Protein 7PD7 (pdb70)

B-factor: mean 41.97, std 14.14, range [19.59, 147.69]

Radius of gyration: 35.04 Å; Cα contacts (8 Å, |Δi|>4): 2362; chains: 4; bounding box: 64×79×103 Å

Nearest PDB structures (foldseek):
  7pd7-assembly1_A  TM=9.887E-01  e=5.228E-56  Chondromyces crocatus
  5bsz-assembly1_A  TM=7.835E-01  e=2.837E-17  Streptoalloteichus sp. ATCC 53650
  4oqe-assembly1_A  TM=7.910E-01  e=6.176E-17  Streptomyces fradiae
  3px2-assembly1_D  TM=7.885E-01  e=2.116E-16  Streptomyces fradiae
  6uk5-assembly1_B  TM=7.509E-01  e=1.141E-15  Micromonospora echinospora

Sequence (994 aa):
GGGYHLFNELAHSYDLHTPPENFQHDHAFVLEEARSLGTPCRLLDVGCGTGALLEKARNAGILATGIDASPKMVELAQARVGQEAVTLRRMEEIDEEGAYDLVVSLCWTIHYSAGRAGLLDVLKRIHRALRPGGRGIIQIAHAAHAPKRTLESRIPGPNGEPDDVVMLFRFRPAPTEEPSMHAEYVYACKSLNELLYENHLLSMTDAHAFAACAREAGFAQVTVYDSSKRAPFSAAPNPLVCVEKAHGGGGYHLFNELAHSYDLHTPPENFQHDHAFVLEEARSLGTPCRLLDVGCGTGALLEKARNAGILATGIDASPKMVELAQARVGQEAVTLRRMEEIDEEGAYDLVVSLCWTIHYSAGRAGLLDVLKRIHRALRPGGRGIIQIAHAAHAPKRTLESRIPGPNGEPDDVVMLFRFRPAPTEEPSMHAEYVYACKSLNELLYENHLLSMTDAHAFAACAREAGFAQVTVYDSSKRAPFSAAPNPLVCVEKAHDVGGGGYHLFNELAHSYDLHTPPENFQHDHAFVLEEARSLGTPCRLLDVGCGTGALLEKARNAGILATGIDASPKMVELAQARVGQEAVTLRRMEEIDEEGAYDLVVSLCWTIHYSAGRAGLLDVLKRIHRALRPGGRGIIQIAHAAHAPKRTLESRIPGPNGEPDDVVMLFRFRPAPTEEPSMHAEYVYACKSLNELLYENHLLSMTDAHAFAACAREAGFAQVTVYDSSKRAPFSAAPNPLVCVEKAHGGGGYHLFNELAHSYDLHTPPENFQHDHAFVLEEARSLGTPCRLLDVGCGTGALLEKARNAGILATGIDASPKMVELAQARVGQEAVTLRRMEEIDEEGAYDLVVSLCWTIHYSAGRAGLLDVLKRIHRALRPGGRGIIQIAHAAHAPKRTLESRIPGPNGEPDDVVMLFRFRPAPTEEPSMHAEYVYACKSLNELLYENHLLSMTDAHAFAACAREAGFAQVTVYDSSKRAPFSAAPNPLVCVEKAHD

Solvent-accessible surface area: 43779 Å² total; per-residue (Å²): 64,9,63,60,83,3,27,26,125,17,0,109,18,51,33,101,23,23,72,110,110,67,44,101,75,21,11,45,3,0,47,71,28,3,173,32,10,4,96,57,6,83,0,3,6,1,21,11,13,10,0,22,7,0,61,77,0,92,121,62,56,15,88,0,48,2,8,16,36,0,75,94,9,12,104,55,0,46,92,93,23,34,142,163,1,4,67,95,56,117,14,35,63,0,44,41,114,14,27,26,5,0,0,0,0,16,53,43,28,1,0,39,3,83,21,72,59,14,1,14,45,0,3,46,11,2,37,57,0,0,6,34,4,0,35,1,2,2,10,0,1,14,5,66,57,6,53,163,183,75,69,92,40,114,38,88,11,84,134,50,60,118,68,7,8,16,3,65,34,79,24,129,79,12,138,74,185,69,46,9,1,66,0,28,20,36,14,14,1,130,61,102,142,78,143,42,127,17,62,0,94,0,9,2,3,39,1,129,26,0,19,57,0,0,141,96,8,41,2,41,117,37,56,31,49,27,42,20,172,89,46,111,43,79,71,12,51,52,0,1,0,22,7,32,33,56,59,62,18,7,56,58,76,18,30,30,125,19,1,137,21,48,39,92,20,28,56,30,107,110,56,99,129,17,11,45,5,0,42,97,29,1,200,27,6,5,86,53,3,58,0,4,6,0,20,12,14,11,1,13,8,0,58,61,0,90,125,60,50,16,79,0,49,2,12,14,30,0,69,93,6,10,94,56,0,39,96,77,28,29,135,170,4,4,74,95,62,89,15,37,65,0,60,49,134,6,26,28,4,0,0,0,0,20,54,38,27,0,1,47,3,85,20,72,69,14,2,34,34,0,0,82,23,0,36,68,0,0,8,28,8,0,36,0,2,0,5,0,0,11,7,66,60,5,45,156,191,75,72,101,22,139,19,72,13,82,129,50,64,107,60,11,7,32,0,71,31,103,36,122,68,12,130,72,186,77,48,10,1,57,12,28,7,43,18,19,2,137,63,92,148,77,141,52,124,17,57,3,93,3,8,3,1,31,2,126,26,0,6,47,0,0,139,101,5,40,7,64,95,30,56,28,50,31,42,15,160,93,48,109,46,72,72,12,46,54,0,1,0,17,2,29,28,18,11,111,164,75,40,6,54,59,83,3,28,33,129,21,0,105,19,50,32,100,22,22,75,110,119,56,48,115,71,19,8,42,4,0,30,74,31,1,172,34,5,6,87,64,4,60,0,5,5,1,18,12,15,8,0,26,6,0,65,79,0,112,121,65,48,16,90,2,53,2,12,16,26,0,80,81,7,11,95,51,0,52,90,96,16,33,122,160,9,0,73,100,62,69,14,46,48,1,70,54,128,8,14,25,5,0,1,0,0,15,52,44,28,1,0,39,4,83,15,92,23,11,1,12,10,0,0,37,25,1,38,82,0,0,7,29,7,0,36,0,2,1,14,0,1,8,9,78,56,18,52,209,178,78,65,98,25,109,42,87,11,85,128,51,60,113,58,6,10,17,3,63,31,87,26,127,83,12,135,66,175,52,51,9,2,60,0,28,21,36,16,11,0,120,62,100,146,73,145,49,126,20,58,0,84,0,10,3,2,32,0,126,29,0,5,49,0,0,133,88,7,41,7,63,109,14,51,29,50,32,42,21,168,88,48,109,43,84,68,12,53,56,0,2,0,22,3,46,33,61,40,64,18,6,54,58,77,20,31,31,108,14,1,124,8,45,37,103,22,31,60,26,99,106,52,92,101,18,10,50,3,0,45,90,29,0,132,43,9,3,67,53,2,78,0,3,4,1,19,11,14,13,0,15,8,0,56,54,0,85,120,41,50,8,97,0,51,1,10,16,32,0,67,93,6,9,87,53,0,42,93,86,20,27,138,128,2,4,72,100,61,80,15,38,75,1,52,44,137,12,31,26,4,0,0,0,0,20,58,40,27,0,0,44,3,83,20,73,57,13,1,28,32,0,0,72,24,1,38,64,0,0,8,30,8,0,33,0,1,0,5,0,0,23,9,65,50,2,42,141,195,78,75,97,27,140,17,81,14,78,135,45,64,115,56,8,7,31,1,66,29,107,31,76,68,14,133,69,182,75,49,11,1,54,11,29,7,42,14,18,2,127,68,92,147,78,139,52,122,17,59,4,91,2,7,3,2,36,6,141,22,0,6,40,0,0,129,98,7,39,6,67,113,25,50,32,50,29,39,15,147,88,49,109,61,78,68,12,48,54,0,1,0,21,2,45,33,46,23,141

Organism: Chondromyces crocatus (NCBI:txid52)

Secondary structure (DSSP, 8-state):
-TTSGGGTTTHHHHHHTS-HHHHHHHHHHHHHHHHTT-SS-EEEEET-TT-HHHHHHHHTT-EEEEEES-HHHHHHHHHHH-GGGEEE--GGG---SS-EEEEEE-TTGGGGSSHHHHHHHHHHHHHHHEEEEEEEEEE---GGGS-SS-EEEEE--TT--TT-EEEEEEEEE-SSSS-EEEEEEEEEETTTTEEEEEEEEEE---HHHHHHHHHHTT-SEEEEESSTT-PBSSS-SS-EEEEE---/-GGGSGGGTTTGGGHHHHS-GGGGHHHHHHHHHHHHTT-SSPEEEEET-TT-HHHHHHHHTT-EEEEEES-HHHHHHHHHHH-STTEEE--GGG---SS-EEEEEE-TTGGGGSSHHHHHHHHHHHHHHHEEEEEEEEEE---GGG--SS-EEEEE--TT--TT-EEEEEEEEE-SSSS-EEEEEEEEEETTTTEEEEEEEEEE---HHHHHHHHHHTT-SEEEEESSTT-PBP-S-SS-EEEEE--S--/--TTSGGGTTTHHHHHHTS-HHHHHHHHHHHHHHHHTT-SS-EEEEET-TT-HHHHHHHHTT-EEEEEES-HHHHHHHHHHH-STTEEE--GGG---SS-EEEEEE-TTGGGGSSHHHHHHHHHHHHHHHEEEEEEEEEE---GGGS-SS-EEEEE--TT--TT-EEEEEEEEE-SSSS-EEEEEEEEEEGGGTEEEEEEEEEE---HHHHHHHHHHTT-SEEEEESSTT-PBSSS-SS-EEEEE---/-GGGSGGGTTTGGGHHHHS-GGGGHHHHHHHHHHHHTT-SSPEEEEET-TT-HHHHHHHHTT-EEEEEES-HHHHHHHHHHH-STTEEE--GGG---SS-EEEEEE-TTGGGGSSHHHHHHHHHHHHHHHEEEEEEEEEE---GGGS-SS-EEEEE--TT--TT-EEEEEEEEE-SSSS-EEEEEEEEEETTTTEEEEEEEEEE---HHHHHHHHHHTT-SEEEEESSTT-PBPSS-SS-EEEEE----

Foldseek 3Di:
DQPDCCLEVVLVVVVVQDDPVQVVLVLVLQLVVQVVLPPAFEEEEEQCFLPPSVLVCVVVVYNYAYEHCHPRRLVNNCVRVNNPRYYNDHLLPQAAAQQGQEYEYPDQSLQLQDALVRSLSSLLSVLRNHHAFGKYKYWAFAQVLFDPDWDKDFDAAPVRNGSQKMKTWDWHFDPDPFTKIWIWIWIGRNVVGDIDIDTRITYRRRPVSSQVSSVVSQFPDKAKALGSVRHHNDRHRTIMIMTTHHD/DLCPDCCNEVVLVCCCVQVPVVVQVLVLVLVLVVQVVLDPQFEEEEEQCFLQPSVVVNVVVRHNYAYEHQHPRSQVNNCVRVHNVRYYNDHLLPQAAAQQGQEYEYADQSLQLQDALVRSLSSLLSVLRNHHAFGKYKYWAFAQVLFDPDWDKGAQAAPVRNGRQKIKIWDKHFDPDPFTKIWIWMWIGGNVVRDIDIDIRITGNRRLVSSQVSSVVSQFPDKAWALGSVRHHNDSRRTIMIMTTHHNPD/DLCPDCCQAVVLVVVVVQDDPVACVLVLVLQLVVQVVLDPQFEEEEEQCFLPPSVLVQVVVRHNYAYEHQHPRRQVNNCVRVHNPRYDRDHLLPQAAAQQGQEYEYPDQSLQSQDALVRSLSSLLSVLRNHHAFGKYKYKAFAQVLDDPDWDKDAQAAPVRNGSQKMKTWDWHFDPDPFTKIWIWMWIGRNVVGDIDIDTDITYNRRLVSSQVSNVVSQFPDKAWALGSVRHHNDRRRIIMIMTTRND/DLQPDCCNEVVLVCCCVQVPPVVCVLVLVLVLVVCVVQPPQFEEEEEQCFLQPSVLVCVVVNHNYAYEHQHVVSLVNNCVRVNNVRYYNDHLLPQAAAQQGQEYEYADQSLQLQDALVRSLSSLLSVLRNHHAFGKYKYWAFAQVLFDPDKDKDFAAAPVRNGSQKIKIWDWHFDPDPFTKIWIWMWIGRNVVGDIDIDTRIGYNRRPVRSQVSSVVSQFPDKAKALGSVRHGNDRRRTIMIMTTHHND

Structure (mmCIF, N/CA/C/O backbone):
data_7PD7
#
_entry.id   7PD7
#
_cell.length_a   40.947
_cell.length_b   128.117
_cell.length_c   94.295
_cell.angle_alpha   90.000
_cell.angle_beta   90.393
_cell.angle_gamma   90.000
#
_symmetry.space_group_name_H-M   'P 1 21 1'
#
loop_
_entity.id
_entity.type
_entity.pdbx_description
1 polymer Methyltransferase
2 non-polymer GLYCEROL
3 non-polymer S-ADENOSYL-L-HOMOCYSTEINE
4 water water
#
loop_
_atom_site.group_PDB
_atom_site.id
_atom_site.type_symbol
_atom_site.label_atom_id
_atom_site.label_alt_id
_atom_site.label_comp_id
_atom_site.label_asym_id
_atom_site.label_entity_id
_atom_site.label_seq_id
_atom_site.pdbx_PDB_ins_code
_atom_site.Cartn_x
_atom_site.Cartn_y
_atom_site.Cartn_z
_atom_site.occupancy
_atom_site.B_iso_or_equiv
_atom_site.auth_seq_id
_atom_site.auth_comp_id
_atom_site.auth_asym_id
_atom_site.auth_atom_id
_atom_site.pdbx_PDB_model_num
ATOM 1 N N . GLY A 1 5 ? 10.14584 47.33417 56.63075 1.000 47.85606 -1 GLY A N 1
ATOM 2 C CA . GLY A 1 5 ? 11.14745 46.36951 57.18235 1.000 44.05946 -1 GLY A CA 1
ATOM 3 C C . GLY A 1 5 ? 10.77629 44.92645 56.89137 1.000 46.72131 -1 GLY A C 1
ATOM 4 O O . GLY A 1 5 ? 11.49773 44.21053 56.18270 1.000 38.10516 -1 GLY A O 1
ATOM 8 N N . GLY A 1 6 ? 9.63712 44.49991 57.43954 1.000 44.80371 0 GLY A N 1
ATOM 9 C CA . GLY A 1 6 ? 9.11050 43.17871 57.17847 1.000 43.82650 0 GLY A CA 1
ATOM 10 C C . GLY A 1 6 ? 8.43579 43.00151 55.83799 1.000 49.37140 0 GLY A C 1
ATOM 11 O O . GLY A 1 6 ? 7.87546 41.93201 55.57618 1.000 48.76377 0 GLY A O 1
ATOM 15 N N . GLY A 1 7 ? 8.47533 44.01934 54.97585 1.000 49.93150 1 GLY A N 1
ATOM 16 C CA . GLY A 1 7 ? 7.87407 43.93170 53.66237 1.000 46.98647 1 GLY A CA 1
ATOM 17 C C . GLY A 1 7 ? 8.77382 43.40520 52.57508 1.000 42.43430 1 GLY A C 1
ATOM 18 O O . GLY A 1 7 ? 8.29511 43.12361 51.47182 1.000 46.23889 1 GLY A O 1
ATOM 22 N N . TYR A 1 8 ? 10.06958 43.28055 52.84740 1.000 40.45068 2 TYR A N 1
ATOM 23 C CA . TYR A 1 8 ? 10.99271 42.73585 51.86074 1.000 38.10536 2 TYR A CA 1
ATOM 24 C C . TYR A 1 8 ? 10.60396 41.30583 51.50856 1.000 37.85058 2 TYR A C 1
ATOM 25 O O . TYR A 1 8 ? 10.13766 40.54667 52.36032 1.000 33.11202 2 TYR A O 1
ATOM 43 N N . HIS A 1 9 ? 10.80438 40.93423 50.23965 1.000 38.43985 3 HIS A N 1
ATOM 44 C CA . HIS A 1 9 ? 10.41326 39.59669 49.80059 1.000 41.09449 3 HIS A CA 1
ATOM 45 C C . HIS A 1 9 ? 11.24840 38.51573 50.47585 1.000 36.84794 3 HIS A C 1
ATOM 46 O O . HIS A 1 9 ? 10.76749 37.39164 50.66419 1.000 35.22272 3 HIS A O 1
ATOM 60 N N . LEU A 1 10 ? 12.49626 38.82926 50.83488 1.000 34.05888 4 LEU A N 1
ATOM 61 C CA . LEU A 1 10 ? 13.33622 37.85939 51.52990 1.000 35.61250 4 LEU A CA 1
ATOM 62 C C . LEU A 1 10 ? 12.65170 37.30369 52.76937 1.000 34.16887 4 LEU A C 1
ATOM 63 O O . LEU A 1 10 ? 12.86256 36.14016 53.13026 1.000 32.95332 4 LEU A O 1
ATOM 79 N N . PHE A 1 11 ? 11.84843 38.12215 53.44511 1.000 34.00736 5 PHE A N 1
ATOM 80 C CA . PHE A 1 11 ? 11.20324 37.73006 54.69173 1.000 32.38803 5 PHE A CA 1
ATOM 81 C C . PHE A 1 11 ? 9.75354 37.30216 54.50446 1.000 34.68567 5 PHE A C 1
ATOM 82 O O . PHE A 1 11 ? 9.04278 37.08560 55.49767 1.000 34.02733 5 PHE A O 1
ATOM 99 N N . ASN A 1 12 ? 9.29292 37.18795 53.26268 1.000 33.48240 6 ASN A N 1
ATOM 100 C CA . ASN A 1 12 ? 7.90423 36.82308 53.01395 1.000 34.94408 6 ASN A CA 1
ATOM 101 C C . ASN A 1 12 ? 7.84226 35.58239 52.13776 1.000 37.94662 6 ASN A C 1
ATOM 102 O O . ASN A 1 12 ? 7.77732 34.46060 52.65334 1.000 36.72186 6 ASN A O 1
ATOM 113 N N . GLU A 1 13 ? 7.88332 35.77374 50.81469 1.000 35.17638 7 GLU A N 1
ATOM 114 C CA . GLU A 1 13 ? 7.89450 34.63199 49.90489 1.000 39.18445 7 GLU A CA 1
ATOM 115 C C . GLU A 1 13 ? 9.06608 33.70161 50.20532 1.000 38.06310 7 GLU A C 1
ATOM 116 O O . GLU A 1 13 ? 8.93448 32.47448 50.11288 1.000 38.61497 7 GLU A O 1
ATOM 128 N N . LEU A 1 14 ? 10.21896 34.26330 50.57829 1.000 37.26097 8 LEU A N 1
ATOM 129 C CA . LEU A 1 14 ? 11.43579 33.48364 50.77904 1.000 33.95086 8 LEU A CA 1
ATOM 130 C C . LEU A 1 14 ? 11.78602 33.28981 52.25170 1.000 37.82254 8 LEU A C 1
ATOM 131 O O . LEU A 1 14 ? 12.92877 32.93940 52.56712 1.000 38.81943 8 LEU A O 1
ATOM 147 N N . ALA A 1 15 ? 10.82602 33.49970 53.15655 1.000 35.27495 9 ALA A N 1
ATOM 148 C CA . ALA A 1 15 ? 11.12385 33.45498 54.58677 1.000 38.00648 9 ALA A CA 1
ATOM 149 C C . ALA A 1 15 ? 11.71526 32.11046 54.98408 1.000 40.60433 9 ALA A C 1
ATOM 150 O O . ALA A 1 15 ? 12.74844 32.04935 55.66044 1.000 43.80566 9 ALA A O 1
ATOM 157 N N . HIS A 1 16 ? 11.07460 31.01551 54.56910 1.000 39.40493 10 HIS A N 1
ATOM 158 C CA . HIS A 1 16 ? 11.61709 29.69629 54.87647 1.000 44.36562 10 HIS A CA 1
ATOM 159 C C . HIS A 1 16 ? 12.98081 29.48373 54.22539 1.000 46.27529 10 HIS A C 1
ATOM 160 O O . HIS A 1 16 ? 13.84264 28.81003 54.79984 1.000 46.88700 10 HIS A O 1
ATOM 174 N N . SER A 1 17 ? 13.19768 30.04387 53.03164 1.000 45.82041 11 SER A N 1
ATOM 175 C CA . SER A 1 17 ? 14.49862 29.90647 52.38085 1.000 44.88198 11 SER A CA 1
ATOM 176 C C . SER A 1 17 ? 15.57713 30.67993 53.12912 1.000 46.22237 11 SER A C 1
ATOM 177 O O . SER A 1 17 ? 16.73266 30.24546 53.18867 1.000 50.82007 11 SER A O 1
ATOM 185 N N . TYR A 1 18 ? 15.22668 31.83527 53.69402 1.000 47.58830 12 TYR A N 1
ATOM 186 C CA . TYR A 1 18 ? 16.18152 32.56202 54.52216 1.000 50.93801 12 TYR A CA 1
ATOM 187 C C . TYR A 1 18 ? 16.78158 31.64595 55.58040 1.000 55.84198 12 TYR A C 1
ATOM 188 O O . TYR A 1 18 ? 17.99557 31.66520 55.81921 1.000 56.77894 12 TYR A O 1
ATOM 206 N N . ASP A 1 19 ? 15.93888 30.83944 56.23032 1.000 51.49538 13 ASP A N 1
ATOM 207 C CA . ASP A 1 19 ? 16.42896 29.92641 57.25480 1.000 55.08043 13 ASP A CA 1
ATOM 208 C C . ASP A 1 19 ? 17.42168 28.93302 56.67297 1.000 57.60244 13 ASP A C 1
ATOM 209 O O . ASP A 1 19 ? 18.48026 28.68677 57.26125 1.000 62.21405 13 ASP A O 1
ATOM 218 N N . LEU A 1 20 ? 17.10314 28.36293 55.50770 1.000 54.89250 14 LEU A N 1
ATOM 219 C CA . LEU A 1 20 ? 17.92436 27.28840 54.95949 1.000 60.17696 14 LEU A CA 1
ATOM 220 C C . LEU A 1 20 ? 19.31582 27.77457 54.58404 1.000 57.79258 14 LEU A C 1
ATOM 221 O O . LEU A 1 20 ? 20.27423 26.99663 54.62803 1.000 56.48974 14 LEU A O 1
ATOM 237 N N . HIS A 1 21 ? 19.45329 29.04654 54.22077 1.000 58.09159 15 HIS A N 1
ATOM 238 C CA . HIS A 1 21 ? 20.73543 29.57871 53.78013 1.000 60.05326 15 HIS A CA 1
ATOM 239 C C . HIS A 1 21 ? 21.55851 30.17987 54.91441 1.000 64.43269 15 HIS A C 1
ATOM 240 O O . HIS A 1 21 ? 22.62752 30.74189 54.65288 1.000 65.91970 15 HIS A O 1
ATOM 254 N N . THR A 1 22 ? 21.09760 30.06822 56.15987 1.000 64.19774 16 THR A N 1
ATOM 255 C CA . THR A 1 22 ? 21.83573 30.57285 57.30693 1.000 66.14508 16 THR A CA 1
ATOM 256 C C . THR A 1 22 ? 22.64171 29.43608 57.91682 1.000 65.41338 16 THR A C 1
ATOM 257 O O . THR A 1 22 ? 22.04341 28.43294 58.34732 1.000 64.70755 16 THR A O 1
ATOM 268 N N . PRO A 1 23 ? 23.97240 29.53469 57.97215 1.000 67.65342 17 PRO A N 1
ATOM 269 C CA . PRO A 1 23 ? 24.79455 28.40989 58.46803 1.000 68.50658 17 PRO A CA 1
ATOM 270 C C . PRO A 1 23 ? 24.28858 27.89795 59.80357 1.000 63.83295 17 PRO A C 1
ATOM 271 O O . PRO A 1 23 ? 24.03195 28.68800 60.72383 1.000 58.26243 17 PRO A O 1
ATOM 282 N N . PRO A 1 24 ? 24.11861 26.58217 59.94743 1.000 63.22960 18 PRO A N 1
ATOM 283 C CA . PRO A 1 24 ? 23.71297 26.05489 61.25953 1.000 62.22952 18 PRO A CA 1
ATOM 284 C C . PRO A 1 24 ? 24.56571 26.54456 62.42847 1.000 59.56152 18 PRO A C 1
ATOM 285 O O . PRO A 1 24 ? 23.98189 26.87593 63.46587 1.000 58.00678 18 PRO A O 1
ATOM 296 N N . GLU A 1 25 ? 25.90801 26.48302 62.35729 1.000 60.33811 19 GLU A N 1
ATOM 297 C CA . GLU A 1 25 ? 26.71220 26.91811 63.50074 1.000 60.54775 19 GLU A CA 1
ATOM 298 C C . GLU A 1 25 ? 26.35819 28.32330 63.95423 1.000 54.12834 19 GLU A C 1
ATOM 299 O O . GLU A 1 25 ? 26.30665 28.58722 65.16126 1.000 53.18108 19 GLU A O 1
ATOM 311 N N . ASN A 1 26 ? 26.08924 29.22756 63.01193 1.000 57.20579 20 ASN A N 1
ATOM 312 C CA . ASN A 1 26 ? 25.71348 30.58933 63.37824 1.000 56.89262 20 ASN A CA 1
ATOM 313 C C . ASN A 1 26 ? 24.54761 30.58571 64.36375 1.000 52.96719 20 ASN A C 1
ATOM 314 O O . ASN A 1 26 ? 24.56052 31.30041 65.37331 1.000 48.55679 20 ASN A O 1
ATOM 325 N N . PHE A 1 27 ? 23.51914 29.78889 64.07195 1.000 51.57983 21 PHE A N 1
ATOM 326 C CA . PHE A 1 27 ? 22.36075 29.70939 64.95287 1.000 51.15825 21 PHE A CA 1
ATOM 327 C C . PHE A 1 27 ? 22.74153 29.13199 66.30948 1.000 44.52191 21 PHE A C 1
ATOM 328 O O . PHE A 1 27 ? 22.40607 29.70069 67.35292 1.000 43.64601 21 PHE A O 1
ATOM 345 N N . GLN A 1 28 ? 23.46416 28.00923 66.31579 1.000 45.98817 22 GLN A N 1
ATOM 346 C CA . GLN A 1 28 ? 23.70676 27.30037 67.57079 1.000 45.10261 22 GLN A CA 1
ATOM 347 C C . GLN A 1 28 ? 24.51392 28.14949 68.54918 1.000 42.03765 22 GLN A C 1
ATOM 348 O O . GLN A 1 28 ? 24.24283 28.14255 69.75429 1.000 38.92220 22 GLN A O 1
ATOM 362 N N . HIS A 1 29 ? 25.48982 28.90951 68.05422 1.000 40.26116 23 HIS A N 1
ATOM 363 C CA . HIS A 1 29 ? 26.36457 29.64254 68.96274 1.000 36.16303 23 HIS A CA 1
ATOM 364 C C . HIS A 1 29 ? 25.70632 30.91488 69.48024 1.000 34.30349 23 HIS A C 1
ATOM 365 O O . HIS A 1 29 ? 25.79011 31.22166 70.67466 1.000 34.25009 23 HIS A O 1
ATOM 379 N N . ASP A 1 30 ? 25.04931 31.66989 68.60450 1.000 35.29973 24 ASP A N 1
ATOM 380 C CA . ASP A 1 30 ? 24.41490 32.90025 69.05639 1.000 35.22247 24 ASP A CA 1
ATOM 381 C C . ASP A 1 30 ? 23.24106 32.60100 69.97242 1.000 32.41599 24 ASP A C 1
ATOM 382 O O . ASP A 1 30 ? 23.02782 33.30915 70.95845 1.000 31.55325 24 ASP A O 1
ATOM 391 N N . HIS A 1 31 ? 22.47451 31.55056 69.66875 1.000 34.33559 25 HIS A N 1
ATOM 392 C CA . HIS A 1 31 ? 21.36459 31.17747 70.53775 1.000 34.42707 25 HIS A CA 1
ATOM 393 C C . HIS A 1 31 ? 21.87197 30.72709 71.89928 1.000 34.79216 25 HIS A C 1
ATOM 394 O O . HIS A 1 31 ? 21.28070 31.06206 72.93290 1.000 32.22548 25 HIS A O 1
ATOM 408 N N . ALA A 1 32 ? 22.98192 29.98754 71.92252 1.000 31.20283 26 ALA A N 1
ATOM 409 C CA . ALA A 1 32 ? 23.57425 29.58970 73.19375 1.000 31.13676 26 ALA A CA 1
ATOM 410 C C . ALA A 1 32 ? 24.00564 30.80727 74.00223 1.000 35.00749 26 ALA A C 1
ATOM 411 O O . ALA A 1 32 ? 23.79617 30.85729 75.22124 1.000 33.82777 26 ALA A O 1
ATOM 418 N N . PHE A 1 33 ? 24.60876 31.79905 73.33710 1.000 33.78915 27 PHE A N 1
ATOM 419 C CA . PHE A 1 33 ? 24.97007 33.04971 74.00148 1.000 31.18199 27 PHE A CA 1
ATOM 420 C C . PHE A 1 33 ? 23.75569 33.67785 74.67431 1.000 34.21331 27 PHE A C 1
ATOM 421 O O . PHE A 1 33 ? 23.81461 34.08471 75.84060 1.000 33.40042 27 PHE A O 1
ATOM 438 N N . VAL A 1 34 ? 22.63108 33.74201 73.96063 1.000 33.75090 28 VAL A N 1
ATOM 439 C CA . VAL A 1 34 ? 21.42892 34.34114 74.53530 1.000 29.61485 28 VAL A CA 1
ATOM 440 C C . VAL A 1 34 ? 21.00873 33.59232 75.79315 1.000 30.77768 28 VAL A C 1
ATOM 441 O O . VAL A 1 34 ? 20.72737 34.19828 76.83322 1.000 30.43052 28 VAL A O 1
ATOM 454 N N . LEU A 1 35 ? 20.93489 32.26275 75.70989 1.000 32.12956 29 LEU A N 1
ATOM 455 C CA . LEU A 1 35 ? 20.51326 31.47332 76.86246 1.000 30.59469 29 LEU A CA 1
ATOM 456 C C . LEU A 1 35 ? 21.47212 31.64637 78.03384 1.000 33.29790 29 LEU A C 1
ATOM 457 O O . LEU A 1 35 ? 21.04352 31.71078 79.19082 1.000 34.00359 29 LEU A O 1
ATOM 473 N N . GLU A 1 36 ? 22.77423 31.73577 77.75667 1.000 33.07654 30 GLU A N 1
ATOM 474 C CA . GLU A 1 36 ? 23.73166 32.02521 78.82140 1.000 35.91344 30 GLU A CA 1
ATOM 475 C C . GLU A 1 36 ? 23.41939 33.35915 79.49580 1.000 34.37364 30 GLU A C 1
ATOM 476 O O . GLU A 1 36 ? 23.47182 33.47016 80.72505 1.000 37.03829 30 GLU A O 1
ATOM 488 N N . GLU A 1 37 ? 23.09207 34.38550 78.70460 1.000 34.02692 31 GLU A N 1
ATOM 489 C CA . GLU A 1 37 ? 22.79937 35.69782 79.27427 1.000 32.52829 31 GLU A CA 1
ATOM 490 C C . GLU A 1 37 ? 21.50745 35.67126 80.07635 1.000 32.43312 31 GLU A C 1
ATOM 491 O O . GLU A 1 37 ? 21.39473 36.34522 81.10725 1.000 32.35432 31 GLU A O 1
ATOM 503 N N . ALA A 1 38 ? 20.52374 34.89358 79.62333 1.000 29.97566 32 ALA A N 1
ATOM 504 C CA . ALA A 1 38 ? 19.29864 34.73743 80.39735 1.000 33.67400 32 ALA A CA 1
ATOM 505 C C . ALA A 1 38 ? 19.59722 34.16567 81.77771 1.000 34.79820 32 ALA A C 1
ATOM 506 O O . ALA A 1 38 ? 19.05080 34.63025 82.78468 1.000 34.89672 32 ALA A O 1
ATOM 513 N N . ARG A 1 39 ? 20.47289 33.16286 81.84546 1.000 35.38245 33 ARG A N 1
ATOM 514 C CA . ARG A 1 39 ? 20.84259 32.58950 83.13594 1.000 37.85094 33 ARG A CA 1
ATOM 515 C C . ARG A 1 39 ? 21.46148 33.64271 84.04832 1.000 37.00003 33 ARG A C 1
ATOM 516 O O . ARG A 1 39 ? 21.16608 33.68857 85.24626 1.000 36.37848 33 ARG A O 1
ATOM 537 N N . SER A 1 40 ? 22.32311 34.49948 83.50179 1.000 34.68119 34 SER A N 1
ATOM 538 C CA . SER A 1 40 ? 22.97763 35.52899 84.30359 1.000 34.07149 34 SER A CA 1
ATOM 539 C C . SER A 1 40 ? 22.03546 36.65433 84.71336 1.000 34.25359 34 SER A C 1
ATOM 540 O O . SER A 1 40 ? 22.48094 37.60992 85.35815 1.000 34.39640 34 SER A O 1
ATOM 548 N N . LEU A 1 41 ? 20.76162 36.57878 84.33966 1.000 31.96937 35 LEU A N 1
ATOM 549 C CA . LEU A 1 41 ? 19.75836 37.54615 84.76394 1.000 34.54555 35 LEU A CA 1
ATOM 550 C C . LEU A 1 41 ? 18.83453 36.99999 85.84522 1.000 32.88066 35 LEU A C 1
ATOM 551 O O . LEU A 1 41 ? 18.00976 37.75338 86.37409 1.000 32.14604 35 LEU A O 1
ATOM 567 N N . GLY A 1 42 ? 18.94416 35.72074 86.17943 1.000 34.03274 36 GLY A N 1
ATOM 568 C CA . GLY A 1 42 ? 18.11735 35.12342 87.21144 1.000 35.44641 36 GLY A CA 1
ATOM 569 C C . GLY A 1 42 ? 16.95491 34.33925 86.63563 1.000 35.49167 36 GLY A C 1
ATOM 570 O O . GLY A 1 42 ? 16.81429 34.15670 85.42471 1.000 37.56310 36 GLY A O 1
ATOM 574 N N . THR A 1 43 ? 16.09369 33.87993 87.53964 1.000 37.25113 37 THR A N 1
ATOM 575 C CA . THR A 1 43 ? 14.89378 33.13424 87.19642 1.000 38.23566 37 THR A CA 1
ATOM 576 C C . THR A 1 43 ? 13.71946 33.70670 87.97727 1.000 41.51675 37 THR A C 1
ATOM 577 O O . THR A 1 43 ? 13.85777 34.00182 89.16888 1.000 43.34275 37 THR A O 1
ATOM 588 N N . PRO A 1 44 ? 12.55472 33.89384 87.33935 1.000 40.21660 38 PRO A N 1
ATOM 589 C CA . PRO A 1 44 ? 12.28785 33.71215 85.89980 1.000 39.30369 38 PRO A CA 1
ATOM 590 C C . PRO A 1 44 ? 12.89613 34.81340 85.03039 1.000 36.57935 38 PRO A C 1
ATOM 591 O O . PRO A 1 44 ? 13.17774 35.90960 85.51156 1.000 36.55107 38 PRO A O 1
ATOM 602 N N . CYS A 1 45 ? 13.10091 34.51666 83.75127 1.000 37.96398 39 CYS A N 1
ATOM 603 C CA . CYS A 1 45 ? 13.62236 35.47959 82.79037 1.000 35.37136 39 CYS A CA 1
ATOM 604 C C . CYS A 1 45 ? 12.56084 35.76393 81.74065 1.000 34.79097 39 CYS A C 1
ATOM 605 O O . CYS A 1 45 ? 12.08334 34.84047 81.07197 1.000 36.16507 39 CYS A O 1
ATOM 613 N N . ARG A 1 46 ? 12.20506 37.03706 81.59316 1.000 32.25338 40 ARG A N 1
ATOM 614 C CA . ARG A 1 46 ? 11.25864 37.48989 80.58048 1.000 32.64010 40 ARG A CA 1
ATOM 615 C C . ARG A 1 46 ? 12.05253 38.04130 79.40261 1.000 33.04616 40 ARG A C 1
ATOM 616 O O . ARG A 1 46 ? 12.79342 39.01844 79.55301 1.000 31.64913 40 ARG A O 1
ATOM 637 N N . LEU A 1 47 ? 11.89417 37.42122 78.23506 1.000 30.52240 41 LEU A N 1
ATOM 638 C CA . LEU A 1 47 ? 12.70339 37.73589 77.06839 1.000 27.46796 41 LEU A CA 1
ATOM 639 C C . LEU A 1 47 ? 11.82428 38.10090 75.88147 1.000 29.33568 41 LEU A C 1
ATOM 640 O O . LEU A 1 47 ? 10.82614 37.42629 75.60429 1.000 32.60515 41 LEU A O 1
ATOM 656 N N . LEU A 1 48 ? 12.19236 39.18141 75.19981 1.000 26.58312 42 LEU A N 1
ATOM 657 C CA . LEU A 1 48 ? 11.54905 39.61245 73.96566 1.000 26.08526 42 LEU A CA 1
ATOM 658 C C . LEU A 1 48 ? 12.54264 39.45678 72.82289 1.000 26.60848 42 LEU A C 1
ATOM 659 O O . LEU A 1 48 ? 13.62645 40.04498 72.86051 1.000 24.37187 42 LEU A O 1
ATOM 675 N N . ASP A 1 49 ? 12.16885 38.67747 71.80771 1.000 26.59728 43 ASP A N 1
ATOM 676 C CA . ASP A 1 49 ? 12.95806 38.53385 70.58651 1.000 27.86162 43 ASP A CA 1
ATOM 677 C C . ASP A 1 49 ? 12.42046 39.52166 69.55718 1.000 28.23184 43 ASP A C 1
ATOM 678 O O . ASP A 1 49 ? 11.29782 39.36598 69.06995 1.000 24.67796 43 ASP A O 1
ATOM 687 N N . VAL A 1 50 ? 13.21976 40.53387 69.22872 1.000 29.70880 44 VAL A N 1
ATOM 688 C CA . VAL A 1 50 ? 12.80732 41.58628 68.30719 1.000 26.09922 44 VAL A CA 1
ATOM 689 C C . VAL A 1 50 ? 13.25244 41.18807 66.90567 1.000 27.74036 44 VAL A C 1
ATOM 690 O O . VAL A 1 50 ? 14.44571 41.19448 66.59298 1.000 26.27839 44 VAL A O 1
ATOM 703 N N . GLY A 1 51 ? 12.28942 40.85634 66.05664 1.000 26.85311 45 GLY A N 1
ATOM 704 C CA . GLY A 1 51 ? 12.60074 40.32204 64.74789 1.000 29.47079 45 GLY A CA 1
ATOM 705 C C . GLY A 1 51 ? 12.87921 38.83927 64.83705 1.000 28.90387 45 GLY A C 1
ATOM 706 O O . GLY A 1 51 ? 13.93868 38.37380 64.41533 1.000 32.91873 45 GLY A O 1
ATOM 710 N N . CYS A 1 52 ? 11.92297 38.08518 65.38057 1.000 29.83726 46 CYS A N 1
ATOM 711 C CA . CYS A 1 52 ? 12.15973 36.69695 65.75086 1.000 26.08480 46 CYS A CA 1
ATOM 712 C C . CYS A 1 52 ? 12.16301 35.75183 64.55964 1.000 30.75496 46 CYS A C 1
ATOM 713 O O . CYS A 1 52 ? 12.47196 34.56853 64.73703 1.000 30.89440 46 CYS A O 1
ATOM 721 N N . GLY A 1 53 ? 11.83136 36.23444 63.36571 1.000 28.09924 47 GLY A N 1
ATOM 722 C CA . GLY A 1 53 ? 11.77859 35.34920 62.21701 1.000 32.61473 47 GLY A CA 1
ATOM 723 C C . GLY A 1 53 ? 10.90164 34.14312 62.47811 1.000 32.80911 47 GLY A C 1
ATOM 724 O O . GLY A 1 53 ? 9.80445 34.24850 63.04082 1.000 31.85717 47 GLY A O 1
ATOM 728 N N . THR A 1 54 ? 11.40343 32.97405 62.08412 1.000 30.55801 48 THR A N 1
ATOM 729 C CA . THR A 1 54 ? 10.67939 31.71897 62.22398 1.000 32.27059 48 THR A CA 1
ATOM 730 C C . THR A 1 54 ? 10.70444 31.17543 63.64365 1.000 34.00949 48 THR A C 1
ATOM 731 O O . THR A 1 54 ? 10.16908 30.08683 63.88067 1.000 32.70787 48 THR A O 1
ATOM 742 N N . GLY A 1 55 ? 11.32738 31.88866 64.57662 1.000 31.00174 49 GLY A N 1
ATOM 743 C CA . GLY A 1 55 ? 11.18874 31.56832 65.97998 1.000 33.86161 49 GLY A CA 1
ATOM 744 C C . GLY A 1 55 ? 12.06653 30.45992 66.50298 1.000 33.25209 49 GLY A C 1
ATOM 745 O O . GLY A 1 55 ? 11.73837 29.87799 67.53986 1.000 33.53652 49 GLY A O 1
ATOM 749 N N . ALA A 1 56 ? 13.18920 30.16548 65.84371 1.000 33.58720 50 ALA A N 1
ATOM 750 C CA . ALA A 1 56 ? 14.07949 29.12731 66.35126 1.000 35.30987 50 ALA A CA 1
ATOM 751 C C . ALA A 1 56 ? 14.57642 29.45058 67.75870 1.000 34.44114 50 ALA A C 1
ATOM 752 O O . ALA A 1 56 ? 14.58063 28.57886 68.63509 1.000 32.57897 50 ALA A O 1
ATOM 759 N N . LEU A 1 57 ? 15.00142 30.69594 67.99600 1.000 31.68155 51 LEU A N 1
ATOM 760 C CA . LEU A 1 57 ? 15.50332 31.06206 69.31819 1.000 32.55142 51 LEU A CA 1
ATOM 761 C C . LEU A 1 57 ? 14.39607 31.00433 70.36492 1.000 32.20727 51 LEU A C 1
ATOM 762 O O . LEU A 1 57 ? 14.62846 30.56201 71.49581 1.000 32.56399 51 LEU A O 1
ATOM 778 N N . LEU A 1 58 ? 13.18795 31.45930 70.01614 1.000 29.93841 52 LEU A N 1
ATOM 779 C CA . LEU A 1 58 ? 12.08157 31.37071 70.96203 1.000 32.75394 52 LEU A CA 1
ATOM 780 C C . LEU A 1 58 ? 11.85715 29.93329 71.40413 1.000 33.93881 52 LEU A C 1
ATOM 781 O O . LEU A 1 58 ? 11.59440 29.67236 72.58596 1.000 34.61053 52 LEU A O 1
ATOM 797 N N . GLU A 1 59 ? 11.95762 28.98537 70.46825 1.000 32.84201 53 GLU A N 1
ATOM 798 C CA . GLU A 1 59 ? 11.79030 27.57973 70.82081 1.000 36.34566 53 GLU A CA 1
ATOM 799 C C . GLU A 1 59 ? 12.86143 27.13999 71.80898 1.000 36.02478 53 GLU A C 1
ATOM 800 O O . GLU A 1 59 ? 12.56290 26.50465 72.82849 1.000 35.46546 53 GLU A O 1
ATOM 812 N N . LYS A 1 60 ? 14.12456 27.46380 71.51646 1.000 34.43546 54 LYS A N 1
ATOM 813 C CA . LYS A 1 60 ? 15.20468 27.08360 72.41975 1.000 34.86614 54 LYS A CA 1
ATOM 814 C C . LYS A 1 60 ? 15.04232 27.75917 73.77182 1.000 33.95280 54 LYS A C 1
ATOM 815 O O . LYS A 1 60 ? 15.26973 27.14018 74.81761 1.000 36.14450 54 LYS A O 1
ATOM 834 N N . ALA A 1 61 ? 14.63023 29.02351 73.76945 1.000 31.42845 55 ALA A N 1
ATOM 835 C CA . ALA A 1 61 ? 14.47391 29.75453 75.01834 1.000 34.66808 55 ALA A CA 1
ATOM 836 C C . ALA A 1 61 ? 13.34875 29.16314 75.85513 1.000 35.53277 55 ALA A C 1
ATOM 837 O O . ALA A 1 61 ? 13.51225 28.93676 77.05993 1.000 34.46033 55 ALA A O 1
ATOM 844 N N . ARG A 1 62 ? 12.20348 28.88511 75.22481 1.000 35.28319 56 ARG A N 1
ATOM 845 C CA . ARG A 1 62 ? 11.06205 28.35742 75.96331 1.000 38.57112 56 ARG A CA 1
ATOM 846 C C . ARG A 1 62 ? 11.32295 26.93759 76.43438 1.000 38.58113 56 ARG A C 1
ATOM 847 O O . ARG A 1 62 ? 10.89125 26.56196 77.52805 1.000 38.00546 56 ARG A O 1
ATOM 868 N N . ASN A 1 63 ? 12.06047 26.15069 75.65341 1.000 37.46239 57 ASN A N 1
ATOM 869 C CA . ASN A 1 63 ? 12.43548 24.81922 76.11132 1.000 43.79189 57 ASN A CA 1
ATOM 870 C C . ASN A 1 63 ? 13.40919 24.87269 77.27968 1.000 42.50588 57 ASN A C 1
ATOM 871 O O . ASN A 1 63 ? 13.52567 23.88729 78.01424 1.000 44.23255 57 ASN A O 1
ATOM 882 N N . ALA A 1 64 ? 14.09403 25.99961 77.47766 1.000 37.65822 58 ALA A N 1
ATOM 883 C CA . ALA A 1 64 ? 15.01164 26.17005 78.59746 1.000 36.90861 58 ALA A CA 1
ATOM 884 C C . ALA A 1 64 ? 14.34558 26.80080 79.81255 1.000 38.99262 58 ALA A C 1
ATOM 885 O O . ALA A 1 64 ? 15.02515 27.07501 80.80865 1.000 42.66587 58 ALA A O 1
ATOM 892 N N . GLY A 1 65 ? 13.03957 27.03184 79.76021 1.000 38.39728 59 GLY A N 1
ATOM 893 C CA . GLY A 1 65 ? 12.32962 27.61394 80.87438 1.000 35.61785 59 GLY A CA 1
ATOM 894 C C . GLY A 1 65 ? 12.22118 29.12043 80.85362 1.000 36.20527 59 GLY A C 1
ATOM 895 O O . GLY A 1 65 ? 11.77897 29.70779 81.84945 1.000 38.55972 59 GLY A O 1
ATOM 899 N N . ILE A 1 66 ? 12.59200 29.75577 79.77018 1.000 32.78919 60 ILE A N 1
ATOM 900 C CA . ILE A 1 66 ? 12.52109 31.20536 79.64550 1.000 32.25113 60 ILE A CA 1
ATOM 901 C C . ILE A 1 66 ? 11.13066 31.59723 79.16471 1.000 34.91853 60 ILE A C 1
ATOM 902 O O . ILE A 1 66 ? 10.54585 30.94615 78.28647 1.000 29.64096 60 ILE A O 1
ATOM 918 N N . LEU A 1 67 ? 10.59518 32.67116 79.74596 1.000 34.70042 61 LEU A N 1
ATOM 919 C CA . LEU A 1 67 ? 9.31544 33.23486 79.31676 1.000 35.23039 61 LEU A CA 1
ATOM 920 C C . LEU A 1 67 ? 9.58625 34.11931 78.10533 1.000 33.65982 61 LEU A C 1
ATOM 921 O O . LEU A 1 67 ? 9.71661 35.34187 78.19724 1.000 32.25339 61 LEU A O 1
ATOM 937 N N . ALA A 1 68 ? 9.68467 33.47631 76.94589 1.000 34.11633 62 ALA A N 1
ATOM 938 C CA . ALA A 1 68 ? 10.13721 34.12820 75.72441 1.000 34.60013 62 ALA A CA 1
ATOM 939 C C . ALA A 1 68 ? 8.94389 34.43026 74.82822 1.000 33.69757 62 ALA A C 1
ATOM 940 O O . ALA A 1 68 ? 8.06765 33.58146 74.63740 1.000 35.41679 62 ALA A O 1
ATOM 947 N N . THR A 1 69 ? 8.89291 35.65664 74.32605 1.000 32.32535 63 THR A N 1
ATOM 948 C CA . THR A 1 69 ? 7.91549 36.07953 73.33750 1.000 30.53609 63 THR A CA 1
ATOM 949 C C . THR A 1 69 ? 8.65675 36.83635 72.24551 1.000 29.06930 63 THR A C 1
ATOM 950 O O . THR A 1 69 ? 9.77861 37.31169 72.44709 1.000 27.14058 63 THR A O 1
ATOM 961 N N . GLY A 1 70 ? 8.02023 36.93825 71.07923 1.000 27.83791 64 GLY A N 1
ATOM 962 C CA . GLY A 1 70 ? 8.66785 37.51718 69.92097 1.000 29.03618 64 GLY A CA 1
ATOM 963 C C . GLY A 1 70 ? 7.72638 38.38830 69.11249 1.000 28.68447 64 GLY A C 1
ATOM 964 O O . GLY A 1 70 ? 6.50059 38.25863 69.17507 1.000 25.86382 64 GLY A O 1
ATOM 968 N N . ILE A 1 71 ? 8.33168 39.29966 68.35466 1.000 26.48762 65 ILE A N 1
ATOM 969 C CA . ILE A 1 71 ? 7.60838 40.11574 67.39110 1.000 24.75266 65 ILE A CA 1
ATOM 970 C C . ILE A 1 71 ? 8.37143 40.08677 66.07505 1.000 26.32380 65 ILE A C 1
ATOM 971 O O . ILE A 1 71 ? 9.60308 39.98983 66.04876 1.000 26.96476 65 ILE A O 1
ATOM 987 N N . ASP A 1 72 ? 7.62860 40.17203 64.97687 1.000 27.15826 66 ASP A N 1
ATOM 988 C CA . ASP A 1 72 ? 8.22508 40.30325 63.65832 1.000 29.81155 66 ASP A CA 1
ATOM 989 C C . ASP A 1 72 ? 7.26383 41.08853 62.78010 1.000 29.81194 66 ASP A C 1
ATOM 990 O O . ASP A 1 72 ? 6.04443 40.96284 62.92376 1.000 28.76985 66 ASP A O 1
ATOM 999 N N . ALA A 1 73 ? 7.81849 41.91745 61.89466 1.000 26.21940 67 ALA A N 1
ATOM 1000 C CA . ALA A 1 73 ? 6.99109 42.73301 61.01410 1.000 29.33400 67 ALA A CA 1
ATOM 1001 C C . ALA A 1 73 ? 6.51810 41.96888 59.78747 1.000 32.06806 67 ALA A C 1
ATOM 1002 O O . ALA A 1 73 ? 5.69490 42.49521 59.03053 1.000 31.08624 67 ALA A O 1
ATOM 1009 N N . SER A 1 74 ? 7.02553 40.74343 59.56990 1.000 29.03990 68 SER A N 1
ATOM 1010 C CA . SER A 1 74 ? 6.62265 39.94720 58.41920 1.000 32.91565 68 SER A CA 1
ATOM 1011 C C . SER A 1 74 ? 5.44456 39.04929 58.77759 1.000 32.05745 68 SER A C 1
ATOM 1012 O O . SER A 1 74 ? 5.53653 38.26892 59.73511 1.000 29.35180 68 SER A O 1
ATOM 1020 N N . PRO A 1 75 ? 4.33339 39.10517 58.04114 1.000 32.32119 69 PRO A N 1
ATOM 1021 C CA . PRO A 1 75 ? 3.26349 38.13464 58.31992 1.000 33.06426 69 PRO A CA 1
ATOM 1022 C C . PRO A 1 75 ? 3.70241 36.69553 58.08550 1.000 34.98772 69 PRO A C 1
ATOM 1023 O O . PRO A 1 75 ? 3.22566 35.78137 58.77422 1.000 32.28645 69 PRO A O 1
ATOM 1034 N N . LYS A 1 76 ? 4.61252 36.45182 57.14418 1.000 36.65280 70 LYS A N 1
ATOM 1035 C CA . LYS A 1 76 ? 4.89543 35.06190 56.81975 1.000 39.89670 70 LYS A CA 1
ATOM 1036 C C . LYS A 1 76 ? 5.82688 34.48775 57.89558 1.000 34.09074 70 LYS A C 1
ATOM 1037 O O . LYS A 1 76 ? 5.78080 33.28911 58.21540 1.000 33.37531 70 LYS A O 1
ATOM 1056 N N . MET A 1 77 ? 6.65512 35.35149 58.49216 1.000 28.22879 71 MET A N 1
ATOM 1057 C CA . MET A 1 77 ? 7.52639 34.91543 59.57668 1.000 31.22851 71 MET A CA 1
ATOM 1058 C C . MET A 1 77 ? 6.72271 34.58909 60.82038 1.000 31.00701 71 MET A C 1
ATOM 1059 O O . MET A 1 77 ? 6.96510 33.56861 61.47198 1.000 30.48879 71 MET A O 1
ATOM 1073 N N . VAL A 1 78 ? 5.78341 35.47020 61.18102 1.000 31.19440 72 VAL A N 1
ATOM 1074 C CA . VAL A 1 78 ? 4.93329 35.23741 62.34854 1.000 30.35602 72 VAL A CA 1
ATOM 1075 C C . VAL A 1 78 ? 4.21167 33.90255 62.21854 1.000 32.66072 72 VAL A C 1
ATOM 1076 O O . VAL A 1 78 ? 4.16736 33.10339 63.16045 1.000 31.74092 72 VAL A O 1
ATOM 1089 N N . GLU A 1 79 ? 3.62897 33.64525 61.04693 1.000 32.52956 73 GLU A N 1
ATOM 1090 C CA . GLU A 1 79 ? 2.95679 32.37022 60.82050 1.000 35.47738 73 GLU A CA 1
ATOM 1091 C C . GLU A 1 79 ? 3.91553 31.20135 61.02177 1.000 36.54490 73 GLU A C 1
ATOM 1092 O O . GLU A 1 79 ? 3.55365 30.19267 61.63726 1.000 35.48228 73 GLU A O 1
ATOM 1104 N N . LEU A 1 80 ? 5.14366 31.31183 60.50686 1.000 32.98386 74 LEU A N 1
ATOM 1105 C CA . LEU A 1 80 ? 6.10694 30.22700 60.68402 1.000 36.22243 74 LEU A CA 1
ATOM 1106 C C . LEU A 1 80 ? 6.50878 30.07689 62.14726 1.000 35.05499 74 LEU A C 1
ATOM 1107 O O . LEU A 1 80 ? 6.60889 28.95399 62.66224 1.000 35.16691 74 LEU A O 1
ATOM 1123 N N . ALA A 1 81 ? 6.74175 31.19572 62.83260 1.000 31.46054 75 ALA A N 1
ATOM 1124 C CA . ALA A 1 81 ? 7.10392 31.13220 64.24677 1.000 34.60330 75 ALA A CA 1
ATOM 1125 C C . ALA A 1 81 ? 5.96597 30.56948 65.09356 1.000 36.40268 75 ALA A C 1
ATOM 1126 O O . ALA A 1 81 ? 6.20053 29.75080 65.99275 1.000 35.41570 75 ALA A O 1
ATOM 1133 N N . GLN A 1 82 ? 4.72625 30.99222 64.82550 1.000 33.75663 76 GLN A N 1
ATOM 1134 C CA . GLN A 1 82 ? 3.59958 30.49320 65.60687 1.000 35.33071 76 GLN A CA 1
ATOM 1135 C C . GLN A 1 82 ? 3.39923 28.99952 65.40849 1.000 38.67291 76 GLN A C 1
ATOM 1136 O O . GLN A 1 82 ? 2.99353 28.29827 66.34421 1.000 34.50769 76 GLN A O 1
ATOM 1150 N N . ALA A 1 83 ? 3.65910 28.49507 64.19992 1.000 39.41817 77 ALA A N 1
ATOM 1151 C CA . ALA A 1 83 ? 3.59759 27.05609 63.97800 1.000 38.66226 77 ALA A CA 1
ATOM 1152 C C . ALA A 1 83 ? 4.61269 26.32159 64.83863 1.000 36.95934 77 ALA A C 1
ATOM 1153 O O . ALA A 1 83 ? 4.41947 25.14232 65.14658 1.000 43.27285 77 ALA A O 1
ATOM 1160 N N . ARG A 1 84 ? 5.67852 27.00062 65.25160 1.000 39.60875 78 ARG A N 1
ATOM 1161 C CA . ARG A 1 84 ? 6.74281 26.37946 66.02847 1.000 41.49655 78 ARG A CA 1
ATOM 1162 C C . ARG A 1 84 ? 6.51388 26.50143 67.53025 1.000 38.63192 78 ARG A C 1
ATOM 1163 O O . ARG A 1 84 ? 6.81001 25.56299 68.27826 1.000 43.07746 78 ARG A O 1
ATOM 1184 N N . VAL A 1 85 ? 5.96290 27.62165 67.99184 1.000 37.34804 79 VAL A N 1
ATOM 1185 C CA . VAL A 1 85 ? 5.85657 27.84504 69.42873 1.000 39.85429 79 VAL A CA 1
ATOM 1186 C C . VAL A 1 85 ? 4.46716 28.29880 69.85730 1.000 39.65509 79 VAL A C 1
ATOM 1187 O O . VAL A 1 85 ? 4.27978 28.75516 70.99188 1.000 39.89915 79 VAL A O 1
ATOM 1200 N N . GLY A 1 86 ? 3.49031 28.17588 68.96566 1.000 37.78811 80 GLY A N 1
ATOM 1201 C CA . GLY A 1 86 ? 2.12659 28.55117 69.26768 1.000 36.23206 80 GLY A CA 1
ATOM 1202 C C . GLY A 1 86 ? 1.83249 30.02183 69.02255 1.000 40.31959 80 GLY A C 1
ATOM 1203 O O . GLY A 1 86 ? 2.71815 30.86844 68.86966 1.000 39.22491 80 GLY A O 1
ATOM 1207 N N . GLN A 1 87 ? 0.54044 30.33037 69.01083 1.000 39.11523 81 GLN A N 1
ATOM 1208 C CA . GLN A 1 87 ? 0.11953 31.64921 68.55803 1.000 40.97153 81 GLN A CA 1
ATOM 1209 C C . GLN A 1 87 ? 0.36951 32.72767 69.60426 1.000 37.94129 81 GLN A C 1
ATOM 1210 O O . GLN A 1 87 ? 0.67191 33.87208 69.25469 1.000 39.06398 81 GLN A O 1
ATOM 1224 N N . GLU A 1 88 ? 0.23565 32.40113 70.88695 1.000 38.02375 82 GLU A N 1
ATOM 1225 C CA . GLU A 1 88 ? 0.25938 33.45489 71.89466 1.000 45.88948 82 GLU A CA 1
ATOM 1226 C C . GLU A 1 88 ? 1.64646 34.04971 72.10524 1.000 40.83463 82 GLU A C 1
ATOM 1227 O O . GLU A 1 88 ? 1.75317 35.13402 72.68839 1.000 35.19878 82 GLU A O 1
ATOM 1239 N N . ALA A 1 89 ? 2.70419 33.37001 71.66596 1.000 36.05147 83 ALA A N 1
ATOM 1240 C CA . ALA A 1 89 ? 4.06414 33.81592 71.94685 1.000 35.78183 83 ALA A CA 1
ATOM 1241 C C . ALA A 1 89 ? 4.66213 34.67527 70.83766 1.000 32.49387 83 ALA A C 1
ATOM 1242 O O . ALA A 1 89 ? 5.80423 35.12576 70.97719 1.000 32.07345 83 ALA A O 1
ATOM 1249 N N . VAL A 1 90 ? 3.92649 34.92556 69.75327 1.000 32.91427 84 VAL A N 1
ATOM 1250 C CA . VAL A 1 90 ? 4.44259 35.68642 68.61856 1.000 32.86345 84 VAL A CA 1
ATOM 1251 C C . VAL A 1 90 ? 3.37989 36.66315 68.13958 1.000 32.24121 84 VAL A C 1
ATOM 1252 O O . VAL A 1 90 ? 2.19428 36.32200 68.06332 1.000 30.97938 84 VAL A O 1
ATOM 1265 N N . THR A 1 91 ? 3.81458 37.87037 67.78318 1.000 28.91007 85 THR A N 1
ATOM 1266 C CA . THR A 1 91 ? 2.90647 38.93864 67.39060 1.000 30.33671 85 THR A CA 1
ATOM 1267 C C . THR A 1 91 ? 3.45863 39.64728 66.16411 1.000 31.14764 85 THR A C 1
ATOM 1268 O O . THR A 1 91 ? 4.65823 39.93655 66.09147 1.000 26.98688 85 THR A O 1
ATOM 1279 N N . LEU A 1 92 ? 2.58273 39.89835 65.19222 1.000 27.29488 86 LEU A N 1
ATOM 1280 C CA . LEU A 1 92 ? 2.91983 40.76057 64.06599 1.000 27.89903 86 LEU A CA 1
ATOM 1281 C C . LEU A 1 92 ? 2.99013 42.19137 64.58249 1.000 31.84633 86 LEU A C 1
ATOM 1282 O O . LEU A 1 92 ? 1.97042 42.75968 64.98820 1.000 28.16301 86 LEU A O 1
ATOM 1298 N N . ARG A 1 93 ? 4.18505 42.77392 64.58221 1.000 29.64752 87 ARG A N 1
ATOM 1299 C CA . ARG A 1 93 ? 4.40376 44.04181 65.26145 1.000 31.10516 87 ARG A CA 1
ATOM 1300 C C . ARG A 1 93 ? 5.77830 44.55710 64.88854 1.000 29.02694 87 ARG A C 1
ATOM 1301 O O . ARG A 1 93 ? 6.73423 43.78239 64.82217 1.000 28.97035 87 ARG A O 1
ATOM 1322 N N . ARG A 1 94 ? 5.85467 45.85138 64.60503 1.000 28.02104 88 ARG A N 1
ATOM 1323 C CA . ARG A 1 94 ? 7.10978 46.50102 64.26501 1.000 31.19983 88 ARG A CA 1
ATOM 1324 C C . ARG A 1 94 ? 7.85003 46.91670 65.53212 1.000 28.34550 88 ARG A C 1
ATOM 1325 O O . ARG A 1 94 ? 7.23542 47.28757 66.53864 1.000 26.01211 88 ARG A O 1
ATOM 1346 N N . MET A 1 95 ? 9.18619 46.85026 65.47306 1.000 25.20527 89 MET A N 1
ATOM 1347 C CA . MET A 1 95 ? 9.99168 47.28666 66.61151 1.000 24.77690 89 MET A CA 1
ATOM 1348 C C . MET A 1 95 ? 9.78309 48.76486 66.90462 1.000 28.03284 89 MET A C 1
ATOM 1349 O O . MET A 1 95 ? 9.97703 49.20761 68.04619 1.000 23.86780 89 MET A O 1
ATOM 1363 N N . GLU A 1 96 ? 9.38971 49.53722 65.88705 1.000 24.37073 90 GLU A N 1
ATOM 1364 C CA . GLU A 1 96 ? 9.03395 50.94016 66.06059 1.000 28.44872 90 GLU A CA 1
ATOM 1365 C C . GLU A 1 96 ? 7.75075 51.13196 66.86587 1.000 27.74633 90 GLU A C 1
ATOM 1366 O O . GLU A 1 96 ? 7.42130 52.26758 67.21728 1.000 28.11756 90 GLU A O 1
ATOM 1378 N N . GLU A 1 97 ? 7.02212 50.06362 67.16091 1.000 27.67570 91 GLU A N 1
ATOM 1379 C CA . GLU A 1 97 ? 5.79456 50.14801 67.93503 1.000 30.33343 91 GLU A CA 1
ATOM 1380 C C . GLU A 1 97 ? 5.98852 49.69514 69.37217 1.000 30.07903 91 GLU A C 1
ATOM 1381 O O . GLU A 1 97 ? 5.03764 49.74939 70.15659 1.000 30.63586 91 GLU A O 1
ATOM 1393 N N . ILE A 1 98 ? 7.19445 49.24519 69.73075 1.000 29.59873 92 ILE A N 1
ATOM 1394 C CA . ILE A 1 98 ? 7.43534 48.73383 71.07649 1.000 30.15259 92 ILE A CA 1
ATOM 1395 C C . ILE A 1 98 ? 7.08577 49.80233 72.09929 1.000 30.67957 92 ILE A C 1
ATOM 1396 O O . ILE A 1 98 ? 7.58257 50.93549 72.03916 1.000 29.07866 92 ILE A O 1
ATOM 1412 N N . ASP A 1 99 ? 6.20475 49.45109 73.03561 1.000 32.56180 93 ASP A N 1
ATOM 1413 C CA . ASP A 1 99 ? 5.76555 50.40676 74.04517 1.000 34.93215 93 ASP A CA 1
ATOM 1414 C C . ASP A 1 99 ? 5.65866 49.80026 75.43974 1.000 36.26001 93 ASP A C 1
ATOM 1415 O O . ASP A 1 99 ? 5.11392 50.45449 76.33993 1.000 34.10202 93 ASP A O 1
ATOM 1424 N N . GLU A 1 100 ? 6.14384 48.57938 75.64833 1.000 34.01910 94 GLU A N 1
ATOM 1425 C CA . GLU A 1 100 ? 6.14071 48.00128 76.98511 1.000 35.84542 94 GLU A CA 1
ATOM 1426 C C . GLU A 1 100 ? 7.00477 48.83570 77.92978 1.000 33.25383 94 GLU A C 1
ATOM 1427 O O . GLU A 1 100 ? 7.94594 49.51717 77.51655 1.000 29.22670 94 GLU A O 1
ATOM 1439 N N . GLU A 1 101 ? 6.68339 48.76650 79.21976 1.000 30.93739 95 GLU A N 1
ATOM 1440 C CA . GLU A 1 101 ? 7.38491 49.53641 80.24492 1.000 33.96832 95 GLU A CA 1
ATOM 1441 C C . GLU A 1 101 ? 7.86736 48.56173 81.31546 1.000 33.21012 95 GLU A C 1
ATOM 1442 O O . GLU A 1 101 ? 7.09382 48.14471 82.18376 1.000 31.92354 95 GLU A O 1
ATOM 1454 N N . GLY A 1 102 ? 9.14268 48.19086 81.23593 1.000 29.72405 96 GLY A N 1
ATOM 1455 C CA . GLY A 1 102 ? 9.73681 47.32022 82.22881 1.000 34.06627 96 GLY A CA 1
ATOM 1456 C C . GLY A 1 102 ? 9.29957 45.87995 82.15569 1.000 34.43070 96 GLY A C 1
ATOM 1457 O O . GLY A 1 102 ? 9.48236 45.13861 83.11656 1.000 34.96357 96 GLY A O 1
ATOM 1461 N N . ALA A 1 103 ? 8.74642 45.45064 81.02896 1.000 34.44069 97 ALA A N 1
ATOM 1462 C CA . ALA A 1 103 ? 8.15203 44.12617 80.95736 1.000 32.72906 97 ALA A CA 1
ATOM 1463 C C . ALA A 1 103 ? 9.18026 43.01305 80.83507 1.000 31.98371 97 ALA A C 1
ATOM 1464 O O . ALA A 1 103 ? 8.86602 41.86961 81.17472 1.000 31.28278 97 ALA A O 1
ATOM 1471 N N . TYR A 1 104 ? 10.39067 43.30502 80.36253 1.000 29.78334 98 TYR A N 1
ATOM 1472 C CA . TYR A 1 104 ? 11.35520 42.26360 80.04744 1.000 29.77386 98 TYR A CA 1
ATOM 1473 C C . TYR A 1 104 ? 12.64328 42.40993 80.84772 1.000 27.82582 98 TYR A C 1
ATOM 1474 O O . TYR A 1 104 ? 13.00820 43.50129 81.28630 1.000 28.23640 98 TYR A O 1
ATOM 1492 N N . ASP A 1 105 ? 13.32055 41.27756 81.03510 1.000 27.44145 99 ASP A N 1
ATOM 1493 C CA . ASP A 1 105 ? 14.65874 41.21990 81.60621 1.000 28.69149 99 ASP A CA 1
ATOM 1494 C C . ASP A 1 105 ? 15.74928 41.16515 80.53440 1.000 28.68167 99 ASP A C 1
ATOM 1495 O O . ASP A 1 105 ? 16.88786 41.57559 80.79017 1.000 26.15172 99 ASP A O 1
ATOM 1504 N N . LEU A 1 106 ? 15.41532 40.71073 79.33257 1.000 27.14366 100 LEU A N 1
ATOM 1505 C CA . LEU A 1 106 ? 16.38150 40.53630 78.25634 1.000 24.69536 100 LEU A CA 1
ATOM 1506 C C . LEU A 1 106 ? 15.64987 40.78859 76.95286 1.000 26.56171 100 LEU A C 1
ATOM 1507 O O . LEU A 1 106 ? 14.60142 40.18615 76.70977 1.000 27.10611 100 LEU A O 1
ATOM 1523 N N . VAL A 1 107 ? 16.16449 41.71327 76.15142 1.000 26.06852 101 VAL A N 1
ATOM 1524 C CA . VAL A 1 107 ? 15.65983 41.96645 74.80759 1.000 27.33827 101 VAL A CA 1
ATOM 1525 C C . VAL A 1 107 ? 16.76389 41.57766 73.83485 1.000 27.66872 101 VAL A C 1
ATOM 1526 O O . VAL A 1 107 ? 17.91892 41.97325 74.01864 1.000 24.60783 101 VAL A O 1
ATOM 1539 N N . VAL A 1 108 ? 16.41226 40.80601 72.80991 1.000 27.28801 102 VAL A N 1
ATOM 1540 C CA . VAL A 1 108 ? 17.37038 40.25588 71.85692 1.000 26.46349 102 VAL A CA 1
ATOM 1541 C C . VAL A 1 108 ? 16.93608 40.65153 70.45897 1.000 26.04583 102 VAL A C 1
ATOM 1542 O O . VAL A 1 108 ? 15.74293 40.62338 70.14124 1.000 25.06017 102 VAL A O 1
ATOM 1555 N N . SER A 1 109 ? 17.90623 41.03658 69.63295 1.000 25.05399 103 SER A N 1
ATOM 1556 C CA . SER A 1 109 ? 17.67742 41.33812 68.22277 1.000 26.99082 103 SER A CA 1
ATOM 1557 C C . SER A 1 109 ? 18.88526 40.80259 67.45542 1.000 28.89460 103 SER A C 1
ATOM 1558 O O . SER A 1 109 ? 19.90461 41.48814 67.32870 1.000 27.86606 103 SER A O 1
ATOM 1566 N N . LEU A 1 110 ? 18.75304 39.59370 66.92405 1.000 29.27486 104 LEU A N 1
ATOM 1567 C CA . LEU A 1 110 ? 19.82574 38.94114 66.19183 1.000 33.24546 104 LEU A CA 1
ATOM 1568 C C . LEU A 1 110 ? 19.66945 39.14248 64.69079 1.000 32.79410 104 LEU A C 1
ATOM 1569 O O . LEU A 1 110 ? 18.60363 39.48894 64.18876 1.000 31.12054 104 LEU A O 1
ATOM 1585 N N . CYS A 1 111 ? 20.76679 38.93198 63.97630 1.000 32.44835 105 CYS A N 1
ATOM 1586 C CA . CYS A 1 111 ? 20.74699 38.84585 62.52024 1.000 35.02235 105 CYS A CA 1
ATOM 1587 C C . CYS A 1 111 ? 20.35201 40.16862 61.86752 1.000 32.31056 105 CYS A C 1
ATOM 1588 O O . CYS A 1 111 ? 19.63358 40.18637 60.86855 1.000 37.57650 105 CYS A O 1
ATOM 1595 N N . TRP A 1 112 ? 20.79747 41.28699 62.43268 1.000 26.37592 106 TRP A N 1
ATOM 1596 C CA . TRP A 1 112 ? 20.75544 42.59136 61.77551 1.000 29.27693 106 TRP A CA 1
ATOM 1597 C C . TRP A 1 112 ? 19.36455 43.21111 61.68942 1.000 26.16599 106 TRP A C 1
ATOM 1598 O O . TRP A 1 112 ? 19.18739 44.23515 61.00174 1.000 22.65408 106 TRP A O 1
ATOM 1619 N N . THR A 1 113 ? 18.38387 42.66504 62.40339 1.000 26.39077 107 THR A N 1
ATOM 1620 C CA . THR A 1 113 ? 17.05323 43.25988 62.40719 1.000 23.64117 107 THR A CA 1
ATOM 1621 C C . THR A 1 113 ? 17.09465 44.75024 62.72082 1.000 21.93350 107 THR A C 1
ATOM 1622 O O . THR A 1 113 ? 16.34503 45.53317 62.13137 1.000 23.86665 107 THR A O 1
ATOM 1633 N N . ILE A 1 114 ? 17.96189 45.16077 63.65057 1.000 23.43901 108 ILE A N 1
ATOM 1634 C CA . ILE A 1 114 ? 17.95198 46.53644 64.14583 1.000 21.77799 108 ILE A CA 1
ATOM 1635 C C . ILE A 1 114 ? 18.30126 47.52923 63.04319 1.000 24.66237 108 ILE A C 1
ATOM 1636 O O . ILE A 1 114 ? 17.88680 48.69637 63.08395 1.000 22.82838 108 ILE A O 1
ATOM 1652 N N . HIS A 1 115 ? 19.06217 47.09926 62.04721 1.000 23.77655 109 HIS A N 1
ATOM 1653 C CA . HIS A 1 115 ? 19.45632 48.01309 60.98449 1.000 23.87849 109 HIS A CA 1
ATOM 1654 C C . HIS A 1 115 ? 18.32567 48.30273 60.01064 1.000 24.23213 109 HIS A C 1
ATOM 1655 O O . HIS A 1 115 ? 18.48146 49.15751 59.12610 1.000 23.49631 109 HIS A O 1
ATOM 1669 N N . TYR A 1 116 ? 17.18493 47.63762 60.15533 1.000 23.43942 110 TYR A N 1
ATOM 1670 C CA . TYR A 1 116 ? 16.03383 48.00732 59.34975 1.000 24.98617 110 TYR A CA 1
ATOM 1671 C C . TYR A 1 116 ? 15.32954 49.24061 59.88775 1.000 28.70242 110 TYR A C 1
ATOM 1672 O O . TYR A 1 116 ? 14.37459 49.71628 59.25540 1.000 26.48677 110 TYR A O 1
ATOM 1690 N N . SER A 1 117 ? 15.82933 49.79848 60.99163 1.000 25.43182 111 SER A N 1
ATOM 1691 C CA . SER A 1 117 ? 15.39753 51.11597 61.43905 1.000 29.49826 111 SER A CA 1
ATOM 1692 C C . SER A 1 117 ? 15.70450 52.15704 60.37102 1.000 27.99769 111 SER A C 1
ATOM 1693 O O . SER A 1 117 ? 16.66359 52.03102 59.60207 1.000 29.91936 111 SER A O 1
ATOM 1701 N N . ALA A 1 118 ? 14.90723 53.21946 60.35711 1.000 29.14971 112 ALA A N 1
ATOM 1702 C CA . ALA A 1 118 ? 15.03873 54.26631 59.34654 1.000 31.31562 112 ALA A CA 1
ATOM 1703 C C . ALA A 1 118 ? 16.09151 55.26111 59.80728 1.000 29.69787 112 ALA A C 1
ATOM 1704 O O . ALA A 1 118 ? 15.79197 56.24841 60.48293 1.000 26.59770 112 ALA A O 1
ATOM 1711 N N . GLY A 1 119 ? 17.33688 55.02255 59.39098 1.000 30.31413 113 GLY A N 1
ATOM 1712 C CA . GLY A 1 119 ? 18.41984 55.93065 59.69505 1.000 31.82192 113 GLY A CA 1
ATOM 1713 C C . GLY A 1 119 ? 18.73712 55.95862 61.18025 1.000 31.56732 113 GLY A C 1
ATOM 1714 O O . GLY A 1 119 ? 18.18631 55.21163 61.98606 1.000 28.59588 113 GLY A O 1
ATOM 1718 N N . ARG A 1 120 ? 19.65288 56.86055 61.53409 1.000 33.22772 114 ARG A N 1
ATOM 1719 C CA . ARG A 1 120 ? 20.05548 56.97717 62.93150 1.000 32.39762 114 ARG A CA 1
ATOM 1720 C C . ARG A 1 120 ? 18.88830 57.41941 63.80916 1.000 33.15342 114 ARG A C 1
ATOM 1721 O O . ARG A 1 120 ? 18.71492 56.91726 64.92473 1.000 32.90660 114 ARG A O 1
ATOM 1742 N N . ALA A 1 121 ? 18.09102 58.37717 63.33519 1.000 32.01435 115 ALA A N 1
ATOM 1743 C CA . ALA A 1 121 ? 16.92725 58.80881 64.10203 1.000 29.33547 115 ALA A CA 1
ATOM 1744 C C . ALA A 1 121 ? 16.01196 57.63024 64.39748 1.000 30.10446 115 ALA A C 1
ATOM 1745 O O . ALA A 1 121 ? 15.54131 57.46502 65.52928 1.000 28.95411 115 ALA A O 1
ATOM 1752 N N . GLY A 1 122 ? 15.77388 56.78165 63.39455 1.000 29.63477 116 GLY A N 1
ATOM 1753 C CA . GLY A 1 122 ? 14.95635 55.60378 63.61647 1.000 30.76410 116 GLY A CA 1
ATOM 1754 C C . GLY A 1 122 ? 15.58926 54.63811 64.59812 1.000 30.91783 116 GLY A C 1
ATOM 1755 O O . GLY A 1 122 ? 14.92097 54.12409 65.50163 1.000 26.80700 116 GLY A O 1
ATOM 1759 N N . LEU A 1 123 ? 16.88886 54.38186 64.43551 1.000 30.07568 117 LEU A N 1
ATOM 1760 C CA . LEU A 1 123 ? 17.58573 53.49380 65.35536 1.000 30.63639 117 LEU A CA 1
ATOM 1761 C C . LEU A 1 123 ? 17.47242 53.99740 66.78357 1.000 24.54777 117 LEU A C 1
ATOM 1762 O O . LEU A 1 123 ? 17.21154 53.21678 67.70192 1.000 23.89644 117 LEU A O 1
ATOM 1778 N N . LEU A 1 124 ? 17.68923 55.30380 66.98971 1.000 27.38468 118 LEU A N 1
ATOM 1779 C CA . LEU A 1 124 ? 17.65095 55.86441 68.33956 1.000 29.97020 118 LEU A CA 1
ATOM 1780 C C . LEU A 1 124 ? 16.26901 55.70475 68.96038 1.000 28.99933 118 LEU A C 1
ATOM 1781 O O . LEU A 1 124 ? 16.14594 55.39016 70.15079 1.000 27.79234 118 LEU A O 1
ATOM 1797 N N . ASP A 1 125 ? 15.21847 55.91628 68.16147 1.000 26.95049 119 ASP A N 1
ATOM 1798 C CA . ASP A 1 125 ? 13.84889 55.70366 68.62481 1.000 28.74874 119 ASP A CA 1
ATOM 1799 C C . ASP A 1 125 ? 13.64860 54.26782 69.09472 1.000 28.10234 119 ASP A C 1
ATOM 1800 O O . ASP A 1 125 ? 13.15145 54.02616 70.20184 1.000 28.12997 119 ASP A O 1
ATOM 1809 N N . VAL A 1 126 ? 14.07289 53.29815 68.27989 1.000 26.15469 120 VAL A N 1
ATOM 1810 C CA . VAL A 1 126 ? 13.88799 51.89148 68.63141 1.000 26.72583 120 VAL A CA 1
ATOM 1811 C C . VAL A 1 126 ? 14.69586 51.53319 69.87359 1.000 23.55318 120 VAL A C 1
ATOM 1812 O O . VAL A 1 126 ? 14.20998 50.82288 70.76046 1.000 24.71377 120 VAL A O 1
ATOM 1825 N N . LEU A 1 127 ? 15.94461 51.99819 69.95105 1.000 24.24579 121 LEU A N 1
ATOM 1826 C CA . LEU A 1 127 ? 16.76961 51.68904 71.11627 1.000 23.60556 121 LEU A CA 1
ATOM 1827 C C . LEU A 1 127 ? 16.17171 52.29083 72.38609 1.000 25.99058 121 LEU A C 1
ATOM 1828 O O . LEU A 1 127 ? 16.18061 51.65554 73.44532 1.000 24.92172 121 LEU A O 1
ATOM 1844 N N . LYS A 1 128 ? 15.60902 53.50010 72.29688 1.000 25.51054 122 LYS A N 1
ATOM 1845 C CA . LYS A 1 128 ? 14.96013 54.08306 73.47150 1.000 25.86335 122 LYS A CA 1
ATOM 1846 C C . LYS A 1 128 ? 13.71790 53.29005 73.86975 1.000 26.36452 122 LYS A C 1
ATOM 1847 O O . LYS A 1 128 ? 13.44616 53.10837 75.06412 1.000 26.05090 122 LYS A O 1
ATOM 1866 N N . ARG A 1 129 ? 12.94144 52.81624 72.88666 1.000 25.46283 123 ARG A N 1
ATOM 1867 C CA . ARG A 1 129 ? 11.79229 51.96965 73.19996 1.000 24.51230 123 ARG A CA 1
ATOM 1868 C C . ARG A 1 129 ? 12.24467 50.66541 73.85286 1.000 25.61599 123 ARG A C 1
ATOM 1869 O O . ARG A 1 129 ? 11.61832 50.17959 74.80680 1.000 24.31816 123 ARG A O 1
ATOM 1890 N N . ILE A 1 130 ? 13.33594 50.08490 73.35424 1.000 25.60007 124 ILE A N 1
ATOM 1891 C CA . ILE A 1 130 ? 13.88295 48.88194 73.97678 1.000 24.61699 124 ILE A CA 1
ATOM 1892 C C . ILE A 1 130 ? 14.35195 49.18484 75.39330 1.000 26.38741 124 ILE A C 1
ATOM 1893 O O . ILE A 1 130 ? 14.11433 48.40314 76.32573 1.000 26.13056 124 ILE A O 1
ATOM 1909 N N . HIS A 1 131 ? 15.02237 50.32355 75.57678 1.000 25.81452 125 HIS A N 1
ATOM 1910 C CA . HIS A 1 131 ? 15.45606 50.73551 76.91088 1.000 28.87521 125 HIS A CA 1
ATOM 1911 C C . HIS A 1 131 ? 14.26956 50.83638 77.86783 1.000 26.23415 125 HIS A C 1
ATOM 1912 O O . HIS A 1 131 ? 14.31519 50.32325 78.99212 1.000 25.75799 125 HIS A O 1
ATOM 1926 N N . ARG A 1 132 ? 13.18801 51.48627 77.43204 1.000 27.89334 126 ARG A N 1
ATOM 1927 C CA . ARG A 1 132 ? 12.00093 51.59783 78.27833 1.000 27.11854 126 ARG A CA 1
ATOM 1928 C C . ARG A 1 132 ? 11.35350 50.24023 78.51810 1.000 27.56655 126 ARG A C 1
ATOM 1929 O O . ARG A 1 132 ? 10.77970 50.00524 79.58914 1.000 29.47753 126 ARG A O 1
ATOM 1950 N N . ALA A 1 133 ? 11.43174 49.33385 77.54214 1.000 24.75168 127 ALA A N 1
ATOM 1951 C CA . ALA A 1 133 ? 10.79272 48.03283 77.69704 1.000 28.86906 127 ALA A CA 1
ATOM 1952 C C . ALA A 1 133 ? 11.49912 47.14997 78.71934 1.000 26.82631 127 ALA A C 1
ATOM 1953 O O . ALA A 1 133 ? 10.91420 46.15924 79.17140 1.000 26.46677 127 ALA A O 1
ATOM 1960 N N . LEU A 1 134 ? 12.73785 47.46910 79.07609 1.000 26.07440 128 LEU A N 1
ATOM 1961 C CA . LEU A 1 134 ? 13.50612 46.64975 79.99941 1.000 25.74803 128 LEU A CA 1
ATOM 1962 C C . LEU A 1 134 ? 13.31141 47.11985 81.43154 1.000 27.59964 128 LEU A C 1
ATOM 1963 O O . LEU A 1 134 ? 13.15034 48.31322 81.69916 1.000 27.43256 128 LEU A O 1
ATOM 1979 N N . ARG A 1 135 ? 13.32438 46.16237 82.35635 1.000 29.33941 129 ARG A N 1
ATOM 1980 C CA . ARG A 1 135 ? 13.39709 46.49534 83.76961 1.000 35.18359 129 ARG A CA 1
ATOM 1981 C C . ARG A 1 135 ? 14.73171 47.17332 84.08395 1.000 31.77092 129 ARG A C 1
ATOM 1982 O O . ARG A 1 135 ? 15.71374 47.00901 83.35218 1.000 27.37774 129 ARG A O 1
ATOM 2003 N N . PRO A 1 136 ? 14.79411 47.92403 85.18138 1.000 33.06204 130 PRO A N 1
ATOM 2004 C CA . PRO A 1 136 ? 16.09974 48.34848 85.70755 1.000 33.87967 130 PRO A CA 1
ATOM 2005 C C . PRO A 1 136 ? 17.02307 47.14783 85.88987 1.000 31.00188 130 PRO A C 1
ATOM 2006 O O . PRO A 1 136 ? 16.63498 46.11244 86.43563 1.000 33.33585 130 PRO A O 1
ATOM 2017 N N . GLY A 1 137 ? 18.25070 47.27599 85.40066 1.000 32.59185 131 GLY A N 1
ATOM 2018 C CA . GLY A 1 137 ? 19.17998 46.16749 85.39221 1.000 35.26419 131 GLY A CA 1
ATOM 2019 C C . GLY A 1 137 ? 19.01664 45.20003 84.24041 1.000 31.82119 131 GLY A C 1
ATOM 2020 O O . GLY A 1 137 ? 19.85091 44.30204 84.08593 1.000 26.76885 131 GLY A O 1
ATOM 2024 N N . GLY A 1 138 ? 17.97243 45.34398 83.42834 1.000 32.81304 132 GLY A N 1
ATOM 2025 C CA . GLY A 1 138 ? 17.80928 44.47964 82.27735 1.000 28.66448 132 GLY A CA 1
ATOM 2026 C C . GLY A 1 138 ? 18.87254 44.70248 81.22081 1.000 28.36362 132 GLY A C 1
ATOM 2027 O O . GLY A 1 138 ? 19.59952 45.70109 81.21759 1.000 26.89743 132 GLY A O 1
ATOM 2031 N N . ARG A 1 139 ? 18.96043 43.73882 80.29887 1.000 28.11512 133 ARG A N 1
ATOM 2032 C CA . ARG A 1 139 ? 20.02083 43.71921 79.30464 1.000 24.38034 133 ARG A CA 1
ATOM 2033 C C . ARG A 1 139 ? 19.45454 43.51474 77.90870 1.000 27.34752 133 ARG A C 1
ATOM 2034 O O . ARG A 1 139 ? 18.34660 43.00587 77.72238 1.000 26.21660 133 ARG A O 1
ATOM 2055 N N . GLY A 1 140 ? 20.24547 43.91907 76.92518 1.000 27.44810 134 GLY A N 1
ATOM 2056 C CA . GLY A 1 140 ? 19.91362 43.68186 75.53807 1.000 26.60293 134 GLY A CA 1
ATOM 2057 C C . GLY A 1 140 ? 21.10548 43.10674 74.80583 1.000 27.25330 134 GLY A C 1
ATOM 2058 O O . GLY A 1 140 ? 22.25939 43.37609 75.14095 1.000 24.86708 134 GLY A O 1
ATOM 2062 N N . ILE A 1 141 ? 20.80275 42.29367 73.79826 1.000 25.05462 135 ILE A N 1
ATOM 2063 C CA . ILE A 1 141 ? 21.79529 41.66037 72.93508 1.000 23.39785 135 ILE A CA 1
ATOM 2064 C C . ILE A 1 141 ? 21.40862 42.00616 71.51337 1.000 23.76654 135 ILE A C 1
ATOM 2065 O O . ILE A 1 141 ? 20.36040 41.55833 71.02801 1.000 27.18049 135 ILE A O 1
ATOM 2081 N N . ILE A 1 142 ? 22.23815 42.80434 70.84640 1.000 23.38266 136 ILE A N 1
ATOM 2082 C CA . ILE A 1 142 ? 21.96455 43.27387 69.49498 1.000 25.98017 136 ILE A CA 1
ATOM 2083 C C . ILE A 1 142 ? 23.11037 42.82975 68.59142 1.000 26.70495 136 ILE A C 1
ATOM 2084 O O . ILE A 1 142 ? 24.26148 43.24639 68.78392 1.000 25.46194 136 ILE A O 1
ATOM 2100 N N . GLN A 1 143 ? 22.79736 41.97186 67.62646 1.000 24.05160 137 GLN A N 1
ATOM 2101 C CA . GLN A 1 143 ? 23.74771 41.58632 66.58579 1.000 28.49100 137 GLN A CA 1
ATOM 2102 C C . GLN A 1 143 ? 23.71540 42.62152 65.47462 1.000 25.88822 137 GLN A C 1
ATOM 2103 O O . GLN A 1 143 ? 22.64864 42.89129 64.91327 1.000 25.74333 137 GLN A O 1
ATOM 2117 N N . ILE A 1 144 ? 24.87144 43.20517 65.15255 1.000 25.20528 138 ILE A N 1
ATOM 2118 C CA . ILE A 1 144 ? 24.92713 44.29871 64.19592 1.000 24.77579 138 ILE A CA 1
ATOM 2119 C C . ILE A 1 144 ? 25.82577 43.91395 63.02780 1.000 27.78691 138 ILE A C 1
ATOM 2120 O O . ILE A 1 144 ? 26.46102 42.86323 63.01258 1.000 25.79872 138 ILE A O 1
ATOM 2136 N N . ALA A 1 145 ? 25.83985 44.78327 62.02964 1.000 26.56459 139 ALA A N 1
ATOM 2137 C CA . ALA A 1 145 ? 26.69995 44.64698 60.86504 1.000 31.45805 139 ALA A CA 1
ATOM 2138 C C . ALA A 1 145 ? 27.74689 45.74813 60.92981 1.000 28.38824 139 ALA A C 1
ATOM 2139 O O . ALA A 1 145 ? 27.39992 46.93194 60.99743 1.000 26.28408 139 ALA A O 1
ATOM 2146 N N . HIS A 1 146 ? 29.01911 45.36578 60.94879 1.000 27.19258 140 HIS A N 1
ATOM 2147 C CA . HIS A 1 146 ? 30.10500 46.33515 60.82048 1.000 30.56313 140 HIS A CA 1
ATOM 2148 C C . HIS A 1 146 ? 30.51064 46.33002 59.35262 1.000 29.76645 140 HIS A C 1
ATOM 2149 O O . HIS A 1 146 ? 31.32420 45.51486 58.92770 1.000 27.56879 140 HIS A O 1
ATOM 2163 N N . ALA A 1 147 ? 29.92274 47.24409 58.57422 1.000 30.40861 141 ALA A N 1
ATOM 2164 C CA . ALA A 1 147 ? 30.05740 47.18790 57.11857 1.000 33.13548 141 ALA A CA 1
ATOM 2165 C C . ALA A 1 147 ? 31.51176 47.26067 56.67948 1.000 31.41405 141 ALA A C 1
ATOM 2166 O O . ALA A 1 147 ? 31.88827 46.65480 55.67057 1.000 32.75885 141 ALA A O 1
ATOM 2173 N N . ALA A 1 148 ? 32.34548 47.98784 57.42063 1.000 35.17399 142 ALA A N 1
ATOM 2174 C CA . ALA A 1 148 ? 33.75204 48.09724 57.04468 1.000 37.32602 142 ALA A CA 1
ATOM 2175 C C . ALA A 1 148 ? 34.45498 46.74421 57.05865 1.000 35.87331 142 ALA A C 1
ATOM 2176 O O . ALA A 1 148 ? 35.52858 46.60368 56.46267 1.000 35.55257 142 ALA A O 1
ATOM 2183 N N . HIS A 1 149 ? 33.88101 45.74481 57.72507 1.000 33.82220 143 HIS A N 1
ATOM 2184 C CA . HIS A 1 149 ? 34.45196 44.40660 57.74523 1.000 33.48207 143 HIS A CA 1
ATOM 2185 C C . HIS A 1 149 ? 33.69960 43.45707 56.83268 1.000 31.86218 143 HIS A C 1
ATOM 2186 O O . HIS A 1 149 ? 33.98057 42.25691 56.83762 1.000 31.96719 143 HIS A O 1
ATOM 2200 N N . ALA A 1 150 ? 32.73863 43.96368 56.06938 1.000 31.19159 144 ALA A N 1
ATOM 2201 C CA . ALA A 1 150 ? 31.99202 43.11886 55.15821 1.000 35.93853 144 ALA A CA 1
ATOM 2202 C C . ALA A 1 150 ? 32.95387 42.42784 54.19257 1.000 33.39740 144 ALA A C 1
ATOM 2203 O O . ALA A 1 150 ? 33.96902 43.00323 53.79429 1.000 30.11830 144 ALA A O 1
ATOM 2210 N N . PRO A 1 151 ? 32.66406 41.19192 53.80530 1.000 35.76936 145 PRO A N 1
ATOM 2211 C CA . PRO A 1 151 ? 33.50086 40.53444 52.79601 1.000 33.42396 145 PRO A CA 1
ATOM 2212 C C . PRO A 1 151 ? 33.55346 41.36504 51.51692 1.000 33.37272 145 PRO A C 1
ATOM 2213 O O . PRO A 1 151 ? 32.54407 41.90357 51.05852 1.000 33.63105 145 PRO A O 1
ATOM 2224 N N . LYS A 1 152 ? 34.74801 41.47474 50.94348 1.000 33.49458 146 LYS A N 1
ATOM 2225 C CA . LYS A 1 152 ? 34.95885 42.24204 49.71497 1.000 31.62307 146 LYS A CA 1
ATOM 2226 C C . LYS A 1 152 ? 34.74756 41.39008 48.47817 1.000 31.15130 146 LYS A C 1
ATOM 2227 O O . LYS A 1 152 ? 35.50149 41.47477 47.50702 1.000 32.81920 146 LYS A O 1
ATOM 2246 N N . ARG A 1 153 ? 33.72088 40.54648 48.51330 1.000 29.66627 147 ARG A N 1
ATOM 2247 C CA . ARG A 1 153 ? 33.38671 39.62637 47.44023 1.000 30.85284 147 ARG A CA 1
ATOM 2248 C C . ARG A 1 153 ? 31.87209 39.48709 47.39805 1.000 27.57225 147 ARG A C 1
ATOM 2249 O O . ARG A 1 153 ? 31.19138 39.68131 48.41154 1.000 29.25862 147 ARG A O 1
ATOM 2270 N N . THR A 1 154 ? 31.34882 39.14209 46.22397 1.000 25.15808 148 THR A N 1
ATOM 2271 C CA . THR A 1 154 ? 29.96821 38.68412 46.11551 1.000 24.60047 148 THR A CA 1
ATOM 2272 C C . THR A 1 154 ? 29.94906 37.22028 46.53708 1.000 26.87915 148 THR A C 1
ATOM 2273 O O . THR A 1 154 ? 30.69966 36.40753 45.98854 1.000 30.37163 148 THR A O 1
ATOM 2284 N N . LEU A 1 155 ? 29.14901 36.89157 47.54054 1.000 26.88747 149 LEU A N 1
ATOM 2285 C CA . LEU A 1 155 ? 29.10381 35.53750 48.07322 1.000 27.73261 149 LEU A CA 1
ATOM 2286 C C . LEU A 1 155 ? 28.00212 34.72456 47.40935 1.000 27.13003 149 LEU A C 1
ATOM 2287 O O . LEU A 1 155 ? 27.06175 35.26507 46.83593 1.000 29.68480 149 LEU A O 1
ATOM 2303 N N . GLU A 1 156 ? 28.13435 33.40467 47.50043 1.000 26.51297 150 GLU A N 1
ATOM 2304 C CA . GLU A 1 156 ? 27.26570 32.48061 46.78449 1.000 32.50545 150 GLU A CA 1
ATOM 2305 C C . GLU A 1 156 ? 26.96600 31.28199 47.66931 1.000 30.95986 150 GLU A C 1
ATOM 2306 O O . GLU A 1 156 ? 27.87531 30.75528 48.31101 1.000 33.25152 150 GLU A O 1
ATOM 2318 N N . SER A 1 157 ? 25.70374 30.85596 47.69727 1.000 31.81980 151 SER A N 1
ATOM 2319 C CA . SER A 1 157 ? 25.27334 29.66532 48.42268 1.000 35.90884 151 SER A CA 1
ATOM 2320 C C . SER A 1 157 ? 24.41003 28.82857 47.49412 1.000 38.13763 151 SER A C 1
ATOM 2321 O O . SER A 1 157 ? 23.47412 29.34928 46.87679 1.000 37.39754 151 SER A O 1
ATOM 2329 N N . ARG A 1 158 ? 24.74377 27.54721 47.37757 1.000 40.06159 152 ARG A N 1
ATOM 2330 C CA . ARG A 1 158 ? 24.03440 26.60653 46.52389 1.000 37.61359 152 ARG A CA 1
ATOM 2331 C C . ARG A 1 158 ? 23.48697 25.48585 47.39194 1.000 43.04800 152 ARG A C 1
ATOM 2332 O O . ARG A 1 158 ? 24.17006 24.99882 48.29871 1.000 46.74946 152 ARG A O 1
ATOM 2353 N N . ILE A 1 159 ? 22.23370 25.11067 47.13580 1.000 40.14871 153 ILE A N 1
ATOM 2354 C CA . ILE A 1 159 ? 21.56007 24.05451 47.88517 1.000 37.59134 153 ILE A CA 1
ATOM 2355 C C . ILE A 1 159 ? 20.67466 23.27421 46.95150 1.000 35.89347 153 ILE A C 1
ATOM 2356 O O . ILE A 1 159 ? 20.30927 23.74693 45.84939 1.000 32.29393 153 ILE A O 1
ATOM 2372 N N . PRO A 1 160 ? 20.34725 22.02885 47.29924 1.000 34.16305 154 PRO A N 1
ATOM 2373 C CA . PRO A 1 160 ? 19.51477 21.21914 46.41408 1.000 35.80188 154 PRO A CA 1
ATOM 2374 C C . PRO A 1 160 ? 18.11033 21.79013 46.28957 1.000 35.51910 154 PRO A C 1
ATOM 2375 O O . PRO A 1 160 ? 17.61279 22.51918 47.15087 1.000 36.34999 154 PRO A O 1
ATOM 2386 N N . GLY A 1 161 ? 17.47231 21.44945 45.17573 1.000 33.50542 155 GLY A N 1
ATOM 2387 C CA . GLY A 1 161 ? 16.14053 21.92283 44.88196 1.000 34.19330 155 GLY A CA 1
ATOM 2388 C C . GLY A 1 161 ? 15.06695 21.12863 45.59679 1.000 33.98001 155 GLY A C 1
ATOM 2389 O O . GLY A 1 161 ? 15.36256 20.22608 46.37913 1.000 31.47772 155 GLY A O 1
ATOM 2393 N N . PRO A 1 162 ? 13.79592 21.43083 45.31356 1.000 28.21090 156 PRO A N 1
ATOM 2394 C CA . PRO A 1 162 ? 12.69986 20.78104 46.05508 1.000 32.44754 156 PRO A CA 1
ATOM 2395 C C . PRO A 1 162 ? 12.66510 19.27544 45.88566 1.000 32.98618 156 PRO A C 1
ATOM 2396 O O . PRO A 1 162 ? 12.16849 18.57507 46.76978 1.000 33.17128 156 PRO A O 1
ATOM 2407 N N . ASN A 1 163 ? 13.17251 18.74908 44.77881 1.000 32.50722 157 ASN A N 1
ATOM 2408 C CA . ASN A 1 163 ? 13.22722 17.31000 44.56638 1.000 31.10220 157 ASN A CA 1
ATOM 2409 C C . ASN A 1 163 ? 14.66757 16.80286 44.46463 1.000 33.71197 157 ASN A C 1
ATOM 2410 O O . ASN A 1 163 ? 14.95881 15.84097 43.74691 1.000 32.40049 157 ASN A O 1
ATOM 2421 N N . GLY A 1 164 ? 15.57581 17.44424 45.18602 1.000 33.28694 158 GLY A N 1
ATOM 2422 C CA . GLY A 1 164 ? 16.93492 16.98076 45.27800 1.000 32.92782 158 GLY A CA 1
ATOM 2423 C C . GLY A 1 164 ? 17.83595 17.38700 44.13753 1.000 31.27006 158 GLY A C 1
ATOM 2424 O O . GLY A 1 164 ? 18.99700 16.97014 44.12047 1.000 33.61440 158 GLY A O 1
ATOM 2428 N N . GLU A 1 165 ? 17.35222 18.17071 43.19316 1.000 30.04348 159 GLU A N 1
ATOM 2429 C CA . GLU A 1 165 ? 18.17691 18.60228 42.07621 1.000 33.90842 159 GLU A CA 1
ATOM 2430 C C . GLU A 1 165 ? 19.41309 19.34560 42.58040 1.000 31.95698 159 GLU A C 1
ATOM 2431 O O . GLU A 1 165 ? 19.27689 20.36989 43.26640 1.000 30.07000 159 GLU A O 1
ATOM 2443 N N . PRO A 1 166 ? 20.62067 18.89676 42.25426 1.000 35.19044 160 PRO A N 1
ATOM 2444 C CA . PRO A 1 166 ? 21.81056 19.52329 42.84983 1.000 35.57861 160 PRO A CA 1
ATOM 2445 C C . PRO A 1 166 ? 22.00744 20.95310 42.36548 1.000 35.62712 160 PRO A C 1
ATOM 2446 O O . PRO A 1 166 ? 21.84560 21.26187 41.18377 1.000 35.13721 160 PRO A O 1
ATOM 2457 N N . ASP A 1 167 ? 22.36223 21.82982 43.29983 1.000 36.70205 161 ASP A N 1
ATOM 2458 C CA . ASP A 1 167 ? 22.61692 23.23978 43.01670 1.000 40.44805 161 ASP A CA 1
ATOM 2459 C C . ASP A 1 167 ? 21.44636 23.92045 42.31152 1.000 37.53424 161 ASP A C 1
ATOM 2460 O O . ASP A 1 167 ? 21.62785 24.94819 41.65175 1.000 39.22725 161 ASP A O 1
ATOM 2469 N N . ASP A 1 168 ? 20.24012 23.37288 42.45491 1.000 34.18835 162 ASP A N 1
ATOM 2470 C CA . ASP A 1 168 ? 19.06221 23.95842 41.82391 1.000 32.88143 162 ASP A CA 1
ATOM 2471 C C . ASP A 1 168 ? 18.73656 25.32806 42.40558 1.000 32.88250 162 ASP A C 1
ATOM 2472 O O . ASP A 1 168 ? 18.15917 26.17488 41.71547 1.000 33.66329 162 ASP A O 1
ATOM 2481 N N . VAL A 1 169 ? 19.09588 25.56768 43.66015 1.000 32.67613 163 VAL A N 1
ATOM 2482 C CA . VAL A 1 169 ? 18.80996 26.82279 44.34380 1.000 31.24699 163 VAL A CA 1
ATOM 2483 C C . VAL A 1 169 ? 20.12587 27.54947 44.58303 1.000 31.84281 163 VAL A C 1
ATOM 2484 O O . VAL A 1 169 ? 21.08983 26.95450 45.07954 1.000 31.13701 163 VAL A O 1
ATOM 2497 N N . VAL A 1 170 ? 20.16661 28.83203 44.23676 1.000 27.66049 164 VAL A N 1
ATOM 2498 C CA . VAL A 1 170 ? 21.37271 29.63994 44.37015 1.000 30.52604 164 VAL A CA 1
ATOM 2499 C C . VAL A 1 170 ? 21.00424 30.98852 44.96535 1.000 29.05321 164 VAL A C 1
ATOM 2500 O O . VAL A 1 170 ? 19.99289 31.58467 44.58536 1.000 31.93704 164 VAL A O 1
ATOM 2513 N N . MET A 1 171 ? 21.83503 31.47471 45.89052 1.000 30.17548 165 MET A N 1
ATOM 2514 C CA . MET A 1 171 ? 21.72592 32.81968 46.43706 1.000 32.48359 165 MET A CA 1
ATOM 2515 C C . MET A 1 171 ? 23.09954 33.46578 46.32297 1.000 28.32897 165 MET A C 1
ATOM 2516 O O . MET A 1 171 ? 24.11818 32.80298 46.53403 1.000 28.78106 165 MET A O 1
ATOM 2530 N N . LEU A 1 172 ? 23.12722 34.74465 45.96849 1.000 27.01613 166 LEU A N 1
ATOM 2531 C CA . LEU A 1 172 ? 24.36481 35.49188 45.75488 1.000 32.28408 166 LEU A CA 1
ATOM 2532 C C . LEU A 1 172 ? 24.32716 36.69146 46.63671 1.000 32.14875 166 LEU A C 1
ATOM 2533 O O . LEU A 1 172 ? 23.21985 37.25818 46.75857 1.000 31.68757 166 LEU A O 1
ATOM 2549 N N . PHE A 1 173 ? 25.39617 37.04007 47.39849 1.000 30.94601 167 PHE A N 1
ATOM 2550 C CA . PHE A 1 173 ? 24.71260 38.04831 48.14972 1.000 29.55136 167 PHE A CA 1
ATOM 2551 C C . PHE A 1 173 ? 25.86141 39.10805 48.14372 1.000 31.06981 167 PHE A C 1
ATOM 2552 O O . PHE A 1 173 ? 27.04812 38.74277 48.01647 1.000 26.67054 167 PHE A O 1
ATOM 2569 N N . ARG A 1 174 ? 25.57608 40.39819 48.32232 1.000 30.24932 168 ARG A N 1
ATOM 2570 C CA . ARG A 1 174 ? 26.64591 41.40946 48.33482 1.000 30.66325 168 ARG A CA 1
ATOM 2571 C C . ARG A 1 174 ? 26.37119 42.46272 49.39950 1.000 34.14379 168 ARG A C 1
ATOM 2572 O O . ARG A 1 174 ? 25.25404 42.98111 49.47216 1.000 33.20627 168 ARG A O 1
ATOM 2593 N N . PHE A 1 175 ? 27.39133 42.79838 50.20139 1.000 30.90740 169 PHE A N 1
ATOM 2594 C CA . PHE A 1 175 ? 27.26370 43.74014 51.31194 1.000 30.00979 169 PHE A CA 1
ATOM 2595 C C . PHE A 1 175 ? 28.32284 44.82064 51.15763 1.000 36.09075 169 PHE A C 1
ATOM 2596 O O . PHE A 1 175 ? 29.52327 44.52631 51.20167 1.000 34.88333 169 PHE A O 1
ATOM 2613 N N . ARG A 1 176 ? 27.88508 46.06599 50.98081 1.000 34.90602 170 ARG A N 1
ATOM 2614 C CA . ARG A 1 176 ? 28.80485 47.17310 50.80913 1.000 38.19600 170 ARG A CA 1
ATOM 2615 C C . ARG A 1 176 ? 28.33987 48.39565 51.58356 1.000 38.17777 170 ARG A C 1
ATOM 2616 O O . ARG A 1 176 ? 27.13317 48.68557 51.62191 1.000 34.62490 170 ARG A O 1
ATOM 2637 N N . PRO A 1 177 ? 29.26650 49.12810 52.20188 1.000 36.76562 171 PRO A N 1
ATOM 2638 C CA . PRO A 1 177 ? 28.88517 50.39441 52.84109 1.000 38.99618 171 PRO A CA 1
ATOM 2639 C C . PRO A 1 177 ? 28.40716 51.39355 51.79554 1.000 42.55708 171 PRO A C 1
ATOM 2640 O O . PRO A 1 177 ? 28.97007 51.49488 50.70260 1.000 39.03177 171 PRO A O 1
ATOM 2651 N N . ALA A 1 178 ? 27.36220 52.12115 52.13159 1.000 38.56047 172 ALA A N 1
ATOM 2652 C CA . ALA A 1 178 ? 26.85755 53.14081 51.22713 1.000 42.89600 172 ALA A CA 1
ATOM 2653 C C . ALA A 1 178 ? 27.56900 54.47144 51.45104 1.000 47.89602 172 ALA A C 1
ATOM 2654 O O . ALA A 1 178 ? 27.95005 54.80446 52.58135 1.000 48.82458 172 ALA A O 1
ATOM 2661 N N . PRO A 1 179 ? 27.76149 55.23492 50.38243 1.000 53.12257 173 PRO A N 1
ATOM 2662 C CA . PRO A 1 179 ? 28.35697 56.57151 50.53547 1.000 58.09414 173 PRO A CA 1
ATOM 2663 C C . PRO A 1 179 ? 27.37270 57.58904 51.05996 1.000 56.30936 173 PRO A C 1
ATOM 2664 O O . PRO A 1 179 ? 26.95220 58.48378 50.31902 1.000 55.59933 173 PRO A O 1
ATOM 2675 N N . THR A 1 180 ? 27.02184 57.45733 52.33623 1.000 50.51632 174 THR A N 1
ATOM 2676 C CA . THR A 1 180 ? 26.06179 58.31914 53.00246 1.000 52.06240 174 THR A CA 1
ATOM 2677 C C . THR A 1 180 ? 26.73134 59.03220 54.16923 1.000 52.34239 174 THR A C 1
ATOM 2678 O O . THR A 1 180 ? 27.82871 58.67227 54.60117 1.000 52.27032 174 THR A O 1
ATOM 2689 N N . GLU A 1 181 ? 26.05907 60.07629 54.65846 1.000 54.70676 175 GLU A N 1
ATOM 2690 C CA . GLU A 1 181 ? 26.51509 60.77344 55.85764 1.000 58.81997 175 GLU A CA 1
ATOM 2691 C C . GLU A 1 181 ? 26.61694 59.80926 57.03969 1.000 61.74978 175 GLU A C 1
ATOM 2692 O O . GLU A 1 181 ? 27.68347 59.64603 57.64542 1.000 61.50106 175 GLU A O 1
ATOM 2704 N N . GLU A 1 182 ? 25.48863 59.17430 57.39770 1.000 56.93987 176 GLU A N 1
ATOM 2705 C CA . GLU A 1 182 ? 25.42624 58.16199 58.43436 1.000 50.99577 176 GLU A CA 1
ATOM 2706 C C . GLU A 1 182 ? 26.00387 56.85446 57.89948 1.000 44.49301 176 GLU A C 1
ATOM 2707 O O . GLU A 1 182 ? 25.86102 56.55046 56.71167 1.000 44.93767 176 GLU A O 1
ATOM 2719 N N . PRO A 1 183 ? 26.66252 56.06325 58.74650 1.000 41.05374 177 PRO A N 1
ATOM 2720 C CA . PRO A 1 183 ? 27.12516 54.74040 58.29011 1.000 37.44113 177 PRO A CA 1
ATOM 2721 C C . PRO A 1 183 ? 25.93145 53.87314 57.91746 1.000 36.46479 177 PRO A C 1
ATOM 2722 O O . PRO A 1 183 ? 25.02151 53.65900 58.72218 1.000 32.31332 177 PRO A O 1
ATOM 2733 N N . SER A 1 184 ? 25.92557 53.38879 56.67944 1.000 30.33644 178 SER A N 1
ATOM 2734 C CA . SER A 1 184 ? 24.83203 52.55204 56.20175 1.000 30.71934 178 SER A CA 1
ATOM 2735 C C . SER A 1 184 ? 25.38634 51.57176 55.18145 1.000 29.79407 178 SER A C 1
ATOM 2736 O O . SER A 1 184 ? 26.50192 51.72755 54.67813 1.000 27.99698 178 SER A O 1
ATOM 2744 N N . MET A 1 185 ? 24.58477 50.55814 54.87170 1.000 27.60492 179 MET A N 1
ATOM 2745 C CA . MET A 1 185 ? 25.02637 49.45583 54.03556 1.000 29.64588 179 MET A CA 1
ATOM 2746 C C . MET A 1 185 ? 23.92032 49.03493 53.08093 1.000 33.13484 179 MET A C 1
ATOM 2747 O O . MET A 1 185 ? 22.74756 48.95135 53.46267 1.000 28.82507 179 MET A O 1
ATOM 2761 N N . HIS A 1 186 ? 24.30876 48.76124 51.83937 1.000 31.28366 180 HIS A N 1
ATOM 2762 C CA . HIS A 1 186 ? 23.43264 48.11780 50.86728 1.000 32.02127 180 HIS A CA 1
ATOM 2763 C C . HIS A 1 186 ? 23.67587 46.61467 50.94148 1.000 29.93344 180 HIS A C 1
ATOM 2764 O O . HIS A 1 186 ? 24.77888 46.14022 50.64486 1.000 29.26879 180 HIS A O 1
ATOM 2778 N N . ALA A 1 187 ? 22.66089 45.86955 51.37838 1.000 26.60183 181 ALA A N 1
ATOM 2779 C CA . ALA A 1 187 ? 22.72606 44.41188 51.45346 1.000 27.75886 181 ALA A CA 1
ATOM 2780 C C . ALA A 1 187 ? 21.90322 43.85410 50.29639 1.000 30.55914 181 ALA A C 1
ATOM 2781 O O . ALA A 1 187 ? 20.67239 43.84200 50.34426 1.000 28.33296 181 ALA A O 1
ATOM 2788 N N . GLU A 1 188 ? 22.57892 43.40584 49.24568 1.000 29.26285 182 GLU A N 1
ATOM 2789 C CA . GLU A 1 188 ? 21.90855 42.92810 48.04528 1.000 26.63680 182 GLU A CA 1
ATOM 2790 C C . GLU A 1 188 ? 21.79469 41.41184 48.08181 1.000 29.41778 182 GLU A C 1
ATOM 2791 O O . GLU A 1 188 ? 22.76498 40.71661 48.39918 1.000 31.87587 182 GLU A O 1
ATOM 2803 N N . TYR A 1 189 ? 20.60428 40.91106 47.77437 1.000 30.74351 183 TYR A N 1
ATOM 2804 C CA . TYR A 1 189 ? 20.31221 39.48543 47.72846 1.000 33.87690 183 TYR A CA 1
ATOM 2805 C C . TYR A 1 189 ? 19.79919 39.12206 46.33986 1.000 35.10120 183 TYR A C 1
ATOM 2806 O O . TYR A 1 189 ? 18.99938 39.85858 45.74513 1.000 29.69307 183 TYR A O 1
ATOM 2824 N N . VAL A 1 190 ? 20.24272 37.97662 45.83159 1.000 31.24532 184 VAL A N 1
ATOM 2825 C CA . VAL A 1 190 ? 19.66319 37.37642 44.63610 1.000 31.97420 184 VAL A CA 1
ATOM 2826 C C . VAL A 1 190 ? 19.29067 35.94487 44.98201 1.000 28.45256 184 VAL A C 1
ATOM 2827 O O . VAL A 1 190 ? 20.10629 35.20660 45.53799 1.000 30.26762 184 VAL A O 1
ATOM 2840 N N . TYR A 1 191 ? 18.05466 35.57022 44.70098 1.000 24.89874 185 TYR A N 1
ATOM 2841 C CA . TYR A 1 191 ? 17.57421 34.21642 44.92450 1.000 27.91455 185 TYR A CA 1
ATOM 2842 C C . TYR A 1 191 ? 17.12018 33.64434 43.59087 1.000 28.13544 185 TYR A C 1
ATOM 2843 O O . TYR A 1 191 ? 16.43740 34.32005 42.81703 1.000 27.88043 185 TYR A O 1
ATOM 2861 N N . ALA A 1 192 ? 17.50136 32.40143 43.32306 1.000 25.90052 186 ALA A N 1
ATOM 2862 C CA . ALA A 1 192 ? 17.03228 31.69981 42.14032 1.000 28.63254 186 ALA A CA 1
ATOM 2863 C C . ALA A 1 192 ? 16.74917 30.25317 42.50295 1.000 27.29588 186 ALA A C 1
ATOM 2864 O O . ALA A 1 192 ? 17.54715 29.61782 43.19593 1.000 26.94510 186 ALA A O 1
ATOM 2871 N N . CYS A 1 193 ? 15.61762 29.73546 42.02906 1.000 28.50604 187 CYS A N 1
ATOM 2872 C CA . CYS A 1 193 ? 15.34932 28.30014 42.03293 1.000 30.23427 187 CYS A CA 1
ATOM 2873 C C . CYS A 1 193 ? 15.11030 27.91262 40.57574 1.000 33.59926 187 CYS A C 1
ATOM 2874 O O . CYS A 1 193 ? 14.04642 28.19443 40.01884 1.000 30.28900 187 CYS A O 1
ATOM 2882 N N . LYS A 1 194 ? 16.10402 27.26808 39.96238 1.000 29.85897 188 LYS A N 1
ATOM 2883 C CA . LYS A 1 194 ? 16.08703 27.05957 38.51902 1.000 32.95550 188 LYS A CA 1
ATOM 2884 C C . LYS A 1 194 ? 14.93496 26.15867 38.09816 1.000 34.86779 188 LYS A C 1
ATOM 2885 O O . LYS A 1 194 ? 14.22658 26.46370 37.13093 1.000 32.62942 188 LYS A O 1
ATOM 2904 N N . SER A 1 195 ? 14.68990 25.08043 38.84452 1.000 34.61454 189 SER A N 1
ATOM 2905 C CA . SER A 1 195 ? 13.64321 24.14678 38.44782 1.000 37.12409 189 SER A CA 1
ATOM 2906 C C . SER A 1 195 ? 12.25876 24.76991 38.55616 1.000 33.14263 189 SER A C 1
ATOM 2907 O O . SER A 1 195 ? 11.35024 24.37325 37.82096 1.000 34.53388 189 SER A O 1
ATOM 2915 N N . LEU A 1 196 ? 12.06625 25.71733 39.47471 1.000 32.64549 190 LEU A N 1
ATOM 2916 C CA . LEU A 1 196 ? 10.78520 26.39617 39.63347 1.000 32.52015 190 LEU A CA 1
ATOM 2917 C C . LEU A 1 196 ? 10.71741 27.71964 38.87959 1.000 33.15760 190 LEU A C 1
ATOM 2918 O O . LEU A 1 196 ? 9.70939 28.42767 38.97475 1.000 33.26939 190 LEU A O 1
ATOM 2934 N N . ASN A 1 197 ? 11.76452 28.08083 38.14847 1.000 33.19048 191 ASN A N 1
ATOM 2935 C CA . ASN A 1 197 ? 11.76608 29.30715 37.35217 1.000 32.00139 191 ASN A CA 1
ATOM 2936 C C . ASN A 1 197 ? 11.54168 30.53987 38.22577 1.000 32.67159 191 ASN A C 1
ATOM 2937 O O . ASN A 1 197 ? 10.74933 31.42626 37.89932 1.000 31.88193 191 ASN A O 1
ATOM 2948 N N . GLU A 1 198 ? 12.25507 30.59398 39.34535 1.000 31.83543 192 GLU A N 1
ATOM 2949 C CA . GLU A 1 198 ? 12.17627 31.70880 40.27603 1.000 31.87576 192 GLU A CA 1
ATOM 2950 C C . GLU A 1 198 ? 13.47685 32.50477 40.24150 1.000 31.36674 192 GLU A C 1
ATOM 2951 O O . GLU A 1 198 ? 14.57187 31.93482 40.21493 1.000 30.18397 192 GLU A O 1
ATOM 2963 N N . LEU A 1 199 ? 13.34381 33.82627 40.20532 1.000 30.66601 193 LEU A N 1
ATOM 2964 C CA . LEU A 1 199 ? 14.49046 34.72293 40.21454 1.000 31.20144 193 LEU A CA 1
ATOM 2965 C C . LEU A 1 199 ? 14.06264 35.98623 40.93817 1.000 30.45165 193 LEU A C 1
ATOM 2966 O O . LEU A 1 199 ? 13.10487 36.63886 40.51983 1.000 31.65255 193 LEU A O 1
ATOM 2982 N N . LEU A 1 200 ? 14.76316 36.32006 42.01589 1.000 30.92065 194 LEU A N 1
ATOM 2983 C CA . LEU A 1 200 ? 14.45774 37.48340 42.84000 1.000 32.28535 194 LEU A CA 1
ATOM 2984 C C . LEU A 1 200 ? 15.72145 38.29678 43.05534 1.000 28.97732 194 LEU A C 1
ATOM 2985 O O . LEU A 1 200 ? 16.76799 37.73383 43.38261 1.000 27.65888 194 LEU A O 1
ATOM 3001 N N . TYR A 1 201 ? 15.63063 39.60955 42.86744 1.000 32.03237 195 TYR A N 1
ATOM 3002 C CA . TYR A 1 201 ? 16.67901 40.52570 43.29238 1.000 27.11097 195 TYR A CA 1
ATOM 3003 C C . TYR A 1 201 ? 16.06892 41.57175 44.21741 1.000 28.02433 195 TYR A C 1
ATOM 3004 O O . TYR A 1 201 ? 14.93068 41.99417 44.03045 1.000 30.60285 195 TYR A O 1
ATOM 3022 N N . GLU A 1 202 ? 16.84026 42.00930 45.20455 1.000 30.24413 196 GLU A N 1
ATOM 3023 C CA . GLU A 1 202 ? 16.31722 42.90044 46.22877 1.000 33.18722 196 GLU A CA 1
ATOM 3024 C C . GLU A 1 202 ? 17.49493 43.52595 46.95743 1.000 30.44544 196 GLU A C 1
ATOM 3025 O O . GLU A 1 202 ? 18.50213 42.85836 47.21491 1.000 30.43170 196 GLU A O 1
ATOM 3037 N N . ASN A 1 203 ? 17.36952 44.81724 47.24587 1.000 28.85057 197 ASN A N 1
ATOM 3038 C CA . ASN A 1 203 ? 18.44399 45.62659 47.80749 1.000 30.06599 197 ASN A CA 1
ATOM 3039 C C . ASN A 1 203 ? 17.96520 46.21894 49.12400 1.000 31.33356 197 ASN A C 1
ATOM 3040 O O . ASN A 1 203 ? 17.15414 47.14940 49.12667 1.000 28.76417 197 ASN A O 1
ATOM 3051 N N . HIS A 1 204 ? 18.47285 45.69186 50.23429 1.000 30.72099 198 HIS A N 1
ATOM 3052 C CA . HIS A 1 204 ? 18.08542 46.15130 51.56448 1.000 30.08596 198 HIS A CA 1
ATOM 3053 C C . HIS A 1 204 ? 18.99058 47.29222 52.01659 1.000 29.23429 198 HIS A C 1
ATOM 3054 O O . HIS A 1 204 ? 20.21546 47.14300 52.04667 1.000 30.70516 198 HIS A O 1
ATOM 3068 N N . LEU A 1 205 ? 18.39025 48.42381 52.36942 1.000 26.98514 199 LEU A N 1
ATOM 3069 C CA . LEU A 1 205 ? 19.12004 49.53299 52.96825 1.000 28.55960 199 LEU A CA 1
ATOM 3070 C C . LEU A 1 205 ? 19.17369 49.31056 54.47862 1.000 29.74142 199 LEU A C 1
ATOM 3071 O O . LEU A 1 205 ? 18.13367 49.26781 55.14201 1.000 25.65787 199 LEU A O 1
ATOM 3087 N N . LEU A 1 206 ? 20.37660 49.15159 55.01244 1.000 27.69196 200 LEU A N 1
ATOM 3088 C CA . LEU A 1 206 ? 20.59500 48.93673 56.43516 1.000 27.24243 200 LEU A CA 1
ATOM 3089 C C . LEU A 1 206 ? 21.28422 50.15608 57.03173 1.000 28.34902 200 LEU A C 1
ATOM 3090 O O . LEU A 1 206 ? 22.31096 50.61867 56.51206 1.000 26.91530 200 LEU A O 1
ATOM 3106 N N . SER A 1 207 ? 20.74712 50.64439 58.14189 1.000 26.02526 201 SER A N 1
ATOM 3107 C CA . SER A 1 207 ? 21.17661 51.90323 58.73091 1.000 26.33137 201 SER A CA 1
ATOM 3108 C C . SER A 1 207 ? 22.06460 51.66268 59.94925 1.000 26.47027 201 SER A C 1
ATOM 3109 O O . SER A 1 207 ? 21.82796 50.74398 60.73525 1.000 25.24683 201 SER A O 1
ATOM 3117 N N . MET A 1 208 ? 23.09025 52.50217 60.09581 1.000 25.64108 202 MET A N 1
ATOM 3118 C CA . MET A 1 208 ? 23.98030 52.49952 61.26000 1.000 27.03561 202 MET A CA 1
ATOM 3119 C C . MET A 1 208 ? 24.74563 51.18393 61.38965 1.000 27.12027 202 MET A C 1
ATOM 3120 O O . MET A 1 208 ? 24.78868 50.56639 62.45413 1.000 29.23045 202 MET A O 1
ATOM 3134 N N . THR A 1 209 ? 25.38480 50.78087 60.29340 1.000 25.21320 203 THR A N 1
ATOM 3135 C CA . THR A 1 209 ? 26.14723 49.53558 60.21316 1.000 25.54059 203 THR A CA 1
ATOM 3136 C C . THR A 1 209 ? 27.61823 49.78486 60.56466 1.000 29.25662 203 THR A C 1
ATOM 3137 O O . THR A 1 209 ? 28.53321 49.57743 59.76804 1.000 28.55365 203 THR A O 1
ATOM 3148 N N . ASP A 1 210 ? 27.82654 50.25696 61.78949 1.000 28.44013 204 ASP A N 1
ATOM 3149 C CA . ASP A 1 210 ? 29.15228 50.58638 62.30293 1.000 29.68603 204 ASP A CA 1
ATOM 3150 C C . ASP A 1 210 ? 29.10439 50.34677 63.80236 1.000 30.15112 204 ASP A C 1
ATOM 3151 O O . ASP A 1 210 ? 28.26925 50.94227 64.48934 1.000 27.33146 204 ASP A O 1
ATOM 3160 N N . ALA A 1 211 ? 29.98393 49.47029 64.30007 1.000 31.32612 205 ALA A N 1
ATOM 3161 C CA . ALA A 1 211 ? 29.92371 49.06589 65.70375 1.000 28.77462 205 ALA A CA 1
ATOM 3162 C C . ALA A 1 211 ? 30.15596 50.24481 66.64325 1.000 28.32835 205 ALA A C 1
ATOM 3163 O O . ALA A 1 211 ? 29.47661 50.37225 67.66988 1.000 29.36829 205 ALA A O 1
ATOM 3170 N N . HIS A 1 212 ? 31.11411 51.11290 66.32047 1.000 29.99116 206 HIS A N 1
ATOM 3171 C CA . HIS A 1 212 ? 31.37244 52.26194 67.18343 1.000 33.30118 206 HIS A CA 1
ATOM 3172 C C . HIS A 1 212 ? 30.21944 53.25762 67.13323 1.000 30.08336 206 HIS A C 1
ATOM 3173 O O . HIS A 1 212 ? 29.81105 53.79779 68.16823 1.000 29.29448 206 HIS A O 1
ATOM 3187 N N . ALA A 1 213 ? 29.67897 53.51294 65.94013 1.000 30.71493 207 ALA A N 1
ATOM 3188 C CA . ALA A 1 213 ? 28.54413 54.42519 65.83233 1.000 32.41003 207 ALA A CA 1
ATOM 3189 C C . ALA A 1 213 ? 27.32005 53.85297 66.53050 1.000 27.79239 207 ALA A C 1
ATOM 3190 O O . ALA A 1 213 ? 26.55684 54.59124 67.16330 1.000 28.87569 207 ALA A O 1
ATOM 3197 N N . PHE A 1 214 ? 27.11317 52.53940 66.41881 1.000 28.45079 208 PHE A N 1
ATOM 3198 C CA . PHE A 1 214 ? 25.96358 51.91646 67.06244 1.000 29.93188 208 PHE A CA 1
ATOM 3199 C C . PHE A 1 214 ? 26.08086 51.99188 68.57715 1.000 27.47129 208 PHE A C 1
ATOM 3200 O O . PHE A 1 214 ? 25.09633 52.28716 69.26846 1.000 26.32677 208 PHE A O 1
ATOM 3217 N N . ALA A 1 215 ? 27.27929 51.72405 69.10711 1.000 28.81451 209 ALA A N 1
ATOM 3218 C CA . ALA A 1 215 ? 27.48329 51.77749 70.55089 1.000 26.11259 209 ALA A CA 1
ATOM 3219 C C . ALA A 1 215 ? 27.22511 53.17697 71.08387 1.000 28.70269 209 ALA A C 1
ATOM 3220 O O . ALA A 1 215 ? 26.58598 53.34651 72.13185 1.000 30.28511 209 ALA A O 1
ATOM 3227 N N . ALA A 1 216 ? 27.71538 54.19792 70.37859 1.000 27.27936 210 ALA A N 1
ATOM 3228 C CA . ALA A 1 216 ? 27.45843 55.56584 70.81452 1.000 29.79076 210 ALA A CA 1
ATOM 3229 C C . ALA A 1 216 ? 25.96414 55.85770 70.79868 1.000 28.54008 210 ALA A C 1
ATOM 3230 O O . ALA A 1 216 ? 25.45014 56.56720 71.66793 1.000 29.16296 210 ALA A O 1
ATOM 3237 N N . CYS A 1 217 ? 25.24752 55.30828 69.82043 1.000 28.18250 211 CYS A N 1
ATOM 3238 C CA . CYS A 1 217 ? 23.80429 55.50492 69.77048 1.000 29.35381 211 CYS A CA 1
ATOM 3239 C C . CYS A 1 217 ? 23.12929 54.80279 70.93991 1.000 29.88166 211 CYS A C 1
ATOM 3240 O O . CYS A 1 217 ? 22.19483 55.34438 71.54488 1.000 31.54590 211 CYS A O 1
ATOM 3248 N N . ALA A 1 218 ? 23.60390 53.60209 71.28270 1.000 30.44787 212 ALA A N 1
ATOM 3249 C CA . ALA A 1 218 ? 23.07616 52.90417 72.44922 1.000 30.43109 212 ALA A CA 1
ATOM 3250 C C . ALA A 1 218 ? 23.26100 53.73199 73.71147 1.000 34.36056 212 ALA A C 1
ATOM 3251 O O . ALA A 1 218 ? 22.34016 53.83239 74.53499 1.000 32.27834 212 ALA A O 1
ATOM 3258 N N . ARG A 1 219 ? 24.44209 54.33840 73.88166 1.000 31.68701 213 ARG A N 1
ATOM 3259 C CA . ARG A 1 219 ? 24.65321 55.23773 75.01432 1.000 37.71562 213 ARG A CA 1
ATOM 3260 C C . ARG A 1 219 ? 23.64506 56.38198 74.99192 1.000 34.71753 213 ARG A C 1
ATOM 3261 O O . ARG A 1 219 ? 23.01177 56.69429 76.00839 1.000 32.99734 213 ARG A O 1
ATOM 3282 N N . GLU A 1 220 ? 23.50149 57.03729 73.83720 1.000 32.06856 214 GLU A N 1
ATOM 3283 C CA . GLU A 1 220 ? 22.57912 58.16254 73.74257 1.000 36.58448 214 GLU A CA 1
ATOM 3284 C C . GLU A 1 220 ? 21.15303 57.74233 74.07635 1.000 32.94884 214 GLU A C 1
ATOM 3285 O O . GLU A 1 220 ? 20.36703 58.56052 74.56235 1.000 34.73433 214 GLU A O 1
ATOM 3297 N N . ALA A 1 221 ? 20.80349 56.47683 73.83441 1.000 30.43881 215 ALA A N 1
ATOM 3298 C CA . ALA A 1 221 ? 19.47758 55.97762 74.16192 1.000 29.15436 215 ALA A CA 1
ATOM 3299 C C . ALA A 1 221 ? 19.27941 55.74916 75.65503 1.000 35.51174 215 ALA A C 1
ATOM 3300 O O . ALA A 1 221 ? 18.15538 55.43873 76.06849 1.000 33.60948 215 ALA A O 1
ATOM 3307 N N . GLY A 1 222 ? 20.33365 55.86440 76.46190 1.000 30.30588 216 GLY A N 1
ATOM 3308 C CA . GLY A 1 222 ? 20.22043 55.75474 77.90566 1.000 31.16184 216 GLY A CA 1
ATOM 3309 C C . GLY A 1 222 ? 20.91938 54.55521 78.52135 1.000 33.28481 216 GLY A C 1
ATOM 3310 O O . GLY A 1 222 ? 20.95388 54.45147 79.75500 1.000 32.41177 216 GLY A O 1
ATOM 3314 N N . PHE A 1 223 ? 21.50547 53.64292 77.75457 1.000 30.33779 217 PHE A N 1
ATOM 3315 C CA . PHE A 1 223 ? 22.11132 52.46070 78.35166 1.000 31.62408 217 PHE A CA 1
ATOM 3316 C C . PHE A 1 223 ? 23.40783 52.81973 79.07106 1.000 35.90711 217 PHE A C 1
ATOM 3317 O O . PHE A 1 223 ? 24.28897 53.47532 78.50984 1.000 37.60163 217 PHE A O 1
ATOM 3334 N N . ALA A 1 224 ? 23.51008 52.39293 80.33098 1.000 38.07226 218 ALA A N 1
ATOM 3335 C CA . ALA A 1 224 ? 24.67332 52.74060 81.13652 1.000 43.98800 218 ALA A CA 1
ATOM 3336 C C . ALA A 1 224 ? 25.91659 51.99624 80.67239 1.000 45.29759 218 ALA A C 1
ATOM 3337 O O . ALA A 1 224 ? 26.99666 52.58849 80.57458 1.000 50.59788 218 ALA A O 1
ATOM 3344 N N . GLN A 1 225 ? 25.79000 50.69930 80.40003 1.000 42.08115 219 GLN A N 1
ATOM 3345 C CA . GLN A 1 225 ? 26.91240 49.85597 80.01188 1.000 41.27085 219 GLN A CA 1
ATOM 3346 C C . GLN A 1 225 ? 26.69593 49.34803 78.59191 1.000 36.42203 219 GLN A C 1
ATOM 3347 O O . GLN A 1 225 ? 25.60197 48.88724 78.24635 1.000 29.85232 219 GLN A O 1
ATOM 3361 N N . VAL A 1 226 ? 27.73862 49.43357 77.77500 1.000 33.65877 220 VAL A N 1
ATOM 3362 C CA . VAL A 1 226 ? 27.70205 48.95029 76.40188 1.000 31.01881 220 VAL A CA 1
ATOM 3363 C C . VAL A 1 226 ? 29.00468 48.21889 76.12466 1.000 31.37894 220 VAL A C 1
ATOM 3364 O O . VAL A 1 226 ? 30.08585 48.77853 76.33054 1.000 31.32012 220 VAL A O 1
ATOM 3377 N N . THR A 1 227 ? 28.90148 46.96463 75.67711 1.000 31.05780 221 THR A N 1
ATOM 3378 C CA . THR A 1 227 ? 30.04886 46.12928 75.35358 1.000 29.93133 221 THR A CA 1
ATOM 3379 C C . THR A 1 227 ? 29.85971 45.53208 73.96662 1.000 31.93249 221 THR A C 1
ATOM 3380 O O . THR A 1 227 ? 28.77039 45.05805 73.62145 1.000 29.27034 221 THR A O 1
ATOM 3391 N N . VAL A 1 228 ? 30.92002 45.56937 73.17012 1.000 28.80738 222 VAL A N 1
ATOM 3392 C CA . VAL A 1 228 ? 30.91981 44.99838 71.83003 1.000 30.19412 222 VAL A CA 1
ATOM 3393 C C . VAL A 1 228 ? 31.83122 43.78116 71.83448 1.000 33.45899 222 VAL A C 1
ATOM 3394 O O . VAL A 1 228 ? 33.03694 43.90590 72.07156 1.000 31.07654 222 VAL A O 1
ATOM 3407 N N . TYR A 1 229 ? 31.25815 42.60794 71.58087 1.000 30.23600 223 TYR A N 1
ATOM 3408 C CA . TYR A 1 229 ? 32.02123 41.37735 71.43756 1.000 32.18309 223 TYR A CA 1
ATOM 3409 C C . TYR A 1 229 ? 32.22021 41.07977 69.95804 1.000 30.56703 223 TYR A C 1
ATOM 3410 O O . TYR A 1 229 ? 31.34816 41.35773 69.12853 1.000 29.09695 223 TYR A O 1
ATOM 3428 N N . ASP A 1 230 ? 33.36934 40.48597 69.63453 1.000 32.95200 224 ASP A N 1
ATOM 3429 C CA . ASP A 1 230 ? 33.61566 40.09135 68.25153 1.000 33.04801 224 ASP A CA 1
ATOM 3430 C C . ASP A 1 230 ? 32.64993 39.00102 67.80576 1.000 33.51895 224 ASP A C 1
ATOM 3431 O O . ASP A 1 230 ? 32.25993 38.95205 66.63262 1.000 30.92234 224 ASP A O 1
ATOM 3440 N N . SER A 1 231 ? 32.24254 38.13183 68.72262 1.000 32.73871 225 SER A N 1
ATOM 3441 C CA . SER A 1 231 ? 31.30403 37.06408 68.40671 1.000 36.42562 225 SER A CA 1
ATOM 3442 C C . SER A 1 231 ? 30.75891 36.50545 69.71601 1.000 36.68702 225 SER A C 1
ATOM 3443 O O . SER A 1 231 ? 31.02174 37.04515 70.79579 1.000 36.51443 225 SER A O 1
ATOM 3451 N N . SER A 1 232 ? 30.02192 35.39332 69.61731 1.000 35.80754 226 SER A N 1
ATOM 3452 C CA . SER A 1 232 ? 29.52643 34.70101 70.80051 1.000 40.21042 226 SER A CA 1
ATOM 3453 C C . SER A 1 232 ? 30.65609 34.15270 71.65520 1.000 39.87708 226 SER A C 1
ATOM 3454 O O . SER A 1 232 ? 30.42253 33.83269 72.82574 1.000 42.75061 226 SER A O 1
ATOM 3462 N N . LYS A 1 233 ? 31.87174 34.05243 71.10175 1.000 42.62880 227 LYS A N 1
ATOM 3463 C CA . LYS A 1 233 ? 33.04837 33.66410 71.87666 1.000 45.43622 227 LYS A CA 1
ATOM 3464 C C . LYS A 1 233 ? 33.43253 34.69799 72.93603 1.000 44.01764 227 LYS A C 1
ATOM 3465 O O . LYS A 1 233 ? 34.32968 34.42878 73.74073 1.000 45.23764 227 LYS A O 1
ATOM 3484 N N . ARG A 1 234 ? 32.84209 35.89290 72.90947 1.000 42.73239 228 ARG A N 1
ATOM 3485 C CA . ARG A 1 234 ? 33.09415 36.95834 73.88308 1.000 41.96287 228 ARG A CA 1
ATOM 3486 C C . ARG A 1 234 ? 34.48877 37.58052 73.79739 1.000 43.19089 228 ARG A C 1
ATOM 3487 O O . ARG A 1 234 ? 34.94788 38.20071 74.76319 1.000 42.64874 228 ARG A O 1
ATOM 3508 N N . ALA A 1 235 ? 35.18646 37.44945 72.67778 1.000 38.62667 229 ALA A N 1
ATOM 3509 C CA . ALA A 1 235 ? 36.43160 38.17820 72.51553 1.000 40.29874 229 ALA A CA 1
ATOM 3510 C C . ALA A 1 235 ? 36.12590 39.65622 72.27684 1.000 38.48941 229 ALA A C 1
ATOM 3511 O O . ALA A 1 235 ? 35.03515 40.00646 71.82270 1.000 36.77638 229 ALA A O 1
ATOM 3518 N N . PRO A 1 236 ? 37.07177 40.54647 72.57516 1.000 41.78065 230 PRO A N 1
ATOM 3519 C CA . PRO A 1 236 ? 36.85932 41.96434 72.24591 1.000 37.50935 230 PRO A CA 1
ATOM 3520 C C . PRO A 1 236 ? 36.67710 42.15699 70.74728 1.000 36.42554 230 PRO A C 1
ATOM 3521 O O . PRO A 1 236 ? 37.22792 41.41729 69.92822 1.000 34.75751 230 PRO A O 1
ATOM 3532 N N . PHE A 1 237 ? 35.88124 43.16381 70.39374 1.000 38.55914 231 PHE A N 1
ATOM 3533 C CA . PHE A 1 237 ? 35.66124 43.48736 68.99198 1.000 31.57409 231 PHE A CA 1
ATOM 3534 C C . PHE A 1 237 ? 36.99213 43.71041 68.29709 1.000 35.06192 231 PHE A C 1
ATOM 3535 O O . PHE A 1 237 ? 37.82702 44.47603 68.77899 1.000 37.70297 231 PHE A O 1
ATOM 3552 N N . SER A 1 238 ? 37.19079 43.03267 67.16529 1.000 33.20879 232 SER A N 1
ATOM 3553 C CA . SER A 1 238 ? 38.40035 43.22191 66.37131 1.000 32.60725 232 SER A CA 1
ATOM 3554 C C . SER A 1 238 ? 38.07498 43.32808 64.88488 1.000 35.38679 232 SER A C 1
ATOM 3555 O O . SER A 1 238 ? 38.09437 44.43045 64.32786 1.000 36.84308 232 SER A O 1
ATOM 3563 N N . ALA A 1 239 ? 37.76803 42.20251 64.22606 1.000 36.23508 233 ALA A N 1
ATOM 3564 C CA . ALA A 1 239 ? 37.57351 42.20601 62.77818 1.000 35.21220 233 ALA A CA 1
ATOM 3565 C C . ALA A 1 239 ? 36.26274 41.56918 62.32164 1.000 35.47553 233 ALA A C 1
ATOM 3566 O O . ALA A 1 239 ? 36.04861 41.42031 61.11068 1.000 33.92305 233 ALA A O 1
ATOM 3573 N N . ALA A 1 240 ? 35.38120 41.20306 63.23735 1.000 30.45768 234 ALA A N 1
ATOM 3574 C CA . ALA A 1 240 ? 34.15270 40.52861 62.84749 1.000 33.43017 234 ALA A CA 1
ATOM 3575 C C . ALA A 1 240 ? 33.28776 41.43819 61.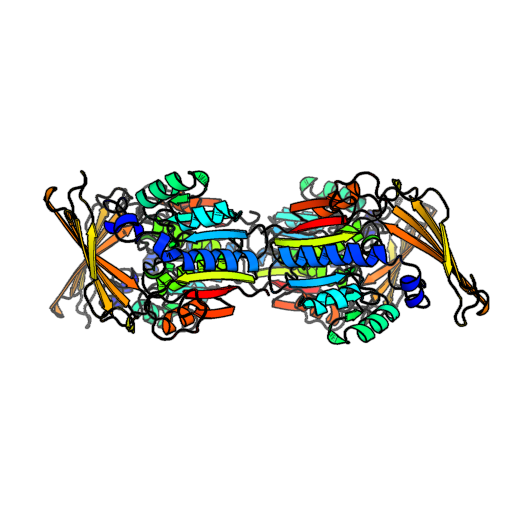97363 1.000 30.86831 234 ALA A C 1
ATOM 3576 O O . ALA A 1 240 ? 33.23913 42.65409 62.19056 1.000 30.74268 234 ALA A O 1
ATOM 3583 N N . PRO A 1 241 ? 32.60171 40.89139 60.96732 1.000 31.48288 235 PRO A N 1
ATOM 3584 C CA . PRO A 1 241 ? 31.59862 41.68989 60.24568 1.000 34.35554 235 PRO A CA 1
ATOM 3585 C C . PRO A 1 241 ? 30.23792 41.72137 60.92887 1.000 29.64159 235 PRO A C 1
ATOM 3586 O O . PRO A 1 241 ? 29.40029 42.55756 60.56401 1.000 29.59579 235 PRO A O 1
ATOM 3597 N N . ASN A 1 242 ? 29.99294 40.84627 61.90607 1.000 27.56741 236 ASN A N 1
ATOM 3598 C CA . ASN A 1 242 ? 28.69635 40.75286 62.57705 1.000 28.02384 236 ASN A CA 1
ATOM 3599 C C . ASN A 1 242 ? 28.91060 40.62447 64.08140 1.000 30.27091 236 ASN A C 1
ATOM 3600 O O . ASN A 1 242 ? 28.56946 39.60685 64.69142 1.000 30.78171 236 ASN A O 1
ATOM 3611 N N . PRO A 1 243 ? 29.46163 41.65848 64.71409 1.000 26.73334 237 PRO A N 1
ATOM 3612 C CA . PRO A 1 243 ? 29.72455 41.59678 66.15755 1.000 29.16077 237 PRO A CA 1
ATOM 3613 C C . PRO A 1 243 ? 28.43381 41.64075 66.96334 1.000 28.60813 237 PRO A C 1
ATOM 3614 O O . PRO A 1 243 ? 27.34734 41.90343 66.44718 1.000 27.01273 237 PRO A O 1
ATOM 3625 N N . LEU A 1 244 ? 28.57156 41.36883 68.25839 1.000 29.25690 238 LEU A N 1
ATOM 3626 C CA . LEU A 1 244 ? 27.45587 41.35695 69.19659 1.000 26.15818 238 LEU A CA 1
ATOM 3627 C C . LEU A 1 244 ? 27.58556 42.51481 70.17296 1.000 27.92408 238 LEU A C 1
ATOM 3628 O O . LEU A 1 244 ? 28.60854 42.65005 70.85268 1.000 28.86531 238 LEU A O 1
ATOM 3644 N N . VAL A 1 245 ? 26.54254 43.33115 70.25284 1.000 25.47668 239 VAL A N 1
ATOM 3645 C CA . VAL A 1 245 ? 26.49886 44.47449 71.15227 1.000 28.78318 239 VAL A CA 1
ATOM 3646 C C . VAL A 1 245 ? 25.61988 44.10359 72.33898 1.000 28.14561 239 VAL A C 1
ATOM 3647 O O . VAL A 1 245 ? 24.43509 43.77370 72.17800 1.000 27.49215 239 VAL A O 1
ATOM 3660 N N . CYS A 1 246 ? 26.19624 44.17199 73.52983 1.000 28.00004 240 CYS A N 1
ATOM 3661 C CA . CYS A 1 246 ? 25.48455 43.91295 74.77107 1.000 28.66250 240 CYS A CA 1
ATOM 3662 C C . CYS A 1 246 ? 25.33094 45.21076 75.54820 1.000 30.28565 240 CYS A C 1
ATOM 3663 O O . CYS A 1 246 ? 26.30444 45.94067 75.74548 1.000 28.17657 240 CYS A O 1
ATOM 3671 N N . VAL A 1 247 ? 24.10543 45.50082 75.97188 1.000 28.98883 241 VAL A N 1
ATOM 3672 C CA . VAL A 1 247 ? 23.79388 46.73543 76.67280 1.000 27.29219 241 VAL A CA 1
ATOM 3673 C C . VAL A 1 247 ? 23.08474 46.37668 77.96847 1.000 29.46701 241 VAL A C 1
ATOM 3674 O O . VAL A 1 247 ? 22.41809 45.34016 78.07107 1.000 27.45656 241 VAL A O 1
ATOM 3687 N N . GLU A 1 248 ? 23.23250 47.24710 78.96398 1.000 29.74377 242 GLU A N 1
ATOM 3688 C CA . GLU A 1 248 ? 22.60746 47.05932 80.26275 1.000 35.22951 242 GLU A CA 1
ATOM 3689 C C . GLU A 1 248 ? 21.96520 48.36427 80.70592 1.000 33.12488 242 GLU A C 1
ATOM 3690 O O . GLU A 1 248 ? 22.56794 49.43588 80.58721 1.000 29.27139 242 GLU A O 1
ATOM 3702 N N . LYS A 1 249 ? 20.73970 48.25728 81.21729 1.000 30.47728 243 LYS A N 1
ATOM 3703 C CA . LYS A 1 249 ? 20.02023 49.38314 81.79261 1.000 34.35803 243 LYS A CA 1
ATOM 3704 C C . LYS A 1 249 ? 20.37331 49.51680 83.26724 1.000 35.61345 243 LYS A C 1
ATOM 3705 O O . LYS A 1 249 ? 20.36229 48.52545 84.00757 1.000 32.05175 243 LYS A O 1
ATOM 3724 N N . ALA A 1 250 ? 20.67261 50.74517 83.68924 1.000 38.00379 244 ALA A N 1
ATOM 3725 C CA . ALA A 1 250 ? 21.07776 50.99395 85.06667 1.000 41.54936 244 ALA A CA 1
ATOM 3726 C C . ALA A 1 250 ? 19.97475 50.60487 86.04623 1.000 43.75701 244 ALA A C 1
ATOM 3727 O O . ALA A 1 250 ? 18.79134 50.54361 85.70208 1.000 38.90315 244 ALA A O 1
ATOM 3734 N N . HIS A 1 251 ? 20.38065 50.34725 87.29050 1.000 44.59158 245 HIS A N 1
ATOM 3735 C CA . HIS A 1 251 ? 19.43081 50.03124 88.35933 1.000 51.71177 245 HIS A CA 1
ATOM 3736 C C . HIS A 1 251 ? 18.60404 51.25911 88.75232 1.000 49.53451 245 HIS A C 1
ATOM 3737 O O . HIS A 1 251 ? 19.14896 52.33064 89.02650 1.000 51.20607 245 HIS A O 1
ATOM 3751 N N . GLY B 1 4 ? 0.82920 60.42842 118.11236 1.000 48.33422 -2 GLY B N 1
ATOM 3752 C CA . GLY B 1 4 ? 2.00831 60.59210 119.01657 1.000 55.02275 -2 GLY B CA 1
ATOM 3753 C C . GLY B 1 4 ? 1.98140 61.94031 119.70806 1.000 52.87213 -2 GLY B C 1
ATOM 3754 O O . GLY B 1 4 ? 1.74900 62.02919 120.91585 1.000 52.75763 -2 GLY B O 1
ATOM 3758 N N . GLY B 1 5 ? 2.22877 62.99731 118.92969 1.000 42.16379 -1 GLY B N 1
ATOM 3759 C CA . GLY B 1 5 ? 1.96865 64.33999 119.41612 1.000 40.46543 -1 GLY B CA 1
ATOM 3760 C C . GLY B 1 5 ? 0.49212 64.59843 119.65027 1.000 45.75111 -1 GLY B C 1
ATOM 3761 O O . GLY B 1 5 ? 0.12522 65.43337 120.48609 1.000 42.54613 -1 GLY B O 1
ATOM 3765 N N . GLY B 1 6 ? -0.37259 63.88942 118.92354 1.000 43.61494 0 GLY B N 1
ATOM 3766 C CA . GLY B 1 6 ? -1.80303 64.02126 119.08634 1.000 41.54129 0 GLY B CA 1
ATOM 3767 C C . GLY B 1 6 ? -2.36803 63.40019 120.34180 1.000 43.52138 0 GLY B C 1
ATOM 3768 O O . GLY B 1 6 ? -3.57147 63.53406 120.58373 1.000 44.91259 0 GLY B O 1
ATOM 3772 N N . GLY B 1 7 ? -1.53832 62.73944 121.15145 1.000 46.09240 1 GLY B N 1
ATOM 3773 C CA . GLY B 1 7 ? -1.99902 62.08158 122.35696 1.000 47.57333 1 GLY B CA 1
ATOM 3774 C C . GLY B 1 7 ? -2.04712 62.93473 123.60587 1.000 41.52202 1 GLY B C 1
ATOM 3775 O O . GLY B 1 7 ? -2.57930 62.48484 124.62400 1.000 39.24903 1 GLY B O 1
ATOM 3779 N N . TYR B 1 8 ? -1.50837 64.15054 123.56679 1.000 39.80440 2 TYR B N 1
ATOM 3780 C CA . TYR B 1 8 ? -1.57401 65.02664 124.72947 1.000 37.21640 2 TYR B CA 1
ATOM 3781 C C . TYR B 1 8 ? -3.02760 65.37718 125.05924 1.000 38.01866 2 TYR B C 1
ATOM 3782 O O . TYR B 1 8 ? -3.90154 65.42396 124.18658 1.000 39.39834 2 TYR B O 1
ATOM 3800 N N . HIS B 1 9 ? -3.27769 65.65952 126.33661 1.000 35.03817 3 HIS B N 1
ATOM 3801 C CA . HIS B 1 9 ? -4.62390 66.02262 126.76148 1.000 35.00868 3 HIS B CA 1
ATOM 3802 C C . HIS B 1 9 ? -5.09182 67.32719 126.12629 1.000 37.26816 3 HIS B C 1
ATOM 3803 O O . HIS B 1 9 ? -6.28946 67.49018 125.86455 1.000 35.37728 3 HIS B O 1
ATOM 3817 N N . LEU B 1 10 ? -4.17207 68.26603 125.87271 1.000 34.29603 4 LEU B N 1
ATOM 3818 C CA . LEU B 1 10 ? -4.55512 69.52120 125.23338 1.000 36.00566 4 LEU B CA 1
ATOM 3819 C C . LEU B 1 10 ? -5.30555 69.28243 123.93129 1.000 34.84205 4 LEU B C 1
ATOM 3820 O O . LEU B 1 10 ? -6.20129 70.05838 123.57999 1.000 35.81408 4 LEU B O 1
ATOM 3836 N N . PHE B 1 11 ? -4.97159 68.20874 123.21656 1.000 35.11769 5 PHE B N 1
ATOM 3837 C CA . PHE B 1 11 ? -5.55383 67.90953 121.91685 1.000 36.54858 5 PHE B CA 1
ATOM 3838 C C . PHE B 1 11 ? -6.63524 66.83645 121.98118 1.000 37.95019 5 PHE B C 1
ATOM 3839 O O . PHE B 1 11 ? -7.12232 66.39923 120.93620 1.000 39.46717 5 PHE B O 1
ATOM 3856 N N . ASN B 1 12 ? -7.02541 66.40691 123.17898 1.000 37.77725 6 ASN B N 1
ATOM 3857 C CA . ASN B 1 12 ? -8.06195 65.39443 123.31586 1.000 39.41194 6 ASN B CA 1
ATOM 3858 C C . ASN B 1 12 ? -9.13470 65.87011 124.28117 1.000 39.96784 6 ASN B C 1
ATOM 3859 O O . ASN B 1 12 ? -10.15100 66.42046 123.84834 1.000 41.34226 6 ASN B O 1
ATOM 3870 N N . GLU B 1 13 ? -8.91861 65.68865 125.58405 1.000 39.23656 7 GLU B N 1
ATOM 3871 C CA . GLU B 1 13 ? -9.93664 66.09235 126.54882 1.000 40.08882 7 GLU B CA 1
ATOM 3872 C C . GLU B 1 13 ? -10.21843 67.58742 126.47642 1.000 40.74786 7 GLU B C 1
ATOM 3873 O O . GLU B 1 13 ? -11.34844 68.01732 126.73488 1.000 41.38403 7 GLU B O 1
ATOM 3885 N N . LEU B 1 14 ? -9.21745 68.39392 126.12268 1.000 38.43458 8 LEU B N 1
ATOM 3886 C CA . LEU B 1 14 ? -9.37513 69.84105 126.08153 1.000 38.95999 8 LEU B CA 1
ATOM 3887 C C . LEU B 1 14 ? -9.47720 70.38784 124.66625 1.000 40.37914 8 LEU B C 1
ATOM 3888 O O . LEU B 1 14 ? -9.42523 71.60622 124.47981 1.000 44.69385 8 LEU B O 1
ATOM 3904 N N . ALA B 1 15 ? -9.63398 69.52322 123.66800 1.000 39.81035 9 ALA B N 1
ATOM 3905 C CA . ALA B 1 15 ? -9.68739 70.00432 122.28972 1.000 46.19785 9 ALA B CA 1
ATOM 3906 C C . ALA B 1 15 ? -10.82053 71.00966 122.08842 1.000 48.51215 9 ALA B C 1
ATOM 3907 O O . ALA B 1 15 ? -10.63154 72.05266 121.45154 1.000 53.68196 9 ALA B O 1
ATOM 3914 N N . HIS B 1 16 ? -12.00819 70.71726 122.61657 1.000 47.47265 10 HIS B N 1
ATOM 3915 C CA . HIS B 1 16 ? -13.14056 71.60135 122.36956 1.000 53.16813 10 HIS B CA 1
ATOM 3916 C C . HIS B 1 16 ? -12.89999 73.01210 122.89202 1.000 52.43929 10 HIS B C 1
ATOM 3917 O O . HIS B 1 16 ? -13.52715 73.96073 122.40788 1.000 54.90008 10 HIS B O 1
ATOM 3931 N N . SER B 1 17 ? -12.02217 73.17200 123.87465 1.000 51.15984 11 SER B N 1
ATOM 3932 C CA . SER B 1 17 ? -11.67453 74.49414 124.37398 1.000 58.43381 11 SER B CA 1
ATOM 3933 C C . SER B 1 17 ? -10.59272 75.17774 123.54845 1.000 61.95729 11 SER B C 1
ATOM 3934 O O . SER B 1 17 ? -10.26190 76.33380 123.83313 1.000 63.06399 11 SER B O 1
ATOM 3942 N N . TYR B 1 18 ? -10.04036 74.50476 122.53736 1.000 58.06922 12 TYR B N 1
ATOM 3943 C CA . TYR B 1 18 ? -8.92161 75.07594 121.79824 1.000 63.77382 12 TYR B CA 1
ATOM 3944 C C . TYR B 1 18 ? -9.28208 76.43667 121.22292 1.000 62.12854 12 TYR B C 1
ATOM 3945 O O . TYR B 1 18 ? -8.60920 77.43967 121.48848 1.000 60.04877 12 TYR B O 1
ATOM 3963 N N . ASP B 1 19 ? -10.33536 76.48435 120.40551 1.000 60.61770 13 ASP B N 1
ATOM 3964 C CA . ASP B 1 19 ? -10.71013 77.74618 119.78937 1.000 63.48384 13 ASP B CA 1
ATOM 3965 C C . ASP B 1 19 ? -11.07926 78.79248 120.82111 1.000 62.70433 13 ASP B C 1
ATOM 3966 O O . ASP B 1 19 ? -11.09322 79.98481 120.49556 1.000 60.73788 13 ASP B O 1
ATOM 3975 N N . LEU B 1 20 ? -11.38688 78.39312 122.05521 1.000 60.62862 14 LEU B N 1
ATOM 3976 C CA . LEU B 1 20 ? -11.82559 79.43075 122.97168 1.000 60.39929 14 LEU B CA 1
ATOM 3977 C C . LEU B 1 20 ? -10.61425 80.14932 123.54354 1.000 62.71894 14 LEU B C 1
ATOM 3978 O O . LEU B 1 20 ? -10.60161 81.38349 123.62779 1.000 58.59196 14 LEU B O 1
ATOM 3994 N N . HIS B 1 21 ? -9.58647 79.38214 123.93766 1.000 64.65174 15 HIS B N 1
ATOM 3995 C CA . HIS B 1 21 ? -8.35920 79.97721 124.45218 1.000 61.34380 15 HIS B CA 1
ATOM 3996 C C . HIS B 1 21 ? -7.40890 80.41377 123.34009 1.000 62.66973 15 HIS B C 1
ATOM 3997 O O . HIS B 1 21 ? -6.50568 81.21897 123.59436 1.000 57.98651 15 HIS B O 1
ATOM 4011 N N . THR B 1 22 ? -7.58489 79.89519 122.12378 1.000 65.47731 16 THR B N 1
ATOM 4012 C CA . THR B 1 22 ? -6.73807 80.21923 120.97328 1.000 68.31944 16 THR B CA 1
ATOM 4013 C C . THR B 1 22 ? -7.64897 80.50623 119.78521 1.000 67.06340 16 THR B C 1
ATOM 4014 O O . THR B 1 22 ? -7.83073 79.65158 118.90600 1.000 65.24609 16 THR B O 1
ATOM 4025 N N . PRO B 1 23 ? -8.24023 81.69955 119.72766 1.000 64.93338 17 PRO B N 1
ATOM 4026 C CA . PRO B 1 23 ? -9.20637 82.01285 118.64842 1.000 67.92648 17 PRO B CA 1
ATOM 4027 C C . PRO B 1 23 ? -8.55999 81.91277 117.27798 1.000 72.29011 17 PRO B C 1
ATOM 4028 O O . PRO B 1 23 ? -7.45049 82.42886 117.06367 1.000 69.34551 17 PRO B O 1
ATOM 4039 N N . PRO B 1 24 ? -9.22442 81.25207 116.31986 1.000 85.65559 18 PRO B N 1
ATOM 4040 C CA . PRO B 1 24 ? -8.61590 81.13418 114.97824 1.000 80.62795 18 PRO B CA 1
ATOM 4041 C C . PRO B 1 24 ? -8.51082 82.47229 114.27681 1.000 76.45706 18 PRO B C 1
ATOM 4042 O O . PRO B 1 24 ? -7.53739 82.73440 113.56417 1.000 68.51287 18 PRO B O 1
ATOM 4053 N N . GLU B 1 25 ? -9.48319 83.34289 114.49328 1.000 72.65333 19 GLU B N 1
ATOM 4054 C CA . GLU B 1 25 ? -9.52219 84.63736 113.83815 1.000 72.19783 19 GLU B CA 1
ATOM 4055 C C . GLU B 1 25 ? -8.40954 85.57991 114.28303 1.000 72.45550 19 GLU B C 1
ATOM 4056 O O . GLU B 1 25 ? -8.19845 86.62592 113.65398 1.000 74.38522 19 GLU B O 1
ATOM 4068 N N . ASN B 1 26 ? -7.70975 85.25163 115.36365 1.000 71.07416 20 ASN B N 1
ATOM 4069 C CA . ASN B 1 26 ? -6.50094 85.98791 115.70362 1.000 74.87392 20 ASN B CA 1
ATOM 4070 C C . ASN B 1 26 ? -5.34842 85.68665 114.74978 1.000 69.62708 20 ASN B C 1
ATOM 4071 O O . ASN B 1 26 ? -4.41143 86.48843 114.65027 1.000 61.53084 20 ASN B O 1
ATOM 4082 N N . PHE B 1 27 ? -5.37533 84.53429 114.07972 1.000 66.87936 21 PHE B N 1
ATOM 4083 C CA . PHE B 1 27 ? -4.40072 84.19123 113.05228 1.000 62.61190 21 PHE B CA 1
ATOM 4084 C C . PHE B 1 27 ? -4.94881 84.43346 111.65267 1.000 58.55773 21 PHE B C 1
ATOM 4085 O O . PHE B 1 27 ? -4.54723 83.75850 110.69453 1.000 52.86884 21 PHE B O 1
ATOM 4102 N N . GLN B 1 28 ? -5.87085 85.38690 111.51571 1.000 58.07815 22 GLN B N 1
ATOM 4103 C CA . GLN B 1 28 ? -6.50935 85.59021 110.22297 1.000 60.39018 22 GLN B CA 1
ATOM 4104 C C . GLN B 1 28 ? -5.49920 86.05979 109.18358 1.000 52.66914 22 GLN B C 1
ATOM 4105 O O . GLN B 1 28 ? -5.65791 85.77099 107.99085 1.000 48.94671 22 GLN B O 1
ATOM 4119 N N . HIS B 1 29 ? -4.45493 86.77450 109.61455 1.000 49.52450 23 HIS B N 1
ATOM 4120 C CA . HIS B 1 29 ? -3.39806 87.16287 108.68794 1.000 51.77856 23 HIS B CA 1
ATOM 4121 C C . HIS B 1 29 ? -2.64356 85.94449 108.17294 1.000 46.60697 23 HIS B C 1
ATOM 4122 O O . HIS B 1 29 ? -2.27081 85.89223 106.99535 1.000 47.88098 23 HIS B O 1
ATOM 4136 N N . ASP B 1 30 ? -2.39868 84.96037 109.04235 1.000 47.25571 24 ASP B N 1
ATOM 4137 C CA . ASP B 1 30 ? -1.74037 83.73475 108.59970 1.000 44.15020 24 ASP B CA 1
ATOM 4138 C C . ASP B 1 30 ? -2.61873 82.97279 107.61817 1.000 44.33967 24 ASP B C 1
ATOM 4139 O O . ASP B 1 30 ? -2.12359 82.39508 106.63969 1.000 39.99463 24 ASP B O 1
ATOM 4148 N N . HIS B 1 31 ? -3.92946 82.96099 107.86586 1.000 44.77704 25 HIS B N 1
ATOM 4149 C CA . HIS B 1 31 ? -4.85110 82.29318 106.95606 1.000 41.68799 25 HIS B CA 1
ATOM 4150 C C . HIS B 1 31 ? -4.87605 82.99564 105.60700 1.000 41.32831 25 HIS B C 1
ATOM 4151 O O . HIS B 1 31 ? -4.76906 82.34905 104.55924 1.000 41.18777 25 HIS B O 1
ATOM 4165 N N . ALA B 1 32 ? -5.01600 84.32470 105.61132 1.000 42.23334 26 ALA B N 1
ATOM 4166 C CA . ALA B 1 32 ? -4.95095 85.07152 104.35941 1.000 41.66604 26 ALA B CA 1
ATOM 4167 C C . ALA B 1 32 ? -3.62628 84.82036 103.64718 1.000 43.36344 26 ALA B C 1
ATOM 4168 O O . ALA B 1 32 ? -3.59430 84.63083 102.42773 1.000 42.02445 26 ALA B O 1
ATOM 4175 N N . PHE B 1 33 ? -2.52224 84.79935 104.39546 1.000 41.98572 27 PHE B N 1
ATOM 4176 C CA . PHE B 1 33 ? -1.22528 84.48538 103.80193 1.000 40.32307 27 PHE B CA 1
ATOM 4177 C C . PHE B 1 33 ? -1.27913 83.16514 103.04147 1.000 37.95305 27 PHE B C 1
ATOM 4178 O O . PHE B 1 33 ? -0.86390 83.07875 101.88002 1.000 38.74225 27 PHE B O 1
ATOM 4195 N N . VAL B 1 34 ? -1.80476 82.12216 103.68082 1.000 34.11948 28 VAL B N 1
ATOM 4196 C CA . VAL B 1 34 ? -1.86118 80.81972 103.02676 1.000 34.49244 28 VAL B CA 1
ATOM 4197 C C . VAL B 1 34 ? -2.72294 80.89065 101.77532 1.000 36.55933 28 VAL B C 1
ATOM 4198 O O . VAL B 1 34 ? -2.35292 80.36209 100.71961 1.000 35.90255 28 VAL B O 1
ATOM 4211 N N . LEU B 1 35 ? -3.88307 81.54470 101.86757 1.000 35.10086 29 LEU B N 1
ATOM 4212 C CA . LEU B 1 35 ? -4.78086 81.59979 100.71831 1.000 39.05232 29 LEU B CA 1
ATOM 4213 C C . LEU B 1 35 ? -4.12730 82.31160 99.54171 1.000 38.23432 29 LEU B C 1
ATOM 4214 O O . LEU B 1 35 ? -4.28409 81.89154 98.39108 1.000 40.04333 29 LEU B O 1
ATOM 4230 N N . GLU B 1 36 ? -3.38738 83.38987 99.81307 1.000 38.56785 30 GLU B N 1
ATOM 4231 C CA . GLU B 1 36 ? -2.69714 84.10847 98.74920 1.000 40.80392 30 GLU B CA 1
ATOM 4232 C C . GLU B 1 36 ? -1.61156 83.24499 98.12204 1.000 41.90478 30 GLU B C 1
ATOM 4233 O O . GLU B 1 36 ? -1.42323 83.27011 96.89982 1.000 40.80830 30 GLU B O 1
ATOM 4245 N N . GLU B 1 37 ? -0.89158 82.46817 98.93988 1.000 38.99679 31 GLU B N 1
ATOM 4246 C CA . GLU B 1 37 ? 0.09292 81.53632 98.39442 1.000 38.43779 31 GLU B CA 1
ATOM 4247 C C . GLU B 1 37 ? -0.58102 80.45870 97.55128 1.000 38.98953 31 GLU B C 1
ATOM 4248 O O . GLU B 1 37 ? -0.07123 80.07780 96.48959 1.000 37.48920 31 GLU B O 1
ATOM 4260 N N . ALA B 1 38 ? -1.73661 79.96368 97.99835 1.000 37.83172 32 ALA B N 1
ATOM 4261 C CA . ALA B 1 38 ? -2.47898 78.99759 97.19544 1.000 37.47910 32 ALA B CA 1
ATOM 4262 C C . ALA B 1 38 ? -2.86240 79.58967 95.84365 1.000 40.16233 32 ALA B C 1
ATOM 4263 O O . ALA B 1 38 ? -2.76063 78.91969 94.80880 1.000 35.97759 32 ALA B O 1
ATOM 4270 N N . ARG B 1 39 ? -3.28384 80.85546 95.83316 1.000 42.14240 33 ARG B N 1
ATOM 4271 C CA . ARG B 1 39 ? -3.62995 81.51730 94.58110 1.000 43.07726 33 ARG B CA 1
ATOM 4272 C C . ARG B 1 39 ? -2.47891 81.45691 93.58452 1.000 44.32105 33 ARG B C 1
ATOM 4273 O O . ARG B 1 39 ? -2.69117 81.23087 92.38830 1.000 44.26984 33 ARG B O 1
ATOM 4294 N N . SER B 1 40 ? -1.25368 81.66833 94.05507 1.000 41.16986 34 SER B N 1
ATOM 4295 C CA . SER B 1 40 ? -0.09858 81.74096 93.17168 1.000 42.01990 34 SER B CA 1
ATOM 4296 C C . SER B 1 40 ? 0.37417 80.37154 92.70180 1.000 41.37408 34 SER B C 1
ATOM 4297 O O . SER B 1 40 ? 1.34852 80.29418 91.94498 1.000 40.43082 34 SER B O 1
ATOM 4305 N N . LEU B 1 41 ? -0.29033 79.29705 93.11774 1.000 38.82598 35 LEU B N 1
ATOM 4306 C CA . LEU B 1 41 ? 0.07362 77.94870 92.71024 1.000 38.44399 35 LEU B CA 1
ATOM 4307 C C . LEU B 1 41 ? -0.94929 77.33247 91.76631 1.000 39.64881 35 LEU B C 1
ATOM 4308 O O . LEU B 1 41 ? -0.89026 76.12749 91.49500 1.000 39.99893 35 LEU B O 1
ATOM 4324 N N . GLY B 1 42 ? -1.88453 78.12297 91.26569 1.000 40.35203 36 GLY B N 1
ATOM 4325 C CA . GLY B 1 42 ? -2.82164 77.65891 90.26369 1.000 42.64162 36 GLY B CA 1
ATOM 4326 C C . GLY B 1 42 ? -4.15242 77.25756 90.86670 1.000 45.36574 36 GLY B C 1
ATOM 4327 O O . GLY B 1 42 ? -4.34845 77.23553 92.08576 1.000 44.58571 36 GLY B O 1
ATOM 4331 N N . THR B 1 43 ? -5.08011 76.92134 89.96833 1.000 44.81381 37 THR B N 1
ATOM 4332 C CA . THR B 1 43 ? -6.43636 76.52596 90.32195 1.000 48.45235 37 THR B CA 1
ATOM 4333 C C . THR B 1 43 ? -6.77909 75.23699 89.58312 1.000 50.47302 37 THR B C 1
ATOM 4334 O O . THR B 1 43 ? -6.56633 75.15802 88.36317 1.000 49.74301 37 THR B O 1
ATOM 4345 N N . PRO B 1 44 ? -7.30424 74.20084 90.26816 1.000 50.65720 38 PRO B N 1
ATOM 4346 C CA . PRO B 1 44 ? -7.52637 74.09295 91.71701 1.000 52.09806 38 PRO B CA 1
ATOM 4347 C C . PRO B 1 44 ? -6.22346 73.77488 92.43985 1.000 45.33980 38 PRO B C 1
ATOM 4348 O O . PRO B 1 44 ? -5.56283 72.81510 92.04111 1.000 46.93312 38 PRO B O 1
ATOM 4359 N N . CYS B 1 45 ? -5.86690 74.54388 93.46700 1.000 40.28279 39 CYS B N 1
ATOM 4360 C CA . CYS B 1 45 ? -4.71793 74.21809 94.29674 1.000 38.12360 39 CYS B CA 1
ATOM 4361 C C . CYS B 1 45 ? -5.09587 73.07635 95.22849 1.000 41.02428 39 CYS B C 1
ATOM 4362 O O . CYS B 1 45 ? -6.12421 73.14079 95.91393 1.000 38.54259 39 CYS B O 1
ATOM 4370 N N . ARG B 1 46 ? -4.28952 72.01412 95.22593 1.000 37.20900 40 ARG B N 1
ATOM 4371 C CA . ARG B 1 46 ? -4.40709 70.97891 96.24234 1.000 36.78047 40 ARG B CA 1
ATOM 4372 C C . ARG B 1 46 ? -3.53472 71.35320 97.43584 1.000 32.20101 40 ARG B C 1
ATOM 4373 O O . ARG B 1 46 ? -2.31552 71.50095 97.29845 1.000 31.37792 40 ARG B O 1
ATOM 4394 N N . LEU B 1 47 ? -4.15262 71.49279 98.60393 1.000 30.08068 41 LEU B N 1
ATOM 4395 C CA . LEU B 1 47 ? -3.46446 71.90460 99.82090 1.000 29.36739 41 LEU B CA 1
ATOM 4396 C C . LEU B 1 47 ? -3.65122 70.84328 100.88987 1.000 28.80490 41 LEU B C 1
ATOM 4397 O O . LEU B 1 47 ? -4.77529 70.40142 101.13251 1.000 28.54307 41 LEU B O 1
ATOM 4413 N N . LEU B 1 48 ? -2.55571 70.43904 101.52359 1.000 28.27399 42 LEU B N 1
ATOM 4414 C CA . LEU B 1 48 ? -2.59494 69.55156 102.67848 1.000 29.40427 42 LEU B CA 1
ATOM 4415 C C . LEU B 1 48 ? -2.23822 70.36020 103.91846 1.000 28.01786 42 LEU B C 1
ATOM 4416 O O . LEU B 1 48 ? -1.17521 70.98520 103.96662 1.000 27.10721 42 LEU B O 1
ATOM 4432 N N . ASP B 1 49 ? -3.12231 70.34904 104.91108 1.000 26.41221 43 ASP B N 1
ATOM 4433 C CA . ASP B 1 49 ? -2.87859 70.99557 106.20241 1.000 29.19613 43 ASP B CA 1
ATOM 4434 C C . ASP B 1 49 ? -2.44862 69.91255 107.18845 1.000 25.78351 43 ASP B C 1
ATOM 4435 O O . ASP B 1 49 ? -3.25303 69.05652 107.56742 1.000 27.84412 43 ASP B O 1
ATOM 4444 N N . VAL B 1 50 ? -1.18390 69.95127 107.59330 1.000 25.08927 44 VAL B N 1
ATOM 4445 C CA . VAL B 1 50 ? -0.59909 68.94413 108.47054 1.000 25.22635 44 VAL B CA 1
ATOM 4446 C C . VAL B 1 50 ? -0.79329 69.37538 109.91797 1.000 28.03030 44 VAL B C 1
ATOM 4447 O O . VAL B 1 50 ? -0.23651 70.38938 110.36104 1.000 25.24941 44 VAL B O 1
ATOM 4460 N N . GLY B 1 51 ? -1.55445 68.58376 110.66557 1.000 28.25909 45 GLY B N 1
ATOM 4461 C CA . GLY B 1 51 ? -1.94555 68.97631 112.00145 1.000 26.32277 45 GLY B CA 1
ATOM 4462 C C . GLY B 1 51 ? -2.98405 70.07440 111.94913 1.000 26.29028 45 GLY B C 1
ATOM 4463 O O . GLY B 1 51 ? -2.77569 71.16770 112.48179 1.000 29.73742 45 GLY B O 1
ATOM 4467 N N . CYS B 1 52 ? -4.10552 69.79522 111.28507 1.000 28.59676 46 CYS B N 1
ATOM 4468 C CA . CYS B 1 52 ? -5.10558 70.81840 111.00611 1.000 27.66212 46 CYS B CA 1
ATOM 4469 C C . CYS B 1 52 ? -5.91770 71.19989 112.22972 1.000 29.48411 46 CYS B C 1
ATOM 4470 O O . CYS B 1 52 ? -6.65686 72.19176 112.17252 1.000 31.20237 46 CYS B O 1
ATOM 4478 N N . GLY B 1 53 ? -5.80541 70.44762 113.32096 1.000 28.87279 47 GLY B N 1
ATOM 4479 C CA . GLY B 1 53 ? -6.55102 70.80394 114.51901 1.000 28.98168 47 GLY B CA 1
ATOM 4480 C C . GLY B 1 53 ? -8.03809 70.87939 114.22791 1.000 28.77492 47 GLY B C 1
ATOM 4481 O O . GLY B 1 53 ? -8.59877 69.99614 113.57501 1.000 33.16446 47 GLY B O 1
ATOM 4485 N N . THR B 1 54 ? -8.68471 71.95496 114.70098 1.000 31.83964 48 THR B N 1
ATOM 4486 C CA . THR B 1 54 ? -10.12810 72.13625 114.56722 1.000 32.40409 48 THR B CA 1
ATOM 4487 C C . THR B 1 54 ? -10.55205 72.54106 113.16135 1.000 32.63671 48 THR B C 1
ATOM 4488 O O . THR B 1 54 ? -11.75314 72.61715 112.89624 1.000 34.77508 48 THR B O 1
ATOM 4499 N N . GLY B 1 55 ? -9.60915 72.82305 112.26742 1.000 34.58185 49 GLY B N 1
ATOM 4500 C CA . GLY B 1 55 ? -9.92461 72.96716 110.85993 1.000 35.07242 49 GLY B CA 1
ATOM 4501 C C . GLY B 1 55 ? -10.29158 74.35174 110.39319 1.000 34.12514 49 GLY B C 1
ATOM 4502 O O . GLY B 1 55 ? -10.87855 74.48300 109.31170 1.000 36.73581 49 GLY B O 1
ATOM 4506 N N . ALA B 1 56 ? -9.93840 75.39451 111.14590 1.000 36.31287 50 ALA B N 1
ATOM 4507 C CA . ALA B 1 56 ? -10.30743 76.74661 110.73954 1.000 37.81054 50 ALA B CA 1
ATOM 4508 C C . ALA B 1 56 ? -9.71610 77.08252 109.37729 1.000 37.74277 50 ALA B C 1
ATOM 4509 O O . ALA B 1 56 ? -10.40678 77.61842 108.50047 1.000 38.86291 50 ALA B O 1
ATOM 4516 N N . LEU B 1 57 ? -8.43648 76.75441 109.17568 1.000 35.15210 51 LEU B N 1
ATOM 4517 C CA . LEU B 1 57 ? -7.79313 77.03725 107.89807 1.000 37.39698 51 LEU B CA 1
ATOM 4518 C C . LEU B 1 57 ? -8.43914 76.25197 106.76482 1.000 36.77837 51 LEU B C 1
ATOM 4519 O O . LEU B 1 57 ? -8.64793 76.78496 105.67038 1.000 36.74300 51 LEU B O 1
ATOM 4535 N N . LEU B 1 58 ? -8.73037 74.97331 106.99438 1.000 35.54457 52 LEU B N 1
ATOM 4536 C CA . LEU B 1 58 ? -9.38854 74.17135 105.96714 1.000 36.82296 52 LEU B CA 1
ATOM 4537 C C . LEU B 1 58 ? -10.69943 74.80781 105.51832 1.000 38.80028 52 LEU B C 1
ATOM 4538 O O . LEU B 1 58 ? -11.04688 74.76961 104.32438 1.000 37.82360 52 LEU B O 1
ATOM 4554 N N . GLU B 1 59 ? -11.47224 75.32537 106.48182 1.000 37.73732 53 GLU B N 1
ATOM 4555 C CA . GLU B 1 59 ? -12.65878 76.06184 106.12332 1.000 39.53808 53 GLU B CA 1
ATOM 4556 C C . GLU B 1 59 ? -12.23547 77.28204 105.28345 1.000 37.68495 53 GLU B C 1
ATOM 4557 O O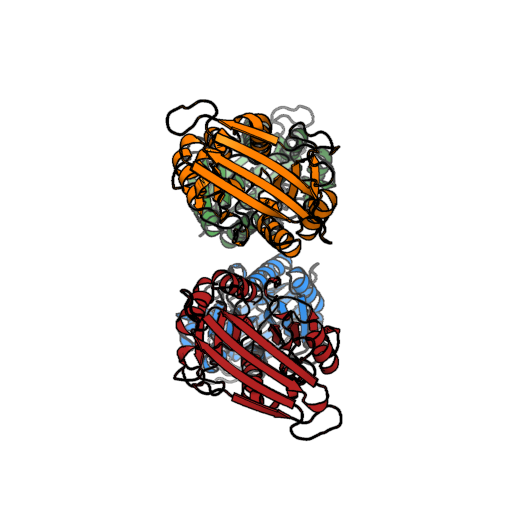 . GLU B 1 59 ? -12.88882 77.52301 104.29293 1.000 41.51377 53 GLU B O 1
ATOM 4569 N N . LYS B 1 60 ? -11.10381 77.99703 105.54985 1.000 45.05080 54 LYS B N 1
ATOM 4570 C CA . LYS B 1 60 ? -11.00633 79.32908 104.94556 1.000 44.05052 54 LYS B CA 1
ATOM 4571 C C . LYS B 1 60 ? -10.82257 78.87827 103.59436 1.000 40.33572 54 LYS B C 1
ATOM 4572 O O . LYS B 1 60 ? -11.30778 79.45069 102.64766 1.000 42.42460 54 LYS B O 1
ATOM 4591 N N . ALA B 1 61 ? -9.94642 77.87525 103.51690 1.000 38.60239 55 ALA B N 1
ATOM 4592 C CA . ALA B 1 61 ? -9.35003 77.48409 102.23777 1.000 41.30406 55 ALA B CA 1
ATOM 4593 C C . ALA B 1 61 ? -10.40049 76.93100 101.26633 1.000 41.87954 55 ALA B C 1
ATOM 4594 O O . ALA B 1 61 ? -10.46105 77.30468 100.07927 1.000 39.77602 55 ALA B O 1
ATOM 4601 N N . ARG B 1 62 ? -11.24617 76.03817 101.76279 1.000 42.69620 56 ARG B N 1
ATOM 4602 C CA . ARG B 1 62 ? -12.25058 75.41107 100.91585 1.000 41.95246 56 ARG B CA 1
ATOM 4603 C C . ARG B 1 62 ? -13.29922 76.41772 100.46379 1.000 44.89134 56 ARG B C 1
ATOM 4604 O O . ARG B 1 62 ? -13.76769 76.35674 99.31976 1.000 42.58605 56 ARG B O 1
ATOM 4625 N N . ASN B 1 63 ? -13.67287 77.36203 101.33256 1.000 44.48796 57 ASN B N 1
ATOM 4626 C CA . ASN B 1 63 ? -14.60628 78.39996 100.90752 1.000 46.11781 57 ASN B CA 1
ATOM 4627 C C . ASN B 1 63 ? -14.02207 79.26128 99.79765 1.000 44.93372 57 ASN B C 1
ATOM 4628 O O . ASN B 1 63 ? -14.77615 79.88626 99.04416 1.000 47.54358 57 ASN B O 1
ATOM 4639 N N . ALA B 1 64 ? -12.70162 79.29764 99.67335 1.000 47.12660 58 ALA B N 1
ATOM 4640 C CA . ALA B 1 64 ? -12.03394 80.05809 98.63069 1.000 47.82831 58 ALA B CA 1
ATOM 4641 C C . ALA B 1 64 ? -11.79846 79.23726 97.37291 1.000 43.11579 58 ALA B C 1
ATOM 4642 O O . ALA B 1 64 ? -11.10655 79.70615 96.46686 1.000 46.83333 58 ALA B O 1
ATOM 4649 N N . GLY B 1 65 ? -12.33209 78.01885 97.30941 1.000 43.64623 59 GLY B N 1
ATOM 4650 C CA . GLY B 1 65 ? -12.16527 77.18489 96.13632 1.000 45.84274 59 GLY B CA 1
ATOM 4651 C C . GLY B 1 65 ? -10.88369 76.38738 96.09178 1.000 41.50117 59 GLY B C 1
ATOM 4652 O O . GLY B 1 65 ? -10.50656 75.89591 95.02452 1.000 44.04562 59 GLY B O 1
ATOM 4656 N N . ILE B 1 66 ? -10.21187 76.24610 97.19799 1.000 40.87303 60 ILE B N 1
ATOM 4657 C CA . ILE B 1 66 ? -8.98678 75.46278 97.28379 1.000 39.67129 60 ILE B CA 1
ATOM 4658 C C . ILE B 1 66 ? -9.35374 74.03336 97.65044 1.000 39.38193 60 ILE B C 1
ATOM 4659 O O . ILE B 1 66 ? -10.21005 73.79685 98.50982 1.000 40.34717 60 ILE B O 1
ATOM 4675 N N . LEU B 1 67 ? -8.70621 73.06753 97.00384 1.000 36.95977 61 LEU B N 1
ATOM 4676 C CA . LEU B 1 67 ? -8.90611 71.65928 97.34417 1.000 39.43548 61 LEU B CA 1
ATOM 4677 C C . LEU B 1 67 ? -8.03949 71.32453 98.55916 1.000 36.44031 61 LEU B C 1
ATOM 4678 O O . LEU B 1 67 ? -7.00514 70.65927 98.46896 1.000 38.18984 61 LEU B O 1
ATOM 4694 N N . ALA B 1 68 ? -8.47678 71.82467 99.71633 1.000 36.40527 62 ALA B N 1
ATOM 4695 C CA . ALA B 1 68 ? -7.72743 71.69086 100.95993 1.000 34.07942 62 ALA B CA 1
ATOM 4696 C C . ALA B 1 68 ? -8.22742 70.47955 101.73718 1.000 32.94104 62 ALA B C 1
ATOM 4697 O O . ALA B 1 68 ? -9.43199 70.32449 101.95744 1.000 36.36675 62 ALA B O 1
ATOM 4704 N N . THR B 1 69 ? -7.29817 69.61720 102.12646 1.000 31.28441 63 THR B N 1
ATOM 4705 C CA . THR B 1 69 ? -7.55666 68.47061 102.98319 1.000 32.04486 63 THR B CA 1
ATOM 4706 C C . THR B 1 69 ? -6.58859 68.52160 104.15470 1.000 28.39366 63 THR B C 1
ATOM 4707 O O . THR B 1 69 ? -5.54023 69.15997 104.07611 1.000 29.30356 63 THR B O 1
ATOM 4718 N N . GLY B 1 70 ? -6.95250 67.86348 105.24903 1.000 29.12445 64 GLY B N 1
ATOM 4719 C CA . GLY B 1 70 ? -6.15750 67.91295 106.46262 1.000 28.35646 64 GLY B CA 1
ATOM 4720 C C . GLY B 1 70 ? -5.95139 66.54583 107.08123 1.000 27.48284 64 GLY B C 1
ATOM 4721 O O . GLY B 1 70 ? -6.73040 65.61631 106.86945 1.000 30.51378 64 GLY B O 1
ATOM 4725 N N . ILE B 1 71 ? -4.85821 66.42800 107.83312 1.000 27.97110 65 ILE B N 1
ATOM 4726 C CA . ILE B 1 71 ? -4.61641 65.28224 108.69856 1.000 28.19887 65 ILE B CA 1
ATOM 4727 C C . ILE B 1 71 ? -4.35516 65.79954 110.10892 1.000 26.67309 65 ILE B C 1
ATOM 4728 O O . ILE B 1 71 ? -3.89855 66.92972 110.30556 1.000 26.50659 65 ILE B O 1
ATOM 4744 N N . ASP B 1 72 ? -4.63543 64.95505 111.09517 1.000 28.08149 66 ASP B N 1
ATOM 4745 C CA . ASP B 1 72 ? -4.31087 65.24935 112.48167 1.000 25.33809 66 ASP B CA 1
ATOM 4746 C C . ASP B 1 72 ? -4.17748 63.92941 113.22054 1.000 28.80986 66 ASP B C 1
ATOM 4747 O O . ASP B 1 72 ? -4.84506 62.94812 112.88439 1.000 27.77068 66 ASP B O 1
ATOM 4756 N N . ALA B 1 73 ? -3.29952 63.91583 114.22186 1.000 28.99192 67 ALA B N 1
ATOM 4757 C CA . ALA B 1 73 ? -3.01722 62.70989 114.98275 1.000 28.73772 67 ALA B CA 1
ATOM 4758 C C . ALA B 1 73 ? -3.98370 62.49322 116.13378 1.000 31.00507 67 ALA B C 1
ATOM 4759 O O . ALA B 1 73 ? -4.00875 61.39344 116.69149 1.000 31.29438 67 ALA B O 1
ATOM 4766 N N . SER B 1 74 ? -4.78855 63.49802 116.48485 1.000 31.18239 68 SER B N 1
ATOM 4767 C CA . SER B 1 74 ? -5.75886 63.37146 117.56349 1.000 33.12382 68 SER B CA 1
ATOM 4768 C C . SER B 1 74 ? -7.12567 63.01654 117.00250 1.000 32.64125 68 SER B C 1
ATOM 4769 O O . SER B 1 74 ? -7.64795 63.76371 116.15834 1.000 29.50055 68 SER B O 1
ATOM 4777 N N . PRO B 1 75 ? -7.74874 61.91478 117.43210 1.000 32.59749 69 PRO B N 1
ATOM 4778 C CA . PRO B 1 75 ? -9.12033 61.64305 116.97197 1.000 33.63923 69 PRO B CA 1
ATOM 4779 C C . PRO B 1 75 ? -10.09609 62.75330 117.32623 1.000 34.66632 69 PRO B C 1
ATOM 4780 O O . PRO B 1 75 ? -11.05817 62.98278 116.58476 1.000 35.80024 69 PRO B O 1
ATOM 4791 N N . LYS B 1 76 ? -9.88645 63.44772 118.44887 1.000 33.48305 70 LYS B N 1
ATOM 4792 C CA . LYS B 1 76 ? -10.82084 64.49827 118.84603 1.000 37.96860 70 LYS B CA 1
ATOM 4793 C C . LYS B 1 76 ? -10.68614 65.71876 117.94860 1.000 34.62897 70 LYS B C 1
ATOM 4794 O O . LYS B 1 76 ? -11.68886 66.35644 117.60290 1.000 37.38223 70 LYS B O 1
ATOM 4813 N N . MET B 1 77 ? -9.45883 66.04972 117.55128 1.000 30.32844 71 MET B N 1
ATOM 4814 C CA . MET B 1 77 ? -9.25456 67.13279 116.59517 1.000 33.23738 71 MET B CA 1
ATOM 4815 C C . MET B 1 77 ? -9.86444 66.78589 115.23659 1.000 34.92295 71 MET B C 1
ATOM 4816 O O . MET B 1 77 ? -10.50116 67.63091 114.59353 1.000 33.51339 71 MET B O 1
ATOM 4830 N N . VAL B 1 78 ? -9.69328 65.53990 114.79238 1.000 31.67011 72 VAL B N 1
ATOM 4831 C CA . VAL B 1 78 ? -10.31313 65.09668 113.54577 1.000 35.49691 72 VAL B CA 1
ATOM 4832 C C . VAL B 1 78 ? -11.82691 65.28582 113.60303 1.000 38.17434 72 VAL B C 1
ATOM 4833 O O . VAL B 1 78 ? -12.44552 65.78440 112.65517 1.000 38.92002 72 VAL B O 1
ATOM 4846 N N . GLU B 1 79 ? -12.44665 64.88271 114.71188 1.000 35.38821 73 GLU B N 1
ATOM 4847 C CA . GLU B 1 79 ? -13.88812 65.05957 114.86481 1.000 40.81362 73 GLU B CA 1
ATOM 4848 C C . GLU B 1 79 ? -14.29528 66.51544 114.66823 1.000 43.26562 73 GLU B C 1
ATOM 4849 O O . GLU B 1 79 ? -15.23924 66.82244 113.92711 1.000 41.69547 73 GLU B O 1
ATOM 4861 N N . LEU B 1 80 ? -13.61729 67.42265 115.37493 1.000 38.59535 74 LEU B N 1
ATOM 4862 C CA . LEU B 1 80 ? -13.96309 68.83659 115.31413 1.000 38.85150 74 LEU B CA 1
ATOM 4863 C C . LEU B 1 80 ? -13.79502 69.38993 113.90130 1.000 40.85989 74 LEU B C 1
ATOM 4864 O O . LEU B 1 80 ? -14.66288 70.12029 113.40879 1.000 42.12672 74 LEU B O 1
ATOM 4880 N N . ALA B 1 81 ? -12.68819 69.05371 113.23090 1.000 34.17088 75 ALA B N 1
ATOM 4881 C CA . ALA B 1 81 ? -12.46631 69.55317 111.87509 1.000 38.04631 75 ALA B CA 1
ATOM 4882 C C . ALA B 1 81 ? -13.50408 68.99879 110.90482 1.000 38.87497 75 ALA B C 1
ATOM 4883 O O . ALA B 1 81 ? -13.99756 69.72174 110.03091 1.000 40.56113 75 ALA B O 1
ATOM 4890 N N . GLN B 1 82 ? -13.85670 67.72067 111.04978 1.000 41.42543 76 GLN B N 1
ATOM 4891 C CA . GLN B 1 82 ? -14.83027 67.11678 110.14743 1.000 40.38072 76 GLN B CA 1
ATOM 4892 C C . GLN B 1 82 ? -16.19687 67.76342 110.31229 1.000 44.41150 76 GLN B C 1
ATOM 4893 O O . GLN B 1 82 ? -16.94501 67.91261 109.33874 1.000 44.76575 76 GLN B O 1
ATOM 4907 N N . ALA B 1 83 ? -16.54085 68.15836 111.53950 1.000 43.16909 77 ALA B N 1
ATOM 4908 C CA . ALA B 1 83 ? -17.79289 68.86903 111.75126 1.000 48.02630 77 ALA B CA 1
ATOM 4909 C C . ALA B 1 83 ? -17.78254 70.22192 111.05601 1.000 47.77095 77 ALA B C 1
ATOM 4910 O O . ALA B 1 83 ? -18.84998 70.79843 110.82903 1.000 47.95552 77 ALA B O 1
ATOM 4917 N N . ARG B 1 84 ? -16.60805 70.72759 110.68181 1.000 43.18543 78 ARG B N 1
ATOM 4918 C CA . ARG B 1 84 ? -16.50621 72.05318 110.08395 1.000 44.41695 78 ARG B CA 1
ATOM 4919 C C . ARG B 1 84 ? -16.43940 72.02655 108.56246 1.000 46.52295 78 ARG B C 1
ATOM 4920 O O . ARG B 1 84 ? -16.98680 72.92159 107.90969 1.000 47.64206 78 ARG B O 1
ATOM 4941 N N . VAL B 1 85 ? -15.77416 71.02861 107.97626 1.000 43.05150 79 VAL B N 1
ATOM 4942 C CA . VAL B 1 85 ? -15.59855 70.95639 106.53106 1.000 41.80382 79 VAL B CA 1
ATOM 4943 C C . VAL B 1 85 ? -16.05435 69.62970 105.94897 1.000 41.23472 79 VAL B C 1
ATOM 4944 O O . VAL B 1 85 ? -15.96242 69.43471 104.73261 1.000 45.15574 79 VAL B O 1
ATOM 4957 N N . GLY B 1 86 ? -16.54592 68.71762 106.76790 1.000 40.90515 80 GLY B N 1
ATOM 4958 C CA . GLY B 1 86 ? -17.06478 67.45524 106.29159 1.000 46.97430 80 GLY B CA 1
ATOM 4959 C C . GLY B 1 86 ? -16.10193 66.30152 106.55946 1.000 47.64004 80 GLY B C 1
ATOM 4960 O O . GLY B 1 86 ? -14.90788 66.48741 106.79959 1.000 46.76421 80 GLY B O 1
ATOM 4964 N N . GLN B 1 87 ? -16.63488 65.07053 106.42559 1.000 53.49817 81 GLN B N 1
ATOM 4965 C CA . GLN B 1 87 ? -15.87886 63.81833 106.71405 1.000 54.42360 81 GLN B CA 1
ATOM 4966 C C . GLN B 1 87 ? -14.71451 63.26863 105.68072 1.000 48.70853 81 GLN B C 1
ATOM 4967 O O . GLN B 1 87 ? -13.64419 63.20177 106.28571 1.000 47.66499 81 GLN B O 1
ATOM 4981 N N . GLU B 1 88 ? -14.76533 62.76613 104.29519 1.000 54.23670 82 GLU B N 1
ATOM 4982 C CA . GLU B 1 88 ? -14.27412 63.80914 103.22849 1.000 51.92026 82 GLU B CA 1
ATOM 4983 C C . GLU B 1 88 ? -12.89596 64.55473 103.72807 1.000 41.35968 82 GLU B C 1
ATOM 4984 O O . GLU B 1 88 ? -11.80674 64.02185 103.55616 1.000 42.33106 82 GLU B O 1
ATOM 4996 N N . ALA B 1 89 ? -12.80901 65.83397 104.17024 1.000 43.87671 83 ALA B N 1
ATOM 4997 C CA . ALA B 1 89 ? -11.54078 66.50119 103.93241 1.000 41.42342 83 ALA B CA 1
ATOM 4998 C C . ALA B 1 89 ? -10.58674 66.29802 105.05718 1.000 36.88171 83 ALA B C 1
ATOM 4999 O O . ALA B 1 89 ? -9.56257 66.95230 105.05578 1.000 33.89885 83 ALA B O 1
ATOM 5006 N N . VAL B 1 90 ? -10.89886 65.44556 106.03646 1.000 37.14291 84 VAL B N 1
ATOM 5007 C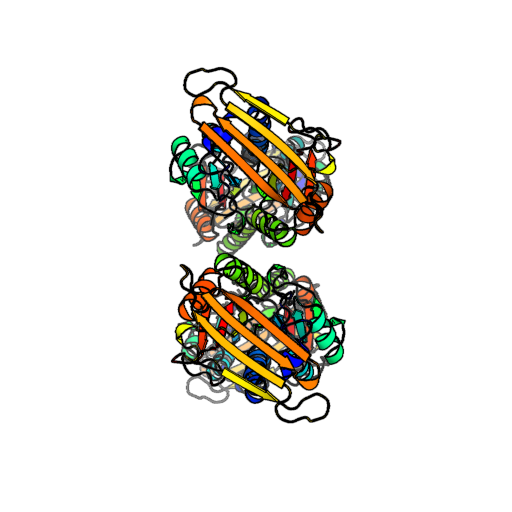 CA . VAL B 1 90 ? -10.01437 65.30858 107.18702 1.000 37.27455 84 VAL B CA 1
ATOM 5008 C C . VAL B 1 90 ? -9.79999 63.83522 107.49480 1.000 35.61592 84 VAL B C 1
ATOM 5009 O O . VAL B 1 90 ? -10.75399 63.05396 107.53479 1.000 37.74615 84 VAL B O 1
ATOM 5022 N N . THR B 1 91 ? -8.54696 63.46563 107.74714 1.000 36.36217 85 THR B N 1
ATOM 5023 C CA . THR B 1 91 ? -8.17048 62.09128 108.04525 1.000 35.53363 85 THR B CA 1
ATOM 5024 C C . THR B 1 91 ? -7.35874 62.03545 109.33178 1.000 31.73608 85 THR B C 1
ATOM 5025 O O . THR B 1 91 ? -6.51961 62.90524 109.58636 1.000 31.14275 85 THR B O 1
ATOM 5036 N N . LEU B 1 92 ? -7.59421 60.99334 110.12625 1.000 29.98456 86 LEU B N 1
ATOM 5037 C CA . LEU B 1 92 ? -6.78515 60.71726 111.30839 1.000 31.93122 86 LEU B CA 1
ATOM 5038 C C . LEU B 1 92 ? -5.49069 60.05098 110.86766 1.000 28.38118 86 LEU B C 1
ATOM 5039 O O . LEU B 1 92 ? -5.49422 58.87862 110.48730 1.000 29.74697 86 LEU B O 1
ATOM 5055 N N . ARG B 1 93 ? -4.38378 60.78552 110.93241 1.000 29.52497 87 ARG B N 1
ATOM 5056 C CA . ARG B 1 93 ? -3.10599 60.31037 110.41898 1.000 28.23342 87 ARG B CA 1
ATOM 5057 C C . ARG B 1 93 ? -1.98861 61.15281 111.01467 1.000 27.71990 87 ARG B C 1
ATOM 5058 O O . ARG B 1 93 ? -2.14634 62.35916 111.21043 1.000 29.47541 87 ARG B O 1
ATOM 5079 N N . ARG B 1 94 ? -0.87807 60.50450 111.33171 1.000 28.53170 88 ARG B N 1
ATOM 5080 C CA . ARG B 1 94 ? 0.29546 61.22674 111.79384 1.000 29.46264 88 ARG B CA 1
ATOM 5081 C C . ARG B 1 94 ? 1.11816 61.73526 110.61810 1.000 25.31361 88 ARG B C 1
ATOM 5082 O O . ARG B 1 94 ? 1.15982 61.11849 109.55264 1.000 22.77182 88 ARG B O 1
ATOM 5103 N N . MET B 1 95 ? 1.79579 62.86479 110.82700 1.000 23.57790 89 MET B N 1
ATOM 5104 C CA . MET B 1 95 ? 2.65649 63.39770 109.77117 1.000 26.96826 89 MET B CA 1
ATOM 5105 C C . MET B 1 95 ? 3.78755 62.43005 109.45554 1.000 27.06287 89 MET B C 1
ATOM 5106 O O . MET B 1 95 ? 4.32458 62.44274 108.34228 1.000 27.68784 89 MET B O 1
ATOM 5120 N N . GLU B 1 96 ? 4.17097 61.59843 110.43207 1.000 28.40349 90 GLU B N 1
ATOM 5121 C CA . GLU B 1 96 ? 5.16936 60.55805 110.22240 1.000 27.54941 90 GLU B CA 1
ATOM 5122 C C . GLU B 1 96 ? 4.69225 59.48124 109.26259 1.000 26.07455 90 GLU B C 1
ATOM 5123 O O . GLU B 1 96 ? 5.49452 58.63512 108.85654 1.000 25.00443 90 GLU B O 1
ATOM 5135 N N . GLU B 1 97 ? 3.41695 59.48977 108.89062 1.000 28.19503 91 GLU B N 1
ATOM 5136 C CA . GLU B 1 97 ? 2.86496 58.50120 107.97366 1.000 29.90506 91 GLU B CA 1
ATOM 5137 C C . GLU B 1 97 ? 2.52214 59.07384 106.60401 1.000 30.87267 91 GLU B C 1
ATOM 5138 O O . GLU B 1 97 ? 1.96052 58.35322 105.77542 1.000 32.49879 91 GLU B O 1
ATOM 5150 N N . ILE B 1 98 ? 2.84002 60.34136 106.33822 1.000 26.36171 92 ILE B N 1
ATOM 5151 C CA . ILE B 1 98 ? 2.60878 60.89824 105.00988 1.000 30.25880 92 ILE B CA 1
ATOM 5152 C C . ILE B 1 98 ? 3.36650 60.07623 103.97434 1.000 31.83639 92 ILE B C 1
ATOM 5153 O O . ILE B 1 98 ? 4.58486 59.87631 104.07560 1.000 29.30340 92 ILE B O 1
ATOM 5169 N N . ASP B 1 99 ? 2.64399 59.59860 102.96316 1.000 33.59675 93 ASP B N 1
ATOM 5170 C CA . ASP B 1 99 ? 3.23847 58.78300 101.91396 1.000 37.41557 93 ASP B CA 1
ATOM 5171 C C . ASP B 1 99 ? 2.80263 59.20538 100.51619 1.000 35.56285 93 ASP B C 1
ATOM 5172 O O . ASP B 1 99 ? 3.05217 58.46984 99.55545 1.000 36.86056 93 ASP B O 1
ATOM 5181 N N . GLU B 1 100 ? 2.18483 60.37093 100.37124 1.000 36.95873 94 GLU B N 1
ATOM 5182 C CA . GLU B 1 100 ? 1.81366 60.85999 99.05157 1.000 37.50224 94 GLU B CA 1
ATOM 5183 C C . GLU B 1 100 ? 3.05874 61.17547 98.22177 1.000 37.27302 94 GLU B C 1
ATOM 5184 O O . GLU B 1 100 ? 4.12989 61.49315 98.75331 1.000 34.32374 94 GLU B O 1
ATOM 5196 N N . GLU B 1 101 ? 2.90504 61.09430 96.89907 1.000 32.77709 95 GLU B N 1
ATOM 5197 C CA . GLU B 1 101 ? 3.96464 61.45126 95.96130 1.000 33.60393 95 GLU B CA 1
ATOM 5198 C C . GLU B 1 101 ? 3.40364 62.43687 94.94589 1.000 32.79777 95 GLU B C 1
ATOM 5199 O O . GLU B 1 101 ? 2.62903 62.05065 94.06810 1.000 32.26807 95 GLU B O 1
ATOM 5211 N N . GLY B 1 102 ? 3.79624 63.70227 95.06265 1.000 32.85307 96 GLY B N 1
ATOM 5212 C CA . GLY B 1 102 ? 3.36696 64.70510 94.11236 1.000 33.52456 96 GLY B CA 1
ATOM 5213 C C . GLY B 1 102 ? 1.89245 65.00992 94.14087 1.000 35.82917 96 GLY B C 1
ATOM 5214 O O . GLY B 1 102 ? 1.35341 65.48253 93.13844 1.000 35.69230 96 GLY B O 1
ATOM 5218 N N . ALA B 1 103 ? 1.22410 64.75863 95.26898 1.000 34.89629 97 ALA B N 1
ATOM 5219 C CA . ALA B 1 103 ? -0.22125 64.90465 95.34524 1.000 33.27832 97 ALA B CA 1
ATOM 5220 C C . ALA B 1 103 ? -0.66216 66.33900 95.58488 1.000 34.99817 97 ALA B C 1
ATOM 5221 O O . ALA B 1 103 ? -1.81764 66.67014 95.29819 1.000 33.87318 97 ALA B O 1
ATOM 5228 N N . TYR B 1 104 ? 0.22726 67.20067 96.07006 1.000 28.89608 98 TYR B N 1
ATOM 5229 C CA . TYR B 1 104 ? -0.16263 68.51670 96.54704 1.000 32.44971 98 TYR B CA 1
ATOM 5230 C C . TYR B 1 104 ? 0.65927 69.61049 95.88785 1.000 31.31325 98 TYR B C 1
ATOM 5231 O O . TYR B 1 104 ? 1.82454 69.41336 95.53667 1.000 31.17838 98 TYR B O 1
ATOM 5249 N N . ASP B 1 105 ? 0.02531 70.77304 95.73036 1.000 29.83006 99 ASP B N 1
ATOM 5250 C CA . ASP B 1 105 ? 0.71777 71.98614 95.32363 1.000 30.88462 99 ASP B CA 1
ATOM 5251 C C . ASP B 1 105 ? 1.22735 72.78116 96.51395 1.000 28.40479 99 ASP B C 1
ATOM 5252 O O . ASP B 1 105 ? 2.20680 73.52840 96.38356 1.000 26.22621 99 ASP B O 1
ATOM 5261 N N . LEU B 1 106 ? 0.59029 72.62273 97.67348 1.000 29.12010 100 LEU B N 1
ATOM 5262 C CA . LEU B 1 106 ? 0.93506 73.38485 98.86367 1.000 25.55351 100 LEU B CA 1
ATOM 5263 C C . LEU B 1 106 ? 0.71464 72.51922 100.09384 1.000 24.70009 100 LEU B C 1
ATOM 5264 O O . LEU B 1 106 ? -0.32034 71.86517 100.22371 1.000 26.70568 100 LEU B O 1
ATOM 5280 N N . VAL B 1 107 ? 1.68986 72.51105 100.98790 1.000 24.50478 101 VAL B N 1
ATOM 5281 C CA . VAL B 1 107 ? 1.59877 71.80142 102.25392 1.000 22.82135 101 VAL B CA 1
ATOM 5282 C C . VAL B 1 107 ? 1.81712 72.83007 103.34588 1.000 24.73842 101 VAL B C 1
ATOM 5283 O O . VAL B 1 107 ? 2.79839 73.58076 103.30772 1.000 23.41564 101 VAL B O 1
ATOM 5296 N N . VAL B 1 108 ? 0.91002 72.86075 104.31183 1.000 24.65624 102 VAL B N 1
ATOM 5297 C CA . VAL B 1 108 ? 0.90015 73.86755 105.36074 1.000 24.99159 102 VAL B CA 1
ATOM 5298 C C . VAL B 1 108 ? 0.92893 73.16449 106.70484 1.000 26.56196 102 VAL B C 1
ATOM 5299 O O . VAL B 1 108 ? 0.32235 72.10160 106.86813 1.000 26.41599 102 VAL B O 1
ATOM 5312 N N . SER B 1 109 ? 1.64198 73.75895 107.66182 1.000 25.47442 103 SER B N 1
ATOM 5313 C CA . SER B 1 109 ? 1.65666 73.27196 109.03958 1.000 25.65856 103 SER B CA 1
ATOM 5314 C C . SER B 1 109 ? 1.84103 74.48822 109.93770 1.000 25.67658 103 SER B C 1
ATOM 5315 O O . SER B 1 109 ? 2.95065 75.01850 110.02698 1.000 24.99479 103 SER B O 1
ATOM 5323 N N . LEU B 1 110 ? 0.76383 74.92354 110.58266 1.000 25.58320 104 LEU B N 1
ATOM 5324 C CA . LEU B 1 110 ? 0.76392 76.13624 111.38191 1.000 27.68847 104 LEU B CA 1
ATOM 5325 C C . LEU B 1 110 ? 0.75017 75.81640 112.87406 1.000 31.43227 104 LEU B C 1
ATOM 5326 O O . LEU B 1 110 ? 0.43136 74.70297 113.30040 1.000 28.89233 104 LEU B O 1
ATOM 5342 N N . CYS B 1 111 ? 1.11842 76.82703 113.66360 1.000 29.62435 105 CYS B N 1
ATOM 5343 C CA . CYS B 1 111 ? 1.02929 76.78193 115.12126 1.000 33.13987 105 CYS B CA 1
ATOM 5344 C C . CYS B 1 111 ? 1.86171 75.65435 115.72643 1.000 36.08635 105 CYS B C 1
ATOM 5345 O O . CYS B 1 111 ? 1.44631 74.99139 116.67374 1.000 36.93621 105 CYS B O 1
ATOM 5353 N N . TRP B 1 112 ? 3.06402 75.45442 115.20290 1.000 29.03771 106 TRP B N 1
ATOM 5354 C CA . TRP B 1 112 ? 4.10459 74.66073 115.84929 1.000 31.08224 106 TRP B CA 1
ATOM 5355 C C . TRP B 1 112 ? 3.85209 73.15738 115.81301 1.000 31.04039 106 TRP B C 1
ATOM 5356 O O . TRP B 1 112 ? 4.56254 72.40561 116.50298 1.000 27.13088 106 TRP B O 1
ATOM 5377 N N . THR B 1 113 ? 2.90747 72.68956 114.99080 1.000 30.80842 107 THR B N 1
ATOM 5378 C CA . THR B 1 113 ? 2.70130 71.25448 114.81461 1.000 26.14506 107 THR B CA 1
ATOM 5379 C C . THR B 1 113 ? 3.99985 70.52102 114.47759 1.000 26.61459 107 THR B C 1
ATOM 5380 O O . THR B 1 113 ? 4.24505 69.41923 114.97846 1.000 26.63737 107 THR B O 1
ATOM 5391 N N . ILE B 1 114 ? 4.83397 71.10069 113.61045 1.000 25.21387 108 ILE B N 1
ATOM 5392 C CA . ILE B 1 114 ? 6.01195 70.38863 113.10991 1.000 24.37081 108 ILE B CA 1
ATOM 5393 C C . ILE B 1 114 ? 6.97489 70.02124 114.23749 1.000 23.70203 108 ILE B C 1
ATOM 5394 O O . ILE B 1 114 ? 7.75132 69.06473 114.12248 1.000 22.73647 108 ILE B O 1
ATOM 5410 N N . HIS B 1 115 ? 6.95652 70.76372 115.33075 1.000 24.81422 109 HIS B N 1
ATOM 5411 C CA . HIS B 1 115 ? 7.88190 70.50194 116.42261 1.000 22.17722 109 HIS B CA 1
ATOM 5412 C C . HIS B 1 115 ? 7.47756 69.31655 117.28632 1.000 22.08695 109 HIS B C 1
ATOM 5413 O O . HIS B 1 115 ? 8.21408 68.96658 118.21406 1.000 23.59825 109 HIS B O 1
ATOM 5427 N N . TYR B 1 116 ? 6.34328 68.68898 117.01320 1.000 24.83731 110 TYR B N 1
ATOM 5428 C CA . TYR B 1 116 ? 6.01698 67.42539 117.65763 1.000 26.65619 110 TYR B CA 1
ATOM 5429 C C . TYR B 1 116 ? 6.73507 66.25909 116.99473 1.000 27.02318 110 TYR B C 1
ATOM 5430 O O . TYR B 1 116 ? 6.60950 65.12678 117.46762 1.000 28.62181 110 TYR B O 1
ATOM 5448 N N . SER B 1 117 ? 7.49481 66.51617 115.92982 1.000 26.32859 111 SER B N 1
ATOM 5449 C CA . SER B 1 117 ? 8.43555 65.52748 115.41710 1.000 28.03392 111 SER B CA 1
ATOM 5450 C C . SER B 1 117 ? 9.39368 65.10324 116.52368 1.000 28.08342 111 SER B C 1
ATOM 5451 O O . SER B 1 117 ? 9.72990 65.88974 117.41002 1.000 26.33921 111 SER B O 1
ATOM 5459 N N . ALA B 1 118 ? 9.89747 63.86973 116.42297 1.000 30.43795 112 ALA B N 1
ATOM 5460 C CA . ALA B 1 118 ? 10.78838 63.29213 117.43345 1.000 26.30527 112 ALA B CA 1
ATOM 5461 C C . ALA B 1 118 ? 12.22686 63.67781 117.11429 1.000 28.05536 112 ALA B C 1
ATOM 5462 O O . ALA B 1 118 ? 12.95094 62.97215 116.40628 1.000 30.86690 112 ALA B O 1
ATOM 5469 N N . GLY B 1 119 ? 12.64414 64.82437 117.63800 1.000 27.52148 113 GLY B N 1
ATOM 5470 C CA . GLY B 1 119 ? 14.00268 65.26812 117.44971 1.000 28.65828 113 GLY B CA 1
ATOM 5471 C C . GLY B 1 119 ? 14.30529 65.60539 115.99828 1.000 28.32269 113 GLY B C 1
ATOM 5472 O O . GLY B 1 119 ? 13.43487 65.62419 115.12203 1.000 29.25185 113 GLY B O 1
ATOM 5476 N N . ARG B 1 120 ? 15.58940 65.86791 115.75441 1.000 27.80046 114 ARG B N 1
ATOM 5477 C CA . ARG B 1 120 ? 16.01017 66.26545 114.41738 1.000 26.85436 114 ARG B CA 1
ATOM 5478 C C . ARG B 1 120 ? 15.78877 65.13960 113.41245 1.000 26.64905 114 ARG B C 1
ATOM 5479 O O . ARG B 1 120 ? 15.35946 65.38564 112.28034 1.000 27.85365 114 ARG B O 1
ATOM 5500 N N . ALA B 1 121 ? 16.10862 63.90013 113.79295 1.000 29.85122 115 ALA B N 1
ATOM 5501 C CA . ALA B 1 121 ? 15.88140 62.77919 112.88587 1.000 31.20050 115 ALA B CA 1
ATOM 5502 C C . ALA B 1 121 ? 14.40411 62.64036 112.53925 1.000 30.05930 115 ALA B C 1
ATOM 5503 O O . ALA B 1 121 ? 14.06013 62.24992 111.42032 1.000 27.41653 115 ALA B O 1
ATOM 5510 N N . GLY B 1 122 ? 13.51688 62.93782 113.48651 1.000 28.98025 116 GLY B N 1
ATOM 5511 C CA . GLY B 1 122 ? 12.09769 62.87639 113.18816 1.000 27.32444 116 GLY B CA 1
ATOM 5512 C C . GLY B 1 122 ? 11.64640 64.00744 112.28696 1.000 26.87589 116 GLY B C 1
ATOM 5513 O O . GLY B 1 122 ? 10.81568 63.80990 111.39201 1.000 25.58044 116 GLY B O 1
ATOM 5517 N N . LEU B 1 123 ? 12.17481 65.21057 112.51757 1.000 26.66419 117 LEU B N 1
ATOM 5518 C CA . LEU B 1 123 ? 11.82295 66.34351 111.67104 1.000 27.20770 117 LEU B CA 1
ATOM 5519 C C . LEU B 1 123 ? 12.31809 66.13367 110.24256 1.000 25.70580 117 LEU B C 1
ATOM 5520 O O . LEU B 1 123 ? 11.59187 66.40822 109.28101 1.000 23.42393 117 LEU B O 1
ATOM 5536 N N . LEU B 1 124 ? 13.56184 65.67528 110.08358 1.000 28.99728 118 LEU B N 1
ATOM 5537 C CA . LEU B 1 124 ? 14.08295 65.41989 108.74477 1.000 23.48920 118 LEU B CA 1
ATOM 5538 C C . LEU B 1 124 ? 13.20109 64.42817 108.00300 1.000 24.01263 118 LEU B C 1
ATOM 5539 O O . LEU B 1 124 ? 12.87237 64.63711 106.82917 1.000 24.71651 118 LEU B O 1
ATOM 5555 N N . ASP B 1 125 ? 12.78260 63.35602 108.68231 1.000 23.76256 119 ASP B N 1
ATOM 5556 C CA . ASP B 1 125 ? 11.89855 62.38012 108.05491 1.000 28.27928 119 ASP B CA 1
ATOM 5557 C C . ASP B 1 125 ? 10.59642 63.03148 107.60163 1.000 24.65735 119 ASP B C 1
ATOM 5558 O O . ASP B 1 125 ? 10.14073 62.81588 106.47227 1.000 26.01390 119 ASP B O 1
ATOM 5567 N N . VAL B 1 126 ? 9.98372 63.83934 108.46859 1.000 24.75901 120 VAL B N 1
ATOM 5568 C CA . VAL B 1 126 ? 8.71456 64.46845 108.11461 1.000 23.21956 120 VAL B CA 1
ATOM 5569 C C . VAL B 1 126 ? 8.90685 65.45914 106.97298 1.000 23.39217 120 VAL B C 1
ATOM 5570 O O . VAL B 1 126 ? 8.08795 65.53262 106.04602 1.000 21.98960 120 VAL B O 1
ATOM 5583 N N . LEU B 1 127 ? 9.98741 66.23966 107.01417 1.000 24.10934 121 LEU B N 1
ATOM 5584 C CA . LEU B 1 127 ? 10.23052 67.18142 105.92564 1.000 23.06126 121 LEU B CA 1
ATOM 5585 C C . LEU B 1 127 ? 10.49389 66.46610 104.60147 1.000 23.29664 121 LEU B C 1
ATOM 5586 O O . LEU B 1 127 ? 10.11191 66.97371 103.54440 1.000 22.01205 121 LEU B O 1
ATOM 5602 N N . LYS B 1 128 ? 11.13102 65.29307 104.63171 1.000 23.04837 122 LYS B N 1
ATOM 5603 C CA . LYS B 1 128 ? 11.32125 64.53005 103.40157 1.000 24.15386 122 LYS B CA 1
ATOM 5604 C C . LYS B 1 128 ? 9.99751 63.98320 102.87391 1.000 25.34755 122 LYS B C 1
ATOM 5605 O O . LYS B 1 128 ? 9.80661 63.87814 101.65476 1.000 22.90102 122 LYS B O 1
ATOM 5624 N N . ARG B 1 129 ? 9.07947 63.62296 103.77348 1.000 23.78956 123 ARG B N 1
ATOM 5625 C CA . ARG B 1 129 ? 7.74921 63.19318 103.35063 1.000 24.10486 123 ARG B CA 1
ATOM 5626 C C . ARG B 1 129 ? 6.97628 64.34750 102.71264 1.000 21.17504 123 ARG B C 1
ATOM 5627 O O . ARG B 1 129 ? 6.28461 64.15882 101.70987 1.000 26.08627 123 ARG B O 1
ATOM 5648 N N . ILE B 1 130 ? 7.09294 65.55361 103.26474 1.000 21.63238 124 ILE B N 1
ATOM 5649 C CA . ILE B 1 130 ? 6.42880 66.70155 102.65660 1.000 21.52389 124 ILE B CA 1
ATOM 5650 C C . ILE B 1 130 ? 7.05077 67.02741 101.30137 1.000 24.49224 124 ILE B C 1
ATOM 5651 O O . ILE B 1 130 ? 6.34054 67.32011 100.33357 1.000 24.38040 124 ILE B O 1
ATOM 5667 N N . HIS B 1 131 ? 8.38188 66.99449 101.20975 1.000 22.32626 125 HIS B N 1
ATOM 5668 C CA . HIS B 1 131 ? 9.04764 67.19058 99.92447 1.000 26.27671 125 HIS B CA 1
ATOM 5669 C C . HIS B 1 131 ? 8.51467 66.21791 98.87683 1.000 25.69486 125 HIS B C 1
ATOM 5670 O O . HIS B 1 131 ? 8.11640 66.61646 97.77423 1.000 24.09515 125 HIS B O 1
ATOM 5684 N N . ARG B 1 132 ? 8.46857 64.93255 99.22040 1.000 24.65967 126 ARG B N 1
ATOM 5685 C CA . ARG B 1 132 ? 7.96765 63.94355 98.27122 1.000 29.70470 126 ARG B CA 1
ATOM 5686 C C . ARG B 1 132 ? 6.48430 64.15437 97.96808 1.000 27.04454 126 ARG B C 1
ATOM 5687 O O . ARG B 1 132 ? 6.03533 63.91329 96.83930 1.000 27.91176 126 ARG B O 1
ATOM 5708 N N . ALA B 1 133 ? 5.70196 64.57025 98.96884 1.000 26.46544 127 ALA B N 1
ATOM 5709 C CA . ALA B 1 133 ? 4.26385 64.73493 98.77640 1.000 26.24802 127 ALA B CA 1
ATOM 5710 C C . ALA B 1 133 ? 3.94881 65.91257 97.86799 1.000 26.36700 127 ALA B C 1
ATOM 5711 O O . ALA B 1 133 ? 2.85963 65.97483 97.29013 1.000 27.75282 127 ALA B O 1
ATOM 5718 N N . LEU B 1 134 ? 4.87364 66.84410 97.72803 1.000 25.88431 128 LEU B N 1
ATOM 5719 C CA . LEU B 1 134 ? 4.67426 67.99096 96.86292 1.000 26.99158 128 LEU B CA 1
ATOM 5720 C C . LEU B 1 134 ? 5.05540 67.67456 95.41798 1.000 27.56952 128 LEU B C 1
ATOM 5721 O O . LEU B 1 134 ? 5.94216 66.86562 95.14580 1.000 27.80350 128 LEU B O 1
ATOM 5737 N N . ARG B 1 135 ? 4.35963 68.32055 94.49123 1.000 27.19774 129 ARG B N 1
ATOM 5738 C CA . ARG B 1 135 ? 4.72810 68.28617 93.08306 1.000 30.58064 129 ARG B CA 1
ATOM 5739 C C . ARG B 1 135 ? 5.96630 69.13899 92.86316 1.000 27.95987 129 ARG B C 1
ATOM 5740 O O . ARG B 1 135 ? 6.25135 70.03438 93.66522 1.000 27.17898 129 ARG B O 1
ATOM 5761 N N . PRO B 1 136 ? 6.71928 68.88380 91.78760 1.000 29.08443 130 PRO B N 1
ATOM 5762 C CA . PRO B 1 136 ? 7.83643 69.78301 91.44960 1.000 31.27998 130 PRO B CA 1
ATOM 5763 C C . PRO B 1 136 ? 7.33206 71.21281 91.32372 1.000 30.24310 130 PRO B C 1
ATOM 5764 O O . PRO B 1 136 ? 6.30467 71.47578 90.69656 1.000 31.86163 130 PRO B O 1
ATOM 5775 N N . GLY B 1 137 ? 8.05248 72.13863 91.94338 1.000 31.55187 131 GLY B N 1
ATOM 5776 C CA . GLY B 1 137 ? 7.58314 73.50049 92.05725 1.000 34.02695 131 GLY B CA 1
ATOM 5777 C C . GLY B 1 137 ? 6.63280 73.74906 93.20860 1.000 31.86662 131 GLY B C 1
ATOM 5778 O O . GLY B 1 137 ? 6.26756 74.90548 93.45148 1.000 30.13929 131 GLY B O 1
ATOM 5782 N N . GLY B 1 138 ? 6.21138 72.71204 93.91650 1.000 29.78682 132 GLY B N 1
ATOM 5783 C CA . GLY B 1 138 ? 5.33439 72.89150 95.05746 1.000 28.32887 132 GLY B CA 1
ATOM 5784 C C . GLY B 1 138 ? 6.00293 73.67599 96.16887 1.000 28.16264 132 GLY B C 1
ATOM 5785 O O . GLY B 1 138 ? 7.21991 73.85245 96.21342 1.000 28.62195 132 GLY B O 1
ATOM 5789 N N . ARG B 1 139 ? 5.17341 74.14198 97.10412 1.000 28.19714 133 ARG B N 1
ATOM 5790 C CA . ARG B 1 139 ? 5.62294 75.03274 98.16286 1.000 28.94605 133 ARG B CA 1
ATOM 5791 C C . ARG B 1 139 ? 5.09499 74.56423 99.50919 1.000 28.29297 133 ARG B C 1
ATOM 5792 O O . ARG B 1 139 ? 4.01742 73.97398 99.60356 1.000 25.86200 133 ARG B O 1
ATOM 5813 N N . GLY B 1 140 ? 5.87298 74.82934 100.54764 1.000 27.77706 134 GLY B N 1
ATOM 5814 C CA . GLY B 1 140 ? 5.49286 74.49254 101.91358 1.000 28.46534 134 GLY B CA 1
ATOM 5815 C C . GLY B 1 140 ? 5.52478 75.72810 102.79028 1.000 27.79026 134 GLY B C 1
ATOM 5816 O O . GLY B 1 140 ? 6.35834 76.60911 102.59202 1.000 26.05109 134 GLY B O 1
ATOM 5820 N N . ILE B 1 141 ? 4.59294 75.80117 103.74087 1.000 24.92308 135 ILE B N 1
ATOM 5821 C CA . ILE B 1 141 ? 4.50646 76.90514 104.69814 1.000 25.23445 135 ILE B CA 1
ATOM 5822 C C . ILE B 1 141 ? 4.41582 76.27559 106.08080 1.000 26.09367 135 ILE B C 1
ATOM 5823 O O . ILE B 1 141 ? 3.41412 75.62393 106.40788 1.000 26.58071 135 ILE B O 1
ATOM 5839 N N . ILE B 1 142 ? 5.44827 76.47157 106.89194 1.000 24.28563 136 ILE B N 1
ATOM 5840 C CA . ILE B 1 142 ? 5.55812 75.82627 108.19354 1.000 25.42055 136 ILE B CA 1
ATOM 5841 C C . ILE B 1 142 ? 5.85158 76.90552 109.21985 1.000 24.52999 136 ILE B C 1
ATOM 5842 O O . ILE B 1 142 ? 6.90880 77.54491 109.16403 1.000 23.57960 136 ILE B O 1
ATOM 5858 N N . GLN B 1 143 ? 4.91960 77.10842 110.14875 1.000 24.37982 137 GLN B N 1
ATOM 5859 C CA . GLN B 1 143 ? 5.10422 78.06342 111.23387 1.000 25.93488 137 GLN B CA 1
ATOM 5860 C C . GLN B 1 143 ? 5.87717 77.37739 112.34897 1.000 25.13514 137 GLN B C 1
ATOM 5861 O O . GLN B 1 143 ? 5.47997 76.30703 112.81636 1.000 26.90589 137 GLN B O 1
ATOM 5875 N N . ILE B 1 144 ? 7.00323 77.96294 112.74141 1.000 24.11536 138 ILE B N 1
ATOM 5876 C CA . ILE B 1 144 ? 7.89996 77.30786 113.68407 1.000 24.54874 138 ILE B CA 1
ATOM 5877 C C . ILE B 1 144 ? 8.01171 78.16100 114.93381 1.000 26.80259 138 ILE B C 1
ATOM 5878 O O . ILE B 1 144 ? 7.49499 79.28475 114.98572 1.000 26.32025 138 ILE B O 1
ATOM 5894 N N . ALA B 1 145 ? 8.73419 77.64622 115.92215 1.000 25.79289 139 ALA B N 1
ATOM 5895 C CA . ALA B 1 145 ? 9.04494 78.36769 117.14747 1.000 27.61543 139 ALA B CA 1
ATOM 5896 C C . ALA B 1 145 ? 10.54574 78.60684 117.18665 1.000 28.53623 139 ALA B C 1
ATOM 5897 O O . ALA B 1 145 ? 11.32673 77.66001 117.05264 1.000 28.04651 139 ALA B O 1
ATOM 5904 N N . HIS B 1 146 ? 10.94716 79.86566 117.33105 1.000 27.97485 140 HIS B N 1
ATOM 5905 C CA . HIS B 1 146 ? 12.34180 80.22285 117.56553 1.000 26.80814 140 HIS B CA 1
ATOM 5906 C C . HIS B 1 146 ? 12.47767 80.39906 119.07125 1.000 30.10403 140 HIS B C 1
ATOM 5907 O O . HIS B 1 146 ? 12.12306 81.44778 119.61059 1.000 28.67963 140 HIS B O 1
ATOM 5921 N N . ALA B 1 147 ? 12.97968 79.36207 119.75132 1.000 31.39475 141 ALA B N 1
ATOM 5922 C CA . ALA B 1 147 ? 12.97230 79.36386 121.21355 1.000 34.14238 141 ALA B CA 1
ATOM 5923 C C . ALA B 1 147 ? 13.70324 80.56960 121.78354 1.000 33.96992 141 ALA B C 1
ATOM 5924 O O . ALA B 1 147 ? 13.34981 81.05670 122.86288 1.000 33.54138 141 ALA B O 1
ATOM 5931 N N . ALA B 1 148 ? 14.72037 81.06600 121.08183 1.000 33.00894 142 ALA B N 1
ATOM 5932 C CA . ALA B 1 148 ? 15.45183 82.22074 121.58621 1.000 30.73913 142 ALA B CA 1
ATOM 5933 C C . ALA B 1 148 ? 14.55339 83.44341 121.71738 1.000 34.64019 142 ALA B C 1
ATOM 5934 O O . ALA B 1 148 ? 14.84745 84.34117 122.51815 1.000 37.60388 142 ALA B O 1
ATOM 5941 N N . HIS B 1 149 ? 13.46146 83.50177 120.94773 1.000 31.93008 143 HIS B N 1
ATOM 5942 C CA . HIS B 1 149 ? 12.56458 84.65168 120.94673 1.000 35.42220 143 HIS B CA 1
ATOM 5943 C C . HIS B 1 149 ? 11.27413 84.38873 121.71500 1.000 32.70857 143 HIS B C 1
ATOM 5944 O O . HIS B 1 149 ? 10.33130 85.17442 121.61255 1.000 30.58985 143 HIS B O 1
ATOM 5958 N N . ALA B 1 150 ? 11.20969 83.31282 122.48469 1.000 32.65738 144 ALA B N 1
ATOM 5959 C CA . ALA B 1 150 ? 9.97767 82.99222 123.18741 1.000 35.68448 144 ALA B CA 1
ATOM 5960 C C . ALA B 1 150 ? 9.58593 84.11088 124.15625 1.000 34.01958 144 ALA B C 1
ATOM 5961 O O . ALA B 1 150 ? 10.44354 84.82392 124.68642 1.000 35.70459 144 ALA B O 1
ATOM 5968 N N . PRO B 1 151 ? 8.28945 84.29561 124.39217 1.000 37.80302 145 PRO B N 1
ATOM 5969 C CA . PRO B 1 151 ? 7.85799 85.26188 125.41012 1.000 41.21706 145 PRO B CA 1
ATOM 5970 C C . PRO B 1 151 ? 8.55396 84.99552 126.73745 1.000 36.16406 145 PRO B C 1
ATOM 5971 O O . PRO B 1 151 ? 8.69356 83.84800 127.16437 1.000 32.48248 145 PRO B O 1
ATOM 5982 N N . LYS B 1 152 ? 9.00102 86.06790 127.38662 1.000 37.77269 146 LYS B N 1
ATOM 5983 C CA . LYS B 1 152 ? 9.60117 85.99405 128.71801 1.000 40.03867 146 LYS B CA 1
ATOM 5984 C C . LYS B 1 152 ? 8.57872 86.29465 129.81008 1.000 33.71482 146 LYS B C 1
ATOM 5985 O O . LYS B 1 152 ? 8.87253 86.96698 130.80022 1.000 36.86573 146 LYS B O 1
ATOM 6004 N N . ARG B 1 153 ? 7.36385 85.77611 129.64524 1.000 35.32317 147 ARG B N 1
ATOM 6005 C CA . ARG B 1 153 ? 6.24777 86.02465 130.54630 1.000 34.44809 147 ARG B CA 1
ATOM 6006 C C . ARG B 1 153 ? 5.32439 84.81790 130.45156 1.000 33.65172 147 ARG B C 1
ATOM 6007 O O . ARG B 1 153 ? 5.15056 84.24627 129.36931 1.000 30.99410 147 ARG B O 1
ATOM 6028 N N . THR B 1 154 ? 4.77204 84.40380 131.58530 1.000 28.44886 148 THR B N 1
ATOM 6029 C CA . THR B 1 154 ? 3.75464 83.36150 131.57971 1.000 27.26805 148 THR B CA 1
ATOM 6030 C C . THR B 1 154 ? 2.44988 83.97303 131.08659 1.000 29.57390 148 THR B C 1
ATOM 6031 O O . THR B 1 154 ? 2.01801 85.01592 131.59051 1.000 29.25989 148 THR B O 1
ATOM 6042 N N . LEU B 1 155 ? 1.84802 83.34655 130.07736 1.000 29.56534 149 LEU B N 1
ATOM 6043 C CA . LEU B 1 155 ? 0.64182 83.85731 129.44372 1.000 29.98374 149 LEU B CA 1
ATOM 6044 C C . LEU B 1 155 ? -0.58521 83.22569 130.08097 1.000 28.50057 149 LEU B C 1
ATOM 6045 O O . LEU B 1 155 ? -0.54900 82.08099 130.53921 1.000 29.56914 149 LEU B O 1
ATOM 6061 N N . GLU B 1 156 ? -1.67694 83.98522 130.10855 1.000 30.42467 150 GLU B N 1
ATOM 6062 C CA . GLU B 1 156 ? -2.92198 83.52697 130.70884 1.000 32.72884 150 GLU B CA 1
ATOM 6063 C C . GLU B 1 156 ? -4.08591 83.75570 129.75458 1.000 34.32958 150 GLU B C 1
ATOM 6064 O O . GLU B 1 156 ? -4.16462 84.79352 129.09236 1.000 28.98306 150 GLU B O 1
ATOM 6076 N N . SER B 1 157 ? -5.00220 82.79044 129.72105 1.000 29.74394 151 SER B N 1
ATOM 6077 C CA . SER B 1 157 ? -6.26751 82.90816 129.01615 1.000 34.70404 151 SER B CA 1
ATOM 6078 C C . SER B 1 157 ? -7.38411 82.53955 129.98307 1.000 35.45762 151 SER B C 1
ATOM 6079 O O . SER B 1 157 ? -7.27725 81.54331 130.70661 1.000 35.60386 151 SER B O 1
ATOM 6087 N N . ARG B 1 158 ? -8.43434 83.35599 130.01593 1.000 37.31380 152 ARG B N 1
ATOM 6088 C CA . ARG B 1 158 ? -9.61627 83.10171 130.82803 1.000 44.25409 152 ARG B CA 1
ATOM 6089 C C . ARG B 1 158 ? -10.82820 83.04862 129.90806 1.000 44.42682 152 ARG B C 1
ATOM 6090 O O . ARG B 1 158 ? -10.98924 83.91466 129.04298 1.000 46.92618 152 ARG B O 1
ATOM 6111 N N . ILE B 1 159 ? -11.66592 82.03082 130.08003 1.000 39.51194 153 ILE B N 1
ATOM 6112 C CA . ILE B 1 159 ? -12.87776 81.88880 129.27370 1.000 43.89850 153 ILE B CA 1
ATOM 6113 C C . ILE B 1 159 ? -14.01608 81.39813 130.16183 1.000 40.75129 153 ILE B C 1
ATOM 6114 O O . ILE B 1 159 ? -13.76833 80.94857 131.29364 1.000 37.69703 153 ILE B O 1
ATOM 6130 N N . PRO B 1 160 ? -15.26440 81.45544 129.69703 1.000 40.20457 154 PRO B N 1
ATOM 6131 C CA . PRO B 1 160 ? -16.38635 81.04616 130.55040 1.000 40.54157 154 PRO B CA 1
ATOM 6132 C C . PRO B 1 160 ? -16.40947 79.54196 130.77648 1.000 41.34265 154 PRO B C 1
ATOM 6133 O O . PRO B 1 160 ? -15.83634 78.75679 130.01913 1.000 39.12471 154 PRO B O 1
ATOM 6144 N N . GLY B 1 161 ? -17.08463 79.15130 131.85930 1.000 41.68866 155 GLY B N 1
ATOM 6145 C CA . GLY B 1 161 ? -17.23926 77.76097 132.21113 1.000 42.36147 155 GLY B CA 1
ATOM 6146 C C . GLY B 1 161 ? -18.22792 77.05228 131.30990 1.000 49.55609 155 GLY B C 1
ATOM 6147 O O . GLY B 1 161 ? -18.62590 77.56479 130.25806 1.000 46.69221 155 GLY B O 1
ATOM 6151 N N . PRO B 1 162 ? -18.66038 75.85525 131.71602 1.000 54.77332 156 PRO B N 1
ATOM 6152 C CA . PRO B 1 162 ? -19.55844 75.07902 130.84601 1.000 55.09687 156 PRO B CA 1
ATOM 6153 C C . PRO B 1 162 ? -20.95465 75.65141 130.77858 1.000 55.77361 156 PRO B C 1
ATOM 6154 O O . PRO B 1 162 ? -21.68543 75.35443 129.82429 1.000 52.25830 156 PRO B O 1
ATOM 6165 N N . ASN B 1 163 ? -21.34206 76.47035 131.75682 1.000 54.05085 157 ASN B N 1
ATOM 6166 C CA . ASN B 1 163 ? -22.68482 77.02824 131.83472 1.000 53.71232 157 ASN B CA 1
ATOM 6167 C C . ASN B 1 163 ? -22.67118 78.54726 131.73782 1.000 52.33850 157 ASN B C 1
ATOM 6168 O O . ASN B 1 163 ? -23.64416 79.20006 132.12790 1.000 53.85833 157 ASN B O 1
ATOM 6179 N N . GLY B 1 164 ? -21.58002 79.12134 131.23704 1.000 48.07849 158 GLY B N 1
ATOM 6180 C CA . GLY B 1 164 ? -21.45493 80.55404 131.09271 1.000 45.73256 158 GLY B CA 1
ATOM 6181 C C . GLY B 1 164 ? -20.73354 81.26532 132.21636 1.000 46.89841 158 GLY B C 1
ATOM 6182 O O . GLY B 1 164 ? -20.52286 82.47827 132.11261 1.000 50.19562 158 GLY B O 1
ATOM 6186 N N . GLU B 1 165 ? -20.35937 80.56286 133.28301 1.000 42.68616 159 GLU B N 1
ATOM 6187 C CA . GLU B 1 165 ? -19.66633 81.17598 134.40369 1.000 44.79073 159 GLU B CA 1
ATOM 6188 C C . GLU B 1 165 ? -18.44892 81.94471 133.89498 1.000 45.39703 159 GLU B C 1
ATOM 6189 O O . GLU B 1 165 ? -17.52798 81.32983 133.33583 1.000 42.70812 159 GLU B O 1
ATOM 6201 N N . PRO B 1 166 ? -18.38912 83.26876 134.09471 1.000 47.08700 160 PRO B N 1
ATOM 6202 C CA . PRO B 1 166 ? -17.50800 84.10382 133.25893 1.000 51.27768 160 PRO B CA 1
ATOM 6203 C C . PRO B 1 166 ? -16.03474 83.72208 133.25056 1.000 52.01495 160 PRO B C 1
ATOM 6204 O O . PRO B 1 166 ? -15.48538 83.42346 132.18611 1.000 57.19317 160 PRO B O 1
ATOM 6215 N N . ASP B 1 167 ? -15.36686 83.76497 134.39355 1.000 44.43729 161 ASP B N 1
ATOM 6216 C CA . ASP B 1 167 ? -13.94088 83.46390 134.47221 1.000 43.12912 161 ASP B CA 1
ATOM 6217 C C . ASP B 1 167 ? -13.69952 82.10330 135.12388 1.000 39.30930 161 ASP B C 1
ATOM 6218 O O . ASP B 1 167 ? -12.81565 81.94400 135.96780 1.000 35.02247 161 ASP B O 1
ATOM 6227 N N . ASP B 1 168 ? -14.49864 81.10987 134.73679 1.000 33.96548 162 ASP B N 1
ATOM 6228 C CA . ASP B 1 168 ? -14.46042 79.80072 135.37716 1.000 35.77564 162 ASP B CA 1
ATOM 6229 C C . ASP B 1 168 ? -13.26350 78.97034 134.92113 1.000 32.11331 162 ASP B C 1
ATOM 6230 O O . ASP B 1 168 ? -12.78601 78.10193 135.66307 1.000 25.09843 162 ASP B O 1
ATOM 6239 N N . VAL B 1 169 ? -12.77382 79.21184 133.71370 1.000 28.87948 163 VAL B N 1
ATOM 6240 C CA . VAL B 1 169 ? -11.70701 78.41918 133.12562 1.000 31.27469 163 VAL B CA 1
ATOM 6241 C C . VAL B 1 169 ? -10.47253 79.29693 133.04825 1.000 29.76659 163 VAL B C 1
ATOM 6242 O O . VAL B 1 169 ? -10.53538 80.42874 132.55670 1.000 30.36223 163 VAL B O 1
ATOM 6255 N N . VAL B 1 170 ? -9.36149 78.78613 133.56081 1.000 29.48476 164 VAL B N 1
ATOM 6256 C CA . VAL B 1 170 ? -8.09931 79.50103 133.56152 1.000 28.84327 164 VAL B CA 1
ATOM 6257 C C . VAL B 1 170 ? -7.06972 78.60474 132.89788 1.000 30.35624 164 VAL B C 1
ATOM 6258 O O . VAL B 1 170 ? -6.97097 77.41549 133.22511 1.000 27.64864 164 VAL B O 1
ATOM 6271 N N . MET B 1 171 ? -6.30902 79.17003 131.97018 1.000 26.94848 165 MET B N 1
ATOM 6272 C CA . MET B 1 171 ? -5.17721 78.47335 131.37820 1.000 30.15493 165 MET B CA 1
ATOM 6273 C C . MET B 1 171 ? -3.92674 79.33415 131.48354 1.000 28.01874 165 MET B C 1
ATOM 6274 O O . MET B 1 171 ? -3.97000 80.53862 131.23354 1.000 31.87796 165 MET B O 1
ATOM 6288 N N . LEU B 1 172 ? -2.81260 78.70940 131.84261 1.000 27.63174 166 LEU B N 1
ATOM 6289 C CA . LEU B 1 172 ? -1.53077 79.38377 131.98339 1.000 28.43607 166 LEU B CA 1
ATOM 6290 C C . LEU B 1 172 ? -0.54334 78.70047 131.05092 1.000 31.82338 166 LEU B C 1
ATOM 6291 O O . LEU B 1 172 ? -0.47713 77.46878 131.01969 1.000 32.19873 166 LEU B O 1
ATOM 6307 N N . PHE B 1 173 ? 0.21561 79.49314 130.29472 1.000 31.47727 167 PHE B N 1
ATOM 6308 C CA . PHE B 1 173 ? 1.16030 78.98006 129.30786 1.000 31.76930 167 PHE B CA 1
ATOM 6309 C C . PHE B 1 173 ? 2.54455 79.54047 129.59906 1.000 29.05654 167 PHE B C 1
ATOM 6310 O O . PHE B 1 173 ? 2.69615 80.74619 129.82423 1.000 28.68864 167 PHE B O 1
ATOM 6327 N N . ARG B 1 174 ? 3.55386 78.67736 129.57488 1.000 28.04573 168 ARG B N 1
ATOM 6328 C CA . ARG B 1 174 ? 4.93794 79.13109 129.62850 1.000 32.11798 168 ARG B CA 1
ATOM 6329 C C . ARG B 1 174 ? 5.76870 78.35914 128.61350 1.000 32.24513 168 ARG B C 1
ATOM 6330 O O . ARG B 1 174 ? 5.64500 77.13645 128.50339 1.000 32.94731 168 ARG B O 1
ATOM 6351 N N . PHE B 1 175 ? 6.61163 79.08217 127.87335 1.000 35.36847 169 PHE B N 1
ATOM 6352 C CA . PHE B 1 175 ? 7.47447 78.50875 126.84681 1.000 34.41941 169 PHE B CA 1
ATOM 6353 C C . PHE B 1 175 ? 8.92143 78.85555 127.15862 1.000 39.08860 169 PHE B C 1
ATOM 6354 O O . PHE B 1 175 ? 9.24728 80.02778 127.37137 1.000 38.46001 169 PHE B O 1
ATOM 6371 N N . ARG B 1 176 ? 9.79343 77.84825 127.17381 1.000 35.23707 170 ARG B N 1
ATOM 6372 C CA . ARG B 1 176 ? 11.17448 78.09285 127.55794 1.000 38.33786 170 ARG B CA 1
ATOM 6373 C C . ARG B 1 176 ? 12.09423 77.17760 126.76946 1.000 36.95811 170 ARG B C 1
ATOM 6374 O O . ARG B 1 176 ? 11.76218 75.99761 126.56806 1.000 35.16744 170 ARG B O 1
ATOM 6395 N N . PRO B 1 177 ? 13.25287 77.68097 126.33218 1.000 39.07947 171 PRO B N 1
ATOM 6396 C CA . PRO B 1 177 ? 14.25137 76.79375 125.71818 1.000 38.61782 171 PRO B CA 1
ATOM 6397 C C . PRO B 1 177 ? 14.62570 75.68110 126.68532 1.000 41.90859 171 PRO B C 1
ATOM 6398 O O . PRO B 1 177 ? 14.78333 75.90758 127.88772 1.000 38.79811 171 PRO B O 1
ATOM 6409 N N . ALA B 1 178 ? 14.75921 74.46731 126.15083 1.000 40.51531 172 ALA B N 1
ATOM 6410 C CA . ALA B 1 178 ? 15.04807 73.31928 126.99232 1.000 42.71288 172 ALA B CA 1
ATOM 6411 C C . ALA B 1 178 ? 16.54491 73.05016 127.02450 1.000 44.75952 172 ALA B C 1
ATOM 6412 O O . ALA B 1 178 ? 17.25596 73.36568 126.06459 1.000 41.07401 172 ALA B O 1
ATOM 6419 N N . PRO B 1 179 ? 17.05057 72.46958 128.12869 1.000 48.63623 173 PRO B N 1
ATOM 6420 C CA . PRO B 1 179 ? 18.50607 72.18972 128.23659 1.000 48.98140 173 PRO B CA 1
ATOM 6421 C C . PRO B 1 179 ? 18.91586 70.91371 127.50982 1.000 52.12231 173 PRO B C 1
ATOM 6422 O O . PRO B 1 179 ? 19.20949 69.87397 128.11268 1.000 53.98150 173 PRO B O 1
ATOM 6433 N N . THR B 1 180 ? 18.95366 70.99518 126.18001 1.000 47.77351 174 THR B N 1
ATOM 6434 C CA . THR B 1 180 ? 19.24841 69.85576 125.32471 1.000 46.48080 174 THR B CA 1
ATOM 6435 C C . THR B 1 180 ? 20.22444 70.29375 124.24561 1.000 49.27184 174 THR B C 1
ATOM 6436 O O . THR B 1 180 ? 20.35193 71.48332 123.94356 1.000 52.74912 174 THR B O 1
ATOM 6447 N N . GLU B 1 181 ? 20.91562 69.31211 123.66047 1.000 54.35538 175 GLU B N 1
ATOM 6448 C CA . GLU B 1 181 ? 21.89227 69.62104 122.62120 1.000 55.36150 175 GLU B CA 1
ATOM 6449 C C . GLU B 1 181 ? 21.20584 70.02457 121.32196 1.000 53.02411 175 GLU B C 1
ATOM 6450 O O . GLU B 1 181 ? 21.56416 71.04025 120.71377 1.000 53.79824 175 GLU B O 1
ATOM 6462 N N . GLU B 1 182 ? 20.23268 69.23327 120.86772 1.000 49.55196 176 GLU B N 1
ATOM 6463 C CA . GLU B 1 182 ? 19.36062 69.67922 119.78369 1.000 42.96346 176 GLU B CA 1
ATOM 6464 C C . GLU B 1 182 ? 18.47532 70.81028 120.29995 1.000 40.83148 176 GLU B C 1
ATOM 6465 O O . GLU B 1 182 ? 17.88115 70.68098 121.37850 1.000 39.08737 176 GLU B O 1
ATOM 6477 N N . PRO B 1 183 ? 18.38230 71.93721 119.59510 1.000 39.12471 177 PRO B N 1
ATOM 6478 C CA . PRO B 1 183 ? 17.54070 73.04120 120.09692 1.000 39.01905 177 PRO B CA 1
ATOM 6479 C C . PRO B 1 183 ? 16.10300 72.57700 120.28111 1.000 34.74964 177 PRO B C 1
ATOM 6480 O O . PRO B 1 183 ? 15.48382 72.03884 119.35718 1.000 29.50798 177 PRO B O 1
ATOM 6491 N N . SER B 1 184 ? 15.59200 72.75356 121.50510 1.000 29.73600 178 SER B N 1
ATOM 6492 C CA . SER B 1 184 ? 14.28654 72.25568 121.91060 1.000 30.83221 178 SER B CA 1
ATOM 6493 C C . SER B 1 184 ? 13.63344 73.24361 122.86999 1.000 30.68750 178 SER B C 1
ATOM 6494 O O . SER B 1 184 ? 14.26888 74.16834 123.38270 1.000 30.86779 178 SER B O 1
ATOM 6502 N N . MET B 1 185 ? 12.35839 73.00531 123.15379 1.000 28.30600 179 MET B N 1
ATOM 6503 C CA . MET B 1 185 ? 11.57837 73.92298 123.96915 1.000 33.52932 179 MET B CA 1
ATOM 6504 C C . MET B 1 185 ? 10.57604 73.14649 124.80820 1.000 30.83755 179 MET B C 1
ATOM 6505 O O . MET B 1 185 ? 9.97543 72.18133 124.33335 1.000 29.24521 179 MET B O 1
ATOM 6519 N N . HIS B 1 186 ? 10.40415 73.57377 126.05559 1.000 33.30690 180 HIS B N 1
ATOM 6520 C CA . HIS B 1 186 ? 9.33563 73.07019 126.90580 1.000 31.27093 180 HIS B CA 1
ATOM 6521 C C . HIS B 1 186 ? 8.15050 74.01479 126.78998 1.000 31.91889 180 HIS B C 1
ATOM 6522 O O . HIS B 1 186 ? 8.25991 75.19773 127.13397 1.000 32.48194 180 HIS B O 1
ATOM 6536 N N . ALA B 1 187 ? 7.03741 73.49789 126.28857 1.000 27.39920 181 ALA B N 1
ATOM 6537 C CA . ALA B 1 187 ? 5.77370 74.22107 126.21585 1.000 30.00331 181 ALA B CA 1
ATOM 6538 C C . ALA B 1 187 ? 4.90004 73.68285 127.34740 1.000 30.55803 181 ALA B C 1
ATOM 6539 O O . ALA B 1 187 ? 4.31579 72.60297 127.24082 1.000 30.98087 181 ALA B O 1
ATOM 6546 N N . GLU B 1 188 ? 4.85401 74.41459 128.45052 1.000 30.01662 182 GLU B N 1
ATOM 6547 C CA . GLU B 1 188 ? 4.09369 74.01250 129.62576 1.000 31.84637 182 GLU B CA 1
ATOM 6548 C C . GLU B 1 188 ? 2.74540 74.71414 129.63587 1.000 32.00312 182 GLU B C 1
ATOM 6549 O O . GLU B 1 188 ? 2.63920 75.88475 129.25316 1.000 29.52553 182 GLU B O 1
ATOM 6561 N N . TYR B 1 189 ? 1.71418 74.01139 130.09774 1.000 31.16019 183 TYR B N 1
ATOM 6562 C CA . TYR B 1 189 ? 0.46751 74.70936 130.36667 1.000 33.09530 183 TYR B CA 1
ATOM 6563 C C . TYR B 1 189 ? -0.26370 74.06792 131.53368 1.000 35.23035 183 TYR B C 1
ATOM 6564 O O . TYR B 1 189 ? -0.09530 72.88125 131.83204 1.000 33.43636 183 TYR B O 1
ATOM 6582 N N . VAL B 1 190 ? -1.06554 74.88655 132.19849 1.000 33.83342 184 VAL B N 1
ATOM 6583 C CA . VAL B 1 190 ? -1.96985 74.45123 133.24832 1.000 32.84130 184 VAL B CA 1
ATOM 6584 C C . VAL B 1 190 ? -3.38302 74.77306 132.78983 1.000 31.01117 184 VAL B C 1
ATOM 6585 O O . VAL B 1 190 ? -3.63206 75.85842 132.25540 1.000 27.37729 184 VAL B O 1
ATOM 6598 N N . TYR B 1 191 ? -4.29745 73.82414 132.97691 1.000 28.24051 185 TYR B N 1
ATOM 6599 C CA . TYR B 1 191 ? -5.71976 74.04254 132.74055 1.000 29.91436 185 TYR B CA 1
ATOM 6600 C C . TYR B 1 191 ? -6.48707 73.84930 134.04425 1.000 25.84504 185 TYR B C 1
ATOM 6601 O O . TYR B 1 191 ? -6.29119 72.85165 134.74679 1.000 23.90435 185 TYR B O 1
ATOM 6619 N N . ALA B 1 192 ? -7.37289 74.79126 134.35230 1.000 24.92394 186 ALA B N 1
ATOM 6620 C CA . ALA B 1 192 ? -8.23097 74.68925 135.52419 1.000 26.83315 186 ALA B CA 1
ATOM 6621 C C . ALA B 1 192 ? -9.63662 75.11606 135.14126 1.000 25.41560 186 ALA B C 1
ATOM 6622 O O . ALA B 1 192 ? -9.81906 76.11445 134.44067 1.000 27.71534 186 ALA B O 1
ATOM 6629 N N . CYS B 1 193 ? -10.61989 74.34093 135.57458 1.000 26.04167 187 CYS B N 1
ATOM 6630 C CA . CYS B 1 193 ? -12.01608 74.74888 135.56047 1.000 23.77459 187 CYS B CA 1
ATOM 6631 C C . CYS B 1 193 ? -12.46076 74.74634 137.01585 1.000 26.52108 187 CYS B C 1
ATOM 6632 O O . CYS B 1 193 ? -12.59533 73.67972 137.62829 1.000 24.98048 187 CYS B O 1
ATOM 6640 N N . LYS B 1 194 ? -12.67120 75.93781 137.56700 1.000 23.07776 188 LYS B N 1
ATOM 6641 C CA . LYS B 1 194 ? -12.94861 76.05763 138.99019 1.000 26.19176 188 LYS B CA 1
ATOM 6642 C C . LYS B 1 194 ? -14.22837 75.32746 139.36903 1.000 28.90427 188 LYS B C 1
ATOM 6643 O O . LYS B 1 194 ? -14.23550 74.51623 140.30486 1.000 27.02000 188 LYS B O 1
ATOM 6662 N N . SER B 1 195 ? -15.31421 75.57552 138.62730 1.000 27.28631 189 SER B N 1
ATOM 6663 C CA . SER B 1 195 ? -16.62144 75.05081 139.01100 1.000 29.79747 189 SER B CA 1
ATOM 6664 C C . SER B 1 195 ? -16.67804 73.53287 138.89666 1.000 29.83681 189 SER B C 1
ATOM 6665 O O . SER B 1 195 ? -17.46216 72.88625 139.60089 1.000 33.10973 189 SER B O 1
ATOM 6673 N N . LEU B 1 196 ? -15.87369 72.94837 138.01544 1.000 29.55098 190 LEU B N 1
ATOM 6674 C CA . LEU B 1 196 ? -15.86000 71.50680 137.81465 1.000 28.50275 190 LEU B CA 1
ATOM 6675 C C . LEU B 1 196 ? -14.74312 70.80524 138.57732 1.000 27.68273 190 LEU B C 1
ATOM 6676 O O . LEU B 1 196 ? -14.56672 69.59385 138.41196 1.000 29.34091 190 LEU B O 1
ATOM 6692 N N . ASN B 1 197 ? -13.98891 71.52877 139.40416 1.000 28.97866 191 ASN B N 1
ATOM 6693 C CA . ASN B 1 197 ? -12.92183 70.93458 140.21522 1.000 29.76036 191 ASN B CA 1
ATOM 6694 C C . ASN B 1 197 ? -11.88638 70.22754 139.33982 1.000 29.08776 191 ASN B C 1
ATOM 6695 O O . ASN B 1 197 ? -11.41708 69.13335 139.65899 1.000 27.81499 191 ASN B O 1
ATOM 6706 N N . GLU B 1 198 ? -11.55011 70.84188 138.21140 1.000 26.33137 192 GLU B N 1
ATOM 6707 C CA . GLU B 1 198 ? -10.61788 70.27275 137.24965 1.000 28.44110 192 GLU B CA 1
ATOM 6708 C C . GLU B 1 198 ? -9.30250 71.03406 137.30182 1.000 25.09057 192 GLU B C 1
ATOM 6709 O O . GLU B 1 198 ? -9.29231 72.26418 137.37160 1.000 23.27307 192 GLU B O 1
ATOM 6721 N N . LEU B 1 199 ? -8.19492 70.29697 137.25710 1.000 27.42699 193 LEU B N 1
ATOM 6722 C CA . LEU B 1 199 ? -6.86782 70.89792 137.24349 1.000 28.86803 193 LEU B CA 1
ATOM 6723 C C . LEU B 1 199 ? -5.90997 69.95051 136.53956 1.000 31.77764 193 LEU B C 1
ATOM 6724 O O . LEU B 1 199 ? -5.88896 68.75269 136.83344 1.000 30.07606 193 LEU B O 1
ATOM 6740 N N . LEU B 1 200 ? -5.11232 70.49234 135.62468 1.000 28.66420 194 LEU B N 1
ATOM 6741 C CA . LEU B 1 200 ? -4.22422 69.67755 134.81050 1.000 31.16372 194 LEU B CA 1
ATOM 6742 C C . LEU B 1 200 ? -2.94900 70.44862 134.51444 1.000 29.09536 194 LEU B C 1
ATOM 6743 O O . LEU B 1 200 ? -2.99368 71.63350 134.18391 1.000 29.89460 194 LEU B O 1
ATOM 6759 N N . TYR B 1 201 ? -1.81996 69.76956 134.64140 1.000 27.75116 195 TYR B N 1
ATOM 6760 C CA . TYR B 1 201 ? -0.53466 70.28738 134.20759 1.000 28.89586 195 TYR B CA 1
ATOM 6761 C C . TYR B 1 201 ? 0.01404 69.34839 133.14758 1.000 29.54649 195 TYR B C 1
ATOM 6762 O O . TYR B 1 201 ? -0.05186 68.12476 133.30134 1.000 26.22321 195 TYR B O 1
ATOM 6780 N N . GLU B 1 202 ? 0.57248 69.92429 132.08629 1.000 28.78296 196 GLU B N 1
ATOM 6781 C CA . GLU B 1 202 ? 1.09865 69.14452 130.97774 1.000 31.58729 196 GLU B CA 1
ATOM 6782 C C . GLU B 1 202 ? 2.26477 69.90549 130.36138 1.000 30.86216 196 GLU B C 1
ATOM 6783 O O . GLU B 1 202 ? 2.20658 71.12916 130.19892 1.000 27.10802 196 GLU B O 1
ATOM 6795 N N . ASN B 1 203 ? 3.32417 69.17049 130.03344 1.000 29.80988 197 ASN B N 1
ATOM 6796 C CA . ASN B 1 203 ? 4.55383 69.73458 129.48519 1.000 33.46509 197 ASN B CA 1
ATOM 6797 C C . ASN B 1 203 ? 4.84051 69.06767 128.14315 1.000 33.85999 197 ASN B C 1
ATOM 6798 O O . ASN B 1 203 ? 5.13902 67.86871 128.09087 1.000 36.67142 197 ASN B O 1
ATOM 6809 N N . HIS B 1 204 ? 4.73587 69.83874 127.06214 1.000 31.98057 198 HIS B N 1
ATOM 6810 C CA . HIS B 1 204 ? 4.99670 69.33672 125.71823 1.000 31.05642 198 HIS B CA 1
ATOM 6811 C C . HIS B 1 204 ? 6.45683 69.57577 125.34688 1.000 32.18469 198 HIS B C 1
ATOM 6812 O O . HIS B 1 204 ? 6.95816 70.69767 125.47291 1.000 32.90135 198 HIS B O 1
ATOM 6827 N N . LEU B 1 205 ? 7.13739 68.52731 124.88756 1.000 34.95590 199 LEU B N 1
ATOM 6828 C CA . LEU B 1 205 ? 8.49938 68.65682 124.38263 1.000 30.06757 199 LEU B CA 1
ATOM 6829 C C . LEU B 1 205 ? 8.44822 68.98274 122.89179 1.000 28.76004 199 LEU B C 1
ATOM 6830 O O . LEU B 1 205 ? 7.94441 68.18400 122.09252 1.000 29.47009 199 LEU B O 1
ATOM 6846 N N . LEU B 1 206 ? 8.96412 70.14916 122.52139 1.000 25.14997 200 LEU B N 1
ATOM 6847 C CA . LEU B 1 206 ? 8.98661 70.60260 121.13825 1.000 25.24947 200 LEU B CA 1
ATOM 6848 C C . LEU B 1 206 ? 10.41833 70.54586 120.61894 1.000 27.42907 200 LEU B C 1
ATOM 6849 O O . LEU B 1 206 ? 11.33042 71.09449 121.24411 1.000 27.27107 200 LEU B O 1
ATOM 6865 N N . SER B 1 207 ? 10.60993 69.88962 119.47699 1.000 26.70488 201 SER B N 1
ATOM 6866 C CA . SER B 1 207 ? 11.93613 69.64444 118.93319 1.000 26.54888 201 SER B CA 1
ATOM 6867 C C . SER B 1 207 ? 12.26778 70.61412 117.80746 1.000 27.74090 201 SER B C 1
ATOM 6868 O O . SER B 1 207 ? 11.39504 71.00784 117.02494 1.000 25.62657 201 SER B O 1
ATOM 6876 N N . MET B 1 208 ? 13.55984 70.96387 117.72251 1.000 27.16631 202 MET B N 1
ATOM 6877 C CA . MET B 1 208 ? 14.11780 71.75897 116.61916 1.000 25.83636 202 MET B CA 1
ATOM 6878 C C . MET B 1 208 ? 13.50567 73.15130 116.54810 1.000 26.56278 202 MET B C 1
ATOM 6879 O O . MET B 1 208 ? 13.23471 73.67855 115.47163 1.000 23.87509 202 MET B O 1
ATOM 6893 N N . THR B 1 209 ? 13.34333 73.77335 117.70782 1.000 25.40271 203 THR B N 1
ATOM 6894 C CA . THR B 1 209 ? 12.74148 75.10018 117.81105 1.000 24.93136 203 THR B CA 1
ATOM 6895 C C . THR B 1 209 ? 13.79984 76.19464 117.63215 1.000 29.34287 203 THR B C 1
ATOM 6896 O O . THR B 1 209 ? 14.06934 77.00426 118.52078 1.000 27.95205 203 THR B O 1
ATOM 6907 N N . ASP B 1 210 ? 14.40797 76.20572 116.44615 1.000 27.21938 204 ASP B N 1
ATOM 6908 C CA . ASP B 1 210 ? 15.38244 77.22475 116.07836 1.000 27.20263 204 ASP B CA 1
ATOM 6909 C C . ASP B 1 210 ? 15.31320 77.40890 114.56703 1.000 28.92258 204 ASP B C 1
ATOM 6910 O O . ASP B 1 210 ? 15.42786 76.43423 113.81705 1.000 28.18611 204 ASP B O 1
ATOM 6919 N N . ALA B 1 211 ? 15.11096 78.65557 114.12998 1.000 27.52697 205 ALA B N 1
ATOM 6920 C CA . ALA B 1 211 ? 14.92051 78.92419 112.70903 1.000 28.16106 205 ALA B CA 1
ATOM 6921 C C . ALA B 1 211 ? 16.13682 78.50409 111.89967 1.000 28.63819 205 ALA B C 1
ATOM 6922 O O . ALA B 1 211 ? 16.00230 77.98469 110.78766 1.000 29.74387 205 ALA B O 1
ATOM 6929 N N . HIS B 1 212 ? 17.33385 78.73212 112.43438 1.000 30.17415 206 HIS B N 1
ATOM 6930 C CA . HIS B 1 212 ? 18.55014 78.38030 111.71115 1.000 33.73625 206 HIS B CA 1
ATOM 6931 C C . HIS B 1 212 ? 18.72538 76.86814 111.63572 1.000 30.79579 206 HIS B C 1
ATOM 6932 O O . HIS B 1 212 ? 19.00089 76.31913 110.56315 1.000 31.18399 206 HIS B O 1
ATOM 6946 N N . ALA B 1 213 ? 18.52477 76.16826 112.75410 1.000 30.64147 207 ALA B N 1
ATOM 6947 C CA . ALA B 1 213 ? 18.62130 74.71238 112.71996 1.000 31.95159 207 ALA B CA 1
ATOM 6948 C C . ALA B 1 213 ? 17.51015 74.12755 111.86506 1.000 30.62398 207 ALA B C 1
ATOM 6949 O O . ALA B 1 213 ? 17.72676 73.17163 111.11046 1.000 29.10217 207 ALA B O 1
ATOM 6956 N N . PHE B 1 214 ? 16.31202 74.70340 111.95744 1.000 27.84989 208 PHE B N 1
ATOM 6957 C CA . PHE B 1 214 ? 15.21072 74.22500 111.13579 1.000 28.04772 208 PHE B CA 1
ATOM 6958 C C . PHE B 1 214 ? 15.48963 74.43480 109.65325 1.000 25.42391 208 PHE B C 1
ATOM 6959 O O . PHE B 1 214 ? 15.22802 73.54616 108.83619 1.000 23.50510 208 PHE B O 1
ATOM 6976 N N . ALA B 1 215 ? 16.00138 75.61063 109.28477 1.000 26.59998 209 ALA B N 1
ATOM 6977 C CA . ALA B 1 215 ? 16.29182 75.88399 107.87903 1.000 27.71909 209 ALA B CA 1
ATOM 6978 C C . ALA B 1 215 ? 17.29695 74.88449 107.31839 1.000 28.86418 209 ALA B C 1
ATOM 6979 O O . ALA B 1 215 ? 17.15285 74.41350 106.18468 1.000 32.91818 209 ALA B O 1
ATOM 6986 N N . ALA B 1 216 ? 18.32671 74.55345 108.09432 1.000 30.65579 210 ALA B N 1
ATOM 6987 C CA . ALA B 1 216 ? 19.32623 73.60534 107.61608 1.000 31.25741 210 ALA B CA 1
ATOM 6988 C C . ALA B 1 216 ? 18.73439 72.21285 107.47034 1.000 30.07505 210 ALA B C 1
ATOM 6989 O O . ALA B 1 216 ? 19.12337 71.46212 106.56921 1.000 27.76916 210 ALA B O 1
ATOM 6996 N N . CYS B 1 217 ? 17.77195 71.86089 108.32275 1.000 28.40574 211 CYS B N 1
ATOM 6997 C CA . CYS B 1 217 ? 17.11460 70.56749 108.18697 1.000 25.24159 211 CYS B CA 1
ATOM 6998 C C . CYS B 1 217 ? 16.26179 70.51315 106.92732 1.000 24.81522 211 CYS B C 1
ATOM 6999 O O . CYS B 1 217 ? 16.24315 69.49580 106.22781 1.000 27.33750 211 CYS B O 1
ATOM 7007 N N . ALA B 1 218 ? 15.55307 71.59824 106.61627 1.000 27.05960 212 ALA B N 1
ATOM 7008 C CA . ALA B 1 218 ? 14.75156 71.63129 105.39659 1.000 23.78862 212 ALA B CA 1
ATOM 7009 C C . ALA B 1 218 ? 15.63095 71.53505 104.15319 1.000 26.76372 212 ALA B C 1
ATOM 7010 O O . ALA B 1 218 ? 15.24289 70.93036 103.14675 1.000 26.62649 212 ALA B O 1
ATOM 7017 N N . ARG B 1 219 ? 16.80986 72.14766 104.19099 1.000 28.67518 213 ARG B N 1
ATOM 7018 C CA . ARG B 1 219 ? 17.72482 72.01791 103.06377 1.000 29.90685 213 ARG B CA 1
ATOM 7019 C C . ARG B 1 219 ? 18.19990 70.58327 102.90612 1.000 27.47839 213 ARG B C 1
ATOM 7020 O O . ARG B 1 219 ? 18.29996 70.08764 101.78252 1.000 28.38807 213 ARG B O 1
ATOM 7041 N N . GLU B 1 220 ? 18.49298 69.89888 104.01890 1.000 28.94006 214 GLU B N 1
ATOM 7042 C CA . GLU B 1 220 ? 18.89430 68.49737 103.93452 1.000 31.68976 214 GLU B CA 1
ATOM 7043 C C . GLU B 1 220 ? 17.75947 67.62361 103.42369 1.000 29.83635 214 GLU B C 1
ATOM 7044 O O . GLU B 1 220 ? 18.01175 66.58294 102.80237 1.000 31.33703 214 GLU B O 1
ATOM 7056 N N . ALA B 1 221 ? 16.51310 68.01938 103.69052 1.000 25.02106 215 ALA B N 1
ATOM 7057 C CA . ALA B 1 221 ? 15.35331 67.28788 103.19912 1.000 28.46658 215 ALA B CA 1
ATOM 7058 C C . ALA B 1 221 ? 15.14321 67.45343 101.69927 1.000 30.09274 215 ALA B C 1
ATOM 7059 O O . ALA B 1 221 ? 14.29455 66.75250 101.13345 1.000 32.29951 215 ALA B O 1
ATOM 7066 N N . GLY B 1 222 ? 15.88402 68.35372 101.05048 1.000 30.03257 216 GLY B N 1
ATOM 7067 C CA . GLY B 1 222 ? 15.87492 68.48460 99.60513 1.000 31.42732 216 GLY B CA 1
ATOM 7068 C C . GLY B 1 222 ? 15.27088 69.76356 99.07034 1.000 28.40847 216 GLY B C 1
ATOM 7069 O O . GLY B 1 222 ? 15.20241 69.92822 97.85199 1.000 31.41849 216 GLY B O 1
ATOM 7073 N N . PHE B 1 223 ? 14.81386 70.66909 99.91809 1.000 27.36070 217 PHE B N 1
ATOM 7074 C CA . PHE B 1 223 ? 14.12785 71.84837 99.41208 1.000 32.24786 217 PHE B CA 1
ATOM 7075 C C . PHE B 1 223 ? 15.12237 72.81439 98.77658 1.000 34.19718 217 PHE B C 1
ATOM 7076 O O . PHE B 1 223 ? 16.16802 73.11542 99.35544 1.000 35.93869 217 PHE B O 1
ATOM 7093 N N . ALA B 1 224 ? 14.79137 73.28636 97.57043 1.000 38.05074 218 ALA B N 1
ATOM 7094 C CA . ALA B 1 224 ? 15.69224 74.16379 96.82856 1.000 39.00890 218 ALA B CA 1
ATOM 7095 C C . ALA B 1 224 ? 15.80357 75.53196 97.48931 1.000 41.57846 218 ALA B C 1
ATOM 7096 O O . ALA B 1 224 ? 16.91095 76.03955 97.70276 1.000 43.90242 218 ALA B O 1
ATOM 7103 N N . GLN B 1 225 ? 14.66918 76.15119 97.80764 1.000 38.81955 219 GLN B N 1
ATOM 7104 C CA . GLN B 1 225 ? 14.64490 77.44385 98.47259 1.000 37.49544 219 GLN B CA 1
ATOM 7105 C C . GLN B 1 225 ? 14.11724 77.28345 99.89355 1.000 29.58971 219 GLN B C 1
ATOM 7106 O O . GLN B 1 225 ? 13.26290 76.43877 100.16152 1.000 28.07628 219 GLN B O 1
ATOM 7120 N N . VAL B 1 226 ? 14.61082 78.11824 100.80028 1.000 30.49701 220 VAL B N 1
ATOM 7121 C CA . VAL B 1 226 ? 14.08666 78.19094 102.16133 1.000 32.81348 220 VAL B CA 1
ATOM 7122 C C . VAL B 1 226 ? 14.13993 79.64932 102.58847 1.000 32.00535 220 VAL B C 1
ATOM 7123 O O . VAL B 1 226 ? 15.21959 80.24769 102.62145 1.000 36.53359 220 VAL B O 1
ATOM 7136 N N . THR B 1 227 ? 12.97969 80.22725 102.87959 1.000 29.77674 221 THR B N 1
ATOM 7137 C CA . THR B 1 227 ? 12.86313 81.61983 103.28194 1.000 32.41512 221 THR B CA 1
ATOM 7138 C C . THR B 1 227 ? 12.11824 81.67802 104.60484 1.000 32.64435 221 THR B C 1
ATOM 7139 O O . THR B 1 227 ? 11.07709 81.03132 104.76333 1.000 33.59605 221 THR B O 1
ATOM 7150 N N . VAL B 1 228 ? 12.65220 82.44202 105.55065 1.000 32.59718 222 VAL B N 1
ATOM 7151 C CA . VAL B 1 228 ? 12.03384 82.62201 106.85821 1.000 35.39809 222 VAL B CA 1
ATOM 7152 C C . VAL B 1 228 ? 11.51254 84.04845 106.94233 1.000 36.00949 222 VAL B C 1
ATOM 7153 O O . VAL B 1 228 ? 12.28961 85.00789 106.86954 1.000 39.06350 222 VAL B O 1
ATOM 7166 N N . TYR B 1 229 ? 10.20047 84.18591 107.09733 1.000 36.64930 223 TYR B N 1
ATOM 7167 C CA . TYR B 1 229 ? 9.55613 85.48177 107.22932 1.000 37.92605 223 TYR B CA 1
ATOM 7168 C C . TYR B 1 229 ? 9.21063 85.73778 108.68937 1.000 37.21359 223 TYR B C 1
ATOM 7169 O O . TYR B 1 229 ? 8.81607 84.82359 109.42062 1.000 35.51297 223 TYR B O 1
ATOM 7187 N N . ASP B 1 230 ? 9.35833 86.99093 109.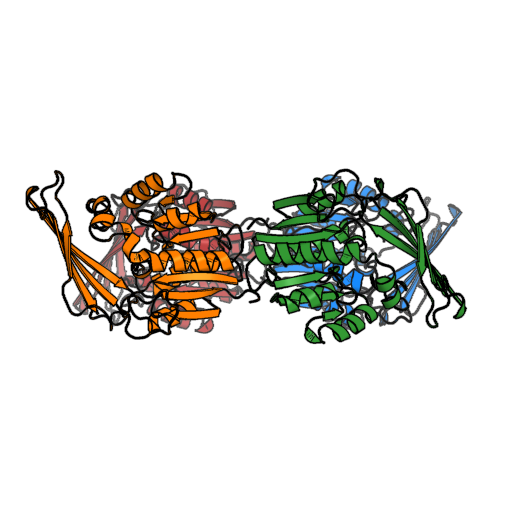10870 1.000 40.75774 224 ASP B N 1
ATOM 7188 C CA . ASP B 1 230 ? 8.99648 87.34429 110.47383 1.000 42.39655 224 ASP B CA 1
ATOM 7189 C C . ASP B 1 230 ? 7.52803 87.06712 110.74649 1.000 40.83570 224 ASP B C 1
ATOM 7190 O O . ASP B 1 230 ? 7.16856 86.68201 111.86327 1.000 41.45815 224 ASP B O 1
ATOM 7199 N N . SER B 1 231 ? 6.67413 87.24982 109.74329 1.000 43.82385 225 SER B N 1
ATOM 7200 C CA . SER B 1 231 ? 5.23527 87.09861 109.90057 1.000 45.35531 225 SER B CA 1
ATOM 7201 C C . SER B 1 231 ? 4.61288 87.01545 108.51329 1.000 47.05774 225 SER B C 1
ATOM 7202 O O . SER B 1 231 ? 5.30939 87.01466 107.49369 1.000 47.15555 225 SER B O 1
ATOM 7210 N N . SER B 1 232 ? 3.28273 86.95223 108.48166 1.000 48.15174 226 SER B N 1
ATOM 7211 C CA . SER B 1 232 ? 2.57757 86.92572 107.20923 1.000 47.06873 226 SER B CA 1
ATOM 7212 C C . SER B 1 232 ? 2.78690 88.20074 106.39641 1.000 49.17934 226 SER B C 1
ATOM 7213 O O . SER B 1 232 ? 2.39678 88.23838 105.22539 1.000 50.79144 226 SER B O 1
ATOM 7221 N N . LYS B 1 233 ? 3.35566 89.25579 106.98611 1.000 50.67758 227 LYS B N 1
ATOM 7222 C CA . LYS B 1 233 ? 3.62866 90.47364 106.23151 1.000 54.01963 227 LYS B CA 1
ATOM 7223 C C . LYS B 1 233 ? 4.78786 90.29340 105.26322 1.000 55.75783 227 LYS B C 1
ATOM 7224 O O . LYS B 1 233 ? 5.04075 91.19294 104.45578 1.000 61.82480 227 LYS B O 1
ATOM 7243 N N . ARG B 1 234 ? 5.53761 89.19496 105.38076 1.000 51.75737 228 ARG B N 1
ATOM 7244 C CA . ARG B 1 234 ? 6.65419 88.86005 104.50236 1.000 53.88039 228 ARG B CA 1
ATOM 7245 C C . ARG B 1 234 ? 7.89424 89.72029 104.73918 1.000 52.28012 228 ARG B C 1
ATOM 7246 O O . ARG B 1 234 ? 8.75855 89.81711 103.86071 1.000 54.68738 228 ARG B O 1
ATOM 7267 N N . ALA B 1 235 ? 8.01593 90.34301 105.90711 1.000 55.35119 229 ALA B N 1
ATOM 7268 C CA . ALA B 1 235 ? 9.26776 90.98640 106.26797 1.000 52.31280 229 ALA B CA 1
ATOM 7269 C C . ALA B 1 235 ? 10.30834 89.93043 106.64565 1.000 52.89808 229 ALA B C 1
ATOM 7270 O O . ALA B 1 235 ? 9.96066 88.83192 107.09657 1.000 48.02189 229 ALA B O 1
ATOM 7277 N N . PRO B 1 236 ? 11.59308 90.22444 106.44752 1.000 53.61470 230 PRO B N 1
ATOM 7278 C CA . PRO B 1 236 ? 12.62319 89.24631 106.82013 1.000 50.34143 230 PRO B CA 1
ATOM 7279 C C . PRO B 1 236 ? 12.51986 88.86336 108.28697 1.000 45.52170 230 PRO B C 1
ATOM 7280 O O . PRO B 1 236 ? 12.09752 89.65556 109.13126 1.000 50.31128 230 PRO B O 1
ATOM 7291 N N . PHE B 1 237 ? 12.92253 87.62875 108.58043 1.000 46.04953 231 PHE B N 1
ATOM 7292 C CA . PHE B 1 237 ? 12.95556 87.13951 109.95135 1.000 43.50916 231 PHE B CA 1
ATOM 7293 C C . PHE B 1 237 ? 13.69484 88.12050 110.84616 1.000 45.68887 231 PHE B C 1
ATOM 7294 O O . PHE B 1 237 ? 14.83135 88.51417 110.55984 1.000 45.45692 231 PHE B O 1
ATOM 7311 N N . SER B 1 238 ? 13.02582 88.53101 111.92069 1.000 43.66671 232 SER B N 1
ATOM 7312 C CA . SER B 1 238 ? 13.65128 89.37255 112.92995 1.000 50.75360 232 SER B CA 1
ATOM 7313 C C . SER B 1 238 ? 12.83267 89.39973 114.21708 1.000 49.65873 232 SER B C 1
ATOM 7314 O O . SER B 1 238 ? 11.77898 90.03962 114.28707 1.000 57.17635 232 SER B O 1
ATOM 7322 N N . ALA B 1 239 ? 13.27408 88.65594 115.21797 1.000 48.00315 233 ALA B N 1
ATOM 7323 C CA . ALA B 1 239 ? 12.78259 88.68815 116.58851 1.000 41.68035 233 ALA B CA 1
ATOM 7324 C C . ALA B 1 239 ? 11.43418 88.02157 116.82396 1.000 40.72873 233 ALA B C 1
ATOM 7325 O O . ALA B 1 239 ? 11.01423 87.94414 117.98578 1.000 38.70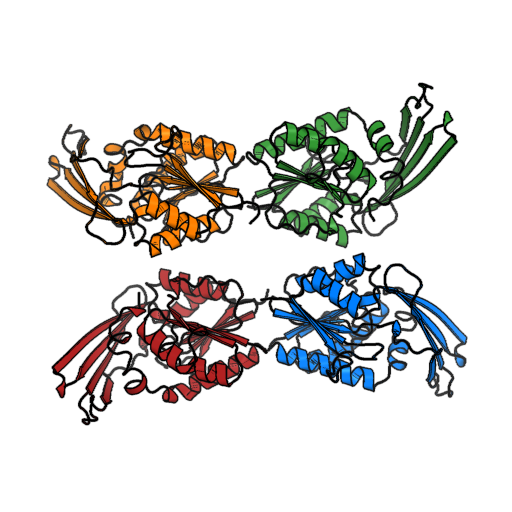295 233 ALA B O 1
ATOM 7332 N N . ALA B 1 240 ? 10.75985 87.51301 115.80287 1.000 40.52682 234 ALA B N 1
ATOM 7333 C CA . ALA B 1 240 ? 9.45809 86.90252 116.02558 1.000 36.22600 234 ALA B CA 1
ATOM 7334 C C . ALA B 1 240 ? 9.61250 85.57713 116.77234 1.000 34.29284 234 ALA B C 1
ATOM 7335 O O . ALA B 1 240 ? 10.56587 84.83234 116.52838 1.000 31.17029 234 ALA B O 1
ATOM 7342 N N . PRO B 1 241 ? 8.69766 85.25647 117.69858 1.000 32.72618 235 PRO B N 1
ATOM 7343 C CA . PRO B 1 241 ? 8.74237 83.92690 118.32889 1.000 28.08791 235 PRO B CA 1
ATOM 7344 C C . PRO B 1 241 ? 8.20599 82.82076 117.44029 1.000 29.26669 235 PRO B C 1
ATOM 7345 O O . PRO B 1 241 ? 8.55284 81.64870 117.65191 1.000 27.29512 235 PRO B O 1
ATOM 7356 N N . ASN B 1 242 ? 7.36183 83.15917 116.47000 1.000 29.57406 236 ASN B N 1
ATOM 7357 C CA . ASN B 1 242 ? 6.63224 82.18330 115.66369 1.000 29.51341 236 ASN B CA 1
ATOM 7358 C C . ASN B 1 242 ? 6.78437 82.53100 114.19069 1.000 27.59239 236 ASN B C 1
ATOM 7359 O O . ASN B 1 242 ? 5.79898 82.79066 113.49409 1.000 30.42004 236 ASN B O 1
ATOM 7370 N N . PRO B 1 243 ? 8.01346 82.54392 113.68132 1.000 27.98715 237 PRO B N 1
ATOM 7371 C CA . PRO B 1 243 ? 8.22521 82.90541 112.27112 1.000 29.35191 237 PRO B CA 1
ATOM 7372 C C . PRO B 1 243 ? 7.63192 81.87729 111.31335 1.000 31.08694 237 PRO B C 1
ATOM 7373 O O . PRO B 1 243 ? 7.34542 80.73282 111.67059 1.000 30.40606 237 PRO B O 1
ATOM 7384 N N . LEU B 1 244 ? 7.45860 82.31002 110.06597 1.000 31.02045 238 LEU B N 1
ATOM 7385 C CA . LEU B 1 244 ? 6.92351 81.47455 109.00248 1.000 30.43811 238 LEU B CA 1
ATOM 7386 C C . LEU B 1 244 ? 8.05915 81.05592 108.07945 1.000 32.34258 238 LEU B C 1
ATOM 7387 O O . LEU B 1 244 ? 8.76462 81.91035 107.53198 1.000 34.08044 238 LEU B O 1
ATOM 7403 N N . VAL B 1 245 ? 8.22308 79.74901 107.90123 1.000 29.38240 239 VAL B N 1
ATOM 7404 C CA . VAL B 1 245 ? 9.25847 79.19189 107.03936 1.000 30.24090 239 VAL B CA 1
ATOM 7405 C C . VAL B 1 245 ? 8.60658 78.76963 105.72896 1.000 30.05332 239 VAL B C 1
ATOM 7406 O O . VAL B 1 245 ? 7.68126 77.95142 105.71712 1.000 27.58157 239 VAL B O 1
ATOM 7419 N N . CYS B 1 246 ? 9.08076 79.32179 104.62126 1.000 29.80559 240 CYS B N 1
ATOM 7420 C CA . CYS B 1 246 ? 8.55598 78.99085 103.30416 1.000 30.18410 240 CYS B CA 1
ATOM 7421 C C . CYS B 1 246 ? 9.61016 78.22163 102.52875 1.000 29.77257 240 CYS B C 1
ATOM 7422 O O . CYS B 1 246 ? 10.76015 78.66721 102.42919 1.000 28.68446 240 CYS B O 1
ATOM 7430 N N . VAL B 1 247 ? 9.21958 77.06357 101.99739 1.000 28.74645 241 VAL B N 1
ATOM 7431 C CA . VAL B 1 247 ? 10.12498 76.18714 101.26664 1.000 27.68490 241 VAL B CA 1
ATOM 7432 C C . VAL B 1 247 ? 9.51620 75.88544 99.90553 1.000 27.82494 241 VAL B C 1
ATOM 7433 O O . VAL B 1 247 ? 8.29131 75.84030 99.74625 1.000 32.48825 241 VAL B O 1
ATOM 7446 N N . GLU B 1 248 ? 10.37729 75.67007 98.91827 1.000 26.96909 242 GLU B N 1
ATOM 7447 C CA . GLU B 1 248 ? 9.92332 75.32813 97.57843 1.000 31.63038 242 GLU B CA 1
ATOM 7448 C C . GLU B 1 248 ? 10.67297 74.10302 97.07966 1.000 27.28649 242 GLU B C 1
ATOM 7449 O O . GLU B 1 248 ? 11.88875 73.98685 97.25927 1.000 28.93423 242 GLU B O 1
ATOM 7461 N N . LYS B 1 249 ? 9.93134 73.17796 96.48101 1.000 28.60200 243 LYS B N 1
ATOM 7462 C CA . LYS B 1 249 ? 10.52987 72.02636 95.81960 1.000 30.77773 243 LYS B CA 1
ATOM 7463 C C . LYS B 1 249 ? 10.94830 72.42484 94.40850 1.000 28.93064 243 LYS B C 1
ATOM 7464 O O . LYS B 1 249 ? 10.17239 73.04844 93.67983 1.000 28.39638 243 LYS B O 1
ATOM 7483 N N . ALA B 1 250 ? 12.18617 72.10218 94.03949 1.000 28.80573 244 ALA B N 1
ATOM 7484 C CA . ALA B 1 250 ? 12.68451 72.46554 92.71880 1.000 34.91392 244 ALA B CA 1
ATOM 7485 C C . ALA B 1 250 ? 11.76550 71.93178 91.62657 1.000 36.34526 244 ALA B C 1
ATOM 7486 O O . ALA B 1 250 ? 11.22006 70.83197 91.72494 1.000 34.47365 244 ALA B O 1
ATOM 7493 N N . HIS B 1 251 ? 11.59631 72.71802 90.57328 1.000 40.30108 245 HIS B N 1
ATOM 7494 C CA . HIS B 1 251 ? 10.76390 72.28250 89.46534 1.000 45.34166 245 HIS B CA 1
ATOM 7495 C C . HIS B 1 251 ? 11.53607 71.54025 88.38282 1.000 57.82151 245 HIS B C 1
ATOM 7496 O O . HIS B 1 251 ? 10.91826 70.83928 87.57329 1.000 49.92519 245 HIS B O 1
ATOM 7511 N N . ASP B 1 252 ? 12.85794 71.65968 88.36497 1.000 81.19490 246 ASP B N 1
ATOM 7512 C CA . ASP B 1 252 ? 13.72173 71.18634 87.29050 1.000 96.16128 246 ASP B CA 1
ATOM 7513 C C . ASP B 1 252 ? 14.92358 70.46650 87.86502 1.000 97.34352 246 ASP B C 1
ATOM 7514 O O . ASP B 1 252 ? 16.06327 70.68192 87.44617 1.000 105.83284 246 ASP B O 1
ATOM 7523 N N . VAL B 1 253 ? 14.67999 69.58522 88.83626 1.000 88.80056 247 VAL B N 1
ATOM 7524 C CA . VAL B 1 253 ? 15.77660 69.08378 89.65244 1.000 106.43248 247 VAL B CA 1
ATOM 7525 C C . VAL B 1 253 ? 16.25782 67.79423 88.93657 1.000 100.36830 247 VAL B C 1
ATOM 7526 O O . VAL B 1 253 ? 17.45452 67.54014 88.76127 1.000 85.79689 247 VAL B O 1
ATOM 7539 N N . GLY C 1 4 ? 14.20028 66.70051 60.17400 1.000 67.16730 -2 GLY C N 1
ATOM 7540 C CA . GLY C 1 4 ? 12.95101 66.01921 59.72232 1.000 78.07241 -2 GLY C CA 1
ATOM 7541 C C . GLY C 1 4 ? 11.71641 66.61027 60.36813 1.000 74.65091 -2 GLY C C 1
ATOM 7542 O O . GLY C 1 4 ? 11.82176 67.25406 61.41388 1.000 58.34564 -2 GLY C O 1
ATOM 7546 N N . GLY C 1 5 ? 10.54813 66.37511 59.76261 1.000 74.78798 -1 GLY C N 1
ATOM 7547 C CA . GLY C 1 5 ? 9.30523 66.94862 60.24909 1.000 50.73897 -1 GLY C CA 1
ATOM 7548 C C . GLY C 1 5 ? 9.23405 68.43214 59.94968 1.000 51.88743 -1 GLY C C 1
ATOM 7549 O O . GLY C 1 5 ? 8.29474 68.90604 59.30276 1.000 44.28335 -1 GLY C O 1
ATOM 7553 N N . GLY C 1 6 ? 10.23576 69.17778 60.40847 1.000 51.97628 0 GLY C N 1
ATOM 7554 C CA . GLY C 1 6 ? 10.38651 70.56451 60.01387 1.000 47.13101 0 GLY C CA 1
ATOM 7555 C C . GLY C 1 6 ? 11.24917 70.69860 58.77369 1.000 47.37432 0 GLY C C 1
ATOM 7556 O O . GLY C 1 6 ? 11.92056 71.71636 58.57672 1.000 43.06345 0 GLY C O 1
ATOM 7560 N N . GLY C 1 7 ? 11.23782 69.66692 57.93021 1.000 51.31807 1 GLY C N 1
ATOM 7561 C CA . GLY C 1 7 ? 12.00941 69.67417 56.70315 1.000 49.41447 1 GLY C CA 1
ATOM 7562 C C . GLY C 1 7 ? 11.21191 70.08068 55.47861 1.000 44.99534 1 GLY C C 1
ATOM 7563 O O . GLY C 1 7 ? 11.77485 70.23221 54.39195 1.000 42.04917 1 GLY C O 1
ATOM 7567 N N . TYR C 1 8 ? 9.90278 70.25260 55.63580 1.000 37.92559 2 TYR C N 1
ATOM 7568 C CA . TYR C 1 8 ? 9.07444 70.72681 54.53894 1.000 37.03692 2 TYR C CA 1
ATOM 7569 C C . TYR C 1 8 ? 9.46452 72.15336 54.15307 1.000 36.77030 2 TYR C C 1
ATOM 7570 O O . TYR C 1 8 ? 9.85464 72.96687 54.99895 1.000 33.11638 2 TYR C O 1
ATOM 7588 N N . HIS C 1 9 ? 9.32856 72.46560 52.85798 1.000 33.63656 3 HIS C N 1
ATOM 7589 C CA . HIS C 1 9 ? 9.67267 73.80547 52.38531 1.000 33.19430 3 HIS C CA 1
ATOM 7590 C C . HIS C 1 9 ? 8.78266 74.87341 53.01312 1.000 32.63431 3 HIS C C 1
ATOM 7591 O O . HIS C 1 9 ? 9.20578 76.02724 53.17456 1.000 27.69400 3 HIS C O 1
ATOM 7605 N N . LEU C 1 10 ? 7.54283 74.51499 53.35330 1.000 29.41778 4 LEU C N 1
ATOM 7606 C CA . LEU C 1 10 ? 6.65764 75.45840 54.02240 1.000 30.62168 4 LEU C CA 1
ATOM 7607 C C . LEU C 1 10 ? 7.28105 75.99720 55.29677 1.000 30.44724 4 LEU C C 1
ATOM 7608 O O . LEU C 1 10 ? 7.02770 77.14793 55.66623 1.000 32.83359 4 LEU C O 1
ATOM 7624 N N . PHE C 1 11 ? 8.08706 75.18833 55.98287 1.000 27.57894 5 PHE C N 1
ATOM 7625 C CA . PHE C 1 11 ? 8.65749 75.55476 57.27018 1.000 30.56891 5 PHE C CA 1
ATOM 7626 C C . PHE C 1 11 ? 10.11033 75.99652 57.16571 1.000 33.14957 5 PHE C C 1
ATOM 7627 O O . PHE C 1 11 ? 10.76242 76.19386 58.19498 1.000 29.11077 5 PHE C O 1
ATOM 7644 N N . ASN C 1 12 ? 10.63055 76.15226 55.94744 1.000 31.52928 6 ASN C N 1
ATOM 7645 C CA . ASN C 1 12 ? 11.99130 76.63571 55.75678 1.000 33.70661 6 ASN C CA 1
ATOM 7646 C C . ASN C 1 12 ? 12.00284 77.83142 54.81021 1.000 33.64935 6 ASN C C 1
ATOM 7647 O O . ASN C 1 12 ? 11.91460 78.97864 55.25343 1.000 32.07731 6 ASN C O 1
ATOM 7658 N N . GLU C 1 13 ? 12.10033 77.58313 53.50445 1.000 34.34519 7 GLU C N 1
ATOM 7659 C CA . GLU C 1 13 ? 12.15027 78.69104 52.55802 1.000 35.37126 7 GLU C CA 1
ATOM 7660 C C . GLU C 1 13 ? 10.96494 79.63596 52.74305 1.000 37.34854 7 GLU C C 1
ATOM 7661 O O . GLU C 1 13 ? 11.10664 80.86000 52.62100 1.000 39.34105 7 GLU C O 1
ATOM 7673 N N . LEU C 1 14 ? 9.78626 79.09031 53.03998 1.000 33.68821 8 LEU C N 1
ATOM 7674 C CA . LEU C 1 14 ? 8.57852 79.89312 53.18375 1.000 35.33846 8 LEU C CA 1
ATOM 7675 C C . LEU C 1 14 ? 8.11714 80.01991 54.63046 1.000 37.99766 8 LEU C C 1
ATOM 7676 O O . LEU C 1 14 ? 6.92944 80.26146 54.87239 1.000 35.98854 8 LEU C O 1
ATOM 7692 N N . ALA C 1 15 ? 9.02856 79.86721 55.59580 1.000 31.88770 9 ALA C N 1
ATOM 7693 C CA . ALA C 1 15 ? 8.64001 79.95548 57.00009 1.000 36.30870 9 ALA C CA 1
ATOM 7694 C C . ALA C 1 15 ? 7.99256 81.30180 57.30330 1.000 40.81685 9 ALA C C 1
ATOM 7695 O O . ALA C 1 15 ? 6.92858 81.36419 57.92926 1.000 42.48367 9 ALA C O 1
ATOM 7702 N N . HIS C 1 16 ? 8.61826 82.39740 56.85554 1.000 40.16868 10 HIS C N 1
ATOM 7703 C CA . HIS C 1 16 ? 8.04889 83.71949 57.10410 1.000 43.07591 10 HIS C CA 1
ATOM 7704 C C . HIS C 1 16 ? 6.71624 83.89623 56.38141 1.000 45.17571 10 HIS C C 1
ATOM 7705 O O . HIS C 1 16 ? 5.76181 84.43512 56.95058 1.000 44.15945 10 HIS C O 1
ATOM 7719 N N . SER C 1 17 ? 6.63046 83.45711 55.12378 1.000 43.83446 11 SER C N 1
ATOM 7720 C CA . SER C 1 17 ? 5.35971 83.52810 54.41051 1.000 44.90614 11 SER C CA 1
ATOM 7721 C C . SER C 1 17 ? 4.27198 82.72794 55.11741 1.000 47.48345 11 SER C C 1
ATOM 7722 O O . SER C 1 17 ? 3.09108 83.08808 55.04808 1.000 48.37370 11 SER C O 1
ATOM 7730 N N . TYR C 1 18 ? 4.64531 81.64354 55.79924 1.000 47.04797 12 TYR C N 1
ATOM 7731 C CA . TYR C 1 18 ? 3.66377 80.85956 56.54202 1.000 50.33666 12 TYR C CA 1
ATOM 7732 C C . TYR C 1 18 ? 2.92174 81.74080 57.55070 1.000 53.27913 12 TYR C C 1
ATOM 7733 O O . TYR C 1 18 ? 1.69017 81.68305 57.66358 1.000 52.26535 12 TYR C O 1
ATOM 7751 N N . ASP C 1 19 ? 3.66067 82.56104 58.30463 1.000 50.29656 13 ASP C N 1
ATOM 7752 C CA . ASP C 1 19 ? 3.01143 83.47355 59.24176 1.000 54.39632 13 ASP C CA 1
ATOM 7753 C C . ASP C 1 19 ? 2.05800 84.41439 58.52022 1.000 55.78508 13 ASP C C 1
ATOM 7754 O O . ASP C 1 19 ? 0.88344 84.53251 58.88745 1.000 57.15827 13 ASP C O 1
ATOM 7763 N N . LEU C 1 20 ? 2.55686 85.10136 57.48841 1.000 53.93829 14 LEU C N 1
ATOM 7764 C CA . LEU C 1 20 ? 1.79337 86.15720 56.83461 1.000 54.86236 14 LEU C CA 1
ATOM 7765 C C . LEU C 1 20 ? 0.43918 85.67945 56.32859 1.000 55.89251 14 LEU C C 1
ATOM 7766 O O . LEU C 1 20 ? -0.44554 86.50746 56.09472 1.000 59.53259 14 LEU C O 1
ATOM 7782 N N . HIS C 1 21 ? 0.25203 84.37468 56.15278 1.000 55.38452 15 HIS C N 1
ATOM 7783 C CA . HIS C 1 21 ? -0.98072 83.84405 55.59133 1.000 58.66329 15 HIS C CA 1
ATOM 7784 C C . HIS C 1 21 ? -1.90473 83.23162 56.63635 1.000 61.43008 15 HIS C C 1
ATOM 7785 O O . HIS C 1 21 ? -2.97971 82.74465 56.27715 1.000 63.67335 15 HIS C O 1
ATOM 7799 N N . THR C 1 22 ? -1.52022 83.23325 57.90518 1.000 64.03001 16 THR C N 1
ATOM 7800 C CA . THR C 1 22 ? -2.38931 82.68413 58.94343 1.000 72.23471 16 THR C CA 1
ATOM 7801 C C . THR C 1 22 ? -3.35279 83.76147 59.43302 1.000 68.27367 16 THR C C 1
ATOM 7802 O O . THR C 1 22 ? -2.91508 84.87885 59.73160 1.000 64.03074 16 THR C O 1
ATOM 7813 N N . PRO C 1 23 ? -4.65014 83.47165 59.52690 1.000 66.61835 17 PRO C N 1
ATOM 7814 C CA . PRO C 1 23 ? -5.61779 84.49027 59.96755 1.000 69.39256 17 PRO C CA 1
ATOM 7815 C C . PRO C 1 23 ? -5.21004 85.12121 61.28600 1.000 71.02811 17 PRO C C 1
ATOM 7816 O O . PRO C 1 23 ? -5.14092 84.43691 62.32022 1.000 71.77720 17 PRO C O 1
ATOM 7827 N N . PRO C 1 24 ? -4.92594 86.42379 61.28800 1.000 66.65906 18 PRO C N 1
ATOM 7828 C CA . PRO C 1 24 ? -4.74861 87.13619 62.56532 1.000 64.32393 18 PRO C CA 1
ATOM 7829 C C . PRO C 1 24 ? -5.72649 86.73839 63.66435 1.000 64.67969 18 PRO C C 1
ATOM 7830 O O . PRO C 1 24 ? -5.30850 86.54555 64.80976 1.000 64.09217 18 PRO C O 1
ATOM 7841 N N . GLU C 1 25 ? -7.01995 86.61563 63.35379 1.000 67.49316 19 GLU C N 1
ATOM 7842 C CA . GLU C 1 25 ? -8.00491 86.37717 64.40819 1.000 70.29435 19 GLU C CA 1
ATOM 7843 C C . GLU C 1 25 ? -7.84725 85.00874 65.06651 1.000 69.54369 19 GLU C C 1
ATOM 7844 O O . GLU C 1 25 ? -8.44241 84.77690 66.12556 1.000 69.64422 19 GLU C O 1
ATOM 7856 N N . ASN C 1 26 ? -7.04271 84.11339 64.49040 1.000 69.84771 20 ASN C N 1
ATOM 7857 C CA . ASN C 1 26 ? -6.68380 82.87363 65.17523 1.000 67.18127 20 ASN C CA 1
ATOM 7858 C C . ASN C 1 26 ? -5.58269 83.11877 66.20385 1.000 60.91502 20 ASN C C 1
ATOM 7859 O O . ASN C 1 26 ? -5.72044 82.76851 67.38276 1.000 53.56434 20 ASN C O 1
ATOM 7870 N N . PHE C 1 27 ? -4.47306 83.71748 65.75955 1.000 62.14150 21 PHE C N 1
ATOM 7871 C CA . PHE C 1 27 ? -3.35722 83.99697 66.65694 1.000 62.35870 21 PHE C CA 1
ATOM 7872 C C . PHE C 1 27 ? -3.81617 84.77159 67.88604 1.000 55.05980 21 PHE C C 1
ATOM 7873 O O . PHE C 1 27 ? -3.32526 84.53447 68.99525 1.000 52.15932 21 PHE C O 1
ATOM 7890 N N . GLN C 1 28 ? -4.76178 85.69776 67.71559 1.000 52.71712 22 GLN C N 1
ATOM 7891 C CA . GLN C 1 28 ? -5.21594 86.49558 68.85126 1.000 52.72078 22 GLN C CA 1
ATOM 7892 C C . GLN C 1 28 ? -5.91021 85.62394 69.89543 1.000 50.93713 22 GLN C C 1
ATOM 7893 O O . GLN C 1 28 ? -5.51633 85.60412 71.06672 1.000 46.98435 22 GLN C O 1
ATOM 7907 N N . HIS C 1 29 ? -6.94707 84.88925 69.48711 1.000 48.84578 23 HIS C N 1
ATOM 7908 C CA . HIS C 1 29 ? -7.75605 84.14320 70.44558 1.000 47.44809 23 HIS C CA 1
ATOM 7909 C C . HIS C 1 29 ? -7.03995 82.89386 70.95833 1.000 44.47917 23 HIS C C 1
ATOM 7910 O O . HIS C 1 29 ? -7.16793 82.54137 72.13848 1.000 39.31303 23 HIS C O 1
ATOM 7924 N N . ASP C 1 30 ? -6.29050 82.20771 70.09061 1.000 42.17821 24 ASP C N 1
ATOM 7925 C CA . ASP C 1 30 ? -5.64099 80.96818 70.50506 1.000 39.14092 24 ASP C CA 1
ATOM 7926 C C . ASP C 1 30 ? -4.51899 81.24009 71.49722 1.000 35.64592 24 ASP C C 1
ATOM 7927 O O . ASP C 1 30 ? -4.33792 80.48884 72.46184 1.000 29.98288 24 ASP C O 1
ATOM 7936 N N . HIS C 1 31 ? -3.74773 82.30087 71.26975 1.000 36.64525 25 HIS C N 1
ATOM 7937 C CA . HIS C 1 31 ? -2.67291 82.63930 72.19248 1.000 37.57527 25 HIS C CA 1
ATOM 7938 C C . HIS C 1 31 ? -3.22309 83.15207 73.51854 1.000 33.38557 25 HIS C C 1
ATOM 7939 O O . HIS C 1 31 ? -2.64052 82.88660 74.57471 1.000 31.73758 25 HIS C O 1
ATOM 7953 N N . ALA C 1 32 ? -4.34926 83.86368 73.49157 1.000 37.40779 26 ALA C N 1
ATOM 7954 C CA . ALA C 1 32 ? -4.97463 84.28667 74.74261 1.000 37.49659 26 ALA C CA 1
ATOM 7955 C C . ALA C 1 32 ? -5.46780 83.08568 75.54081 1.000 36.74188 26 ALA C C 1
ATOM 7956 O O . ALA C 1 32 ? -5.35670 83.06014 76.77196 1.000 37.47114 26 ALA C O 1
ATOM 7963 N N . PHE C 1 33 ? -6.02127 82.08513 74.85332 1.000 34.97791 27 PHE C N 1
ATOM 7964 C CA . PHE C 1 33 ? -6.43942 80.85590 75.51987 1.000 36.76757 27 PHE C CA 1
ATOM 7965 C C . PHE C 1 33 ? -5.27694 80.22159 76.26772 1.000 35.87929 27 PHE C C 1
ATOM 7966 O O . PHE C 1 33 ? -5.42388 79.79890 77.42296 1.000 33.51397 27 PHE C O 1
ATOM 7983 N N . VAL C 1 34 ? -4.10650 80.16305 75.62656 1.000 33.08721 28 VAL C N 1
ATOM 7984 C CA . VAL C 1 34 ? -2.93235 79.57516 76.26152 1.000 30.89430 28 VAL C CA 1
ATOM 7985 C C . VAL C 1 34 ? -2.53626 80.38036 77.49060 1.000 34.20237 28 VAL C C 1
ATOM 7986 O O . VAL C 1 34 ? -2.28409 79.82258 78.56737 1.000 31.05457 28 VAL C O 1
ATOM 7999 N N . LEU C 1 35 ? -2.44863 81.70448 77.34114 1.000 32.21788 29 LEU C N 1
ATOM 8000 C CA . LEU C 1 35 ? -2.02258 82.54110 78.45760 1.000 35.50801 29 LEU C CA 1
ATOM 8001 C C . LEU C 1 35 ? -2.98830 82.42144 79.63116 1.000 38.57212 29 LEU C C 1
ATOM 8002 O O . LEU C 1 35 ? -2.57196 82.44459 80.79500 1.000 39.83004 29 LEU C O 1
ATOM 8018 N N . GLU C 1 36 ? -4.28328 82.29876 79.34280 1.000 35.25194 30 GLU C N 1
ATOM 8019 C CA . GLU C 1 36 ? -5.26949 82.13154 80.40286 1.000 39.50180 30 GLU C CA 1
ATOM 8020 C C . GLU C 1 36 ? -5.03476 80.83238 81.16464 1.000 38.50660 30 GLU C C 1
ATOM 8021 O O . GLU C 1 36 ? -5.04936 80.81094 82.40022 1.000 38.38512 30 GLU C O 1
ATOM 8033 N N . GLU C 1 37 ? -4.82828 79.73130 80.44026 1.000 34.29470 31 GLU C N 1
ATOM 8034 C CA . GLU C 1 37 ? -4.55169 78.45966 81.09897 1.000 37.12712 31 GLU C CA 1
ATOM 8035 C C . GLU C 1 37 ? -3.25539 78.52918 81.89778 1.000 39.28739 31 GLU C C 1
ATOM 8036 O O . GLU C 1 37 ? -3.15270 77.94995 82.98674 1.000 38.62769 31 GLU C O 1
ATOM 8048 N N . ALA C 1 38 ? -2.25497 79.23988 81.37605 1.000 33.94729 32 ALA C N 1
ATOM 8049 C CA . ALA C 1 38 ? -1.02413 79.43088 82.13276 1.000 38.37086 32 ALA C CA 1
ATOM 8050 C C . ALA C 1 38 ? -1.30649 80.11540 83.46298 1.000 39.56248 32 ALA C C 1
ATOM 8051 O O . ALA C 1 38 ? -0.76962 79.71477 84.50087 1.000 40.87318 32 ALA C O 1
ATOM 8058 N N . ARG C 1 39 ? -2.15266 81.14830 83.45137 1.000 39.53820 33 ARG C N 1
ATOM 8059 C CA . ARG C 1 39 ? -2.47614 81.86193 84.68416 1.000 46.15968 33 ARG C CA 1
ATOM 8060 C C . ARG C 1 39 ? -3.09201 80.93034 85.71856 1.000 46.59351 33 ARG C C 1
ATOM 8061 O O . ARG C 1 39 ? -2.81534 81.04748 86.91751 1.000 43.20334 33 ARG C O 1
ATOM 8082 N N . SER C 1 40 ? -3.92376 79.99630 85.27647 1.000 42.89042 34 SER C N 1
ATOM 8083 C CA . SER C 1 40 ? -4.59174 79.08500 86.19085 1.000 44.49105 34 SER C CA 1
ATOM 8084 C C . SER C 1 40 ? -3.68648 77.95472 86.65904 1.000 44.89569 34 SER C C 1
ATOM 8085 O O . SER C 1 40 ? -4.13261 77.11197 87.44354 1.000 47.59527 34 SER C O 1
ATOM 8093 N N . LEU C 1 41 ? -2.43972 77.90469 86.19570 1.000 43.80526 35 LEU C N 1
ATOM 8094 C CA . LEU C 1 41 ? -1.47294 76.92192 86.66677 1.000 44.59812 35 LEU C CA 1
ATOM 8095 C C . LEU C 1 41 ? -0.48165 77.50773 87.66425 1.000 40.79068 35 LEU C C 1
ATOM 8096 O O . LEU C 1 41 ? 0.48063 76.83198 88.04181 1.000 40.15902 35 LEU C O 1
ATOM 8112 N N . GLY C 1 42 ? -0.69711 78.74034 88.10247 1.000 42.90901 36 GLY C N 1
ATOM 8113 C CA . GLY C 1 42 ? 0.18664 79.38426 89.04949 1.000 44.80096 36 GLY C CA 1
ATOM 8114 C C . GLY C 1 42 ? 1.27197 80.20467 88.37391 1.000 44.50315 36 GLY C C 1
ATOM 8115 O O . GLY C 1 42 ? 1.52076 80.11381 87.17199 1.000 44.24439 36 GLY C O 1
ATOM 8119 N N . THR C 1 43 ? 1.93836 81.02281 89.18213 1.000 45.30230 37 THR C N 1
ATOM 8120 C CA . THR C 1 43 ? 2.97538 81.92350 88.70369 1.000 48.04877 37 THR C CA 1
ATOM 8121 C C . THR C 1 43 ? 4.22505 81.71319 89.55121 1.000 47.34695 37 THR C C 1
ATOM 8122 O O . THR C 1 43 ? 4.12636 81.65441 90.78794 1.000 50.05761 37 THR C O 1
ATOM 8133 N N . PRO C 1 44 ? 5.41447 81.57125 88.93820 1.000 47.12871 38 PRO C N 1
ATOM 8134 C CA . PRO C 1 44 ? 5.69224 81.63255 87.49402 1.000 43.65742 38 PRO C CA 1
ATOM 8135 C C . PRO C 1 44 ? 5.40598 80.32180 86.77512 1.000 44.74638 38 PRO C C 1
ATOM 8136 O O . PRO C 1 44 ? 5.88350 79.27749 87.20755 1.000 47.17818 38 PRO C O 1
ATOM 8147 N N . CYS C 1 45 ? 4.62921 80.38062 85.69444 1.000 41.52498 39 CYS C N 1
ATOM 8148 C CA . CYS C 1 45 ? 4.28602 79.18474 84.94038 1.000 39.48879 39 CYS C CA 1
ATOM 8149 C C . CYS C 1 45 ? 5.41985 78.80922 83.99706 1.000 36.66216 39 CYS C C 1
ATOM 8150 O O . CYS C 1 45 ? 6.01467 79.66945 83.34033 1.000 37.70904 39 CYS C O 1
ATOM 8158 N N . ARG C 1 46 ? 5.72905 77.51830 83.95170 1.000 33.94827 40 ARG C N 1
ATOM 8159 C CA . ARG C 1 46 ? 6.74463 76.97484 83.05714 1.000 35.66210 40 ARG C CA 1
ATOM 8160 C C . ARG C 1 46 ? 6.01701 76.36340 81.86772 1.000 33.83107 40 ARG C C 1
ATOM 8161 O O . ARG C 1 46 ? 5.30436 75.36297 82.01429 1.000 30.76383 40 ARG C O 1
ATOM 8182 N N . LEU C 1 47 ? 6.19458 76.97046 80.69731 1.000 33.46921 41 LEU C N 1
ATOM 8183 C CA . LEU C 1 47 ? 5.47887 76.60020 79.48487 1.000 32.31797 41 LEU C CA 1
ATOM 8184 C C . LEU C 1 47 ? 6.46223 76.09934 78.43448 1.000 30.49143 41 LEU C C 1
ATOM 8185 O O . LEU C 1 47 ? 7.50888 76.71486 78.21390 1.000 29.93900 41 LEU C O 1
ATOM 8201 N N . LEU C 1 48 ? 6.11057 74.99721 77.77797 1.000 29.39458 42 LEU C N 1
ATOM 8202 C CA . LEU C 1 48 ? 6.83551 74.48704 76.62144 1.000 27.35417 42 LEU C CA 1
ATOM 8203 C C . LEU C 1 48 ? 5.93616 74.60121 75.39485 1.000 26.54706 42 LEU C C 1
ATOM 8204 O O . LEU C 1 48 ? 4.82256 74.06747 75.38585 1.000 25.21290 42 LEU C O 1
ATOM 8220 N N . ASP C 1 49 ? 6.41438 75.29410 74.36835 1.000 25.77000 43 ASP C N 1
ATOM 8221 C CA . ASP C 1 49 ? 5.70132 75.41855 73.10171 1.000 25.40053 43 ASP C CA 1
ATOM 8222 C C . ASP C 1 49 ? 6.34191 74.44703 72.11286 1.000 25.23040 43 ASP C C 1
ATOM 8223 O O . ASP C 1 49 ? 7.44504 74.69430 71.61748 1.000 27.47204 43 ASP C O 1
ATOM 8232 N N . VAL C 1 50 ? 5.64907 73.35130 71.82556 1.000 26.41730 44 VAL C N 1
ATOM 8233 C CA . VAL C 1 50 ? 6.14766 72.30878 70.93294 1.000 25.75908 44 VAL C CA 1
ATOM 8234 C C . VAL C 1 50 ? 5.79090 72.68128 69.50026 1.000 26.54461 44 VAL C C 1
ATOM 8235 O O . VAL C 1 50 ? 4.61058 72.72322 69.12676 1.000 27.58888 44 VAL C O 1
ATOM 8248 N N . GLY C 1 51 ? 6.81107 72.91924 68.69208 1.000 26.61393 45 GLY C N 1
ATOM 8249 C CA . GLY C 1 51 ? 6.60011 73.43610 67.35807 1.000 24.49036 45 GLY C CA 1
ATOM 8250 C C . GLY C 1 51 ? 6.26325 74.90946 67.41662 1.000 28.03369 45 GLY C C 1
ATOM 8251 O O . GLY C 1 51 ? 5.21487 75.34547 66.92919 1.000 30.26134 45 GLY C O 1
ATOM 8255 N N . CYS C 1 52 ? 7.15333 75.68690 68.03446 1.000 27.60107 46 CYS C N 1
ATOM 8256 C CA . CYS C 1 52 ? 6.86662 77.08545 68.32339 1.000 30.01155 46 CYS C CA 1
ATOM 8257 C C . CYS C 1 52 ? 6.88909 77.96212 67.07988 1.000 33.36347 46 CYS C C 1
ATOM 8258 O O . CYS C 1 52 ? 6.55587 79.14925 67.17849 1.000 33.40869 46 CYS C O 1
ATOM 8266 N N . GLY C 1 53 ? 7.27685 77.41889 65.92812 1.000 32.82269 47 GLY C N 1
ATOM 8267 C CA . GLY C 1 53 ? 7.31049 78.22903 64.72088 1.000 34.48839 47 GLY C CA 1
ATOM 8268 C C . GLY C 1 53 ? 8.19079 79.44899 64.91592 1.000 34.86083 47 GLY C C 1
ATOM 8269 O O . GLY C 1 53 ? 9.29015 79.36410 65.47115 1.000 31.26847 47 GLY C O 1
ATOM 8273 N N . THR C 1 54 ? 7.69848 80.60894 64.48065 1.000 32.90094 48 THR C N 1
ATOM 8274 C CA . THR C 1 54 ? 8.46625 81.84343 64.57313 1.000 32.57740 48 THR C CA 1
ATOM 8275 C C . THR C 1 54 ? 8.39392 82.49369 65.94855 1.000 35.71169 48 THR C C 1
ATOM 8276 O O . THR C 1 54 ? 8.95235 83.58022 66.12876 1.000 37.17854 48 THR C O 1
ATOM 8287 N N . GLY C 1 55 ? 7.71985 81.87137 66.91055 1.000 34.85806 49 GLY C N 1
ATOM 8288 C CA . GLY C 1 55 ? 7.80967 82.28519 68.29349 1.000 34.60547 49 GLY C CA 1
ATOM 8289 C C . GLY C 1 55 ? 6.85131 83.36436 68.73283 1.000 32.86875 49 GLY C C 1
ATOM 8290 O O . GLY C 1 55 ? 7.05750 83.93920 69.80720 1.000 34.08969 49 GLY C O 1
ATOM 8294 N N . ALA C 1 56 ? 5.80435 83.65103 67.95585 1.000 33.30329 50 ALA C N 1
ATOM 8295 C CA . ALA C 1 56 ? 4.86386 84.69594 68.35177 1.000 35.65107 50 ALA C CA 1
ATOM 8296 C C . ALA C 1 56 ? 4.27714 84.41181 69.72928 1.000 34.22055 50 ALA C C 1
ATOM 8297 O O . ALA C 1 56 ? 4.16228 85.31905 70.56398 1.000 32.19229 50 ALA C O 1
ATOM 8304 N N . LEU C 1 57 ? 3.89351 83.15619 69.98085 1.000 33.36940 51 LEU C N 1
ATOM 8305 C CA . LEU C 1 57 ? 3.31934 82.80055 71.27374 1.000 31.99049 51 LEU C CA 1
ATOM 8306 C C . LEU C 1 57 ? 4.34939 82.92182 72.38652 1.000 31.93112 51 LEU C C 1
ATOM 8307 O O . LEU C 1 57 ? 4.02383 83.36566 73.49258 1.000 33.39963 51 LEU C O 1
ATOM 8323 N N . LEU C 1 58 ? 5.59272 82.51951 72.12096 1.000 30.36509 52 LEU C N 1
ATOM 8324 C CA . LEU C 1 58 ? 6.63264 82.64635 73.13393 1.000 30.77615 52 LEU C CA 1
ATOM 8325 C C . LEU C 1 58 ? 6.80220 84.09292 73.56781 1.000 35.28340 52 LEU C C 1
ATOM 8326 O O . LEU C 1 58 ? 6.89916 84.37643 74.76699 1.000 38.67026 52 LEU C O 1
ATOM 8342 N N . GLU C 1 59 ? 6.82917 85.02380 72.60764 1.000 32.30456 53 GLU C N 1
ATOM 8343 C CA . GLU C 1 59 ? 7.01155 86.42978 72.94907 1.000 34.72230 53 GLU C CA 1
ATOM 8344 C C . GLU C 1 59 ? 5.87939 86.92465 73.83447 1.000 37.05433 53 GLU C C 1
ATOM 8345 O O . GLU C 1 59 ? 6.11724 87.64139 74.81283 1.000 37.93097 53 GLU C O 1
ATOM 8357 N N . LYS C 1 60 ? 4.63761 86.56127 73.50242 1.000 35.59799 54 LYS C N 1
ATOM 8358 C CA . LYS C 1 60 ? 3.50899 86.98403 74.32388 1.000 36.76698 54 LYS C CA 1
ATOM 8359 C C . LYS C 1 60 ? 3.59426 86.37831 75.71722 1.000 36.29238 54 LYS C C 1
ATOM 8360 O O . LYS C 1 60 ? 3.27733 87.03830 76.71401 1.000 37.04185 54 LYS C O 1
ATOM 8379 N N . ALA C 1 61 ? 4.02256 85.12174 75.80747 1.000 33.05230 55 ALA C N 1
ATOM 8380 C CA . ALA C 1 61 ? 4.05888 84.45300 77.10339 1.000 38.00872 55 ALA C CA 1
ATOM 8381 C C . ALA C 1 61 ? 5.11953 85.05974 78.01380 1.000 40.15308 55 ALA C C 1
ATOM 8382 O O . ALA C 1 61 ? 4.86363 85.29520 79.20211 1.000 38.15586 55 ALA C O 1
ATOM 8389 N N . ARG C 1 62 ? 6.31802 85.31606 77.47419 1.000 40.16139 56 ARG C N 1
ATOM 8390 C CA . ARG C 1 62 ? 7.40025 85.85561 78.28925 1.000 44.18946 56 ARG C CA 1
ATOM 8391 C C . ARG C 1 62 ? 7.12813 87.30666 78.65914 1.000 48.70986 56 ARG C C 1
ATOM 8392 O O . ARG C 1 62 ? 7.56820 87.76930 79.71848 1.000 49.11401 56 ARG C O 1
ATOM 8413 N N . ASN C 1 63 ? 6.37416 88.02691 77.82527 1.000 44.33363 57 ASN C N 1
ATOM 8414 C CA . ASN C 1 63 ? 5.98084 89.38273 78.18277 1.000 47.87759 57 ASN C CA 1
ATOM 8415 C C . ASN C 1 63 ? 4.93797 89.40553 79.29170 1.000 46.33113 57 ASN C C 1
ATOM 8416 O O . ASN C 1 63 ? 4.71213 90.46187 79.89205 1.000 53.98568 57 ASN C O 1
ATOM 8427 N N . ALA C 1 64 ? 4.30311 88.27250 79.57938 1.000 44.55975 58 ALA C N 1
ATOM 8428 C CA . ALA C 1 64 ? 3.26537 88.19011 80.59804 1.000 42.53835 58 ALA C CA 1
ATOM 8429 C C . ALA C 1 64 ? 3.75554 87.54904 81.88897 1.000 43.24648 58 ALA C C 1
ATOM 8430 O O . ALA C 1 64 ? 2.95461 87.32138 82.80232 1.000 42.47459 58 ALA C O 1
ATOM 8437 N N . GLY C 1 65 ? 5.04096 87.23800 81.98318 1.000 44.34364 59 GLY C N 1
ATOM 8438 C CA . GLY C 1 65 ? 5.57790 86.63775 83.18436 1.000 43.43746 59 GLY C CA 1
ATOM 8439 C C . GLY C 1 65 ? 5.63947 85.12934 83.17716 1.000 41.89049 59 GLY C C 1
ATOM 8440 O O . GLY C 1 65 ? 5.83359 84.52594 84.23911 1.000 44.03394 59 GLY C O 1
ATOM 8444 N N . ILE C 1 66 ? 5.48390 84.50080 82.02948 1.000 39.19645 60 ILE C N 1
ATOM 8445 C CA . ILE C 1 66 ? 5.55380 83.05047 81.92828 1.000 34.63497 60 ILE C CA 1
ATOM 8446 C C . ILE C 1 66 ? 6.97349 82.65850 81.54823 1.000 37.63363 60 ILE C C 1
ATOM 8447 O O . ILE C 1 66 ? 7.57520 83.26363 80.65125 1.000 39.01002 60 ILE C O 1
ATOM 8463 N N . LEU C 1 67 ? 7.51122 81.64603 82.22871 1.000 34.13246 61 LEU C N 1
ATOM 8464 C CA . LEU C 1 67 ? 8.79546 81.05270 81.85873 1.000 35.49108 61 LEU C CA 1
ATOM 8465 C C . LEU C 1 67 ? 8.54805 80.13011 80.66944 1.000 34.81758 61 LEU C C 1
ATOM 8466 O O . LEU C 1 67 ? 8.32487 78.92448 80.81235 1.000 39.01798 61 LEU C O 1
ATOM 8482 N N . ALA C 1 68 ? 8.58069 80.70654 79.47391 1.000 36.19773 62 ALA C N 1
ATOM 8483 C CA . ALA C 1 68 ? 8.20329 80.00691 78.25568 1.000 35.35011 62 ALA C CA 1
ATOM 8484 C C . ALA C 1 68 ? 9.43086 79.66156 77.42372 1.000 33.17157 62 ALA C C 1
ATOM 8485 O O . ALA C 1 68 ? 10.27410 80.52398 77.15133 1.000 31.11658 62 ALA C O 1
ATOM 8492 N N . THR C 1 69 ? 9.52102 78.39994 77.02015 1.000 29.84038 63 THR C N 1
ATOM 8493 C CA . THR C 1 69 ? 10.54947 77.94902 76.09887 1.000 32.73505 63 THR C CA 1
ATOM 8494 C C . THR C 1 69 ? 9.87645 77.20358 74.95095 1.000 30.93264 63 THR C C 1
ATOM 8495 O O . THR C 1 69 ? 8.74478 76.72108 75.07090 1.000 26.65137 63 THR C O 1
ATOM 8506 N N . GLY C 1 70 ? 10.58291 77.11746 73.83340 1.000 28.51169 64 GLY C N 1
ATOM 8507 C CA . GLY C 1 70 ? 10.03993 76.48568 72.64597 1.000 28.45669 64 GLY C CA 1
ATOM 8508 C C . GLY C 1 70 ? 11.05124 75.57845 71.98141 1.000 29.29701 64 GLY C C 1
ATOM 8509 O O . GLY C 1 70 ? 12.26300 75.77637 72.08659 1.000 26.86640 64 GLY C O 1
ATOM 8513 N N . ILE C 1 71 ? 10.52947 74.56324 71.29242 1.000 27.95141 65 ILE C N 1
ATOM 8514 C CA . ILE C 1 71 ? 11.32297 73.73670 70.39680 1.000 27.12959 65 ILE C CA 1
ATOM 8515 C C . ILE C 1 71 ? 10.64030 73.74250 69.03914 1.000 25.93398 65 ILE C C 1
ATOM 8516 O O . ILE C 1 71 ? 9.41466 73.86443 68.94003 1.000 27.53866 65 ILE C O 1
ATOM 8532 N N . ASP C 1 72 ? 11.44554 73.59803 67.99129 1.000 25.93599 66 ASP C N 1
ATOM 8533 C CA . ASP C 1 72 ? 10.95306 73.42225 66.63580 1.000 25.00113 66 ASP C CA 1
ATOM 8534 C C . ASP C 1 72 ? 11.98115 72.59141 65.88508 1.000 25.30544 66 ASP C C 1
ATOM 8535 O O . ASP C 1 72 ? 13.17539 72.65367 66.18245 1.000 28.01396 66 ASP C O 1
ATOM 8544 N N . ALA C 1 73 ? 11.50225 71.79746 64.92886 1.000 25.81980 67 ALA C N 1
ATOM 8545 C CA . ALA C 1 73 ? 12.34826 70.93205 64.12429 1.000 27.05511 67 ALA C CA 1
ATOM 8546 C C . ALA C 1 73 ? 12.92866 71.64111 62.91097 1.000 30.49708 67 ALA C C 1
ATOM 8547 O O . ALA C 1 73 ? 13.81980 71.08871 62.26152 1.000 29.28494 67 ALA C O 1
ATOM 8554 N N . SER C 1 74 ? 12.45194 72.84221 62.59348 1.000 28.92506 68 SER C N 1
ATOM 8555 C CA . SER C 1 74 ? 12.95564 73.59042 61.44770 1.000 29.24923 68 SER C CA 1
ATOM 8556 C C . SER C 1 74 ? 14.06325 74.54006 61.86832 1.000 29.85525 68 SER C C 1
ATOM 8557 O O . SER C 1 74 ? 13.82975 75.39275 62.73478 1.000 27.80977 68 SER C O 1
ATOM 8565 N N . PRO C 1 75 ? 15.25884 74.45802 61.27093 1.000 27.76486 69 PRO C N 1
ATOM 8566 C CA . PRO C 1 75 ? 16.29680 75.45081 61.59907 1.000 27.47959 69 PRO C CA 1
ATOM 8567 C C . PRO C 1 75 ? 15.86261 76.88076 61.32409 1.000 31.37254 69 PRO C C 1
ATOM 8568 O O . PRO C 1 75 ? 16.20176 77.78950 62.09246 1.000 33.26606 69 PRO C O 1
ATOM 8579 N N . LYS C 1 76 ? 15.12810 77.11345 60.23621 1.000 31.24918 70 LYS C N 1
ATOM 8580 C CA . LYS C 1 76 ? 14.70427 78.47366 59.92046 1.000 32.54771 70 LYS C CA 1
ATOM 8581 C C . LYS C 1 76 ? 13.70106 78.98999 60.93887 1.000 29.49740 70 LYS C C 1
ATOM 8582 O O . LYS C 1 76 ? 13.74827 80.16477 61.32299 1.000 31.39021 70 LYS C O 1
ATOM 8601 N N . MET C 1 77 ? 12.76822 78.13666 61.36466 1.000 27.98252 71 MET C N 1
ATOM 8602 C CA . MET C 1 77 ? 11.83038 78.53067 62.41301 1.000 29.31076 71 MET C CA 1
ATOM 8603 C C . MET C 1 77 ? 12.57770 78.92711 63.68261 1.000 29.74885 71 MET C C 1
ATOM 8604 O O . MET C 1 77 ? 12.27003 79.94809 64.31352 1.000 29.58430 71 MET C O 1
ATOM 8618 N N . VAL C 1 78 ? 13.55844 78.11770 64.08441 1.000 27.79746 72 VAL C N 1
ATOM 8619 C CA . VAL C 1 78 ? 14.33076 78.44397 65.28030 1.000 27.75240 72 VAL C CA 1
ATOM 8620 C C . VAL C 1 78 ? 15.03490 79.78090 65.10540 1.000 33.04500 72 VAL C C 1
ATOM 8621 O O . VAL C 1 78 ? 15.04854 80.61972 66.01622 1.000 33.98186 72 VAL C O 1
ATOM 8634 N N . GLU C 1 79 ? 15.64117 79.99730 63.93796 1.000 31.25994 73 GLU C N 1
ATOM 8635 C CA . GLU C 1 79 ? 16.33171 81.25765 63.69208 1.000 36.81910 73 GLU C CA 1
ATOM 8636 C C . GLU C 1 79 ? 15.38196 82.43763 63.87054 1.000 35.88385 73 GLU C C 1
ATOM 8637 O O . GLU C 1 79 ? 15.67475 83.37927 64.61518 1.000 36.77888 73 GLU C O 1
ATOM 8649 N N . LEU C 1 80 ? 14.22954 82.40120 63.19709 1.000 33.27809 74 LEU C N 1
ATOM 8650 C CA . LEU C 1 80 ? 13.27220 83.49534 63.33184 1.000 36.25277 74 LEU C CA 1
ATOM 8651 C C . LEU C 1 80 ? 12.79023 83.63482 64.77258 1.000 36.39209 74 LEU C C 1
ATOM 8652 O O . LEU C 1 80 ? 12.70224 84.75117 65.30006 1.000 36.35719 74 LEU C O 1
ATOM 8668 N N . ALA C 1 81 ? 12.49500 82.51092 65.43193 1.000 33.45808 75 ALA C N 1
ATOM 8669 C CA . ALA C 1 81 ? 12.02359 82.56532 66.81332 1.000 34.60045 75 ALA C CA 1
ATOM 8670 C C . ALA C 1 81 ? 13.09002 83.13625 67.74113 1.000 37.42204 75 ALA C C 1
ATOM 8671 O O . ALA C 1 81 ? 12.78184 83.93165 68.63727 1.000 34.87115 75 ALA C O 1
ATOM 8678 N N . GLN C 1 82 ? 14.35002 82.73719 67.54823 1.000 35.23422 76 GLN C N 1
ATOM 8679 C CA . GLN C 1 82 ? 15.43039 83.29108 68.35821 1.000 38.01401 76 GLN C CA 1
ATOM 8680 C C . GLN C 1 82 ? 15.63719 84.77382 68.06850 1.000 38.14639 76 GLN C C 1
ATOM 8681 O O . GLN C 1 82 ? 16.03127 85.53568 68.95959 1.000 35.50840 76 GLN C O 1
ATOM 8695 N N . ALA C 1 83 ? 15.38838 85.20261 66.83083 1.000 38.49634 77 ALA C N 1
ATOM 8696 C CA . ALA C 1 83 ? 15.43994 86.62679 66.52633 1.000 39.25680 77 ALA C CA 1
ATOM 8697 C C . ALA C 1 83 ? 14.38460 87.41318 67.29463 1.000 39.39136 77 ALA C C 1
ATOM 8698 O O . ALA C 1 83 ? 14.54338 88.62354 67.48601 1.000 40.59347 77 ALA C O 1
ATOM 8705 N N . ARG C 1 84 ? 13.31904 86.75344 67.74615 1.000 37.06783 78 ARG C N 1
ATOM 8706 C CA . ARG C 1 84 ? 12.20504 87.40317 68.42711 1.000 39.78956 78 ARG C CA 1
ATOM 8707 C C . ARG C 1 84 ? 12.32992 87.35350 69.94525 1.000 39.09767 78 ARG C C 1
ATOM 8708 O O . ARG C 1 84 ? 12.14372 88.37441 70.61451 1.000 41.82227 78 ARG C O 1
ATOM 8729 N N . VAL C 1 85 ? 12.63991 86.18717 70.51030 1.000 36.19364 79 VAL C N 1
ATOM 8730 C CA . VAL C 1 85 ? 12.65550 86.01004 71.95683 1.000 39.30205 79 VAL C CA 1
ATOM 8731 C C . VAL C 1 85 ? 14.03845 85.68868 72.49655 1.000 40.64983 79 VAL C C 1
ATOM 8732 O O . VAL C 1 85 ? 14.17795 85.43362 73.69648 1.000 44.07956 79 VAL C O 1
ATOM 8745 N N . GLY C 1 86 ? 15.06267 85.68342 71.65807 1.000 41.26351 80 GLY C N 1
ATOM 8746 C CA . GLY C 1 86 ? 16.40995 85.45251 72.12976 1.000 39.23619 80 GLY C CA 1
ATOM 8747 C C . GLY C 1 86 ? 16.85657 84.01167 71.95279 1.000 40.85172 80 GLY C C 1
ATOM 8748 O O . GLY C 1 86 ? 16.07162 83.09942 71.68692 1.000 38.21489 80 GLY C O 1
ATOM 8752 N N . GLN C 1 87 ? 18.16102 83.82181 72.15261 1.000 47.89485 81 GLN C N 1
ATOM 8753 C CA . GLN C 1 87 ? 18.81568 82.57039 71.79190 1.000 48.08211 81 GLN C CA 1
ATOM 8754 C C . GLN C 1 87 ? 18.38461 81.42619 72.69421 1.000 46.27600 81 GLN C C 1
ATOM 8755 O O . GLN C 1 87 ? 17.99083 80.36262 72.20910 1.000 45.35304 81 GLN C O 1
ATOM 8769 N N . GLU C 1 88 ? 18.45370 81.61702 74.00957 1.000 49.60481 82 GLU C N 1
ATOM 8770 C CA . GLU C 1 88 ? 18.30350 80.48947 74.92001 1.000 50.30141 82 GLU C CA 1
ATOM 8771 C C . GLU C 1 88 ? 16.86064 80.04640 75.12088 1.000 47.41813 82 GLU C C 1
ATOM 8772 O O . GLU C 1 88 ? 16.64128 78.96868 75.68454 1.000 44.65265 82 GLU C O 1
ATOM 8784 N N . ALA C 1 89 ? 15.87550 80.82650 74.67818 1.000 43.94340 83 ALA C N 1
ATOM 8785 C CA . ALA C 1 89 ? 14.48524 80.42658 74.86604 1.000 39.62965 83 ALA C CA 1
ATOM 8786 C C . ALA C 1 89 ? 14.00311 79.43810 73.81434 1.000 37.61933 83 ALA C C 1
ATOM 8787 O O . ALA C 1 89 ? 12.89840 78.89973 73.95635 1.000 36.11346 83 ALA C O 1
ATOM 8794 N N . VAL C 1 90 ? 14.79431 79.18376 72.77515 1.000 37.68525 84 VAL C N 1
ATOM 8795 C CA . VAL C 1 90 ? 14.38161 78.33867 71.66047 1.000 36.83112 84 VAL C CA 1
ATOM 8796 C C . VAL C 1 90 ? 15.54699 77.45767 71.24214 1.000 36.49284 84 VAL C C 1
ATOM 8797 O O . VAL C 1 90 ? 16.67376 77.94018 71.08218 1.000 36.66764 84 VAL C O 1
ATOM 8810 N N . THR C 1 91 ? 15.26756 76.17110 71.02661 1.000 32.09858 85 THR C N 1
ATOM 8811 C CA . THR C 1 91 ? 16.26873 75.24215 70.52284 1.000 34.48858 85 THR C CA 1
ATOM 8812 C C . THR C 1 91 ? 15.69006 74.38382 69.40346 1.000 30.78744 85 THR C C 1
ATOM 8813 O O . THR C 1 91 ? 14.48458 74.12193 69.35105 1.000 32.62637 85 THR C O 1
ATOM 8824 N N . LEU C 1 92 ? 16.57040 73.95515 68.50380 1.000 31.92626 86 LEU C N 1
ATOM 8825 C CA . LEU C 1 92 ? 16.22222 73.02974 67.42999 1.000 31.17243 86 LEU C CA 1
ATOM 8826 C C . LEU C 1 92 ? 16.11903 71.63078 68.01672 1.000 30.12494 86 LEU C C 1
ATOM 8827 O O . LEU C 1 92 ? 17.13249 71.02411 68.38180 1.000 34.40935 86 LEU C O 1
ATOM 8843 N N . ARG C 1 93 ? 14.90292 71.11005 68.09621 1.000 30.49776 87 ARG C N 1
ATOM 8844 C CA . ARG C 1 93 ? 14.67369 69.80580 68.69533 1.000 30.99511 87 ARG C CA 1
ATOM 8845 C C . ARG C 1 93 ? 13.33670 69.26325 68.20954 1.000 30.00524 87 ARG C C 1
ATOM 8846 O O . ARG C 1 93 ? 12.36788 70.01238 68.08028 1.000 29.29996 87 ARG C O 1
ATOM 8867 N N . ARG C 1 94 ? 13.29775 67.95906 67.96072 1.000 29.85150 88 ARG C N 1
ATOM 8868 C CA . ARG C 1 94 ? 12.08726 67.29197 67.51805 1.000 32.45547 88 ARG C CA 1
ATOM 8869 C C . ARG C 1 94 ? 11.24241 66.90414 68.72563 1.000 30.34460 88 ARG C C 1
ATOM 8870 O O . ARG C 1 94 ? 11.76929 66.54084 69.78304 1.000 30.07920 88 ARG C O 1
ATOM 8891 N N . MET C 1 95 ? 9.92102 66.97967 68.56077 1.000 26.58161 89 MET C N 1
ATOM 8892 C CA . MET C 1 95 ? 9.03018 66.61366 69.65579 1.000 25.85529 89 MET C CA 1
ATOM 8893 C C . MET C 1 95 ? 9.22803 65.16450 70.05934 1.000 27.92661 89 MET C C 1
ATOM 8894 O O . MET C 1 95 ? 8.99954 64.80892 71.22197 1.000 27.89403 89 MET C O 1
ATOM 8908 N N . GLU C 1 96 ? 9.65947 64.32054 69.11545 1.000 27.42590 90 GLU C N 1
ATOM 8909 C CA . GLU C 1 96 ? 9.97499 62.93069 69.40855 1.000 30.99852 90 GLU C CA 1
ATOM 8910 C C . GLU C 1 96 ? 11.11939 62.78522 70.40351 1.000 33.07299 90 GLU C C 1
ATOM 8911 O O . GLU C 1 96 ? 11.34971 61.67415 70.89624 1.000 33.24659 90 GLU C O 1
ATOM 8923 N N . GLU C 1 97 ? 11.84003 63.86499 70.70828 1.000 31.01676 91 GLU C N 1
ATOM 8924 C CA . GLU C 1 97 ? 13.01228 63.79921 71.57069 1.000 34.97483 91 GLU C CA 1
ATOM 8925 C C . GLU C 1 97 ? 12.76300 64.42594 72.93511 1.000 37.59662 91 GLU C C 1
ATOM 8926 O O . GLU C 1 97 ? 13.69335 64.51373 73.74652 1.000 37.30709 91 GLU C O 1
ATOM 8938 N N . ILE C 1 98 ? 11.53654 64.87566 73.20726 1.000 32.33172 92 ILE C N 1
ATOM 8939 C CA . ILE C 1 98 ? 11.23310 65.43535 74.51903 1.000 34.47484 92 ILE C CA 1
ATOM 8940 C C . ILE C 1 98 ? 11.51728 64.39305 75.59268 1.000 34.99663 92 ILE C C 1
ATOM 8941 O O . ILE C 1 98 ? 11.03662 63.25484 75.52464 1.000 35.31098 92 ILE C O 1
ATOM 8957 N N . ASP C 1 99 ? 12.31588 64.77096 76.58846 1.000 39.02222 93 ASP C N 1
ATOM 8958 C CA . ASP C 1 99 ? 12.67483 63.83463 77.64765 1.000 43.44246 93 ASP C CA 1
ATOM 8959 C C . ASP C 1 99 ? 12.66544 64.44633 79.04315 1.000 42.04044 93 ASP C C 1
ATOM 8960 O O . ASP C 1 99 ? 13.04124 63.75714 79.99769 1.000 44.13613 93 ASP C O 1
ATOM 8969 N N . GLU C 1 100 ? 12.25477 65.70192 79.19692 1.000 38.00129 94 GLU C N 1
ATOM 8970 C CA . GLU C 1 100 ? 12.14546 66.28790 80.52379 1.000 40.65129 94 GLU C CA 1
ATOM 8971 C C . GLU C 1 100 ? 11.20856 65.45392 81.39593 1.000 38.57037 94 GLU C C 1
ATOM 8972 O O . GLU C 1 100 ? 10.35208 64.70813 80.90729 1.000 37.10419 94 GLU C O 1
ATOM 8984 N N . GLU C 1 101 ? 11.38828 65.58524 82.71028 1.000 39.10254 95 GLU C N 1
ATOM 8985 C CA . GLU C 1 101 ? 10.56300 64.89783 83.69810 1.000 39.22037 95 GLU C CA 1
ATOM 8986 C C . GLU C 1 101 ? 10.03669 65.93077 84.68392 1.000 34.57777 95 GLU C C 1
ATOM 8987 O O . GLU C 1 101 ? 10.78784 66.42134 85.53337 1.000 35.28684 95 GLU C O 1
ATOM 8999 N N . GLY C 1 102 ? 8.75027 66.25217 84.57300 1.000 34.16575 96 GLY C N 1
ATOM 9000 C CA . GLY C 1 102 ? 8.11420 67.14760 85.52019 1.000 34.01000 96 GLY C CA 1
ATOM 9001 C C . GLY C 1 102 ? 8.65998 68.55181 85.49078 1.000 33.96897 96 GLY C C 1
ATOM 9002 O O . GLY C 1 102 ? 8.62555 69.24398 86.51230 1.000 34.63353 96 GLY C O 1
ATOM 9006 N N . ALA C 1 103 ? 9.14687 69.00042 84.33607 1.000 32.78159 97 ALA C N 1
ATOM 9007 C CA . ALA C 1 103 ? 9.76591 70.31019 84.22410 1.000 34.10887 97 ALA C CA 1
ATOM 9008 C C . ALA C 1 103 ? 8.77809 71.41277 83.88636 1.000 33.20579 97 ALA C C 1
ATOM 9009 O O . ALA C 1 103 ? 9.10393 72.58877 84.07679 1.000 33.56013 97 ALA C O 1
ATOM 9016 N N . TYR C 1 104 ? 7.58501 71.06798 83.40602 1.000 32.64914 98 TYR C N 1
ATOM 9017 C CA . TYR C 1 104 ? 6.63681 72.04529 82.89662 1.000 29.61291 98 TYR C CA 1
ATOM 9018 C C . TYR C 1 104 ? 5.29054 71.93791 83.60101 1.000 30.82938 98 TYR C C 1
ATOM 9019 O O . TYR C 1 104 ? 4.89840 70.87202 84.08249 1.000 30.80685 98 TYR C O 1
ATOM 9037 N N . ASP C 1 105 ? 4.59929 73.07346 83.67671 1.000 30.64493 99 ASP C N 1
ATOM 9038 C CA . ASP C 1 105 ? 3.21347 73.11521 84.12125 1.000 28.65539 99 ASP C CA 1
ATOM 9039 C C . ASP C 1 105 ? 2.24331 73.04877 82.94882 1.000 29.84990 99 ASP C C 1
ATOM 9040 O O . ASP C 1 105 ? 1.11430 72.56917 83.10640 1.000 29.36427 99 ASP C O 1
ATOM 9049 N N . LEU C 1 106 ? 2.66751 73.52067 81.77953 1.000 26.93016 100 LEU C N 1
ATOM 9050 C CA . LEU C 1 106 ? 1.82232 73.59050 80.59465 1.000 26.54807 100 LEU C CA 1
ATOM 9051 C C . LEU C 1 106 ? 2.65968 73.29354 79.36044 1.000 26.56504 100 LEU C C 1
ATOM 9052 O O . LEU C 1 106 ? 3.74146 73.86224 79.19182 1.000 28.80831 100 LEU C O 1
ATOM 9068 N N . VAL C 1 107 ? 2.15899 72.40358 78.50701 1.000 26.91129 101 VAL C N 1
ATOM 9069 C CA . VAL C 1 107 ? 2.77434 72.09452 77.22358 1.000 25.15312 101 VAL C CA 1
ATOM 9070 C C . VAL C 1 107 ? 1.76042 72.39567 76.13691 1.000 24.80348 101 VAL C C 1
ATOM 9071 O O . VAL C 1 107 ? 0.61042 71.95354 76.21877 1.000 26.60155 101 VAL C O 1
ATOM 9084 N N . VAL C 1 108 ? 2.17666 73.15073 75.12757 1.000 24.56989 102 VAL C N 1
ATOM 9085 C CA . VAL C 1 108 ? 1.27429 73.61376 74.08162 1.000 24.65241 102 VAL C CA 1
ATOM 9086 C C . VAL C 1 108 ? 1.83516 73.22310 72.72417 1.000 24.01830 102 VAL C C 1
ATOM 9087 O O . VAL C 1 108 ? 3.04807 73.27446 72.50454 1.000 25.42976 102 VAL C O 1
ATOM 9100 N N . SER C 1 109 ? 0.94702 72.82924 71.81577 1.000 23.01911 103 SER C N 1
ATOM 9101 C CA . SER C 1 109 ? 1.33645 72.48867 70.44970 1.000 25.61669 103 SER C CA 1
ATOM 9102 C C . SER C 1 109 ? 0.19092 72.94228 69.55030 1.000 26.06593 103 SER C C 1
ATOM 9103 O O . SER C 1 109 ? -0.83359 72.26175 69.45955 1.000 25.65891 103 SER C O 1
ATOM 9111 N N . LEU C 1 110 ? 0.35124 74.10351 68.92964 1.000 26.10892 104 LEU C N 1
ATOM 9112 C CA . LEU C 1 110 ? -0.68238 74.68332 68.08966 1.000 27.50040 104 LEU C CA 1
ATOM 9113 C C . LEU C 1 110 ? -0.38400 74.43988 66.61363 1.000 28.20357 104 LEU C C 1
ATOM 9114 O O . LEU C 1 110 ? 0.69701 73.98628 66.23235 1.000 25.70601 104 LEU C O 1
ATOM 9130 N N . CYS C 1 111 ? -1.38244 74.74088 65.78074 1.000 25.89768 105 CYS C N 1
ATOM 9131 C CA . CYS C 1 111 ? -1.22985 74.74455 64.32065 1.000 34.70540 105 CYS C CA 1
ATOM 9132 C C . CYS C 1 111 ? -0.78082 73.39003 63.77685 1.000 32.27976 105 CYS C C 1
ATOM 9133 O O . CYS C 1 111 ? 0.05619 73.30644 62.87420 1.000 36.33424 105 CYS C O 1
ATOM 9141 N N . TRP C 1 112 ? -1.33418 72.31809 64.33129 1.000 29.72048 106 TRP C N 1
ATOM 9142 C CA . TRP C 1 112 ? -1.23850 70.97225 63.77271 1.000 30.90114 106 TRP C CA 1
ATOM 9143 C C . TRP C 1 112 ? 0.15593 70.36472 63.83075 1.000 28.99310 106 TRP C C 1
ATOM 9144 O O . TRP C 1 112 ? 0.40864 69.35104 63.14935 1.000 24.85852 106 TRP C O 1
ATOM 9165 N N . THR C 1 113 ? 1.06883 70.94966 64.60922 1.000 26.17092 107 THR C N 1
ATOM 9166 C CA . THR C 1 113 ? 2.39857 70.37315 64.76789 1.000 26.15864 107 THR C CA 1
ATOM 9167 C C . THR C 1 113 ? 2.32503 68.89439 65.10528 1.000 26.22495 107 THR C C 1
ATOM 9168 O O . THR C 1 113 ? 3.12156 68.09299 64.60282 1.000 22.86773 107 THR C O 1
ATOM 9179 N N . ILE C 1 114 ? 1.37889 68.51265 65.96580 1.000 24.66718 108 ILE C N 1
ATOM 9180 C CA . ILE C 1 114 ? 1.34565 67.15111 66.49019 1.000 25.43599 108 ILE C CA 1
ATOM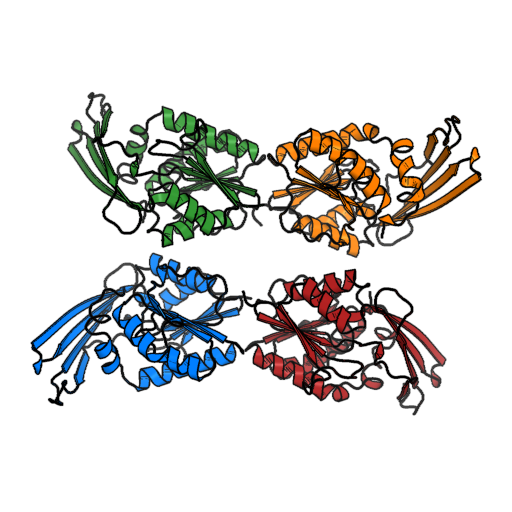 9181 C C . ILE C 1 114 ? 1.07970 66.12667 65.40247 1.000 24.13089 108 ILE C C 1
ATOM 9182 O O . ILE C 1 114 ? 1.39465 64.94475 65.57279 1.000 23.91220 108 ILE C O 1
ATOM 9198 N N . HIS C 1 115 ? 0.51369 66.54986 64.27852 1.000 25.43956 109 HIS C N 1
ATOM 9199 C CA . HIS C 1 115 ? 0.16173 65.63605 63.20409 1.000 24.75511 109 HIS C CA 1
ATOM 9200 C C . HIS C 1 115 ? 1.34274 65.28920 62.31997 1.000 25.03709 109 HIS C C 1
ATOM 9201 O O . HIS C 1 115 ? 1.20059 64.45311 61.42734 1.000 21.93428 109 HIS C O 1
ATOM 9215 N N . TYR C 1 116 ? 2.49895 65.89388 62.54967 1.000 24.72861 110 TYR C N 1
ATOM 9216 C CA . TYR C 1 116 ? 3.71425 65.44123 61.89215 1.000 25.82608 110 TYR C CA 1
ATOM 9217 C C . TYR C 1 116 ? 4.37771 64.28544 62.62633 1.000 27.11591 110 TYR C C 1
ATOM 9218 O O . TYR C 1 116 ? 5.43334 63.80993 62.18763 1.000 28.38954 110 TYR C O 1
ATOM 9236 N N . SER C 1 117 ? 3.76989 63.81271 63.71058 1.000 27.09351 111 SER C N 1
ATOM 9237 C CA . SER C 1 117 ? 4.15303 62.53501 64.29164 1.000 29.13639 111 SER C CA 1
ATOM 9238 C C . SER C 1 117 ? 4.03999 61.43572 63.24255 1.000 29.34431 111 SER C C 1
ATOM 9239 O O . SER C 1 117 ? 3.24018 61.52097 62.30440 1.000 29.32244 111 SER C O 1
ATOM 9247 N N . ALA C 1 118 ? 4.84172 60.38435 63.41381 1.000 27.83612 112 ALA C N 1
ATOM 9248 C CA . ALA C 1 118 ? 4.87769 59.27858 62.45553 1.000 31.40626 112 ALA C CA 1
ATOM 9249 C C . ALA C 1 118 ? 3.84940 58.23140 62.87616 1.000 32.52781 112 ALA C C 1
ATOM 9250 O O . ALA C 1 118 ? 4.14727 57.25259 63.56912 1.000 33.18960 112 ALA C O 1
ATOM 9257 N N . GLY C 1 119 ? 2.60991 58.45505 62.44385 1.000 31.40996 113 GLY C N 1
ATOM 9258 C CA . GLY C 1 119 ? 1.54253 57.50727 62.66168 1.000 29.67328 113 GLY C CA 1
ATOM 9259 C C . GLY C 1 119 ? 1.06947 57.43980 64.10760 1.000 28.49341 113 GLY C C 1
ATOM 9260 O O . GLY C 1 119 ? 1.43874 58.22851 64.97226 1.000 25.25834 113 GLY C O 1
ATOM 9264 N N . ARG C 1 120 ? 0.22669 56.44028 64.35417 1.000 29.49937 114 ARG C N 1
ATOM 9265 C CA . ARG C 1 120 ? -0.29245 56.23523 65.69944 1.000 30.29327 114 ARG C CA 1
ATOM 9266 C C . ARG C 1 120 ? 0.83457 55.93913 66.68605 1.000 27.94346 114 ARG C C 1
ATOM 9267 O O . ARG C 1 120 ? 0.89394 56.52615 67.77274 1.000 24.79849 114 ARG C O 1
ATOM 9288 N N . ALA C 1 121 ? 1.74253 55.02541 66.32184 1.000 29.03509 115 ALA C N 1
ATOM 9289 C CA . ALA C 1 121 ? 2.83611 54.67597 67.22282 1.000 29.30822 115 ALA C CA 1
ATOM 9290 C C . ALA C 1 121 ? 3.65811 55.90726 67.57787 1.000 28.06134 115 ALA C C 1
ATOM 9291 O O . ALA C 1 121 ? 4.06802 56.07941 68.73353 1.000 27.39864 115 ALA C O 1
ATOM 9298 N N . GLY C 1 122 ? 3.88393 56.78850 66.60012 1.000 27.89147 116 GLY C N 1
ATOM 9299 C CA . GLY C 1 122 ? 4.66863 57.98259 66.85406 1.000 26.56996 116 GLY C CA 1
ATOM 9300 C C . GLY C 1 122 ? 3.93041 58.99614 67.70568 1.000 27.75484 116 GLY C C 1
ATOM 9301 O O . GLY C 1 122 ? 4.51721 59.62198 68.59497 1.000 26.46011 116 GLY C O 1
ATOM 9305 N N . LEU C 1 123 ? 2.63671 59.18125 67.44772 1.000 26.24415 117 LEU C N 1
ATOM 9306 C CA . LEU C 1 123 ? 1.86648 60.12145 68.25339 1.000 25.48852 117 LEU C CA 1
ATOM 9307 C C . LEU C 1 123 ? 1.81445 59.67363 69.71162 1.000 26.20432 117 LEU C C 1
ATOM 9308 O O . LEU C 1 123 ? 1.99483 60.48348 70.63288 1.000 28.45571 117 LEU C O 1
ATOM 9324 N N . LEU C 1 124 ? 1.52221 58.38896 69.93973 1.000 26.37047 118 LEU C N 1
ATOM 9325 C CA . LEU C 1 124 ? 1.42639 57.88388 71.30569 1.000 27.16674 118 LEU C CA 1
ATOM 9326 C C . LEU C 1 124 ? 2.69514 58.18968 72.08242 1.000 27.99516 118 LEU C C 1
ATOM 9327 O O . LEU C 1 124 ? 2.64280 58.53072 73.26833 1.000 24.77389 118 LEU C O 1
ATOM 9343 N N . ASP C 1 125 ? 3.85024 58.07068 71.42474 1.000 26.46267 119 ASP C N 1
ATOM 9344 C CA . ASP C 1 125 ? 5.11290 58.27738 72.11890 1.000 26.90854 119 ASP C CA 1
ATOM 9345 C C . ASP C 1 125 ? 5.34626 59.75425 72.40929 1.000 26.28188 119 ASP C C 1
ATOM 9346 O O . ASP C 1 125 ? 5.84300 60.10928 73.48568 1.000 28.41265 119 ASP C O 1
ATOM 9355 N N . VAL C 1 126 ? 4.96572 60.63383 71.48308 1.000 24.78142 120 VAL C N 1
ATOM 9356 C CA . VAL C 1 126 ? 5.07862 62.06718 71.74562 1.000 21.03285 120 VAL C CA 1
ATOM 9357 C C . VAL C 1 126 ? 4.18267 62.46152 72.91605 1.000 23.95654 120 VAL C C 1
ATOM 9358 O O . VAL C 1 126 ? 4.58441 63.22892 73.80218 1.000 23.77747 120 VAL C O 1
ATOM 9371 N N . LEU C 1 127 ? 2.95166 61.94685 72.93811 1.000 23.92148 121 LEU C N 1
ATOM 9372 C CA . LEU C 1 127 ? 2.04357 62.27868 74.02723 1.000 25.85263 121 LEU C CA 1
ATOM 9373 C C . LEU C 1 127 ? 2.55390 61.73180 75.35004 1.000 27.12323 121 LEU C C 1
ATOM 9374 O O . LEU C 1 127 ? 2.41380 62.38225 76.39142 1.000 25.99920 121 LEU C O 1
ATOM 9390 N N . LYS C 1 128 ? 3.14387 60.53639 75.33368 1.000 24.86899 122 LYS C N 1
ATOM 9391 C CA . LYS C 1 128 ? 3.71560 59.99032 76.55806 1.000 27.42630 122 LYS C CA 1
ATOM 9392 C C . LYS C 1 128 ? 4.89743 60.83234 77.02911 1.000 30.87958 122 LYS C C 1
ATOM 9393 O O . LYS C 1 128 ? 5.09899 61.01536 78.23639 1.000 28.47732 122 LYS C O 1
ATOM 9412 N N . ARG C 1 129 ? 5.69557 61.35047 76.09101 1.000 28.50974 123 ARG C N 1
ATOM 9413 C CA . ARG C 1 129 ? 6.81367 62.21085 76.46805 1.000 26.68799 123 ARG C CA 1
ATOM 9414 C C . ARG C 1 129 ? 6.31978 63.54689 77.00759 1.000 27.81140 123 ARG C C 1
ATOM 9415 O O . ARG C 1 129 ? 6.89119 64.08913 77.96344 1.000 29.13602 123 ARG C O 1
ATOM 9436 N N . ILE C 1 130 ? 5.25232 64.08866 76.41836 1.000 26.58953 124 ILE C N 1
ATOM 9437 C CA . ILE C 1 130 ? 4.62920 65.27993 76.98704 1.000 26.49739 124 ILE C CA 1
ATOM 9438 C C . ILE C 1 130 ? 4.07952 64.97875 78.37857 1.000 28.57987 124 ILE C C 1
ATOM 9439 O O . ILE C 1 130 ? 4.22800 65.78113 79.30808 1.000 27.73806 124 ILE C O 1
ATOM 9455 N N . HIS C 1 131 ? 3.42285 63.82592 78.54144 1.000 27.29941 125 HIS C N 1
ATOM 9456 C CA . HIS C 1 131 ? 2.90059 63.44787 79.85421 1.000 29.52707 125 HIS C CA 1
ATOM 9457 C C . HIS C 1 131 ? 4.01969 63.39655 80.88983 1.000 32.27240 125 HIS C C 1
ATOM 9458 O O . HIS C 1 131 ? 3.88123 63.90467 82.01156 1.000 31.36112 125 HIS C O 1
ATOM 9472 N N . ARG C 1 132 ? 5.14616 62.78675 80.52926 1.000 30.88430 126 ARG C N 1
ATOM 9473 C CA . ARG C 1 132 ? 6.25807 62.70788 81.46768 1.000 33.63567 126 ARG C CA 1
ATOM 9474 C C . ARG C 1 132 ? 6.83785 64.08800 81.74604 1.000 32.22636 126 ARG C C 1
ATOM 9475 O O . ARG C 1 132 ? 7.26731 64.37205 82.86976 1.000 33.27257 126 ARG C O 1
ATOM 9496 N N . ALA C 1 133 ? 6.86597 64.95501 80.73432 1.000 29.63518 127 ALA C N 1
ATOM 9497 C CA . ALA C 1 133 ? 7.46017 66.27370 80.89636 1.000 30.66669 127 ALA C CA 1
ATOM 9498 C C . ALA C 1 133 ? 6.63320 67.17607 81.79533 1.000 29.61036 127 ALA C C 1
ATOM 9499 O O . ALA C 1 133 ? 7.15916 68.17562 82.30204 1.000 30.42981 127 ALA C O 1
ATOM 9506 N N . LEU C 1 134 ? 5.35369 66.86297 81.98141 1.000 33.06651 128 LEU C N 1
ATOM 9507 C CA . LEU C 1 134 ? 4.47782 67.66132 82.82527 1.000 31.23592 128 LEU C CA 1
ATOM 9508 C C . LEU C 1 134 ? 4.57001 67.21589 84.28055 1.000 31.26760 128 LEU C C 1
ATOM 9509 O O . LEU C 1 134 ? 4.67091 66.02324 84.58060 1.000 30.96725 128 LEU C O 1
ATOM 9525 N N . ARG C 1 135 ? 4.53990 68.19212 85.18216 1.000 26.80149 129 ARG C N 1
ATOM 9526 C CA . ARG C 1 135 ? 4.38376 67.90568 86.59522 1.000 33.83781 129 ARG C CA 1
ATOM 9527 C C . ARG C 1 135 ? 3.00495 67.29695 86.83141 1.000 33.41094 129 ARG C C 1
ATOM 9528 O O . ARG C 1 135 ? 2.08426 67.51030 86.03476 1.000 30.92342 129 ARG C O 1
ATOM 9549 N N . PRO C 1 136 ? 2.83753 66.54503 87.92144 1.000 33.62381 130 PRO C N 1
ATOM 9550 C CA . PRO C 1 136 ? 1.48890 66.10359 88.30961 1.000 35.21457 130 PRO C CA 1
ATOM 9551 C C . PRO C 1 136 ? 0.53492 67.28597 88.38982 1.000 37.56906 130 PRO C C 1
ATOM 9552 O O . PRO C 1 136 ? 0.80765 68.29205 89.04913 1.000 36.68779 130 PRO C O 1
ATOM 9563 N N . GLY C 1 137 ? -0.59699 67.16080 87.71128 1.000 36.12527 131 GLY C N 1
ATOM 9564 C CA . GLY C 1 137 ? -1.54073 68.24338 87.59889 1.000 39.72723 131 GLY C CA 1
ATOM 9565 C C . GLY C 1 137 ? -1.30272 69.16149 86.42037 1.000 35.72813 131 GLY C C 1
ATOM 9566 O O . GLY C 1 137 ? -2.18653 69.95695 86.08356 1.000 35.99404 131 GLY C O 1
ATOM 9570 N N . GLY C 1 138 ? -0.13488 69.07576 85.78860 1.000 30.69686 132 GLY C N 1
ATOM 9571 C CA . GLY C 1 138 ? 0.11341 69.84980 84.59103 1.000 33.04877 132 GLY C CA 1
ATOM 9572 C C . GLY C 1 138 ? -0.91285 69.57429 83.51125 1.000 31.47387 132 GLY C C 1
ATOM 9573 O O . GLY C 1 138 ? -1.64844 68.58814 83.54523 1.000 31.80411 132 GLY C O 1
ATOM 9577 N N . ARG C 1 139 ? -0.95741 70.47624 82.53400 1.000 27.56804 133 ARG C N 1
ATOM 9578 C CA . ARG C 1 139 ? -1.96096 70.42913 81.48689 1.000 28.13893 133 ARG C CA 1
ATOM 9579 C C . ARG C 1 139 ? -1.30593 70.56542 80.11830 1.000 28.12131 133 ARG C C 1
ATOM 9580 O O . ARG C 1 139 ? -0.18652 71.07160 79.97378 1.000 28.01864 133 ARG C O 1
ATOM 9601 N N . GLY C 1 140 ? -2.01583 70.08118 79.11152 1.000 26.28293 134 GLY C N 1
ATOM 9602 C CA . GLY C 1 140 ? -1.57694 70.22244 77.73931 1.000 26.60838 134 GLY C CA 1
ATOM 9603 C C . GLY C 1 140 ? -2.69211 70.78162 76.88386 1.000 26.17278 134 GLY C C 1
ATOM 9604 O O . GLY C 1 140 ? -3.87266 70.53907 77.12955 1.000 26.10877 134 GLY C O 1
ATOM 9608 N N . ILE C 1 141 ? -2.29491 71.56268 75.88137 1.000 21.32159 135 ILE C N 1
ATOM 9609 C CA . ILE C 1 141 ? -3.20880 72.15624 74.91471 1.000 24.54294 135 ILE C CA 1
ATOM 9610 C C . ILE C 1 141 ? -2.67226 71.81264 73.53362 1.000 23.49472 135 ILE C C 1
ATOM 9611 O O . ILE C 1 141 ? -1.56388 72.22594 73.17648 1.000 24.53348 135 ILE C O 1
ATOM 9627 N N . ILE C 1 142 ? -3.43297 71.03538 72.77321 1.000 21.42796 136 ILE C N 1
ATOM 9628 C CA . ILE C 1 142 ? -2.98946 70.54989 71.47308 1.000 23.65027 136 ILE C CA 1
ATOM 9629 C C . ILE C 1 142 ? -4.07897 70.84942 70.45817 1.000 24.18914 136 ILE C C 1
ATOM 9630 O O . ILE C 1 142 ? -5.19939 70.33619 70.56992 1.000 25.35433 136 ILE C O 1
ATOM 9646 N N . GLN C 1 143 ? -3.75533 71.69278 69.48124 1.000 23.63062 137 GLN C N 1
ATOM 9647 C CA . GLN C 1 143 ? -4.67149 72.03260 68.40127 1.000 24.71378 137 GLN C CA 1
ATOM 9648 C C . GLN C 1 143 ? -4.51410 70.99725 67.29960 1.000 24.84615 137 GLN C C 1
ATOM 9649 O O . GLN C 1 143 ? -3.40308 70.76658 66.80962 1.000 25.57441 137 GLN C O 1
ATOM 9663 N N . ILE C 1 144 ? -5.61895 70.36621 66.92166 1.000 24.01032 138 ILE C N 1
ATOM 9664 C CA . ILE C 1 144 ? -5.56246 69.25996 65.97748 1.000 26.59264 138 ILE C CA 1
ATOM 9665 C C . ILE C 1 144 ? -6.42963 69.55389 64.76194 1.000 27.21281 138 ILE C C 1
ATOM 9666 O O . ILE C 1 144 ? -7.14402 70.56196 64.72006 1.000 27.57567 138 ILE C O 1
ATOM 9682 N N . ALA C 1 145 ? -6.37498 68.66077 63.77771 1.000 28.09272 139 ALA C N 1
ATOM 9683 C CA . ALA C 1 145 ? -7.25137 68.67667 62.61460 1.000 29.35791 139 ALA C CA 1
ATOM 9684 C C . ALA C 1 145 ? -8.21352 67.49603 62.69312 1.000 29.30144 139 ALA C C 1
ATOM 9685 O O . ALA C 1 145 ? -7.78604 66.35345 62.89185 1.000 30.87273 139 ALA C O 1
ATOM 9692 N N . HIS C 1 146 ? -9.50424 67.76750 62.55154 1.000 27.08490 140 HIS C N 1
ATOM 9693 C CA . HIS C 1 146 ? -10.51246 66.71869 62.44607 1.000 27.70464 140 HIS C CA 1
ATOM 9694 C C . HIS C 1 146 ? -10.87245 66.61969 60.97040 1.000 27.78472 140 HIS C C 1
ATOM 9695 O O . HIS C 1 146 ? -11.69089 67.39366 60.47474 1.000 28.45999 140 HIS C O 1
ATOM 9709 N N . ALA C 1 147 ? -10.23250 65.68299 60.26293 1.000 29.85079 141 ALA C N 1
ATOM 9710 C CA . ALA C 1 147 ? -10.32840 65.65374 58.80230 1.000 33.00493 141 ALA C CA 1
ATOM 9711 C C . ALA C 1 147 ? -11.76813 65.53828 58.32011 1.000 35.43173 141 ALA C C 1
ATOM 9712 O O . ALA C 1 147 ? -12.10675 66.06019 57.24918 1.000 33.75801 141 ALA C O 1
ATOM 9719 N N . ALA C 1 148 ? -12.63139 64.86863 59.08911 1.000 33.29424 142 ALA C N 1
ATOM 9720 C CA . ALA C 1 148 ? -14.01049 64.68482 58.65225 1.000 37.18774 142 ALA C CA 1
ATOM 9721 C C . ALA C 1 148 ? -14.77789 65.99925 58.60721 1.000 37.72881 142 ALA C C 1
ATOM 9722 O O . ALA C 1 148 ? -15.85412 66.05946 58.00160 1.000 39.88626 142 ALA C O 1
ATOM 9729 N N . HIS C 1 149 ? -14.25769 67.05020 59.23580 1.000 32.74023 143 HIS C N 1
ATOM 9730 C CA . HIS C 1 149 ? -14.88752 68.36366 59.19338 1.000 33.52956 143 HIS C CA 1
ATOM 9731 C C . HIS C 1 149 ? -14.14664 69.33447 58.28307 1.000 31.94177 143 HIS C C 1
ATOM 9732 O O . HIS C 1 149 ? -14.49746 70.51781 58.23761 1.000 31.81953 143 HIS C O 1
ATOM 9746 N N . ALA C 1 150 ? -13.12687 68.87171 57.57412 1.000 32.64028 144 ALA C N 1
ATOM 9747 C CA . ALA C 1 150 ? -12.39013 69.74925 56.67869 1.000 33.19292 144 ALA C CA 1
ATOM 9748 C C . ALA C 1 150 ? -13.33268 70.33080 55.62666 1.000 32.04891 144 ALA C C 1
ATOM 9749 O O . ALA C 1 150 ? -14.25170 69.64529 55.16439 1.000 31.00752 144 ALA C O 1
ATOM 9756 N N . PRO C 1 151 ? -13.14504 71.58274 55.22888 1.000 34.53884 145 PRO C N 1
ATOM 9757 C CA . PRO C 1 151 ? -14.00845 72.14385 54.18297 1.000 33.18379 145 PRO C CA 1
ATOM 9758 C C . PRO C 1 151 ? -13.81220 71.39672 52.87312 1.000 33.54521 145 PRO C C 1
ATOM 9759 O O . PRO C 1 151 ? -12.69283 71.02492 52.51305 1.000 34.64542 145 PRO C O 1
ATOM 9770 N N . LYS C 1 152 ? -14.91646 71.14648 52.17526 1.000 34.63085 146 LYS C N 1
ATOM 9771 C CA . LYS C 1 152 ? -14.85910 70.49879 50.86562 1.000 36.51154 146 LYS C CA 1
ATOM 9772 C C . LYS C 1 152 ? -14.65546 71.53528 49.76894 1.000 34.64335 146 LYS C C 1
ATOM 9773 O O . LYS C 1 152 ? -15.38520 71.59422 48.78307 1.000 35.55055 146 LYS C O 1
ATOM 9792 N N . ARG C 1 153 ? -13.66092 72.39074 49.97821 1.000 31.20625 147 ARG C N 1
ATOM 9793 C CA . ARG C 1 153 ? -13.30988 73.45316 49.04937 1.000 27.93345 147 ARG C CA 1
ATOM 9794 C C . ARG C 1 153 ? -11.79729 73.60724 49.03903 1.000 29.50270 147 ARG C C 1
ATOM 9795 O O . ARG C 1 153 ? -11.14765 73.44260 50.07768 1.000 27.02722 147 ARG C O 1
ATOM 9816 N N . THR C 1 154 ? -11.23596 73.90464 47.86764 1.000 27.10624 148 THR C N 1
ATOM 9817 C CA . THR C 1 154 ? -9.85858 74.37996 47.79838 1.000 27.96638 148 THR C CA 1
ATOM 9818 C C . THR C 1 154 ? -9.85372 75.83765 48.23837 1.000 28.84722 148 THR C C 1
ATOM 9819 O O . THR C 1 154 ? -10.57263 76.66633 47.66300 1.000 25.11874 148 THR C O 1
ATOM 9830 N N . LEU C 1 155 ? -9.08125 76.14052 49.27890 1.000 25.76101 149 LEU C N 1
ATOM 9831 C CA . LEU C 1 155 ? -9.06660 77.47025 49.86042 1.000 26.94737 149 LEU C CA 1
ATOM 9832 C C . LEU C 1 155 ? -7.96528 78.31043 49.23772 1.000 26.96508 149 LEU C C 1
ATOM 9833 O O . LEU C 1 155 ? -6.95395 77.80093 48.74948 1.000 28.02885 149 LEU C O 1
ATOM 9849 N N . GLU C 1 156 ? -8.19342 79.61861 49.23487 1.000 25.06864 150 GLU C N 1
ATOM 9850 C CA . GLU C 1 156 ? -7.30729 80.54993 48.55749 1.000 31.13489 150 GLU C CA 1
ATOM 9851 C C . GLU C 1 156 ? -6.99380 81.72156 49.46972 1.000 30.95728 150 GLU C C 1
ATOM 9852 O O . GLU C 1 156 ? -7.89288 82.24364 50.13630 1.000 29.36002 150 GLU C O 1
ATOM 9864 N N . SER C 1 157 ? -5.72243 82.12703 49.49489 1.000 29.72619 151 SER C N 1
ATOM 9865 C CA . SER C 1 157 ? -5.27074 83.31339 50.21242 1.000 35.05029 151 SER C CA 1
ATOM 9866 C C . SER C 1 157 ? -4.52279 84.19047 49.22016 1.000 36.66400 151 SER C C 1
ATOM 9867 O O . SER C 1 157 ? -3.61405 83.70974 48.53674 1.000 34.45360 151 SER C O 1
ATOM 9875 N N . ARG C 1 158 ? -4.93213 85.45516 49.10560 1.000 36.40733 152 ARG C N 1
ATOM 9876 C CA . ARG C 1 158 ? -4.31996 86.41069 48.18586 1.000 42.27549 152 ARG C CA 1
ATOM 9877 C C . ARG C 1 158 ? -3.86815 87.62993 48.98086 1.000 45.69594 152 ARG C C 1
ATOM 9878 O O . ARG C 1 158 ? -4.68498 88.25694 49.66631 1.000 49.48705 152 ARG C O 1
ATOM 9899 N N . ILE C 1 159 ? -2.58682 87.95811 48.89423 1.000 41.02157 153 ILE C N 1
ATOM 9900 C CA . ILE C 1 159 ? -2.03076 89.09829 49.63228 1.000 42.97705 153 ILE C CA 1
ATOM 9901 C C . ILE C 1 159 ? -1.09068 89.88344 48.72940 1.000 39.23407 153 ILE C C 1
ATOM 9902 O O . ILE C 1 159 ? -0.60066 89.38069 47.71257 1.000 35.83496 153 ILE C O 1
ATOM 9918 N N . PRO C 1 160 ? -0.81260 91.13341 49.10084 1.000 40.05268 154 PRO C N 1
ATOM 9919 C CA . PRO C 1 160 ? 0.05811 91.96799 48.26331 1.000 36.78910 154 PRO C CA 1
ATOM 9920 C C . PRO C 1 160 ? 1.48948 91.45284 48.24666 1.000 35.19578 154 PRO C C 1
ATOM 9921 O O . PRO C 1 160 ? 1.95172 90.75499 49.15368 1.000 35.92598 154 PRO C O 1
ATOM 9932 N N . GLY C 1 161 ? 2.20005 91.82288 47.18550 1.000 33.07025 155 GLY C N 1
ATOM 9933 C CA . GLY C 1 161 ? 3.54805 91.35798 46.98050 1.000 29.55021 155 GLY C CA 1
ATOM 9934 C C . GLY C 1 161 ? 4.57830 92.22267 47.67565 1.000 32.06166 155 GLY C C 1
ATOM 9935 O O . GLY C 1 161 ? 4.25592 93.24715 48.29211 1.000 30.54447 155 GLY C O 1
ATOM 9939 N N . PRO C 1 162 ? 5.85496 91.83903 47.55474 1.000 31.82495 156 PRO C N 1
ATOM 9940 C CA . PRO C 1 162 ? 6.91813 92.58373 48.26344 1.000 31.17343 156 PRO C CA 1
ATOM 9941 C C . PRO C 1 162 ? 7.04699 94.03078 47.81860 1.000 31.28710 156 PRO C C 1
ATOM 9942 O O . PRO C 1 162 ? 7.65748 94.83489 48.53096 1.000 33.70969 156 PRO C O 1
ATOM 9953 N N . ASN C 1 163 ? 6.49432 94.40073 46.66933 1.000 32.35164 157 ASN C N 1
ATOM 9954 C CA . ASN C 1 163 ? 6.49467 95.79395 46.24140 1.000 31.82112 157 ASN C CA 1
ATOM 9955 C C . ASN C 1 163 ? 5.07940 96.33184 46.05600 1.000 30.42455 157 ASN C C 1
ATOM 9956 O O . ASN C 1 163 ? 4.85492 97.25937 45.27987 1.000 31.70624 157 ASN C O 1
ATOM 9967 N N . GLY C 1 164 ? 4.12524 95.77394 46.79469 1.000 33.42139 158 GLY C N 1
ATOM 9968 C CA . GLY C 1 164 ? 2.78983 96.31621 46.87229 1.000 36.95234 158 GLY C CA 1
ATOM 9969 C C . GLY C 1 164 ? 1.84155 95.83571 45.80281 1.000 35.88455 158 GLY C C 1
ATOM 9970 O O . GLY C 1 164 ? 0.65437 96.17462 45.85896 1.000 38.52300 158 GLY C O 1
ATOM 9974 N N . GLU C 1 165 ? 2.32622 95.09158 44.82262 1.000 35.62787 159 GLU C N 1
ATOM 9975 C CA . GLU C 1 165 ? 1.47351 94.53938 43.77958 1.000 37.70136 159 GLU C CA 1
ATOM 9976 C C . GLU C 1 165 ? 0.32369 93.75242 44.40932 1.000 34.97363 159 GLU C C 1
ATOM 9977 O O . GLU C 1 165 ? 0.56838 92.74870 45.09005 1.000 32.97432 159 GLU C O 1
ATOM 9989 N N . PRO C 1 166 ? -0.92519 94.15686 44.21888 1.000 37.81223 160 PRO C N 1
ATOM 9990 C CA . PRO C 1 166 ? -2.02084 93.43477 44.87969 1.000 39.86254 160 PRO C CA 1
ATOM 9991 C C . PRO C 1 166 ? -2.24517 92.06276 44.25645 1.000 37.61450 160 PRO C C 1
ATOM 9992 O O . PRO C 1 166 ? -2.12097 91.87457 43.04364 1.000 39.68850 160 PRO C O 1
ATOM 10003 N N . ASP C 1 167 ? -2.56132 91.09348 45.10752 1.000 34.86242 161 ASP C N 1
ATOM 10004 C CA . ASP C 1 167 ? -2.77672 89.71430 44.68461 1.000 40.47906 161 ASP C CA 1
ATOM 10005 C C . ASP C 1 167 ? -1.53097 89.12464 44.02932 1.000 38.11513 161 ASP C C 1
ATOM 10006 O O . ASP C 1 167 ? -1.62082 88.16853 43.25106 1.000 42.24147 161 ASP C O 1
ATOM 10015 N N . ASP C 1 168 ? -0.36125 89.68744 44.33859 1.000 32.78878 162 ASP C N 1
ATOM 10016 C CA . ASP C 1 168 ? 0.88998 89.16465 43.80140 1.000 31.95858 162 ASP C CA 1
ATOM 10017 C C . ASP C 1 168 ? 1.24973 87.81357 44.41312 1.000 32.70255 162 ASP C C 1
ATOM 10018 O O . ASP C 1 168 ? 1.86534 86.96826 43.74981 1.000 28.88542 162 ASP C O 1
ATOM 10027 N N . VAL C 1 169 ? 0.87799 87.59063 45.66683 1.000 30.18198 163 VAL C N 1
ATOM 10028 C CA . VAL C 1 169 ? 1.17526 86.35421 46.37494 1.000 30.48377 163 VAL C CA 1
ATOM 10029 C C . VAL C 1 169 ? -0.13397 85.61685 46.60885 1.000 32.60886 163 VAL C C 1
ATOM 10030 O O . VAL C 1 169 ? -1.07455 86.16773 47.19529 1.000 31.15017 163 VAL C O 1
ATOM 10043 N N . VAL C 1 170 ? -0.19543 84.37328 46.15092 1.000 30.90560 164 VAL C N 1
ATOM 10044 C CA . VAL C 1 170 ? -1.38546 83.54608 46.28891 1.000 31.84332 164 VAL C CA 1
ATOM 10045 C C . VAL C 1 170 ? -0.98008 82.22620 46.91826 1.000 31.40533 164 VAL C C 1
ATOM 10046 O O . VAL C 1 170 ? 0.05079 81.64559 46.55991 1.000 29.45534 164 VAL C O 1
ATOM 10059 N N . MET C 1 171 ? -1.76889 81.76875 47.88193 1.000 29.75750 165 MET C N 1
ATOM 10060 C CA . MET C 1 171 ? -1.63779 80.41540 48.39481 1.000 33.27448 165 MET C CA 1
ATOM 10061 C C . MET C 1 171 ? -2.96079 79.68255 48.22399 1.000 30.43489 165 MET C C 1
ATOM 10062 O O . MET C 1 171 ? -4.03365 80.24615 48.45178 1.000 32.58640 165 MET C O 1
ATOM 10076 N N . LEU C 1 172 ? -2.87458 78.43555 47.78563 1.000 30.96473 166 LEU C N 1
ATOM 10077 C CA . LEU C 1 172 ? -4.02182 77.55753 47.64161 1.000 31.39956 166 LEU C CA 1
ATOM 10078 C C . LEU C 1 172 ? -3.82746 76.40000 48.60451 1.000 31.90850 166 LEU C C 1
ATOM 10079 O O . LEU C 1 172 ? -2.70446 75.91966 48.78568 1.000 27.01822 166 LEU C O 1
ATOM 10095 N N . PHE C 1 173 ? -4.91146 75.98390 49.24962 1.000 28.86540 167 PHE C N 1
ATOM 10096 C CA . PHE C 1 173 ? -4.86312 74.91150 50.23116 1.000 28.69997 167 PHE C CA 1
ATOM 10097 C C . PHE C 1 173 ? -5.97468 73.91925 49.94948 1.000 27.04155 167 PHE C C 1
ATOM 10098 O O . PHE C 1 173 ? -7.10594 74.31258 49.66196 1.000 25.87157 167 PHE C O 1
ATOM 10115 N N . ARG C 1 174 ? -5.65905 72.63382 50.06278 1.000 28.04522 168 ARG C N 1
ATOM 10116 C CA . ARG C 1 174 ? -6.67342 71.58805 50.01349 1.000 33.35912 168 ARG C CA 1
ATOM 10117 C C . ARG C 1 174 ? -6.34124 70.53113 51.05555 1.000 36.06170 168 ARG C C 1
ATOM 10118 O O . ARG C 1 174 ? -5.24071 69.96792 51.04270 1.000 33.25275 168 ARG C O 1
ATOM 10139 N N . PHE C 1 175 ? -7.29529 70.26368 51.94581 1.000 34.44247 169 PHE C N 1
ATOM 10140 C CA . PHE C 1 175 ? -7.13371 69.30914 53.03585 1.000 37.30205 169 PHE C CA 1
ATOM 10141 C C . PHE C 1 175 ? -8.14647 68.19192 52.85633 1.000 40.37351 169 PHE C C 1
ATOM 10142 O O . PHE C 1 175 ? -9.35861 68.44147 52.88996 1.000 41.28263 169 PHE C O 1
ATOM 10159 N N . ARG C 1 176 ? -7.65600 66.96128 52.68486 1.000 38.58369 170 ARG C N 1
ATOM 10160 C CA . ARG C 1 176 ? -8.54900 65.82794 52.49724 1.000 39.07591 170 ARG C CA 1
ATOM 10161 C C . ARG C 1 176 ? -8.09617 64.57327 53.23026 1.000 39.03536 170 ARG C C 1
ATOM 10162 O O . ARG C 1 176 ? -6.89303 64.27981 53.27457 1.000 37.69627 170 ARG C O 1
ATOM 10183 N N . PRO C 1 177 ? -9.02834 63.81690 53.80953 1.000 40.99669 171 PRO C N 1
ATOM 10184 C CA . PRO C 1 177 ? -8.66448 62.50584 54.36358 1.000 40.00547 171 PRO C CA 1
ATOM 10185 C C . PRO C 1 177 ? -7.85091 61.68727 53.36883 1.000 37.60459 171 PRO C C 1
ATOM 10186 O O . PRO C 1 177 ? -8.13369 61.67386 52.17208 1.000 35.62427 171 PRO C O 1
ATOM 10197 N N . ALA C 1 178 ? -6.83114 60.99405 53.87510 1.000 36.18125 172 ALA C N 1
ATOM 10198 C CA . ALA C 1 178 ? -6.00186 60.14360 53.03768 1.000 36.99920 172 ALA C CA 1
ATOM 10199 C C . ALA C 1 178 ? -6.46279 58.69567 53.12819 1.000 39.53398 172 ALA C C 1
ATOM 10200 O O . ALA C 1 178 ? -6.98739 58.27140 54.16025 1.000 40.25486 172 ALA C O 1
ATOM 10207 N N . PRO C 1 179 ? -6.29142 57.91131 52.05342 1.000 44.00615 173 PRO C N 1
ATOM 10208 C CA . PRO C 1 179 ? -6.63170 56.46762 52.12423 1.000 43.22310 173 PRO C CA 1
ATOM 10209 C C . PRO C 1 179 ? -5.53384 55.65698 52.80761 1.000 46.85688 173 PRO C C 1
ATOM 10210 O O . PRO C 1 179 ? -4.77740 54.90539 52.19277 1.000 49.83815 173 PRO C O 1
ATOM 10221 N N . THR C 1 180 ? -5.43353 55.81524 54.12613 1.000 46.32302 174 THR C N 1
ATOM 10222 C CA . THR C 1 180 ? -4.46676 55.11263 54.95477 1.000 48.07051 174 THR C CA 1
ATOM 10223 C C . THR C 1 180 ? -5.20785 54.35011 56.04415 1.000 44.99346 174 THR C C 1
ATOM 10224 O O . THR C 1 180 ? -6.38149 54.60979 56.31838 1.000 44.95879 174 THR C O 1
ATOM 10235 N N . GLU C 1 181 ? -4.51723 53.39744 56.66896 1.000 49.64988 175 GLU C N 1
ATOM 10236 C CA . GLU C 1 181 ? -5.12704 52.67654 57.78134 1.000 54.07070 175 GLU C CA 1
ATOM 10237 C C . GLU C 1 181 ? -5.51096 53.63390 58.90272 1.000 51.77295 175 GLU C C 1
ATOM 10238 O O . GLU C 1 181 ? -6.66697 53.67958 59.33992 1.000 51.72171 175 GLU C O 1
ATOM 10250 N N . GLU C 1 182 ? -4.54243 54.37484 59.40139 1.000 46.95461 176 GLU C N 1
ATOM 10251 C CA . GLU C 1 182 ? -4.75907 55.31259 60.48778 1.000 43.03061 176 GLU C CA 1
ATOM 10252 C C . GLU C 1 182 ? -5.38423 56.59061 59.93914 1.000 41.03941 176 GLU C C 1
ATOM 10253 O O . GLU C 1 182 ? -5.06379 57.00390 58.81787 1.000 39.42625 176 GLU C O 1
ATOM 10265 N N . PRO C 1 183 ? -6.30102 57.21656 60.69521 1.000 35.28811 177 PRO C N 1
ATOM 10266 C CA . PRO C 1 183 ? -6.90333 58.47351 60.22568 1.000 36.40192 177 PRO C CA 1
ATOM 10267 C C . PRO C 1 183 ? -5.83726 59.49582 59.86194 1.000 34.80238 177 PRO C C 1
ATOM 10268 O O . PRO C 1 183 ? -5.08056 59.95121 60.72798 1.000 31.08647 177 PRO C O 1
ATOM 10279 N N . SER C 1 184 ? -5.75864 59.86098 58.58242 1.000 30.15073 178 SER C N 1
ATOM 10280 C CA . SER C 1 184 ? -4.73095 60.78292 58.12314 1.000 28.32469 178 SER C CA 1
ATOM 10281 C C . SER C 1 184 ? -5.32826 61.73809 57.10196 1.000 28.54285 178 SER C C 1
ATOM 10282 O O . SER C 1 184 ? -6.44736 61.55166 56.62067 1.000 30.03841 178 SER C O 1
ATOM 10290 N N . MET C 1 185 ? -4.54916 62.75988 56.75946 1.000 26.74876 179 MET C N 1
ATOM 10291 C CA . MET C 1 185 ? -4.99927 63.83371 55.88841 1.000 31.50485 179 MET C CA 1
ATOM 10292 C C . MET C 1 185 ? -3.84968 64.24706 54.98396 1.000 30.44330 179 MET C C 1
ATOM 10293 O O . MET C 1 185 ? -2.71820 64.41831 55.45376 1.000 29.80879 179 MET C O 1
ATOM 10307 N N . HIS C 1 186 ? -4.13122 64.37555 53.68904 1.000 31.39649 180 HIS C N 1
ATOM 10308 C CA . HIS C 1 186 ? -3.21022 65.04828 52.77985 1.000 31.42340 180 HIS C CA 1
ATOM 10309 C C . HIS C 1 186 ? -3.47975 66.54597 52.85132 1.000 30.78222 180 HIS C C 1
ATOM 10310 O O . HIS C 1 186 ? -4.59321 66.99349 52.56314 1.000 31.40485 180 HIS C O 1
ATOM 10324 N N . ALA C 1 187 ? -2.48125 67.31284 53.26184 1.000 25.58408 181 ALA C N 1
ATOM 10325 C CA . ALA C 1 187 ? -2.56725 68.76572 53.33794 1.000 26.93149 181 ALA C CA 1
ATOM 10326 C C . ALA C 1 187 ? -1.69537 69.32048 52.21650 1.000 31.16313 181 ALA C C 1
ATOM 10327 O O . ALA C 1 187 ? -0.46929 69.37894 52.34239 1.000 29.05984 181 ALA C O 1
ATOM 10334 N N . GLU C 1 188 ? -2.32631 69.70361 51.11275 1.000 31.93063 182 GLU C N 1
ATOM 10335 C CA . GLU C 1 188 ? -1.62062 70.21853 49.94825 1.000 31.67081 182 GLU C CA 1
ATOM 10336 C C . GLU C 1 188 ? -1.60339 71.74008 49.96852 1.000 34.19873 182 GLU C C 1
ATOM 10337 O O . GLU C 1 188 ? -2.63295 72.37435 50.22261 1.000 32.50119 182 GLU C O 1
ATOM 10349 N N . TYR C 1 189 ? -0.43361 72.31525 49.68406 1.000 30.20522 183 TYR C N 1
ATOM 10350 C CA . TYR C 1 189 ? -0.22268 73.75653 49.64808 1.000 33.05735 183 TYR C CA 1
ATOM 10351 C C . TYR C 1 189 ? 0.36749 74.12443 48.29159 1.000 34.06025 183 TYR C C 1
ATOM 10352 O O . TYR C 1 189 ? 1.25287 73.43124 47.78113 1.000 31.52763 183 TYR C O 1
ATOM 10370 N N . VAL C 1 190 ? -0.09723 75.22443 47.71500 1.000 33.73305 184 VAL C N 1
ATOM 10371 C CA . VAL C 1 190 ? 0.55331 75.82622 46.55788 1.000 30.92678 184 VAL C CA 1
ATOM 10372 C C . VAL C 1 190 ? 0.85895 77.27153 46.90764 1.000 32.28589 184 VAL C C 1
ATOM 10373 O O . VAL C 1 190 ? -0.03374 78.01065 47.33896 1.000 30.40698 184 VAL C O 1
ATOM 10386 N N . TYR C 1 191 ? 2.12005 77.65937 46.75287 1.000 27.12566 185 TYR C N 1
ATOM 10387 C CA . TYR C 1 191 ? 2.56746 79.02515 46.98001 1.000 30.41498 185 TYR C CA 1
ATOM 10388 C C . TYR C 1 191 ? 3.02500 79.61017 45.65170 1.000 30.15026 185 TYR C C 1
ATOM 10389 O O . TYR C 1 191 ? 3.78138 78.96891 44.91474 1.000 26.29246 185 TYR C O 1
ATOM 10407 N N . ALA C 1 192 ? 2.57832 80.82531 45.35403 1.000 27.66474 186 ALA C N 1
ATOM 10408 C CA . ALA C 1 192 ? 3.06881 81.54866 44.19233 1.000 27.59144 186 ALA C CA 1
ATOM 10409 C C . ALA C 1 192 ? 3.26704 83.00976 44.55650 1.000 31.24704 186 ALA C C 1
ATOM 10410 O O . ALA C 1 192 ? 2.43054 83.60652 45.24198 1.000 29.30989 186 ALA C O 1
ATOM 10417 N N . CYS C 1 193 ? 4.39596 83.56933 44.12284 1.000 29.99769 187 CYS C N 1
ATOM 10418 C CA . CYS C 1 193 ? 4.60430 85.01270 44.10079 1.000 28.79844 187 CYS C CA 1
ATOM 10419 C C . CYS C 1 193 ? 4.91663 85.39133 42.65588 1.000 29.47778 187 CYS C C 1
ATOM 10420 O O . CYS C 1 193 ? 5.99802 85.07680 42.14279 1.000 30.42393 187 CYS C O 1
ATOM 10428 N N . LYS C 1 194 ? 3.96792 86.05812 42.00023 1.000 29.07679 188 LYS C N 1
ATOM 10429 C CA . LYS C 1 194 ? 4.06334 86.25926 40.55775 1.000 33.37745 188 LYS C CA 1
ATOM 10430 C C . LYS C 1 194 ? 5.27659 87.10469 40.17776 1.000 33.50024 188 LYS C C 1
ATOM 10431 O O . LYS C 1 194 ? 6.05216 86.73007 39.28980 1.000 29.64367 188 LYS C O 1
ATOM 10450 N N . SER C 1 195 ? 5.43110 88.27234 40.81208 1.000 31.49712 189 SER C N 1
ATOM 10451 C CA . SER C 1 195 ? 6.50551 89.19231 40.44983 1.000 31.05055 189 SER C CA 1
ATOM 10452 C C . SER C 1 195 ? 7.88700 88.60223 40.71151 1.000 32.32019 189 SER C C 1
ATOM 10453 O O . SER C 1 195 ? 8.86556 89.06856 40.12532 1.000 30.54371 189 SER C O 1
ATOM 10461 N N . LEU C 1 196 ? 8.00473 87.60567 41.58690 1.000 27.07594 190 LEU C N 1
ATOM 10462 C CA . LEU C 1 196 ? 9.29031 86.96667 41.82751 1.000 28.70409 190 LEU C CA 1
ATOM 10463 C C . LEU C 1 196 ? 9.44702 85.64857 41.07514 1.000 29.33008 190 LEU C C 1
ATOM 10464 O O . LEU C 1 196 ? 10.46324 84.97386 41.24166 1.000 27.76403 190 LEU C O 1
ATOM 10480 N N . ASN C 1 197 ? 8.46864 85.26020 40.26002 1.000 32.85756 191 ASN C N 1
ATOM 10481 C CA . ASN C 1 197 ? 8.54955 84.02180 39.48226 1.000 29.48702 191 ASN C CA 1
ATOM 10482 C C . ASN C 1 197 ? 8.70819 82.80394 40.39285 1.000 32.15976 191 ASN C C 1
ATOM 10483 O O . ASN C 1 197 ? 9.48400 81.88909 40.10721 1.000 29.33083 191 ASN C O 1
ATOM 10494 N N . GLU C 1 198 ? 7.95900 82.78706 41.49362 1.000 31.45409 192 GLU C N 1
ATOM 10495 C CA . GLU C 1 198 ? 7.98243 81.69216 42.45133 1.000 30.69747 192 GLU C CA 1
ATOM 10496 C C . GLU C 1 198 ? 6.69699 80.88228 42.35339 1.000 29.01549 192 GLU C C 1
ATOM 10497 O O . GLU C 1 198 ? 5.60444 81.44164 42.22041 1.000 30.91581 192 GLU C O 1
ATOM 10509 N N . LEU C 1 199 ? 6.84030 79.56064 42.40865 1.000 28.77771 193 LEU C N 1
ATOM 10510 C CA . LEU C 1 199 ? 5.70510 78.64670 42.36362 1.000 28.27189 193 LEU C CA 1
ATOM 10511 C C . LEU C 1 199 ? 6.13194 77.35813 43.04919 1.000 31.25115 193 LEU C C 1
ATOM 10512 O O . LEU C 1 199 ? 7.16409 76.78109 42.69882 1.000 35.23807 193 LEU C O 1
ATOM 10528 N N . LEU C 1 200 ? 5.36977 76.93085 44.04436 1.000 32.24975 194 LEU C N 1
ATOM 10529 C CA . LEU C 1 200 ? 5.69991 75.72190 44.78404 1.000 32.41669 194 LEU C CA 1
ATOM 10530 C C . LEU C 1 200 ? 4.43380 74.94345 45.07586 1.000 28.92938 194 LEU C C 1
ATOM 10531 O O . LEU C 1 200 ? 3.41642 75.53474 45.42560 1.000 31.1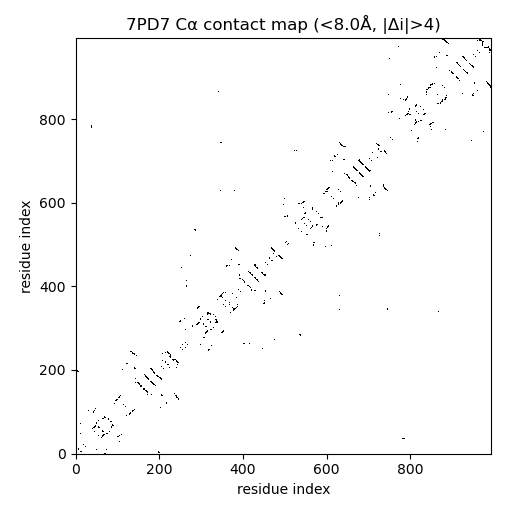0794 194 LEU C O 1
ATOM 10547 N N . TYR C 1 201 ? 4.51188 73.62319 44.92397 1.000 32.02062 195 TYR C N 1
ATOM 10548 C CA . TYR C 1 201 ? 3.49440 72.67830 45.36146 1.000 30.41159 195 TYR C CA 1
ATOM 10549 C C . TYR C 1 201 ? 4.14750 71.74449 46.36979 1.000 28.53463 195 TYR C C 1
ATOM 10550 O O . TYR C 1 201 ? 5.29297 71.33579 46.17898 1.000 25.59660 195 TYR C O 1
ATOM 10568 N N . GLU C 1 202 ? 3.42623 71.41414 47.43922 1.000 29.12072 196 GLU C N 1
ATOM 10569 C CA . GLU C 1 202 ? 3.92974 70.53397 48.48728 1.000 28.88943 196 GLU C CA 1
ATOM 10570 C C . GLU C 1 202 ? 2.74739 69.84859 49.15793 1.000 28.85476 196 GLU C C 1
ATOM 10571 O O . GLU C 1 202 ? 1.71713 70.47800 49.40441 1.000 28.61153 196 GLU C O 1
ATOM 10583 N N . ASN C 1 203 ? 2.91144 68.56874 49.46935 1.000 26.72078 197 ASN C N 1
ATOM 10584 C CA . ASN C 1 203 ? 1.84376 67.73442 50.00889 1.000 30.33419 197 ASN C CA 1
ATOM 10585 C C . ASN C 1 203 ? 2.31491 67.15653 51.33194 1.000 27.90802 197 ASN C C 1
ATOM 10586 O O . ASN C 1 203 ? 3.20693 66.30447 51.35597 1.000 33.82959 197 ASN C O 1
ATOM 10597 N N . HIS C 1 204 ? 1.71845 67.62257 52.42248 1.000 29.02873 198 HIS C N 1
ATOM 10598 C CA . HIS C 1 204 ? 2.05979 67.16631 53.76062 1.000 26.53783 198 HIS C CA 1
ATOM 10599 C C . HIS C 1 204 ? 1.15595 66.00557 54.16452 1.000 28.32481 198 HIS C C 1
ATOM 10600 O O . HIS C 1 204 ? -0.07102 66.07879 54.02391 1.000 28.42521 198 HIS C O 1
ATOM 10614 N N . LEU C 1 205 ? 1.76222 64.94301 54.67363 1.000 27.45615 199 LEU C N 1
ATOM 10615 C CA . LEU C 1 205 ? 1.01979 63.82939 55.24656 1.000 27.50737 199 LEU C CA 1
ATOM 10616 C C . LEU C 1 205 ? 0.86371 64.09786 56.73913 1.000 29.21998 199 LEU C C 1
ATOM 10617 O O . LEU C 1 205 ? 1.85219 64.13121 57.48163 1.000 27.88495 199 LEU C O 1
ATOM 10633 N N . LEU C 1 206 ? -0.37200 64.31120 57.16943 1.000 26.60721 200 LEU C N 1
ATOM 10634 C CA . LEU C 1 206 ? -0.70654 64.57818 58.55943 1.000 26.80599 200 LEU C CA 1
ATOM 10635 C C . LEU C 1 206 ? -1.35926 63.34017 59.15597 1.000 26.33735 200 LEU C C 1
ATOM 10636 O O . LEU C 1 206 ? -2.29639 62.79043 58.56973 1.000 26.56093 200 LEU C O 1
ATOM 10652 N N . SER C 1 207 ? -0.85677 62.90474 60.30967 1.000 24.29308 201 SER C N 1
ATOM 10653 C CA . SER C 1 207 ? -1.24355 61.63796 60.91337 1.000 28.79968 201 SER C CA 1
ATOM 10654 C C . SER C 1 207 ? -2.18820 61.86534 62.08295 1.000 27.27211 201 SER C C 1
ATOM 10655 O O . SER C 1 207 ? -2.04172 62.83682 62.82987 1.000 26.89084 201 SER C O 1
ATOM 10663 N N . MET C 1 208 ? -3.15059 60.95641 62.24124 1.000 26.61407 202 MET C N 1
ATOM 10664 C CA . MET C 1 208 ? -4.04373 60.95053 63.39867 1.000 28.48468 202 MET C CA 1
ATOM 10665 C C . MET C 1 208 ? -4.95590 62.17819 63.41514 1.000 27.24759 202 MET C C 1
ATOM 10666 O O . MET C 1 208 ? -5.20830 62.78125 64.46691 1.000 25.53796 202 MET C O 1
ATOM 10680 N N . THR C 1 209 ? -5.47414 62.53457 62.24162 1.000 28.32150 203 THR C N 1
ATOM 10681 C CA . THR C 1 209 ? -6.30626 63.72731 62.08159 1.000 27.58063 203 THR C CA 1
ATOM 10682 C C . THR C 1 209 ? -7.77696 63.40367 62.37255 1.000 30.90187 203 THR C C 1
ATOM 10683 O O . THR C 1 209 ? -8.66849 63.52306 61.52128 1.000 29.59891 203 THR C O 1
ATOM 10694 N N . ASP C 1 210 ? -8.02470 62.99430 63.61229 1.000 29.22436 204 ASP C N 1
ATOM 10695 C CA . ASP C 1 210 ? -9.38027 62.70424 64.06701 1.000 26.87812 204 ASP C CA 1
ATOM 10696 C C . ASP C 1 210 ? -9.45085 62.95357 65.56742 1.000 27.82394 204 ASP C C 1
ATOM 10697 O O . ASP C 1 210 ? -8.67127 62.38143 66.33384 1.000 27.28423 204 ASP C O 1
ATOM 10706 N N . ALA C 1 211 ? -10.36842 63.82546 65.98389 1.000 30.12255 205 ALA C N 1
ATOM 10707 C CA . ALA C 1 211 ? -10.44678 64.19573 67.39604 1.000 27.92447 205 ALA C CA 1
ATOM 10708 C C . ALA C 1 211 ? -10.73120 62.98789 68.28489 1.000 26.97724 205 ALA C C 1
ATOM 10709 O O . ALA C 1 211 ? -10.19924 62.88552 69.40114 1.000 29.03413 205 ALA C O 1
ATOM 10716 N N . HIS C 1 212 ? -11.59408 62.07834 67.82492 1.000 28.08719 206 HIS C N 1
ATOM 10717 C CA . HIS C 1 212 ? -11.95411 60.93475 68.65362 1.000 29.93365 206 HIS C CA 1
ATOM 10718 C C . HIS C 1 212 ? -10.78582 59.97292 68.79869 1.000 31.69230 206 HIS C C 1
ATOM 10719 O O . HIS C 1 212 ? -10.49799 59.49937 69.90662 1.000 27.75700 206 HIS C O 1
ATOM 10733 N N . ALA C 1 213 ? -10.08015 59.70058 67.69728 1.000 27.44898 207 ALA C N 1
ATOM 10734 C CA . ALA C 1 213 ? -8.90175 58.84788 67.77058 1.000 27.67668 207 ALA C CA 1
ATOM 10735 C C . ALA C 1 213 ? -7.81875 59.51434 68.59713 1.000 27.07384 207 ALA C C 1
ATOM 10736 O O . ALA C 1 213 ? -7.14017 58.86046 69.39719 1.000 30.39862 207 ALA C O 1
ATOM 10743 N N . PHE C 1 214 ? -7.65172 60.82438 68.42179 1.000 26.15890 208 PHE C N 1
ATOM 10744 C CA . PHE C 1 214 ? -6.62800 61.54528 69.16025 1.000 27.35416 208 PHE C CA 1
ATOM 10745 C C . PHE C 1 214 ? -6.90338 61.51530 70.65770 1.000 26.39889 208 PHE C C 1
ATOM 10746 O O . PHE C 1 214 ? -5.98753 61.29214 71.45479 1.000 26.53504 208 PHE C O 1
ATOM 10763 N N . ALA C 1 215 ? -8.15826 61.74020 71.06091 1.000 27.96968 209 ALA C N 1
ATOM 10764 C CA . ALA C 1 215 ? -8.49001 61.71299 72.48406 1.000 26.13266 209 ALA C CA 1
ATOM 10765 C C . ALA C 1 215 ? -8.22106 60.33870 73.08456 1.000 30.21699 209 ALA C C 1
ATOM 10766 O O . ALA C 1 215 ? -7.76333 60.22775 74.23061 1.000 28.02908 209 ALA C O 1
ATOM 10773 N N . ALA C 1 216 ? -8.51566 59.27863 72.32928 1.000 27.52798 210 ALA C N 1
ATOM 10774 C CA . ALA C 1 216 ? -8.22322 57.93270 72.80227 1.000 30.80240 210 ALA C CA 1
ATOM 10775 C C . ALA C 1 216 ? -6.72620 57.73339 72.98777 1.000 31.05551 210 ALA C C 1
ATOM 10776 O O . ALA C 1 216 ? -6.29215 57.11421 73.96512 1.000 29.04849 210 ALA C O 1
ATOM 10783 N N . CYS C 1 217 ? -5.91888 58.24553 72.05363 1.000 30.11212 211 CYS C N 1
ATOM 10784 C CA . CYS C 1 217 ? -4.47121 58.14349 72.19746 1.000 29.71618 211 CYS C CA 1
ATOM 10785 C C . CYS C 1 217 ? -3.97750 58.92210 73.40676 1.000 27.98461 211 CYS C C 1
ATOM 10786 O O . CYS C 1 217 ? -3.10299 58.44785 74.13747 1.000 29.74767 211 CYS C O 1
ATOM 10794 N N . ALA C 1 218 ? -4.50892 60.12842 73.62347 1.000 26.31295 212 ALA C N 1
ATOM 10795 C CA . ALA C 1 218 ? -4.14820 60.88075 74.82114 1.000 26.41122 212 ALA C CA 1
ATOM 10796 C C . ALA C 1 218 ? -4.48329 60.08995 76.08039 1.000 29.88069 212 ALA C C 1
ATOM 10797 O O . ALA C 1 218 ? -3.70024 60.06512 77.03730 1.000 29.59168 212 ALA C O 1
ATOM 10804 N N . ARG C 1 219 ? -5.62916 59.40927 76.08786 1.000 28.24282 213 ARG C N 1
ATOM 10805 C CA . ARG C 1 219 ? -5.97364 58.57673 77.23654 1.000 35.85168 213 ARG C CA 1
ATOM 10806 C C . ARG C 1 219 ? -4.99389 57.41500 77.38267 1.000 33.02117 213 ARG C C 1
ATOM 10807 O O . ARG C 1 219 ? -4.51501 57.12516 78.48586 1.000 29.47466 213 ARG C O 1
ATOM 10828 N N . GLU C 1 220 ? -4.66607 56.74622 76.27856 1.000 31.13054 214 GLU C N 1
ATOM 10829 C CA . GLU C 1 220 ? -3.70809 55.65035 76.36191 1.000 34.26354 214 GLU C CA 1
ATOM 10830 C C . GLU C 1 220 ? -2.33582 56.13973 76.81733 1.000 31.90813 214 GLU C C 1
ATOM 10831 O O . GLU C 1 220 ? -1.56951 55.37591 77.41320 1.000 31.51933 214 GLU C O 1
ATOM 10843 N N . ALA C 1 221 ? -2.00594 57.40109 76.54496 1.000 31.45258 215 ALA C N 1
ATOM 10844 C CA . ALA C 1 221 ? -0.73546 57.97187 76.97496 1.000 28.75250 215 ALA C CA 1
ATOM 10845 C C . ALA C 1 221 ? -0.70965 58.30699 78.45928 1.000 31.14425 215 ALA C C 1
ATOM 10846 O O . ALA C 1 221 ? 0.33736 58.73146 78.96325 1.000 30.76419 215 ALA C O 1
ATOM 10853 N N . GLY C 1 222 ? -1.83540 58.16961 79.15863 1.000 31.90952 216 GLY C N 1
ATOM 10854 C CA . GLY C 1 222 ? -1.86407 58.31660 80.59922 1.000 32.05664 216 GLY C CA 1
ATOM 10855 C C . GLY C 1 222 ? -2.60859 59.52084 81.12980 1.000 32.27316 216 GLY C C 1
ATOM 10856 O O . GLY C 1 222 ? -2.74017 59.64829 82.35344 1.000 31.28232 216 GLY C O 1
ATOM 10860 N N . PHE C 1 223 ? -3.10815 60.39885 80.26895 1.000 30.75297 217 PHE C N 1
ATOM 10861 C CA . PHE C 1 223 ? -3.73243 61.62546 80.73807 1.000 33.02135 217 PHE C CA 1
ATOM 10862 C C . PHE C 1 223 ? -5.06468 61.31761 81.40834 1.000 34.98945 217 PHE C C 1
ATOM 10863 O O . PHE C 1 223 ? -5.88644 60.57100 80.87178 1.000 32.05784 217 PHE C O 1
ATOM 10880 N N . ALA C 1 224 ? -5.26901 61.90293 82.59169 1.000 35.24135 218 ALA C N 1
ATOM 10881 C CA . ALA C 1 224 ? -6.42463 61.56249 83.41206 1.000 39.48765 218 ALA C CA 1
ATOM 10882 C C . ALA C 1 224 ? -7.71898 62.13713 82.84901 1.000 41.17852 218 ALA C C 1
ATOM 10883 O O . ALA C 1 224 ? -8.77868 61.51838 82.98988 1.000 41.12974 218 ALA C O 1
ATOM 10890 N N . GLN C 1 225 ? -7.66926 63.31294 82.22963 1.000 37.47051 219 GLN C N 1
ATOM 10891 C CA . GLN C 1 225 ? -8.86700 63.89309 81.64619 1.000 39.90888 219 GLN C CA 1
ATOM 10892 C C . GLN C 1 225 ? -8.52639 64.52260 80.30567 1.000 37.09060 219 GLN C C 1
ATOM 10893 O O . GLN C 1 225 ? -7.43056 65.06085 80.11412 1.000 31.74093 219 GLN C O 1
ATOM 10907 N N . VAL C 1 226 ? -9.47369 64.42182 79.37724 1.000 37.91589 220 VAL C N 1
ATOM 10908 C CA . VAL C 1 226 ? -9.28991 64.83372 77.99258 1.000 35.56332 220 VAL C CA 1
ATOM 10909 C C . VAL C 1 226 ? -10.54884 65.57884 77.57545 1.000 35.48632 220 VAL C C 1
ATOM 10910 O O . VAL C 1 226 ? -11.64700 65.01311 77.61185 1.000 38.13761 220 VAL C O 1
ATOM 10923 N N . THR C 1 227 ? -10.40098 66.84723 77.20653 1.000 30.53405 221 THR C N 1
ATOM 10924 C CA . THR C 1 227 ? -11.52191 67.67942 76.79074 1.000 33.75824 221 THR C CA 1
ATOM 10925 C C . THR C 1 227 ? -11.23720 68.23608 75.40354 1.000 31.34754 221 THR C C 1
ATOM 10926 O O . THR C 1 227 ? -10.17556 68.81961 75.17312 1.000 31.67237 221 THR C O 1
ATOM 10937 N N . VAL C 1 228 ? -12.17854 68.05130 74.48113 1.000 31.35996 222 VAL C N 1
ATOM 10938 C CA . VAL C 1 228 ? -12.06535 68.57791 73.12753 1.000 27.65849 222 VAL C CA 1
ATOM 10939 C C . VAL C 1 228 ? -13.00455 69.77002 72.99690 1.000 32.53894 222 VAL C C 1
ATOM 10940 O O . VAL C 1 228 ? -14.22701 69.62395 73.11852 1.000 31.21676 222 VAL C O 1
ATOM 10953 N N . TYR C 1 229 ? -12.43760 70.94462 72.73886 1.000 31.37756 223 TYR C N 1
ATOM 10954 C CA . TYR C 1 229 ? -13.20822 72.15935 72.52631 1.000 32.08871 223 TYR C CA 1
ATOM 10955 C C . TYR C 1 229 ? -13.33014 72.44302 71.03412 1.000 31.85186 223 TYR C C 1
ATOM 10956 O O . TYR C 1 229 ? -12.41729 72.17296 70.25136 1.000 31.08953 223 TYR C O 1
ATOM 10974 N N . ASP C 1 230 ? -14.46899 73.00321 70.64455 1.000 34.05068 224 ASP C N 1
ATOM 10975 C CA . ASP C 1 230 ? -14.66575 73.33794 69.24059 1.000 36.02188 224 ASP C CA 1
ATOM 10976 C C . ASP C 1 230 ? -13.74601 74.48396 68.82789 1.000 38.07703 224 ASP C C 1
ATOM 10977 O O . ASP C 1 230 ? -13.32921 74.56452 67.66460 1.000 34.53028 224 ASP C O 1
ATOM 10986 N N . SER C 1 231 ? -13.40107 75.35827 69.76833 1.000 37.65237 225 SER C N 1
ATOM 10987 C CA . SER C 1 231 ? -12.48505 76.46300 69.51548 1.000 41.39063 225 SER C CA 1
ATOM 10988 C C . SER C 1 231 ? -11.99973 76.98598 70.86490 1.000 41.17022 225 SER C C 1
ATOM 10989 O O . SER C 1 231 ? -12.33088 76.43135 71.91847 1.000 39.42367 225 SER C O 1
ATOM 10997 N N . SER C 1 232 ? -11.22890 78.07531 70.83892 1.000 40.39806 226 SER C N 1
ATOM 10998 C CA . SER C 1 232 ? -10.82817 78.72809 72.08184 1.000 43.15370 226 SER C CA 1
ATOM 10999 C C . SER C 1 232 ? -11.99580 79.40647 72.79216 1.000 44.67027 226 SER C C 1
ATOM 11000 O O . SER C 1 232 ? -11.85626 79.77474 73.96367 1.000 47.39793 226 SER C O 1
ATOM 11008 N N . LYS C 1 233 ? -13.13344 79.58030 72.11617 1.000 46.82474 227 LYS C N 1
ATOM 11009 C CA . LYS C 1 233 ? -14.34854 80.00537 72.79921 1.000 49.57890 227 LYS C CA 1
ATOM 11010 C C . LYS C 1 233 ? -14.70217 79.06165 73.93601 1.000 45.03853 227 LYS C C 1
ATOM 11011 O O . LYS C 1 233 ? -15.39455 79.45811 74.87674 1.000 53.54929 227 LYS C O 1
ATOM 11030 N N . ARG C 1 234 ? -14.26902 77.80589 73.84044 1.000 43.47888 228 ARG C N 1
ATOM 11031 C CA . ARG C 1 234 ? -14.53582 76.73174 74.79367 1.000 43.34952 228 ARG C CA 1
ATOM 11032 C C . ARG C 1 234 ? -15.91649 76.10161 74.62526 1.000 43.22836 228 ARG C C 1
ATOM 11033 O O . ARG C 1 234 ? -16.43904 75.49021 75.56307 1.000 40.57854 228 ARG C O 1
ATOM 11054 N N . ALA C 1 235 ? -16.52768 76.21202 73.45466 1.000 42.33307 229 ALA C N 1
ATOM 11055 C CA . ALA C 1 235 ? -17.74139 75.45847 73.19838 1.000 42.98187 229 ALA C CA 1
ATOM 11056 C C . ALA C 1 235 ? -17.39868 73.97765 73.03426 1.000 39.01929 229 ALA C C 1
ATOM 11057 O O . ALA C 1 235 ? -16.30129 73.63507 72.58995 1.000 34.92313 229 ALA C O 1
ATOM 11064 N N . PRO C 1 236 ? -18.32076 73.07968 73.37758 1.000 37.43110 230 PRO C N 1
ATOM 11065 C CA . PRO C 1 236 ? -18.04202 71.64613 73.20268 1.000 35.91711 230 PRO C CA 1
ATOM 11066 C C . PRO C 1 236 ? -17.76156 71.32082 71.74190 1.000 35.04576 230 PRO C C 1
ATOM 11067 O O . PRO C 1 236 ? -18.23341 71.99908 70.82967 1.000 35.09557 230 PRO C O 1
ATOM 11078 N N . PHE C 1 237 ? -16.96360 70.28073 71.52392 1.000 35.87133 231 PHE C N 1
ATOM 11079 C CA . PHE C 1 237 ? -16.63289 69.87461 70.16492 1.000 32.04403 231 PHE C CA 1
ATOM 11080 C C . PHE C 1 237 ? -17.89487 69.48317 69.41333 1.000 35.70950 231 PHE C C 1
ATOM 11081 O O . PHE C 1 237 ? -18.73479 68.73431 69.92611 1.000 36.93569 231 PHE C O 1
ATOM 11098 N N . SER C 1 238 ? -18.03247 70.00168 68.19629 1.000 31.89144 232 SER C N 1
ATOM 11099 C CA . SER C 1 238 ? -19.19613 69.67879 67.38839 1.000 37.55527 232 SER C CA 1
ATOM 11100 C C . SER C 1 238 ? -18.83946 69.56139 65.91611 1.000 35.01146 232 SER C C 1
ATOM 11101 O O . SER C 1 238 ? -18.92685 68.46911 65.34704 1.000 40.41066 232 SER C O 1
ATOM 11109 N N . ALA C 1 239 ? -18.45488 70.67121 65.28096 1.000 34.24800 233 ALA C N 1
ATOM 11110 C CA . ALA C 1 239 ? -18.19933 70.66212 63.84509 1.000 33.17174 233 ALA C CA 1
ATOM 11111 C C . ALA C 1 239 ? -16.91304 71.37060 63.44010 1.000 36.18541 233 ALA C C 1
ATOM 11112 O O . ALA C 1 239 ? -16.65324 71.50442 62.23805 1.000 34.60073 233 ALA C O 1
ATOM 11119 N N . ALA C 1 240 ? -16.10422 71.82720 64.38790 1.000 32.19340 234 ALA C N 1
ATOM 11120 C CA . ALA C 1 240 ? -14.88836 72.53608 64.01874 1.000 33.35739 234 ALA C CA 1
ATOM 11121 C C . ALA C 1 240 ? -13.93018 71.61489 63.26410 1.000 31.01782 234 ALA C C 1
ATOM 11122 O O . ALA C 1 240 ? -13.80301 70.42772 63.60278 1.000 30.84971 234 ALA C O 1
ATOM 11129 N N . PRO C 1 241 ? -13.25397 72.12213 62.22298 1.000 32.82074 235 PRO C N 1
ATOM 11130 C CA . PRO C 1 241 ? -12.17722 71.32916 61.59779 1.000 31.55887 235 PRO C CA 1
ATOM 11131 C C . PRO C 1 241 ? -10.86868 71.36281 62.36888 1.000 29.07434 235 PRO C C 1
ATOM 11132 O O . PRO C 1 241 ? -10.01220 70.49676 62.14763 1.000 26.81999 235 PRO C O 1
ATOM 11143 N N . ASN C 1 242 ? -10.67497 72.33546 63.24865 1.000 26.77312 236 ASN C N 1
ATOM 11144 C CA . ASN C 1 242 ? -9.42545 72.50038 63.98427 1.000 31.38487 236 ASN C CA 1
ATOM 11145 C C . ASN C 1 242 ? -9.72717 72.65724 65.46403 1.000 28.82251 236 ASN C C 1
ATOM 11146 O O . ASN C 1 242 ? -9.43324 73.69969 66.05522 1.000 30.26814 236 ASN C O 1
ATOM 11157 N N . PRO C 1 243 ? -10.25997 71.61455 66.10502 1.000 28.09146 237 PRO C N 1
ATOM 11158 C CA . PRO C 1 243 ? -10.58503 71.70533 67.53561 1.000 28.51607 237 PRO C CA 1
ATOM 11159 C C . PRO C 1 243 ? -9.33043 71.73698 68.39953 1.000 29.95520 237 PRO C C 1
ATOM 11160 O O . PRO C 1 243 ? -8.21700 71.42714 67.96520 1.000 26.70707 237 PRO C O 1
ATOM 11171 N N . LEU C 1 244 ? -9.53702 72.12490 69.65818 1.000 29.12587 238 LEU C N 1
ATOM 11172 C CA . LEU C 1 244 ? -8.47737 72.23900 70.65488 1.000 29.00696 238 LEU C CA 1
ATOM 11173 C C . LEU C 1 244 ? -8.65495 71.13834 71.68621 1.000 30.11608 238 LEU C C 1
ATOM 11174 O O . LEU C 1 244 ? -9.70542 71.05475 72.33283 1.000 30.61430 238 LEU C O 1
ATOM 11190 N N . VAL C 1 245 ? -7.63127 70.31087 71.84682 1.000 26.21837 239 VAL C N 1
ATOM 11191 C CA . VAL C 1 245 ? -7.64428 69.22170 72.81309 1.000 28.29970 239 VAL C CA 1
ATOM 11192 C C . VAL C 1 245 ? -6.89567 69.67209 74.06421 1.000 30.09974 239 VAL C C 1
ATOM 11193 O O . VAL C 1 245 ? -5.72206 70.05942 73.99972 1.000 29.65291 239 VAL C O 1
ATOM 11206 N N . CYS C 1 246 ? -7.57801 69.64004 75.19954 1.000 27.06223 240 CYS C N 1
ATOM 11207 C CA . CYS C 1 246 ? -6.98963 69.99038 76.48184 1.000 31.49901 240 CYS C CA 1
ATOM 11208 C C . CYS C 1 246 ? -6.90972 68.74415 77.34015 1.000 28.47708 240 CYS C C 1
ATOM 11209 O O . CYS C 1 246 ? -7.91560 68.05401 77.52383 1.000 30.93349 240 CYS C O 1
ATOM 11217 N N . VAL C 1 247 ? -5.70990 68.45055 77.83802 1.000 24.79558 241 VAL C N 1
ATOM 11218 C CA . VAL C 1 247 ? -5.46077 67.26634 78.64561 1.000 24.74706 241 VAL C CA 1
ATOM 11219 C C . VAL C 1 247 ? -4.88352 67.69737 79.98530 1.000 28.89947 241 VAL C C 1
ATOM 11220 O O . VAL C 1 247 ? -4.22502 68.73879 80.09391 1.000 30.25340 241 VAL C O 1
ATOM 11233 N N . GLU C 1 248 ? -5.14308 66.89364 81.01661 1.000 25.72257 242 GLU C N 1
ATOM 11234 C CA . GLU C 1 248 ? -4.58130 67.14377 82.33815 1.000 30.26441 242 GLU C CA 1
ATOM 11235 C C . GLU C 1 248 ? -3.93822 65.86966 82.86828 1.000 33.21733 242 GLU C C 1
ATOM 11236 O O . GLU C 1 248 ? -4.54448 64.79435 82.81764 1.000 30.91637 242 GLU C O 1
ATOM 11248 N N . LYS C 1 249 ? -2.70318 65.99195 83.35093 1.000 33.50939 243 LYS C N 1
ATOM 11249 C CA . LYS C 1 249 ? -2.02944 64.89801 84.03902 1.000 37.41884 243 LYS C CA 1
ATOM 11250 C C . LYS C 1 249 ? -2.58432 64.80082 85.45073 1.000 37.53202 243 LYS C C 1
ATOM 11251 O O . LYS C 1 249 ? -2.62984 65.80585 86.16326 1.000 37.61621 243 LYS C O 1
ATOM 11270 N N . ALA C 1 250 ? -3.03963 63.59819 85.82707 1.000 42.21713 244 ALA C N 1
ATOM 11271 C CA . ALA C 1 250 ? -3.81530 63.34708 87.04174 1.000 50.60775 244 ALA C CA 1
ATOM 11272 C C . ALA C 1 250 ? -3.53230 64.36629 88.13462 1.000 63.33414 244 ALA C C 1
ATOM 11273 O O . ALA C 1 250 ? -4.21941 65.38709 88.22357 1.000 85.01640 244 ALA C O 1
ATOM 11280 N N . HIS C 1 251 ? -2.57290 64.07004 88.99538 1.000 61.72567 245 HIS C N 1
ATOM 11281 C CA . HIS C 1 251 ? -1.95981 65.06108 89.86633 1.000 61.76739 245 HIS C CA 1
ATOM 11282 C C . HIS C 1 251 ? -1.03319 64.31356 90.84340 1.000 61.33007 245 HIS C C 1
ATOM 11283 O O . HIS C 1 251 ? -1.42170 64.00049 91.98051 1.000 56.22815 245 HIS C O 1
ATOM 11297 N N . GLY D 1 4 ? 18.28297 53.65015 117.24696 1.000 49.72671 -2 GLY D N 1
ATOM 11298 C CA . GLY D 1 4 ? 17.02217 53.13998 117.86901 1.000 49.45839 -2 GLY D CA 1
ATOM 11299 C C . GLY D 1 4 ? 17.21475 51.76734 118.48656 1.000 43.26887 -2 GLY D C 1
ATOM 11300 O O . GLY D 1 4 ? 17.60917 51.64422 119.63965 1.000 44.79558 -2 GLY D O 1
ATOM 11304 N N . GLY D 1 5 ? 16.93565 50.72263 117.70873 1.000 41.30739 -1 GLY D N 1
ATOM 11305 C CA . GLY D 1 5 ? 17.28363 49.37950 118.13340 1.000 36.57595 -1 GLY D CA 1
ATOM 11306 C C . GLY D 1 5 ? 18.77782 49.16286 118.27548 1.000 41.38355 -1 GLY D C 1
ATOM 11307 O O . GLY D 1 5 ? 19.20109 48.26794 119.01591 1.000 36.86195 -1 GLY D O 1
ATOM 11311 N N . GLY D 1 6 ? 19.58976 49.95766 117.57483 1.000 42.34740 0 GLY D N 1
ATOM 11312 C CA . GLY D 1 6 ? 21.03258 49.85656 117.70313 1.000 40.09968 0 GLY D CA 1
ATOM 11313 C C . GLY D 1 6 ? 21.58564 50.38953 119.00722 1.000 41.90752 0 GLY D C 1
ATOM 11314 O O . GLY D 1 6 ? 22.78208 50.21445 119.26561 1.000 44.15298 0 GLY D O 1
ATOM 11318 N N . GLY D 1 7 ? 20.74694 51.01774 119.83584 1.000 44.00238 1 GLY D N 1
ATOM 11319 C CA . GLY D 1 7 ? 21.19372 51.58021 121.09850 1.000 41.83463 1 GLY D CA 1
ATOM 11320 C C . GLY D 1 7 ? 21.26296 50.61469 122.26171 1.000 37.56071 1 GLY D C 1
ATOM 11321 O O . GLY D 1 7 ? 21.86123 50.94876 123.29024 1.000 42.67451 1 GLY D O 1
ATOM 11325 N N . TYR D 1 8 ? 20.67430 49.43114 122.13816 1.000 36.36291 2 TYR D N 1
ATOM 11326 C CA . TYR D 1 8 ? 20.72482 48.46982 123.23233 1.000 33.85704 2 TYR D CA 1
ATOM 11327 C C . TYR D 1 8 ? 22.16967 48.09975 123.56735 1.000 38.75816 2 TYR D C 1
ATOM 11328 O O . TYR D 1 8 ? 23.05404 48.07940 122.70413 1.000 33.85553 2 TYR D O 1
ATOM 11346 N N . HIS D 1 9 ? 22.40627 47.79336 124.84438 1.000 36.06188 3 HIS D N 1
ATOM 11347 C CA . HIS D 1 9 ? 23.76387 47.47160 125.26890 1.000 39.99705 3 HIS D CA 1
ATOM 11348 C C . HIS D 1 9 ? 24.25550 46.17724 124.63949 1.000 39.42279 3 HIS D C 1
ATOM 11349 O O . HIS D 1 9 ? 25.46362 46.01267 124.44006 1.000 36.70722 3 HIS D O 1
ATOM 11363 N N . LEU D 1 10 ? 23.34342 45.24816 124.33435 1.000 36.06803 4 LEU D N 1
ATOM 11364 C CA . LEU D 1 10 ? 23.74470 43.99529 123.70415 1.000 39.16739 4 LEU D CA 1
ATOM 11365 C C . LEU D 1 10 ? 24.47963 44.24372 122.39426 1.000 36.08297 4 LEU D C 1
ATOM 11366 O O . LEU D 1 10 ? 25.32943 43.43889 121.99439 1.000 33.97150 4 LEU D O 1
ATOM 11382 N N . PHE D 1 11 ? 24.16636 45.34553 121.72041 1.000 32.19313 5 PHE D N 1
ATOM 11383 C CA . PHE D 1 11 ? 24.74452 45.67651 120.42747 1.000 37.66609 5 PHE D CA 1
ATOM 11384 C C . PHE D 1 11 ? 25.85711 46.71415 120.51175 1.000 38.45202 5 PHE D C 1
ATOM 11385 O O . PHE D 1 11 ? 26.39213 47.11324 119.47419 1.000 37.57446 5 PHE D O 1
ATOM 11402 N N . ASN D 1 12 ? 26.22253 47.15432 121.71200 1.000 35.74871 6 ASN D N 1
ATOM 11403 C CA . ASN D 1 12 ? 27.28915 48.13267 121.86167 1.000 39.46205 6 ASN D CA 1
ATOM 11404 C C . ASN D 1 12 ? 28.37900 47.60165 122.77989 1.000 39.80232 6 ASN D C 1
ATOM 11405 O O . ASN D 1 12 ? 29.35101 47.00272 122.31029 1.000 38.80353 6 ASN D O 1
ATOM 11416 N N . GLU D 1 13 ? 28.22552 47.80481 124.09039 1.000 37.82134 7 GLU D N 1
ATOM 11417 C CA . GLU D 1 13 ? 29.25994 47.36760 125.02189 1.000 42.28044 7 GLU D CA 1
ATOM 11418 C C . GLU D 1 13 ? 29.50344 45.86556 124.93427 1.000 41.50869 7 GLU D C 1
ATOM 11419 O O . GLU D 1 13 ? 30.61263 45.39760 125.22119 1.000 44.93412 7 GLU D O 1
ATOM 11431 N N . LEU D 1 14 ? 28.49197 45.09754 124.53460 1.000 38.10687 8 LEU D N 1
ATOM 11432 C CA . LEU D 1 14 ? 28.58285 43.64510 124.50796 1.000 38.51368 8 LEU D CA 1
ATOM 11433 C C . LEU D 1 14 ? 28.69674 43.08285 123.09747 1.000 39.91020 8 LEU D C 1
ATOM 11434 O O . LEU D 1 14 ? 28.67506 41.86203 122.92421 1.000 42.80680 8 LEU D O 1
ATOM 11450 N N . ALA D 1 15 ? 28.82992 43.93765 122.08562 1.000 37.58085 9 ALA D N 1
ATOM 11451 C CA . ALA D 1 15 ? 28.90536 43.43547 120.71862 1.000 40.94066 9 ALA D CA 1
ATOM 11452 C C . ALA D 1 15 ? 30.16823 42.61029 120.48343 1.000 47.49139 9 ALA D C 1
ATOM 11453 O O . ALA D 1 15 ? 30.16892 41.71187 119.63247 1.000 47.09925 9 ALA D O 1
ATOM 11460 N N . HIS D 1 16 ? 31.24852 42.88927 121.21974 1.000 50.28019 10 HIS D N 1
ATOM 11461 C CA . HIS D 1 16 ? 32.48612 42.15191 120.99666 1.000 53.79768 10 HIS D CA 1
ATOM 11462 C C . HIS D 1 16 ? 32.32213 40.67563 121.32616 1.000 53.61985 10 HIS D C 1
ATOM 11463 O O . HIS D 1 16 ? 33.08444 39.84926 120.81544 1.000 56.71800 10 HIS D O 1
ATOM 11477 N N . SER D 1 17 ? 31.33821 40.32779 122.15392 1.000 50.30301 11 SER D N 1
ATOM 11478 C CA . SER D 1 17 ? 31.07133 38.94809 122.53012 1.000 56.58618 11 SER D CA 1
ATOM 11479 C C . SER D 1 17 ? 29.92647 38.33097 121.74013 1.000 56.61847 11 SER D C 1
ATOM 11480 O O . SER D 1 17 ? 29.48298 37.22910 122.07729 1.000 57.86165 11 SER D O 1
ATOM 11488 N N . TYR D 1 18 ? 29.42266 39.01702 120.71321 1.000 54.42815 12 TYR D N 1
ATOM 11489 C CA . TYR D 1 18 ? 28.23513 38.52215 120.03058 1.000 55.33135 12 TYR D CA 1
ATOM 11490 C C . TYR D 1 18 ? 28.51532 37.20314 119.32267 1.000 55.36871 12 TYR D C 1
ATOM 11491 O O . TYR D 1 18 ? 27.69012 36.28457 119.37648 1.000 56.12642 12 TYR D O 1
ATOM 11509 N N . ASP D 1 19 ? 29.66951 37.08604 118.65479 1.000 54.00033 13 ASP D N 1
ATOM 11510 C CA . ASP D 1 19 ? 29.99634 35.85291 117.94348 1.000 58.33943 13 ASP D CA 1
ATOM 11511 C C . ASP D 1 19 ? 30.38221 34.71112 118.87183 1.000 55.79350 13 ASP D C 1
ATOM 11512 O O . ASP D 1 19 ? 30.56347 33.58545 118.39677 1.000 57.33608 13 ASP D O 1
ATOM 11521 N N . LEU D 1 20 ? 30.54456 34.97384 120.16535 1.000 56.62209 14 LEU D N 1
ATOM 11522 C CA . LEU D 1 20 ? 30.88720 33.92989 121.12242 1.000 58.79166 14 LEU D CA 1
ATOM 11523 C C . LEU D 1 20 ? 29.64129 33.26082 121.68764 1.000 60.02394 14 LEU D C 1
ATOM 11524 O O . LEU D 1 20 ? 29.58304 32.02889 121.76589 1.000 59.46912 14 LEU D O 1
ATOM 11540 N N . HIS D 1 21 ? 28.63024 34.05204 122.05700 1.000 61.44530 15 HIS D N 1
ATOM 11541 C CA . HIS D 1 21 ? 27.35760 33.50021 122.50318 1.000 60.77654 15 HIS D CA 1
ATOM 11542 C C . HIS D 1 21 ? 26.43118 33.15733 121.34473 1.000 59.16258 15 HIS D C 1
ATOM 11543 O O . HIS D 1 21 ? 25.49066 32.38190 121.54046 1.000 61.18582 15 HIS D O 1
ATOM 11557 N N . THR D 1 22 ? 26.69405 33.67644 120.14319 1.000 59.30881 16 THR D N 1
ATOM 11558 C CA . THR D 1 22 ? 25.90836 33.36430 118.94746 1.000 60.28610 16 THR D CA 1
ATOM 11559 C C . THR D 1 22 ? 26.88704 33.12869 117.79934 1.000 59.94376 16 THR D C 1
ATOM 11560 O O . THR D 1 22 ? 27.06531 33.99312 116.92886 1.000 56.93853 16 THR D O 1
ATOM 11571 N N . PRO D 1 23 ? 27.54315 31.97035 117.76651 1.000 59.93575 17 PRO D N 1
ATOM 11572 C CA . PRO D 1 23 ? 28.60991 31.73786 116.76143 1.000 58.94266 17 PRO D CA 1
ATOM 11573 C C . PRO D 1 23 ? 28.06913 31.80424 115.34604 1.000 61.62237 17 PRO D C 1
ATOM 11574 O O . PRO D 1 23 ? 27.05449 31.16197 115.03257 1.000 61.48808 17 PRO D O 1
ATOM 11585 N N . PRO D 1 24 ? 28.73407 32.55639 114.45689 1.000 66.23622 18 PRO D N 1
ATOM 11586 C CA . PRO D 1 24 ? 28.18232 32.72727 113.09833 1.000 66.10079 18 PRO D CA 1
ATOM 11587 C C . PRO D 1 24 ? 27.98867 31.43087 112.32478 1.000 63.77396 18 PRO D C 1
ATOM 11588 O O . PRO D 1 24 ? 27.01042 31.30609 111.57397 1.000 60.57223 18 PRO D O 1
ATOM 11599 N N . GLU D 1 25 ? 28.91101 30.47452 112.45223 1.000 59.67593 19 GLU D N 1
ATOM 11600 C CA . GLU D 1 25 ? 28.86578 29.27594 111.62134 1.000 63.60658 19 GLU D CA 1
ATOM 11601 C C . GLU D 1 25 ? 27.73857 28.32352 112.00735 1.000 62.31412 19 GLU D C 1
ATOM 11602 O O . GLU D 1 25 ? 27.58878 27.27770 111.36343 1.000 61.22419 19 GLU D O 1
ATOM 11614 N N . ASN D 1 26 ? 26.93706 28.66404 113.01916 1.000 60.92046 20 ASN D N 1
ATOM 11615 C CA . ASN D 1 26 ? 25.68030 27.96561 113.26480 1.000 61.50742 20 ASN D CA 1
ATOM 11616 C C . ASN D 1 26 ? 24.59399 28.36913 112.26905 1.000 61.72169 20 ASN D C 1
ATOM 11617 O O . ASN D 1 26 ? 23.59375 27.65523 112.13799 1.000 60.42080 20 ASN D O 1
ATOM 11628 N N . PHE D 1 27 ? 24.78760 29.48418 111.55834 1.000 60.36073 21 PHE D N 1
ATOM 11629 C CA . PHE D 1 27 ? 23.84925 30.02937 110.58388 1.000 58.96015 21 PHE D CA 1
ATOM 11630 C C . PHE D 1 27 ? 24.36369 29.85374 109.16436 1.000 53.80905 21 PHE D C 1
ATOM 11631 O O . PHE D 1 27 ? 23.92987 30.55262 108.24392 1.000 50.49831 21 PHE D O 1
ATOM 11648 N N . GLN D 1 28 ? 25.27421 28.89405 109.00692 1.000 51.62655 22 GLN D N 1
ATOM 11649 C CA . GLN D 1 28 ? 25.87292 28.44995 107.75119 1.000 53.75868 22 GLN D CA 1
ATOM 11650 C C . GLN D 1 28 ? 24.85000 27.94081 106.74545 1.000 51.08254 22 GLN D C 1
ATOM 11651 O O . GLN D 1 28 ? 24.99911 28.21707 105.54743 1.000 45.60931 22 GLN D O 1
ATOM 11665 N N . HIS D 1 29 ? 23.74979 27.35374 107.20151 1.000 48.27493 23 HIS D N 1
ATOM 11666 C CA . HIS D 1 29 ? 22.67645 27.02493 106.27851 1.000 47.43317 23 HIS D CA 1
ATOM 11667 C C . HIS D 1 29 ? 21.92950 28.27601 105.82755 1.000 45.92632 23 HIS D C 1
ATOM 11668 O O . HIS D 1 29 ? 21.52088 28.37416 104.66446 1.000 42.23524 23 HIS D O 1
ATOM 11682 N N . ASP D 1 30 ? 21.72644 29.23814 106.73366 1.000 41.57627 24 ASP D N 1
ATOM 11683 C CA . ASP D 1 30 ? 21.05813 30.47788 106.34535 1.000 42.44375 24 ASP D CA 1
ATOM 11684 C C . ASP D 1 30 ? 21.89407 31.26157 105.33597 1.000 39.76062 24 ASP D C 1
ATOM 11685 O O . ASP D 1 30 ? 21.36348 31.82421 104.37094 1.000 36.61372 24 ASP D O 1
ATOM 11694 N N . HIS D 1 31 ? 23.20439 31.31147 105.54271 1.000 42.14708 25 HIS D N 1
ATOM 11695 C CA . HIS D 1 31 ? 24.07369 32.01160 104.60608 1.000 38.85561 25 HIS D CA 1
ATOM 11696 C C . HIS D 1 31 ? 24.03599 31.35318 103.23241 1.000 36.78156 25 HIS D C 1
ATOM 11697 O O . HIS D 1 31 ? 23.87199 32.03053 102.20809 1.000 31.62821 25 HIS D O 1
ATOM 11711 N N . ALA D 1 32 ? 24.17351 30.02613 103.19302 1.000 34.22073 26 ALA D N 1
ATOM 11712 C CA . ALA D 1 32 ? 24.04412 29.30793 101.93117 1.000 38.96951 26 ALA D CA 1
ATOM 11713 C C . ALA D 1 32 ? 22.71732 29.63552 101.25677 1.000 39.83979 26 ALA D C 1
ATOM 11714 O O . ALA D 1 32 ? 22.65467 29.80173 100.03215 1.000 36.07465 26 ALA D O 1
ATOM 11721 N N . PHE D 1 33 ? 21.64677 29.74483 102.04935 1.000 37.29318 27 PHE D N 1
ATOM 11722 C CA . PHE D 1 33 ? 20.33741 30.08230 101.50209 1.000 36.27786 27 PHE D CA 1
ATOM 11723 C C . PHE D 1 33 ? 20.38374 31.42563 100.78584 1.000 35.54463 27 PHE D C 1
ATOM 11724 O O . PHE D 1 33 ? 19.91746 31.55363 99.64715 1.000 32.99341 27 PHE D O 1
ATOM 11741 N N . VAL D 1 34 ? 20.96695 32.43769 101.43113 1.000 32.11260 28 VAL D N 1
ATOM 11742 C CA . VAL D 1 34 ? 21.01736 33.76603 100.82800 1.000 31.87009 28 VAL D CA 1
ATOM 11743 C C . VAL D 1 34 ? 21.81731 33.73129 99.53495 1.000 34.16992 28 VAL D C 1
ATOM 11744 O O . VAL D 1 34 ? 21.43795 34.34937 98.53473 1.000 31.47015 28 VAL D O 1
ATOM 11757 N N . LEU D 1 35 ? 22.93672 33.01253 99.53236 1.000 31.42436 29 LEU D N 1
ATOM 11758 C CA . LEU D 1 35 ? 23.76115 32.96399 98.33409 1.000 35.18626 29 LEU D CA 1
ATOM 11759 C C . LEU D 1 35 ? 23.02693 32.26302 97.19968 1.000 37.53167 29 LEU D C 1
ATOM 11760 O O . LEU D 1 35 ? 23.12497 32.68097 96.03979 1.000 37.84825 29 LEU D O 1
ATOM 11776 N N . GLU D 1 36 ? 22.27403 31.20587 97.51506 1.000 36.03430 30 GLU D N 1
ATOM 11777 C CA . GLU D 1 36 ? 21.46259 30.55170 96.49468 1.000 37.61650 30 GLU D CA 1
ATOM 11778 C C . GLU D 1 36 ? 20.48005 31.53935 95.88168 1.000 39.18205 30 GLU D C 1
ATOM 11779 O O . GLU D 1 36 ? 20.35945 31.64474 94.65489 1.000 35.52911 30 GLU D O 1
ATOM 11791 N N . GLU D 1 37 ? 19.75820 32.26956 96.73082 1.000 36.12249 31 GLU D N 1
ATOM 11792 C CA . GLU D 1 37 ? 18.79936 33.24520 96.23207 1.000 36.28083 31 GLU D CA 1
ATOM 11793 C C . GLU D 1 37 ? 19.50199 34.34400 95.44821 1.000 35.66605 31 GLU D C 1
ATOM 11794 O O . GLU D 1 37 ? 18.90066 34.96047 94.56077 1.000 32.46683 31 GLU D O 1
ATOM 11806 N N . ALA D 1 38 ? 20.77885 34.58699 95.74240 1.000 35.88897 32 ALA D N 1
ATOM 11807 C CA . ALA D 1 38 ? 21.54110 35.53541 94.94059 1.000 38.89789 32 ALA D CA 1
ATOM 11808 C C . ALA D 1 38 ? 21.75305 35.02168 93.51871 1.000 38.28445 32 ALA D C 1
ATOM 11809 O O . ALA D 1 38 ? 21.63042 35.79618 92.56613 1.000 38.49119 32 ALA D O 1
ATOM 11816 N N . ARG D 1 39 ? 22.04788 33.72796 93.33091 1.000 42.02820 33 ARG D N 1
ATOM 11817 C CA . ARG D 1 39 ? 22.08775 33.21514 91.95678 1.000 45.24037 33 ARG D CA 1
ATOM 11818 C C . ARG D 1 39 ? 20.75583 33.32556 91.26068 1.000 42.08376 33 ARG D C 1
ATOM 11819 O O . ARG D 1 39 ? 20.70593 33.47937 90.03636 1.000 37.21016 33 ARG D O 1
ATOM 11840 N N . SER D 1 40 ? 19.66986 33.13568 91.99144 1.000 33.95401 34 SER D N 1
ATOM 11841 C CA . SER D 1 40 ? 18.39101 33.16970 91.30232 1.000 37.59076 34 SER D CA 1
ATOM 11842 C C . SER D 1 40 ? 18.01331 34.56696 90.84975 1.000 32.74974 34 SER D C 1
ATOM 11843 O O . SER D 1 40 ? 16.98508 34.72227 90.18500 1.000 36.85952 34 SER D O 1
ATOM 11851 N N . LEU D 1 41 ? 18.81943 35.57168 91.17746 1.000 30.26225 35 LEU D N 1
ATOM 11852 C CA . LEU D 1 41 ? 18.55271 36.95379 90.81074 1.000 34.77247 35 LEU D CA 1
ATOM 11853 C C . LEU D 1 41 ? 19.56788 37.50742 89.81891 1.000 34.60568 35 LEU D C 1
ATOM 11854 O O . LEU D 1 41 ? 19.52262 38.70495 89.51305 1.000 34.69591 35 LEU D O 1
ATOM 11870 N N . GLY D 1 42 ? 20.48782 36.68317 89.32362 1.000 34.52461 36 GLY D N 1
ATOM 11871 C CA . GLY D 1 42 ? 21.41375 37.09087 88.28079 1.000 35.22949 36 GLY D CA 1
ATOM 11872 C C . GLY D 1 42 ? 22.73879 37.56690 88.84471 1.000 39.40798 36 GLY D C 1
ATOM 11873 O O . GLY D 1 42 ? 22.99755 37.52506 90.05331 1.000 37.41558 36 GLY D O 1
ATOM 11877 N N . THR D 1 43 ? 23.59945 38.01621 87.92307 1.000 38.17134 37 THR D N 1
ATOM 11878 C CA . THR D 1 43 ? 24.94382 38.47981 88.23804 1.000 43.04331 37 THR D CA 1
ATOM 11879 C C . THR D 1 43 ? 25.25181 39.73733 87.43514 1.000 41.61113 37 THR D C 1
ATOM 11880 O O . THR D 1 43 ? 24.93132 39.79703 86.23797 1.000 43.68770 37 THR D O 1
ATOM 11891 N N . PRO D 1 44 ? 25.86680 40.76251 88.05836 1.000 41.78160 38 PRO D N 1
ATOM 11892 C CA . PRO D 1 44 ? 26.19300 40.83702 89.49644 1.000 43.92315 38 PRO D CA 1
ATOM 11893 C C . PRO D 1 44 ? 24.94836 41.08775 90.34059 1.000 41.14854 38 PRO D C 1
ATOM 11894 O O . PRO D 1 44 ? 24.04596 41.78535 89.87901 1.000 41.17655 38 PRO D O 1
ATOM 11905 N N . CYS D 1 45 ? 24.89928 40.51142 91.53941 1.000 38.46149 39 CYS D N 1
ATOM 11906 C CA . CYS D 1 45 ? 23.80346 40.72346 92.47449 1.000 37.72795 39 CYS D CA 1
ATOM 11907 C C . CYS D 1 45 ? 24.19422 41.80981 93.46608 1.000 34.56290 39 CYS D C 1
ATOM 11908 O O . CYS D 1 45 ? 25.24093 41.71662 94.11592 1.000 34.98084 39 CYS D O 1
ATOM 11916 N N . ARG D 1 46 ? 23.36536 42.84052 93.56562 1.000 32.64791 40 ARG D N 1
ATOM 11917 C CA . ARG D 1 46 ? 23.53733 43.89554 94.55565 1.000 31.26059 40 ARG D CA 1
ATOM 11918 C C . ARG D 1 46 ? 22.66170 43.57262 95.75755 1.000 31.40272 40 ARG D C 1
ATOM 11919 O O . ARG D 1 46 ? 21.43186 43.50084 95.63262 1.000 29.85719 40 ARG D O 1
ATOM 11940 N N . LEU D 1 47 ? 23.29541 43.38272 96.91401 1.000 27.49727 41 LEU D N 1
ATOM 11941 C CA . LEU D 1 47 ? 22.62603 42.94497 98.13017 1.000 29.13473 41 LEU D CA 1
ATOM 11942 C C . LEU D 1 47 ? 22.80523 43.98409 99.22188 1.000 28.92675 41 LEU D C 1
ATOM 11943 O O . LEU D 1 47 ? 23.92063 44.45711 99.45742 1.000 33.66022 41 LEU D O 1
ATOM 11959 N N . LEU D 1 48 ? 21.71856 44.31956 99.89823 1.000 27.73699 42 LEU D N 1
ATOM 11960 C CA . LEU D 1 48 ? 21.77196 45.13060 101.10532 1.000 29.44355 42 LEU D CA 1
ATOM 11961 C C . LEU D 1 48 ? 21.42378 44.25093 102.29934 1.000 26.01888 42 LEU D C 1
ATOM 11962 O O . LEU D 1 48 ? 20.36054 43.62236 102.32603 1.000 27.80575 42 LEU D O 1
ATOM 11978 N N . ASP D 1 49 ? 22.31265 44.20872 103.28056 1.000 27.70690 43 ASP D N 1
ATOM 11979 C CA . ASP D 1 49 ? 22.07984 43.47671 104.52434 1.000 29.76088 43 ASP D CA 1
ATOM 11980 C C . ASP D 1 49 ? 21.67582 44.48328 105.59519 1.000 24.82491 43 ASP D C 1
ATOM 11981 O O . ASP D 1 49 ? 22.49835 45.29310 106.03303 1.000 28.65168 43 ASP D O 1
ATOM 11990 N N . VAL D 1 50 ? 20.40887 44.44124 105.99973 1.000 24.73225 44 VAL D N 1
ATOM 11991 C CA . VAL D 1 50 ? 19.84860 45.39441 106.95343 1.000 24.93464 44 VAL D CA 1
ATOM 11992 C C . VAL D 1 50 ? 20.03097 44.85804 108.36992 1.000 26.61973 44 VAL D C 1
ATOM 11993 O O . VAL D 1 50 ? 19.44805 43.83330 108.74379 1.000 23.94107 44 VAL D O 1
ATOM 12006 N N . GLY D 1 51 ? 20.81003 45.57211 109.16872 1.000 26.27382 45 GLY D N 1
ATOM 12007 C CA . GLY D 1 51 ? 21.16757 45.09169 110.48598 1.000 27.71628 45 GLY D CA 1
ATOM 12008 C C . GLY D 1 51 ? 22.23511 44.02337 110.40296 1.000 28.19951 45 GLY D C 1
ATOM 12009 O O . GLY D 1 51 ? 22.06347 42.92005 110.92615 1.000 28.65084 45 GLY D O 1
ATOM 12013 N N . CYS D 1 52 ? 23.36129 44.35787 109.76809 1.000 27.57346 46 CYS D N 1
ATOM 12014 C CA . CYS D 1 52 ? 24.33394 43.34717 109.37948 1.000 29.67427 46 CYS D CA 1
ATOM 12015 C C . CYS D 1 52 ? 25.13298 42.80512 110.55212 1.000 31.34505 46 CYS D C 1
ATOM 12016 O O . CYS D 1 52 ? 25.85665 41.81987 110.37407 1.000 33.22326 46 CYS D O 1
ATOM 12024 N N . GLY D 1 53 ? 25.01436 43.40501 111.73293 1.000 30.39363 47 GLY D N 1
ATOM 12025 C CA . GLY D 1 53 ? 25.70811 42.86741 112.88893 1.000 31.88631 47 GLY D CA 1
ATOM 12026 C C . GLY D 1 53 ? 27.20739 42.87686 112.66769 1.000 32.25902 47 GLY D C 1
ATOM 12027 O O . GLY D 1 53 ? 27.77956 43.86060 112.18487 1.000 31.64652 47 GLY D O 1
ATOM 12031 N N . THR D 1 54 ? 27.85680 41.75750 112.98890 1.000 31.19657 48 THR D N 1
ATOM 12032 C CA . THR D 1 54 ? 29.30868 41.66518 112.87077 1.000 34.39801 48 THR D CA 1
ATOM 12033 C C . THR D 1 54 ? 29.77751 41.38575 111.44547 1.000 35.82291 48 THR D C 1
ATOM 12034 O O . THR D 1 54 ? 30.99258 41.36019 111.20827 1.000 34.52881 48 THR D O 1
ATOM 12045 N N . GLY D 1 55 ? 28.85622 41.16515 110.50715 1.000 34.52251 49 GLY D N 1
ATOM 12046 C CA . GLY D 1 55 ? 29.19567 41.08036 109.10114 1.000 32.09027 49 GLY D CA 1
ATOM 12047 C C . GLY D 1 55 ? 29.52295 39.70597 108.57279 1.000 34.29469 49 GLY D C 1
ATOM 12048 O O . GLY D 1 55 ? 30.09916 39.60215 107.48375 1.000 31.14688 49 GLY D O 1
ATOM 12052 N N . ALA D 1 56 ? 29.17930 38.64342 109.29775 1.000 34.62151 50 ALA D N 1
ATOM 12053 C CA . ALA D 1 56 ? 29.47121 37.30371 108.80267 1.000 35.27103 50 ALA D CA 1
ATOM 12054 C C . ALA D 1 56 ? 28.81431 37.05972 107.44630 1.000 34.79809 50 ALA D C 1
ATOM 12055 O O . ALA D 1 56 ? 29.43560 36.49535 106.53892 1.000 29.15426 50 ALA D O 1
ATOM 12062 N N . LEU D 1 57 ? 27.55732 37.47149 107.28390 1.000 31.32394 51 LEU D N 1
ATOM 12063 C CA . LEU D 1 57 ? 26.88790 37.25297 106.00548 1.000 32.15771 51 LEU D CA 1
ATOM 12064 C C . LEU D 1 57 ? 27.55133 38.05967 104.89242 1.000 30.32692 51 LEU D C 1
ATOM 12065 O O . LEU D 1 57 ? 27.79626 37.54634 103.79085 1.000 27.53263 51 LEU D O 1
ATOM 12081 N N . LEU D 1 58 ? 27.82777 39.33483 105.15425 1.000 29.47659 52 LEU D N 1
ATOM 12082 C CA . LEU D 1 58 ? 28.44407 40.16934 104.13264 1.000 31.22089 52 LEU D CA 1
ATOM 12083 C C . LEU D 1 58 ? 29.74471 39.55523 103.63662 1.000 31.62662 52 LEU D C 1
ATOM 12084 O O . LEU D 1 58 ? 30.02530 39.55714 102.43069 1.000 32.68648 52 LEU D O 1
ATOM 12100 N N . GLU D 1 59 ? 30.55250 39.02207 104.55315 1.000 31.94870 53 GLU D N 1
ATOM 12101 C CA . GLU D 1 59 ? 31.82662 38.43328 104.15581 1.000 35.29416 53 GLU D CA 1
ATOM 12102 C C . GLU D 1 59 ? 31.61980 37.26629 103.19743 1.000 34.47236 53 GLU D C 1
ATOM 12103 O O . GLU D 1 59 ? 32.25379 37.19479 102.13740 1.000 35.82122 53 GLU D O 1
ATOM 12115 N N . LYS D 1 60 ? 30.75578 36.32132 103.57046 1.000 31.81061 54 LYS D N 1
ATOM 12116 C CA . LYS D 1 60 ? 30.47885 35.19749 102.68486 1.000 33.92557 54 LYS D CA 1
ATOM 12117 C C . LYS D 1 60 ? 29.92574 35.67976 101.35249 1.000 32.17121 54 LYS D C 1
ATOM 12118 O O . LYS D 1 60 ? 30.33660 35.20377 100.28972 1.000 34.86297 54 LYS D O 1
ATOM 12137 N N . ALA D 1 61 ? 28.99775 36.63133 101.38995 1.000 28.79467 55 ALA D N 1
ATOM 12138 C CA . ALA D 1 61 ? 28.40697 37.13559 100.15792 1.000 30.50935 55 ALA D CA 1
ATOM 12139 C C . ALA D 1 61 ? 29.46204 37.79135 99.26744 1.000 32.00722 55 ALA D C 1
ATOM 12140 O O . ALA D 1 61 ? 29.47075 37.59198 98.04448 1.000 33.65761 55 ALA D O 1
ATOM 12147 N N . ARG D 1 62 ? 30.36904 38.56671 99.86339 1.000 31.89128 56 ARG D N 1
ATOM 12148 C CA . ARG D 1 62 ? 31.39043 39.23988 99.07269 1.000 34.82322 56 ARG D CA 1
ATOM 12149 C C . ARG D 1 62 ? 32.43517 38.25826 98.56680 1.000 37.04880 56 ARG D C 1
ATOM 12150 O O . ARG D 1 62 ? 32.94630 38.42195 97.45412 1.000 35.86564 56 ARG D O 1
ATOM 12171 N N . ASN D 1 63 ? 32.75975 37.23342 99.35685 1.000 35.66833 57 ASN D N 1
ATOM 12172 C CA . ASN D 1 63 ? 33.67803 36.20677 98.88488 1.000 39.15718 57 ASN D CA 1
ATOM 12173 C C . ASN D 1 63 ? 33.09088 35.40065 97.73197 1.000 38.80704 57 ASN D C 1
ATOM 12174 O O . ASN D 1 63 ? 33.84800 34.80049 96.96528 1.000 40.42505 57 ASN D O 1
ATOM 12185 N N . ALA D 1 64 ? 31.76655 35.35858 97.59734 1.000 38.33399 58 ALA D N 1
ATOM 12186 C CA . ALA D 1 64 ? 31.12875 34.65429 96.49161 1.000 39.63949 58 ALA D CA 1
ATOM 12187 C C . ALA D 1 64 ? 30.87751 35.55049 95.28548 1.000 39.49989 58 ALA D C 1
ATOM 12188 O O . ALA D 1 64 ? 30.23090 35.11302 94.32725 1.000 42.34045 58 ALA D O 1
ATOM 12195 N N . GLY D 1 65 ? 31.34943 36.79210 95.31994 1.000 38.72906 59 GLY D N 1
ATOM 12196 C CA . GLY D 1 65 ? 31.20081 37.70168 94.20371 1.000 38.16082 59 GLY D CA 1
ATOM 12197 C C . GLY D 1 65 ? 29.93597 38.53093 94.20664 1.000 37.89736 59 GLY D C 1
ATOM 12198 O O . GLY D 1 65 ? 29.59118 39.10747 93.16821 1.000 34.98544 59 GLY D O 1
ATOM 12202 N N . ILE D 1 66 ? 29.23451 38.60470 95.31717 1.000 33.25577 60 ILE D N 1
ATOM 12203 C CA . ILE D 1 66 ? 28.02338 39.41251 95.41557 1.000 35.19871 60 ILE D CA 1
ATOM 12204 C C . ILE D 1 66 ? 28.42608 40.81743 95.83051 1.000 34.95572 60 ILE D C 1
ATOM 12205 O O . ILE D 1 66 ? 29.29426 40.99902 96.69596 1.000 32.93013 60 ILE D O 1
ATOM 12221 N N . LEU D 1 67 ? 27.81355 41.81718 95.19307 1.000 32.95264 61 LEU D N 1
ATOM 12222 C CA . LEU D 1 67 ? 28.03187 43.22063 95.54453 1.000 33.20381 61 LEU D CA 1
ATOM 12223 C C . LEU D 1 67 ? 27.19212 43.51266 96.78348 1.000 34.40602 61 LEU D C 1
ATOM 12224 O O . LEU D 1 67 ? 26.08592 44.06281 96.72393 1.000 29.09947 61 LEU D O 1
ATOM 12240 N N . ALA D 1 68 ? 27.72379 43.10092 97.92736 1.000 32.71725 62 ALA D N 1
ATOM 12241 C CA . ALA D 1 68 ? 26.99802 43.12514 99.18868 1.000 34.00732 62 ALA D CA 1
ATOM 12242 C C . ALA D 1 68 ? 27.50013 44.25939 100.06730 1.000 33.56549 62 ALA D C 1
ATOM 12243 O O . ALA D 1 68 ? 28.70565 44.36924 100.31602 1.000 34.81533 62 ALA D O 1
ATOM 12250 N N . THR D 1 69 ? 26.56966 45.09446 100.53406 1.000 31.78525 63 THR D N 1
ATOM 12251 C CA . THR D 1 69 ? 26.84864 46.13127 101.51577 1.000 33.71643 63 THR D CA 1
ATOM 12252 C C . THR D 1 69 ? 25.85543 45.98461 102.65660 1.000 31.74182 63 THR D C 1
ATOM 12253 O O . THR D 1 69 ? 24.81526 45.33658 102.52021 1.000 29.04907 63 THR D O 1
ATOM 12264 N N . GLY D 1 70 ? 26.19957 46.56766 103.80284 1.000 33.15494 64 GLY D N 1
ATOM 12265 C CA . GLY D 1 70 ? 25.38759 46.42683 104.98867 1.000 31.02593 64 GLY D CA 1
ATOM 12266 C C . GLY D 1 70 ? 25.16545 47.75993 105.67479 1.000 28.90698 64 GLY D C 1
ATOM 12267 O O . GLY D 1 70 ? 25.90490 48.72530 105.47767 1.000 31.08581 64 GLY D O 1
ATOM 12271 N N . ILE D 1 71 ? 24.10553 47.80007 106.47562 1.000 28.19075 65 ILE D N 1
ATOM 12272 C CA . ILE D 1 71 ? 23.85736 48.90350 107.39013 1.000 28.54616 65 ILE D CA 1
ATOM 12273 C C . ILE D 1 71 ? 23.58778 48.31846 108.76763 1.000 27.51101 65 ILE D C 1
ATOM 12274 O O . ILE D 1 71 ? 23.10444 47.18812 108.90192 1.000 26.89008 65 ILE D O 1
ATOM 12290 N N . ASP D 1 72 ? 23.90684 49.09862 109.79694 1.000 29.31537 66 ASP D N 1
ATOM 12291 C CA . ASP D 1 72 ? 23.56710 48.74632 111.16779 1.000 28.32002 66 ASP D CA 1
ATOM 12292 C C . ASP D 1 72 ? 23.48317 50.03318 111.97366 1.000 28.65443 66 ASP D C 1
ATOM 12293 O O . ASP D 1 72 ? 24.27681 50.95492 111.76544 1.000 28.89051 66 ASP D O 1
ATOM 12302 N N . ALA D 1 73 ? 22.51772 50.08836 112.88738 1.000 29.42753 67 ALA D N 1
ATOM 12303 C CA . ALA D 1 73 ? 22.30641 51.26842 113.71235 1.000 29.39260 67 ALA D CA 1
ATOM 12304 C C . ALA D 1 73 ? 23.27126 51.36202 114.88361 1.000 31.52705 67 ALA D C 1
ATOM 12305 O O . ALA D 1 73 ? 23.32290 52.41204 115.53089 1.000 32.15939 67 ALA D O 1
ATOM 12312 N N . SER D 1 74 ? 24.03512 50.30111 115.17221 1.000 31.25230 68 SER D N 1
ATOM 12313 C CA . SER D 1 74 ? 24.98455 50.32302 116.27922 1.000 31.67631 68 SER D CA 1
ATOM 12314 C C . SER D 1 74 ? 26.36648 50.72672 115.79207 1.000 35.53620 68 SER D C 1
ATOM 12315 O O . SER D 1 74 ? 26.87627 50.13831 114.82375 1.000 31.50689 68 SER D O 1
ATOM 12323 N N . PRO D 1 75 ? 27.01558 51.69142 116.44551 1.000 37.33017 69 PRO D N 1
ATOM 12324 C CA . PRO D 1 75 ? 28.37295 52.03976 116.00469 1.000 35.34451 69 PRO D CA 1
ATOM 12325 C C . PRO D 1 75 ? 29.39237 50.91768 116.15557 1.000 40.81374 69 PRO D C 1
ATOM 12326 O O . PRO D 1 75 ? 30.25388 50.79679 115.27489 1.000 39.34258 69 PRO D O 1
ATOM 12337 N N . LYS D 1 76 ? 29.37930 50.11337 117.23093 1.000 35.54544 70 LYS D N 1
ATOM 12338 C CA . LYS D 1 76 ? 30.41246 49.08136 117.30360 1.000 40.63566 70 LYS D CA 1
ATOM 12339 C C . LYS D 1 76 ? 30.16441 47.99976 116.25661 1.000 39.03772 70 LYS D C 1
ATOM 12340 O O . LYS D 1 76 ? 31.10677 47.51641 115.61675 1.000 42.45936 70 LYS D O 1
ATOM 12359 N N . MET D 1 77 ? 28.89942 47.56732 116.11472 1.000 35.43969 71 MET D N 1
ATOM 12360 C CA . MET D 1 77 ? 28.56164 46.55406 115.11942 1.000 30.49283 71 MET D CA 1
ATOM 12361 C C . MET D 1 77 ? 29.15006 46.93418 113.77362 1.000 33.87057 71 MET D C 1
ATOM 12362 O O . MET D 1 77 ? 29.75247 46.09888 113.09019 1.000 31.75637 71 MET D O 1
ATOM 12376 N N . VAL D 1 78 ? 29.01613 48.20758 113.39603 1.000 34.43504 72 VAL D N 1
ATOM 12377 C CA . VAL D 1 78 ? 29.63323 48.68791 112.16295 1.000 36.17016 72 VAL D CA 1
ATOM 12378 C C . VAL D 1 78 ? 31.14493 48.50926 112.22984 1.000 37.04696 72 VAL D C 1
ATOM 12379 O O . VAL D 1 78 ? 31.77764 48.05259 111.26881 1.000 38.36766 72 VAL D O 1
ATOM 12392 N N . GLU D 1 79 ? 31.74755 48.86070 113.36562 1.000 35.24446 73 GLU D N 1
ATOM 12393 C CA . GLU D 1 79 ? 33.19067 48.70242 113.50776 1.000 41.45745 73 GLU D CA 1
ATOM 12394 C C . GLU D 1 79 ? 33.60262 47.25218 113.30786 1.000 40.26404 73 GLU D C 1
ATOM 12395 O O . GLU D 1 79 ? 34.57020 46.96036 112.59373 1.000 41.45409 73 GLU D O 1
ATOM 12407 N N . LEU D 1 80 ? 32.88958 46.32847 113.95530 1.000 36.79439 74 LEU D N 1
ATOM 12408 C CA . LEU D 1 80 ? 33.20794 44.91467 113.80869 1.000 38.70810 74 LEU D CA 1
ATOM 12409 C C . LEU D 1 80 ? 33.00042 44.45141 112.37460 1.000 38.72671 74 LEU D C 1
ATOM 12410 O O . LEU D 1 80 ? 33.83922 43.72966 111.82153 1.000 38.65903 74 LEU D O 1
ATOM 12426 N N . ALA D 1 81 ? 31.90515 44.87669 111.74537 1.000 32.63343 75 ALA D N 1
ATOM 12427 C CA . ALA D 1 81 ? 31.65759 44.47248 110.36569 1.000 36.79645 75 ALA D CA 1
ATOM 12428 C C . ALA D 1 81 ? 32.71190 45.04975 109.42476 1.000 35.60738 75 ALA D C 1
ATOM 12429 O O . ALA D 1 81 ? 33.21997 44.34300 108.54746 1.000 38.87803 75 ALA D O 1
ATOM 12436 N N . GLN D 1 82 ? 33.06543 46.32475 109.60431 1.000 36.01453 76 GLN D N 1
ATOM 12437 C CA . GLN D 1 82 ? 34.07288 46.94711 108.75081 1.000 37.66418 76 GLN D CA 1
ATOM 12438 C C . GLN D 1 82 ? 35.43232 46.28312 108.92476 1.000 42.23735 76 GLN D C 1
ATOM 12439 O O . GLN D 1 82 ? 36.20748 46.16607 107.96501 1.000 42.72739 76 GLN D O 1
ATOM 12453 N N . ALA D 1 83 ? 35.75360 45.86386 110.14797 1.000 40.14684 77 ALA D N 1
ATOM 12454 C CA . ALA D 1 83 ? 36.97395 45.09728 110.35406 1.000 42.92337 77 ALA D CA 1
ATOM 12455 C C . ALA D 1 83 ? 36.96398 43.80667 109.54181 1.000 42.61684 77 ALA D C 1
ATOM 12456 O O . ALA D 1 83 ? 38.02691 43.28932 109.18762 1.000 43.44241 77 ALA D O 1
ATOM 12463 N N . ARG D 1 84 ? 35.78320 43.26955 109.24425 1.000 42.08349 78 ARG D N 1
ATOM 12464 C CA . ARG D 1 84 ? 35.66060 41.99051 108.55162 1.000 42.23907 78 ARG D CA 1
ATOM 12465 C C . ARG D 1 84 ? 35.66091 42.15390 107.02621 1.000 43.82009 78 ARG D C 1
ATOM 12466 O O . ARG D 1 84 ? 36.27724 41.35262 106.30965 1.000 41.30459 78 ARG D O 1
ATOM 12487 N N . VAL D 1 85 ? 34.99429 43.18290 106.50225 1.000 40.01399 79 VAL D N 1
ATOM 12488 C CA . VAL D 1 85 ? 34.80186 43.32453 105.06368 1.000 42.08002 79 VAL D CA 1
ATOM 12489 C C . VAL D 1 85 ? 35.30831 44.64592 104.53430 1.000 40.48540 79 VAL D C 1
ATOM 12490 O O . VAL D 1 85 ? 35.09076 44.95357 103.35650 1.000 42.84018 79 VAL D O 1
ATOM 12503 N N . GLY D 1 86 ? 35.97079 45.43403 105.35279 1.000 41.92609 80 GLY D N 1
ATOM 12504 C CA . GLY D 1 86 ? 36.36734 46.75032 104.91560 1.000 47.14925 80 GLY D CA 1
ATOM 12505 C C . GLY D 1 86 ? 35.30212 47.79574 105.20463 1.000 48.07030 80 GLY D C 1
ATOM 12506 O O . GLY D 1 86 ? 34.12145 47.50379 105.35562 1.000 46.75755 80 GLY D O 1
ATOM 12510 N N . GLN D 1 87 ? 35.75939 49.04605 105.24217 1.000 50.02304 81 GLN D N 1
ATOM 12511 C CA . GLN D 1 87 ? 35.08192 50.24861 105.72670 1.000 52.09529 81 GLN D CA 1
ATOM 12512 C C . GLN D 1 87 ? 34.08188 50.87102 104.76214 1.000 50.37480 81 GLN D C 1
ATOM 12513 O O . GLN D 1 87 ? 33.04689 51.37469 105.22259 1.000 48.61916 81 GLN D O 1
ATOM 12527 N N . GLU D 1 88 ? 34.29156 50.66895 103.47628 1.000 48.99755 82 GLU D N 1
ATOM 12528 C CA . GLU D 1 88 ? 33.42102 51.08338 102.41264 1.000 49.61182 82 GLU D CA 1
ATOM 12529 C C . GLU D 1 88 ? 32.08952 50.29323 102.37270 1.000 47.12464 82 GLU D C 1
ATOM 12530 O O . GLU D 1 88 ? 31.04994 50.84581 102.01642 1.000 44.97611 82 GLU D O 1
ATOM 12542 N N . ALA D 1 89 ? 32.08138 49.03401 102.81728 1.000 48.71418 83 ALA D N 1
ATOM 12543 C CA . ALA D 1 89 ? 30.95791 48.13472 102.55713 1.000 42.84510 83 ALA D CA 1
ATOM 12544 C C . ALA D 1 89 ? 29.90949 48.17457 103.66038 1.000 42.68123 83 ALA D C 1
ATOM 12545 O O . ALA D 1 89 ? 28.87607 47.49972 103.54425 1.000 35.49385 83 ALA D O 1
ATOM 12552 N N . VAL D 1 90 ? 30.14945 48.94964 104.72165 1.000 41.37700 84 VAL D N 1
ATOM 12553 C CA . VAL D 1 90 ? 29.24770 48.98591 105.86314 1.000 37.46550 84 VAL D CA 1
ATOM 12554 C C . VAL D 1 90 ? 29.02299 50.45062 106.23140 1.000 37.70010 84 VAL D C 1
ATOM 12555 O O . VAL D 1 90 ? 29.97425 51.23387 106.29118 1.000 36.87930 84 VAL D O 1
ATOM 12568 N N . THR D 1 91 ? 27.77500 50.82010 106.51355 1.000 35.70266 85 THR D N 1
ATOM 12569 C CA . THR D 1 91 ? 27.44218 52.19142 106.88438 1.000 35.66224 85 THR D CA 1
ATOM 12570 C C . THR D 1 91 ? 26.66160 52.20878 108.18803 1.000 34.36879 85 THR D C 1
ATOM 12571 O O . THR D 1 91 ? 25.84380 51.32054 108.44083 1.000 29.86310 85 THR D O 1
ATOM 12582 N N . LEU D 1 92 ? 26.92382 53.22089 109.01399 1.000 31.48059 86 LEU D N 1
ATOM 12583 C CA . LEU D 1 92 ? 26.14640 53.45211 110.22775 1.000 36.37353 86 LEU D CA 1
ATOM 12584 C C . LEU D 1 92 ? 24.83305 54.10175 109.81569 1.000 33.15096 86 LEU D C 1
ATOM 12585 O O . LEU D 1 92 ? 24.81139 55.28043 109.44867 1.000 37.60253 86 LEU D O 1
ATOM 12601 N N . ARG D 1 93 ? 23.74149 53.33822 109.86315 1.000 35.03255 87 ARG D N 1
ATOM 12602 C CA . ARG D 1 93 ? 22.46934 53.79147 109.31511 1.000 33.64088 87 ARG D CA 1
ATOM 12603 C C . ARG D 1 93 ? 21.32673 52.95063 109.86643 1.000 33.82589 87 ARG D C 1
ATOM 12604 O O . ARG D 1 93 ? 21.45101 51.73195 110.01817 1.000 30.18789 87 ARG D O 1
ATOM 12625 N N . ARG D 1 94 ? 20.21236 53.61367 110.14893 1.000 34.23209 88 ARG D N 1
ATOM 12626 C CA . ARG D 1 94 ? 19.01214 52.93834 110.61743 1.000 34.38752 88 ARG D CA 1
ATOM 12627 C C . ARG D 1 94 ? 18.15590 52.49452 109.43791 1.000 30.38634 88 ARG D C 1
ATOM 12628 O O . ARG D 1 94 ? 18.02933 53.20895 108.43525 1.000 31.54502 88 ARG D O 1
ATOM 12649 N N . MET D 1 95 ? 17.55359 51.31201 109.57254 1.000 27.03038 89 MET D N 1
ATOM 12650 C CA . MET D 1 95 ? 16.62962 50.84346 108.54904 1.000 29.16792 89 MET D CA 1
ATOM 12651 C C . MET D 1 95 ? 15.50911 51.83997 108.31180 1.000 32.18392 89 MET D C 1
ATOM 12652 O O . MET D 1 95 ? 14.97158 51.90642 107.20097 1.000 29.78199 89 MET D O 1
ATOM 12666 N N . GLU D 1 96 ? 15.16115 52.63086 109.32971 1.000 28.38587 90 GLU D N 1
ATOM 12667 C CA . GLU D 1 96 ? 14.19302 53.70878 109.18283 1.000 30.38778 90 GLU D CA 1
ATOM 12668 C C . GLU D 1 96 ? 14.69058 54.83602 108.28394 1.000 34.36129 90 GLU D C 1
ATOM 12669 O O . GLU D 1 96 ? 13.91794 55.75762 107.98995 1.000 34.95569 90 GLU D O 1
ATOM 12681 N N . GLU D 1 97 ? 15.94749 54.79262 107.84517 1.000 31.98143 91 GLU D N 1
ATOM 12682 C CA . GLU D 1 97 ? 16.49589 55.80443 106.95358 1.000 32.37582 91 GLU D CA 1
ATOM 12683 C C . GLU D 1 97 ? 16.76643 55.27942 105.55081 1.000 37.90469 91 GLU D C 1
ATOM 12684 O O . GLU D 1 97 ? 17.30733 56.02071 104.72565 1.000 38.29580 91 GLU D O 1
ATOM 12696 N N . ILE D 1 98 ? 16.41944 54.02405 105.25924 1.000 33.67879 92 ILE D N 1
ATOM 12697 C CA . ILE D 1 98 ? 16.62817 53.47858 103.92134 1.000 32.67482 92 ILE D CA 1
ATOM 12698 C C . ILE D 1 98 ? 15.85389 54.31562 102.91381 1.000 37.99709 92 ILE D C 1
ATOM 12699 O O . ILE D 1 98 ? 14.62679 54.45616 103.01347 1.000 30.25274 92 ILE D O 1
ATOM 12715 N N . ASP D 1 99 ? 16.56737 54.86193 101.91614 1.000 37.52380 93 ASP D N 1
ATOM 12716 C CA . ASP D 1 99 ? 15.94428 55.73309 100.92839 1.000 37.29276 93 ASP D CA 1
ATOM 12717 C C . ASP D 1 99 ? 16.34501 55.43621 99.48643 1.000 37.91942 93 ASP D C 1
ATOM 12718 O O . ASP D 1 99 ? 15.89676 56.14871 98.58373 1.000 38.48650 93 ASP D O 1
ATOM 12727 N N . GLU D 1 100 ? 17.16041 54.41382 99.24042 1.000 39.01878 94 GLU D N 1
ATOM 12728 C CA . GLU D 1 100 ? 17.51937 54.06183 97.87477 1.000 40.39572 94 GLU D CA 1
ATOM 12729 C C . GLU D 1 100 ? 16.26515 53.74364 97.07001 1.000 39.28234 94 GLU D C 1
ATOM 12730 O O . GLU D 1 100 ? 15.23373 53.34911 97.62152 1.000 35.45357 94 GLU D O 1
ATOM 12742 N N . GLU D 1 101 ? 16.35392 53.92688 95.75116 1.000 38.06722 95 GLU D N 1
ATOM 12743 C CA . GLU D 1 101 ? 15.24461 53.63774 94.84278 1.000 34.61231 95 GLU D CA 1
ATOM 12744 C C . GLU D 1 101 ? 15.72771 52.68392 93.75304 1.000 34.41680 95 GLU D C 1
ATOM 12745 O O . GLU D 1 101 ? 16.41340 53.09481 92.81190 1.000 33.74398 95 GLU D O 1
ATOM 12757 N N . GLY D 1 102 ? 15.36646 51.41170 93.88656 1.000 34.47147 96 GLY D N 1
ATOM 12758 C CA . GLY D 1 102 ? 15.69207 50.42298 92.88026 1.000 31.98853 96 GLY D CA 1
ATOM 12759 C C . GLY D 1 102 ? 17.15520 50.06279 92.79584 1.000 31.05695 96 GLY D C 1
ATOM 12760 O O . GLY D 1 102 ? 17.61273 49.62357 91.74074 1.000 39.47548 96 GLY D O 1
ATOM 12764 N N . ALA D 1 103 ? 17.89676 50.21463 93.88527 1.000 31.95296 97 ALA D N 1
ATOM 12765 C CA . ALA D 1 103 ? 19.33434 50.00879 93.86776 1.000 35.59518 97 ALA D CA 1
ATOM 12766 C C . ALA D 1 103 ? 19.74903 48.56514 94.09299 1.000 34.34345 97 ALA D C 1
ATOM 12767 O O . ALA D 1 103 ? 20.86795 48.20396 93.71416 1.000 36.71284 97 ALA D O 1
ATOM 12774 N N . TYR D 1 104 ? 18.88618 47.73000 94.67501 1.000 28.75964 98 TYR D N 1
ATOM 12775 C CA . TYR D 1 104 ? 19.27157 46.38624 95.08191 1.000 29.22549 98 TYR D CA 1
ATOM 12776 C C . TYR D 1 104 ? 18.42893 45.32677 94.38532 1.000 29.03987 98 TYR D C 1
ATOM 12777 O O . TYR D 1 104 ? 17.25699 45.54270 94.06877 1.000 28.27122 98 TYR D O 1
ATOM 12795 N N . ASP D 1 105 ? 19.06202 44.18204 94.12537 1.000 28.57696 99 ASP D N 1
ATOM 12796 C CA . ASP D 1 105 ? 18.35492 42.99555 93.66712 1.000 30.29163 99 ASP D CA 1
ATOM 12797 C C . ASP D 1 105 ? 17.84301 42.14688 94.82138 1.000 30.98324 99 ASP D C 1
ATOM 12798 O O . ASP D 1 105 ? 16.80007 41.49272 94.69044 1.000 27.73185 99 ASP D O 1
ATOM 12807 N N . LEU D 1 106 ? 18.54841 42.16328 95.95203 1.000 27.64817 100 LEU D N 1
ATOM 12808 C CA . LEU D 1 106 ? 18.20925 41.36095 97.11716 1.000 28.12054 100 LEU D CA 1
ATOM 12809 C C . LEU D 1 106 ? 18.43671 42.20514 98.36228 1.000 27.07033 100 LEU D C 1
ATOM 12810 O O . LEU D 1 106 ? 19.45064 42.89748 98.46661 1.000 27.24624 100 LEU D O 1
ATOM 12826 N N . VAL D 1 107 ? 17.47537 42.19265 99.27541 1.000 24.63003 101 VAL D N 1
ATOM 12827 C CA . VAL D 1 107 ? 17.62006 42.80944 100.58907 1.000 25.38155 101 VAL D CA 1
ATOM 12828 C C . VAL D 1 107 ? 17.40620 41.71847 101.62764 1.000 23.45355 101 VAL D C 1
ATOM 12829 O O . VAL D 1 107 ? 16.46896 40.92093 101.50843 1.000 23.81673 101 VAL D O 1
ATOM 12842 N N . VAL D 1 108 ? 18.27343 41.68077 102.63290 1.000 23.21844 102 VAL D N 1
ATOM 12843 C CA . VAL D 1 108 ? 18.31534 40.59886 103.61259 1.000 27.75213 102 VAL D CA 1
ATOM 12844 C C . VAL D 1 108 ? 18.32390 41.21764 104.99677 1.000 23.50016 102 VAL D C 1
ATOM 12845 O O . VAL D 1 108 ? 18.96487 42.25078 105.21453 1.000 24.24403 102 VAL D O 1
ATOM 12858 N N . SER D 1 109 ? 17.61027 40.58420 105.93201 1.000 26.15287 103 SER D N 1
ATOM 12859 C CA . SER D 1 109 ? 17.58469 41.02538 107.32867 1.000 24.87762 103 SER D CA 1
ATOM 12860 C C . SER D 1 109 ? 17.40009 39.78101 108.19290 1.000 27.97429 103 SER D C 1
ATOM 12861 O O . SER D 1 109 ? 16.28079 39.27513 108.31621 1.000 28.81573 103 SER D O 1
ATOM 12869 N N . LEU D 1 110 ? 18.48489 39.31526 108.80047 1.000 25.71271 104 LEU D N 1
ATOM 12870 C CA . LEU D 1 110 ? 18.49499 38.06863 109.54779 1.000 28.87450 104 LEU D CA 1
ATOM 12871 C C . LEU D 1 110 ? 18.45567 38.32564 111.04843 1.000 30.28917 104 LEU D C 1
ATOM 12872 O O . LEU D 1 110 ? 18.71035 39.43259 111.52250 1.000 33.13610 104 LEU D O 1
ATOM 12888 N N . CYS D 1 111 ? 18.11121 37.27285 111.78764 1.000 30.50845 105 CYS D N 1
ATOM 12889 C CA . CYS D 1 111 ? 18.16371 37.25796 113.24868 1.000 30.49741 105 CYS D CA 1
ATOM 12890 C C . CYS D 1 111 ? 17.36586 38.39464 113.87452 1.000 30.80955 105 CYS D C 1
ATOM 12891 O O . CYS D 1 111 ? 17.80879 39.03715 114.83161 1.000 29.23658 105 CYS D O 1
ATOM 12899 N N . TRP D 1 112 ? 16.16248 38.61518 113.35273 1.000 27.81241 106 TRP D N 1
ATOM 12900 C CA . TRP D 1 112 ? 15.10445 39.37785 114.00767 1.000 26.75376 106 TRP D CA 1
ATOM 12901 C C . TRP D 1 112 ? 15.34920 40.87562 114.03103 1.000 26.66725 106 TRP D C 1
ATOM 12902 O O . TRP D 1 112 ? 14.63478 41.59647 114.74989 1.000 23.45785 106 TRP D O 1
ATOM 12923 N N . THR D 1 113 ? 16.32036 41.37159 113.26199 1.000 24.79072 107 THR D N 1
ATOM 12924 C CA . THR D 1 113 ? 16.52663 42.81487 113.16746 1.000 25.06218 107 THR D CA 1
ATOM 12925 C C . THR D 1 113 ? 15.22286 43.55034 112.88516 1.000 23.68805 107 THR D C 1
ATOM 12926 O O . THR D 1 113 ? 14.97608 44.63032 113.43264 1.000 24.04260 107 THR D O 1
ATOM 12937 N N . ILE D 1 114 ? 14.39686 43.00218 111.99426 1.000 22.31075 108 ILE D N 1
ATOM 12938 C CA . ILE D 1 114 ? 13.21919 43.72112 111.51554 1.000 22.93402 108 ILE D CA 1
ATOM 12939 C C . ILE D 1 114 ? 12.27114 44.06389 112.65817 1.000 23.85247 108 ILE D C 1
ATOM 12940 O O . ILE D 1 114 ? 11.49320 45.02446 112.56726 1.000 25.25423 108 ILE D O 1
ATOM 12956 N N . HIS D 1 115 ? 12.30477 43.29136 113.73830 1.000 23.81577 109 HIS D N 1
ATOM 12957 C CA . HIS D 1 115 ? 11.35954 43.48688 114.82678 1.000 21.28360 109 HIS D CA 1
ATOM 12958 C C . HIS D 1 115 ? 11.74656 44.62358 115.75186 1.000 23.03011 109 HIS D C 1
ATOM 12959 O O . HIS D 1 115 ? 10.96982 44.94793 116.65368 1.000 24.75350 109 HIS D O 1
ATOM 12973 N N . TYR D 1 116 ? 12.89081 45.26256 115.52958 1.000 21.39131 110 TYR D N 1
ATOM 12974 C CA . TYR D 1 116 ? 13.22559 46.49014 116.23801 1.000 23.62843 110 TYR D CA 1
ATOM 12975 C C . TYR D 1 116 ? 12.53466 47.70263 115.63719 1.000 24.67313 110 TYR D C 1
ATOM 12976 O O . TYR D 1 116 ? 12.72567 48.81449 116.13890 1.000 28.90564 110 TYR D O 1
ATOM 12994 N N . SER D 1 117 ? 11.72445 47.50694 114.60037 1.000 23.49260 111 SER D N 1
ATOM 12995 C CA . SER D 1 117 ? 10.81825 48.54867 114.13626 1.000 27.17100 111 SER D CA 1
ATOM 12996 C C . SER D 1 117 ? 9.80665 48.88868 115.21942 1.000 23.71023 111 SER D C 1
ATOM 12997 O O . SER D 1 117 ? 9.39660 48.03025 116.00381 1.000 22.18688 111 SER D O 1
ATOM 13005 N N . ALA D 1 118 ? 9.37326 50.14963 115.23904 1.000 25.80238 112 ALA D N 1
ATOM 13006 C CA . ALA D 1 118 ? 8.42718 50.62373 116.25410 1.000 29.40114 112 ALA D CA 1
ATOM 13007 C C . ALA D 1 118 ? 6.99646 50.24446 115.86381 1.000 28.30154 112 ALA D C 1
ATOM 13008 O O . ALA D 1 118 ? 6.30349 50.95834 115.13505 1.000 31.78238 112 ALA D O 1
ATOM 13015 N N . GLY D 1 119 ? 6.54383 49.09548 116.36492 1.000 26.43441 113 GLY D N 1
ATOM 13016 C CA . GLY D 1 119 ? 5.17639 48.66904 116.15240 1.000 26.84400 113 GLY D CA 1
ATOM 13017 C C . GLY D 1 119 ? 4.87249 48.36270 114.69387 1.000 25.74870 113 GLY D C 1
ATOM 13018 O O . GLY D 1 119 ? 5.74852 48.30144 113.82649 1.000 24.79401 113 GLY D O 1
ATOM 13022 N N . ARG D 1 120 ? 3.58350 48.14895 114.43774 1.000 25.93732 114 ARG D N 1
ATOM 13023 C CA . ARG D 1 120 ? 3.16125 47.84318 113.07748 1.000 27.08378 114 ARG D CA 1
ATOM 13024 C C . ARG D 1 120 ? 3.41094 49.02007 112.14535 1.000 24.03313 114 ARG D C 1
ATOM 13025 O O . ARG D 1 120 ? 3.81600 48.83251 110.99446 1.000 26.44485 114 ARG D O 1
ATOM 13046 N N . ALA D 1 121 ? 3.16096 50.24294 112.61488 1.000 24.93968 115 ALA D N 1
ATOM 13047 C CA . ALA D 1 121 ? 3.40999 51.40765 111.77170 1.000 27.45035 115 ALA D CA 1
ATOM 13048 C C . ALA D 1 121 ? 4.88899 51.50867 111.41424 1.000 25.68695 115 ALA D C 1
ATOM 13049 O O . ALA D 1 121 ? 5.24762 51.89237 110.29210 1.000 28.53606 115 ALA D O 1
ATOM 13056 N N . GLY D 1 122 ? 5.76379 51.13092 112.34618 1.000 26.68383 116 GLY D N 1
ATOM 13057 C CA . GLY D 1 122 ? 7.18585 51.19685 112.07411 1.000 24.93948 116 GLY D CA 1
ATOM 13058 C C . GLY D 1 122 ? 7.62395 50.13215 111.09363 1.000 25.39348 116 GLY D C 1
ATOM 13059 O O . GLY D 1 122 ? 8.41290 50.39784 110.18214 1.000 24.67335 116 GLY D O 1
ATOM 13063 N N . LEU D 1 123 ? 7.11489 48.91452 111.26765 1.000 24.88115 117 LEU D N 1
ATOM 13064 C CA . LEU D 1 123 ? 7.42247 47.83886 110.33905 1.000 23.11280 117 LEU D CA 1
ATOM 13065 C C . LEU D 1 123 ? 6.91658 48.16894 108.94415 1.000 24.95131 117 LEU D C 1
ATOM 13066 O O . LEU D 1 123 ? 7.64251 48.01312 107.95980 1.000 25.33451 117 LEU D O 1
ATOM 13082 N N . LEU D 1 124 ? 5.65889 48.60617 108.83486 1.000 24.70996 118 LEU D N 1
ATOM 13083 C CA . LEU D 1 124 ? 5.12741 48.97866 107.52977 1.000 25.42679 118 LEU D CA 1
ATOM 13084 C C . LEU D 1 124 ? 6.04101 49.97613 106.83226 1.000 26.47344 118 LEU D C 1
ATOM 13085 O O . LEU D 1 124 ? 6.31583 49.85059 105.63058 1.000 25.08602 118 LEU D O 1
ATOM 13101 N N . ASP D 1 125 ? 6.51114 50.98114 107.57714 1.000 25.93375 119 ASP D N 1
ATOM 13102 C CA . ASP D 1 125 ? 7.38277 51.99783 107.00376 1.000 25.03585 119 ASP D CA 1
ATOM 13103 C C . ASP D 1 125 ? 8.67883 51.38343 106.50020 1.000 27.60218 119 ASP D C 1
ATOM 13104 O O . ASP D 1 125 ? 9.13561 51.70224 105.39369 1.000 25.05913 119 ASP D O 1
ATOM 13113 N N . VAL D 1 126 ? 9.27504 50.48869 107.29442 1.000 25.33372 120 VAL D N 1
ATOM 13114 C CA . VAL D 1 126 ? 10.54737 49.87704 106.92293 1.000 25.49834 120 VAL D CA 1
ATOM 13115 C C . VAL D 1 126 ? 10.36379 48.93845 105.74095 1.000 25.41409 120 VAL D C 1
ATOM 13116 O O . VAL D 1 126 ? 11.20253 48.89614 104.83429 1.000 24.96110 120 VAL D O 1
ATOM 13129 N N . LEU D 1 127 ? 9.26954 48.16854 105.73134 1.000 25.10222 121 LEU D N 1
ATOM 13130 C CA . LEU D 1 127 ? 8.99637 47.28639 104.59935 1.000 23.97088 121 LEU D CA 1
ATOM 13131 C C . LEU D 1 127 ? 8.72044 48.08335 103.32666 1.000 24.55165 121 LEU D C 1
ATOM 13132 O O . LEU D 1 127 ? 9.09929 47.66423 102.22606 1.000 24.49011 121 LEU D O 1
ATOM 13148 N N . LYS D 1 128 ? 8.06161 49.23342 103.44855 1.000 27.14972 122 LYS D N 1
ATOM 13149 C CA . LYS D 1 128 ? 7.86179 50.07104 102.27024 1.000 28.19147 122 LYS D CA 1
ATOM 13150 C C . LYS D 1 128 ? 9.18749 50.64498 101.77743 1.000 28.21786 122 LYS D C 1
ATOM 13151 O O . LYS D 1 128 ? 9.41820 50.75241 100.56563 1.000 26.19199 122 LYS D O 1
ATOM 13170 N N . ARG D 1 129 ? 10.06612 51.02764 102.70397 1.000 26.87192 123 ARG D N 1
ATOM 13171 C CA . ARG D 1 129 ? 11.40212 51.47185 102.32184 1.000 28.51515 123 ARG D CA 1
ATOM 13172 C C . ARG D 1 129 ? 12.16895 50.37018 101.59310 1.000 27.57542 123 ARG D C 1
ATOM 13173 O O . ARG D 1 129 ? 12.86700 50.63559 100.60295 1.000 28.58794 123 ARG D O 1
ATOM 13194 N N . ILE D 1 130 ? 12.05596 49.12777 102.07255 1.000 24.89240 124 ILE D N 1
ATOM 13195 C CA . ILE D 1 130 ? 12.73554 48.01230 101.42542 1.000 27.19571 124 ILE D CA 1
ATOM 13196 C C . ILE D 1 130 ? 12.14226 47.76177 100.04783 1.000 27.28156 124 ILE D C 1
ATOM 13197 O O . ILE D 1 130 ? 12.87447 47.55330 99.07229 1.000 28.19273 124 ILE D O 1
ATOM 13213 N N . HIS D 1 131 ? 10.81257 47.80463 99.94067 1.000 26.17521 125 HIS D N 1
ATOM 13214 C CA . HIS D 1 131 ? 10.15343 47.66318 98.64562 1.000 25.18819 125 HIS D CA 1
ATOM 13215 C C . HIS D 1 131 ? 10.64574 48.71913 97.66273 1.000 26.99803 125 HIS D C 1
ATOM 13216 O O . HIS D 1 131 ? 10.93437 48.41343 96.49982 1.000 28.40689 125 HIS D O 1
ATOM 13230 N N . ARG D 1 132 ? 10.76210 49.96480 98.11855 1.000 28.35585 126 ARG D N 1
ATOM 13231 C CA . ARG D 1 132 ? 11.23954 51.03946 97.25743 1.000 28.54191 126 ARG D CA 1
ATOM 13232 C C . ARG D 1 132 ? 12.70194 50.84665 96.86711 1.000 28.46522 126 ARG D C 1
ATOM 13233 O O . ARG D 1 132 ? 13.10673 51.22536 95.76059 1.000 30.75913 126 ARG D O 1
ATOM 13254 N N . ALA D 1 133 ? 13.50368 50.26815 97.75166 1.000 26.13411 127 ALA D N 1
ATOM 13255 C CA . ALA D 1 133 ? 14.92864 50.10446 97.49571 1.000 27.95172 127 ALA D CA 1
ATOM 13256 C C . ALA D 1 133 ? 15.23405 48.95424 96.54946 1.000 28.33844 127 ALA D C 1
ATOM 13257 O O . ALA D 1 133 ? 16.34044 48.90262 95.98707 1.000 28.33317 127 ALA D O 1
ATOM 13264 N N . LEU D 1 134 ? 14.28376 48.04878 96.35136 1.000 27.80078 128 LEU D N 1
ATOM 13265 C CA . LEU D 1 134 ? 14.45030 46.93627 95.42949 1.000 29.33394 128 LEU D CA 1
ATOM 13266 C C . LEU D 1 134 ? 14.04156 47.31607 94.01036 1.000 28.47868 128 LEU D C 1
ATOM 13267 O O . LEU D 1 134 ? 13.09984 48.08485 93.80507 1.000 30.17033 128 LEU D O 1
ATOM 13283 N N . ARG D 1 135 ? 14.76360 46.77766 93.03015 1.000 28.08773 129 ARG D N 1
ATOM 13284 C CA . ARG D 1 135 ? 14.36048 46.91400 91.63845 1.000 31.55841 129 ARG D CA 1
ATOM 13285 C C . ARG D 1 135 ? 13.20667 45.96126 91.34293 1.000 32.02670 129 ARG D C 1
ATOM 13286 O O . ARG D 1 135 ? 12.96514 45.01505 92.10114 1.000 31.31327 129 ARG D O 1
ATOM 13307 N N . PRO D 1 136 ? 12.45647 46.20723 90.26535 1.000 30.96976 130 PRO D N 1
ATOM 13308 C CA . PRO D 1 136 ? 11.35000 45.30387 89.91797 1.000 32.96206 130 PRO D CA 1
ATOM 13309 C C . PRO D 1 136 ? 11.83381 43.86506 89.80216 1.000 33.90582 130 PRO D C 1
ATOM 13310 O O . PRO D 1 136 ? 12.88086 43.58658 89.21565 1.000 31.44923 130 PRO D O 1
ATOM 13321 N N . GLY D 1 137 ? 11.05462 42.94377 90.36626 1.000 34.93165 131 GLY D N 1
ATOM 13322 C CA . GLY D 1 137 ? 11.44395 41.55455 90.43936 1.000 33.09303 131 GLY D CA 1
ATOM 13323 C C . GLY D 1 137 ? 12.43636 41.22787 91.53098 1.000 31.26106 131 GLY D C 1
ATOM 13324 O O . GLY D 1 137 ? 12.74242 40.04690 91.73177 1.000 31.95684 131 GLY D O 1
ATOM 13328 N N . GLY D 1 138 ? 12.97053 42.22447 92.22182 1.000 31.17882 132 GLY D N 1
ATOM 13329 C CA . GLY D 1 138 ? 13.83890 41.96688 93.35357 1.000 29.84257 132 GLY D CA 1
ATOM 13330 C C . GLY D 1 138 ? 13.13032 41.20420 94.46149 1.000 29.64970 132 GLY D C 1
ATOM 13331 O O . GLY D 1 138 ? 11.91173 41.01248 94.46906 1.000 30.14884 132 GLY D O 1
ATOM 13335 N N . ARG D 1 139 ? 13.92174 40.80830 95.45817 1.000 28.24509 133 ARG D N 1
ATOM 13336 C CA . ARG D 1 139 ? 13.43266 39.92668 96.50670 1.000 28.51537 133 ARG D CA 1
ATOM 13337 C C . ARG D 1 139 ? 14.00818 40.32370 97.85579 1.000 26.99973 133 ARG D C 1
ATOM 13338 O O . ARG D 1 139 ? 15.08948 40.90573 97.94929 1.000 23.94405 133 ARG D O 1
ATOM 13359 N N . GLY D 1 140 ? 13.26193 40.00713 98.89862 1.000 28.24078 134 GLY D N 1
ATOM 13360 C CA . GLY D 1 140 ? 13.69062 40.25480 100.26503 1.000 25.41414 134 GLY D CA 1
ATOM 13361 C C . GLY D 1 140 ? 13.64661 38.95751 101.04242 1.000 27.43379 134 GLY D C 1
ATOM 13362 O O . GLY D 1 140 ? 12.72368 38.15602 100.86930 1.000 28.05013 134 GLY D O 1
ATOM 13366 N N . ILE D 1 141 ? 14.66420 38.74331 101.87490 1.000 25.88737 135 ILE D N 1
ATOM 13367 C CA . ILE D 1 141 ? 14.72579 37.61129 102.79398 1.000 27.88551 135 ILE D CA 1
ATOM 13368 C C . ILE D 1 141 ? 14.79134 38.18002 104.20549 1.000 26.01340 135 ILE D C 1
ATOM 13369 O O . ILE D 1 141 ? 15.79090 38.80732 104.58226 1.000 26.26281 135 ILE D O 1
ATOM 13385 N N . ILE D 1 142 ? 13.73869 37.95422 104.98958 1.000 25.14558 136 ILE D N 1
ATOM 13386 C CA . ILE D 1 142 ? 13.61145 38.53841 106.31746 1.000 23.00989 136 ILE D CA 1
ATOM 13387 C C . ILE D 1 142 ? 13.35532 37.41512 107.31113 1.000 26.12617 136 ILE D C 1
ATOM 13388 O O . ILE D 1 142 ? 12.33109 36.72391 107.22929 1.000 25.68476 136 ILE D O 1
ATOM 13404 N N . GLN D 1 143 ? 14.29006 37.22868 108.24094 1.000 25.36538 137 GLN D N 1
ATOM 13405 C CA . GLN D 1 143 ? 14.15313 36.22486 109.28398 1.000 24.83664 137 GLN D CA 1
ATOM 13406 C C . GLN D 1 143 ? 13.36597 36.83646 110.42892 1.000 26.47007 137 GLN D C 1
ATOM 13407 O O . GLN D 1 143 ? 13.76738 37.87111 110.97379 1.000 26.73615 137 GLN D O 1
ATOM 13421 N N . ILE D 1 144 ? 12.23185 36.22644 110.76883 1.000 26.77542 138 ILE D N 1
ATOM 13422 C CA . ILE D 1 144 ? 11.30221 36.79656 111.73330 1.000 26.16207 138 ILE D CA 1
ATOM 13423 C C . ILE D 1 144 ? 11.18669 35.87848 112.94684 1.000 25.82427 138 ILE D C 1
ATOM 13424 O O . ILE D 1 144 ? 11.65131 34.74035 112.94924 1.000 25.98475 138 ILE D O 1
ATOM 13440 N N . ALA D 1 145 ? 10.55120 36.40210 113.98720 1.000 26.19417 139 ALA D N 1
ATOM 13441 C CA . ALA D 1 145 ? 10.24186 35.64462 115.19181 1.000 27.86989 139 ALA D CA 1
ATOM 13442 C C . ALA D 1 145 ? 8.74300 35.37948 115.24828 1.000 28.18918 139 ALA D C 1
ATOM 13443 O O . ALA D 1 145 ? 7.94154 36.32070 115.21578 1.000 26.77361 139 ALA D O 1
ATOM 13450 N N . HIS D 1 146 ? 8.36839 34.10406 115.29921 1.000 27.06501 140 HIS D N 1
ATOM 13451 C CA . HIS D 1 146 ? 6.98467 33.70548 115.53098 1.000 28.55258 140 HIS D CA 1
ATOM 13452 C C . HIS D 1 146 ? 6.85534 33.44560 117.02032 1.000 29.18200 140 HIS D C 1
ATOM 13453 O O . HIS D 1 146 ? 7.20698 32.36543 117.49649 1.000 30.30808 140 HIS D O 1
ATOM 13467 N N . ALA D 1 147 ? 6.34466 34.44275 117.75225 1.000 29.12799 141 ALA D N 1
ATOM 13468 C CA . ALA D 1 147 ? 6.33922 34.38663 119.21323 1.000 30.76020 141 ALA D CA 1
ATOM 13469 C C . ALA D 1 147 ? 5.69076 33.11088 119.73337 1.000 34.05492 141 ALA D C 1
ATOM 13470 O O . ALA D 1 147 ? 6.17446 32.51045 120.69945 1.000 30.85999 141 ALA D O 1
ATOM 13477 N N . ALA D 1 148 ? 4.58420 32.68487 119.11629 1.000 34.52815 142 ALA D N 1
ATOM 13478 C CA . ALA D 1 148 ? 3.89634 31.49240 119.60219 1.000 33.27275 142 ALA D CA 1
ATOM 13479 C C . ALA D 1 148 ? 4.79363 30.25918 119.58915 1.000 37.55613 142 ALA D C 1
ATOM 13480 O O . ALA D 1 148 ? 4.52590 29.30390 120.32670 1.000 36.17955 142 ALA D O 1
ATOM 13487 N N . HIS D 1 149 ? 5.85813 30.26379 118.78708 1.000 35.01646 143 HIS D N 1
ATOM 13488 C CA . HIS D 1 149 ? 6.77893 29.14039 118.68649 1.000 36.71339 143 HIS D CA 1
ATOM 13489 C C . HIS D 1 149 ? 8.05712 29.35811 119.48870 1.000 35.77853 143 HIS D C 1
ATOM 13490 O O . HIS D 1 149 ? 8.98541 28.54810 119.39014 1.000 32.39751 143 HIS D O 1
ATOM 13504 N N . ALA D 1 150 ? 8.14201 30.44874 120.24460 1.000 32.28109 144 ALA D N 1
ATOM 13505 C CA . ALA D 1 150 ? 9.34996 30.73310 120.99899 1.000 33.70681 144 ALA D CA 1
ATOM 13506 C C . ALA D 1 150 ? 9.66182 29.57296 121.94301 1.000 35.37615 144 ALA D C 1
ATOM 13507 O O . ALA D 1 150 ? 8.75252 28.90141 122.43502 1.000 32.17911 144 ALA D O 1
ATOM 13514 N N . PRO D 1 151 ? 10.93882 29.30629 122.20508 1.000 34.20264 145 PRO D N 1
ATOM 13515 C CA . PRO D 1 151 ? 11.27424 28.20420 123.11818 1.000 37.13367 145 PRO D CA 1
ATOM 13516 C C . PRO D 1 151 ? 10.64174 28.42981 124.48656 1.000 35.10506 145 PRO D C 1
ATOM 13517 O O . PRO D 1 151 ? 10.61441 29.54492 125.00256 1.000 33.60001 145 PRO D O 1
ATOM 13528 N N . LYS D 1 152 ? 10.10734 27.36077 125.06709 1.000 39.19367 146 LYS D N 1
ATOM 13529 C CA . LYS D 1 152 ? 9.43950 27.42281 126.36366 1.000 41.55309 146 LYS D CA 1
ATOM 13530 C C . LYS D 1 152 ? 10.38874 27.13076 127.51627 1.000 39.41786 146 LYS D C 1
ATOM 13531 O O . LYS D 1 152 ? 9.97692 26.57913 128.54640 1.000 40.40517 146 LYS D O 1
ATOM 13550 N N . ARG D 1 153 ? 11.65653 27.49891 127.35901 1.000 37.73078 147 ARG D N 1
ATOM 13551 C CA . ARG D 1 153 ? 12.64891 27.38571 128.40880 1.000 37.24100 147 ARG D CA 1
ATOM 13552 C C . ARG D 1 153 ? 13.52153 28.63286 128.38500 1.000 35.50646 147 ARG D C 1
ATOM 13553 O O . ARG D 1 153 ? 13.64515 29.30891 127.35960 1.000 33.56342 147 ARG D O 1
ATOM 13574 N N . THR D 1 154 ? 14.14142 28.92746 129.52513 1.000 30.99793 148 THR D N 1
ATOM 13575 C CA . THR D 1 154 ? 15.19480 29.93514 129.56209 1.000 30.54419 148 THR D CA 1
ATOM 13576 C C . THR D 1 154 ? 16.49475 29.30321 129.08306 1.000 31.13175 148 THR D C 1
ATOM 13577 O O . THR D 1 154 ? 16.86895 28.21518 129.53197 1.000 32.09926 148 THR D O 1
ATOM 13588 N N . LEU D 1 155 ? 17.16005 29.96639 128.14973 1.000 28.15086 149 LEU D N 1
ATOM 13589 C CA . LEU D 1 155 ? 18.37053 29.45469 127.52941 1.000 30.05712 149 LEU D CA 1
ATOM 13590 C C . LEU D 1 155 ? 19.58524 30.05662 128.21762 1.000 34.19864 149 LEU D C 1
ATOM 13591 O O . LEU D 1 155 ? 19.50684 31.11247 128.85282 1.000 31.29554 149 LEU D O 1
ATOM 13607 N N . GLU D 1 156 ? 20.71295 29.35959 128.09889 1.000 32.26439 150 GLU D N 1
ATOM 13608 C CA . GLU D 1 156 ? 21.93786 29.77891 128.76050 1.000 35.65411 150 GLU D CA 1
ATOM 13609 C C . GLU D 1 156 ? 23.13680 29.53566 127.86251 1.000 34.98313 150 GLU D C 1
ATOM 13610 O O . GLU D 1 156 ? 23.21282 28.50843 127.18482 1.000 32.31344 150 GLU D O 1
ATOM 13622 N N . SER D 1 157 ? 24.07666 30.47912 127.88369 1.000 32.07432 151 SER D N 1
ATOM 13623 C CA . SER D 1 157 ? 25.36803 30.32925 127.22469 1.000 36.74894 151 SER D CA 1
ATOM 13624 C C . SER D 1 157 ? 26.46012 30.62269 128.23888 1.000 33.31457 151 SER D C 1
ATOM 13625 O O . SER D 1 157 ? 26.38240 31.62340 128.95881 1.000 34.06763 151 SER D O 1
ATOM 13633 N N . ARG D 1 158 ? 27.47514 29.76052 128.28847 1.000 35.28230 152 ARG D N 1
ATOM 13634 C CA . ARG D 1 158 ? 28.63285 29.93924 129.15823 1.000 40.26374 152 ARG D CA 1
ATOM 13635 C C . ARG D 1 158 ? 29.87790 30.00770 128.28602 1.000 43.24345 152 ARG D C 1
ATOM 13636 O O . ARG D 1 158 ? 30.08671 29.14203 127.42898 1.000 42.05786 152 ARG D O 1
ATOM 13657 N N . ILE D 1 159 ? 30.68024 31.05287 128.47789 1.000 39.91420 153 ILE D N 1
ATOM 13658 C CA . ILE D 1 159 ? 31.80912 31.32358 127.58530 1.000 42.92689 153 ILE D CA 1
ATOM 13659 C C . ILE D 1 159 ? 32.96889 31.89255 128.42082 1.000 40.45881 153 ILE D C 1
ATOM 13660 O O . ILE D 1 159 ? 32.76766 32.42128 129.49429 1.000 34.93296 153 ILE D O 1
ATOM 13676 N N . PRO D 1 160 ? 34.19323 31.75110 127.88459 1.000 37.08738 154 PRO D N 1
ATOM 13677 C CA . PRO D 1 160 ? 35.36385 32.13955 128.69380 1.000 38.30439 154 PRO D CA 1
ATOM 13678 C C . PRO D 1 160 ? 35.37168 33.62484 129.01131 1.000 34.85024 154 PRO D C 1
ATOM 13679 O O . PRO D 1 160 ? 34.70628 34.43749 128.36655 1.000 35.87232 154 PRO D O 1
ATOM 13690 N N . GLY D 1 161 ? 36.14606 33.97334 130.03263 1.000 35.25314 155 GLY D N 1
ATOM 13691 C CA . GLY D 1 161 ? 36.26526 35.34286 130.46752 1.000 40.10793 155 GLY D CA 1
ATOM 13692 C C . GLY D 1 161 ? 37.29799 36.11046 129.66824 1.000 45.27160 155 GLY D C 1
ATOM 13693 O O . GLY D 1 161 ? 37.72013 35.68546 128.59003 1.000 41.30450 155 GLY D O 1
ATOM 13697 N N . PRO D 1 162 ? 37.74948 37.25133 130.19701 1.000 49.41870 156 PRO D N 1
ATOM 13698 C CA . PRO D 1 162 ? 38.63205 38.11143 129.39170 1.000 49.27203 156 PRO D CA 1
ATOM 13699 C C . PRO D 1 162 ? 40.02919 37.54785 129.22552 1.000 52.86235 156 PRO D C 1
ATOM 13700 O O . PRO D 1 162 ? 40.67380 37.81215 128.20045 1.000 52.47737 156 PRO D O 1
ATOM 13711 N N . ASN D 1 163 ? 40.52209 36.79025 130.20508 1.000 48.77692 157 ASN D N 1
ATOM 13712 C CA . ASN D 1 163 ? 41.81393 36.12710 130.10607 1.000 47.96373 157 ASN D CA 1
ATOM 13713 C C . ASN D 1 163 ? 41.67716 34.62803 129.86231 1.000 47.98861 157 ASN D C 1
ATOM 13714 O O . ASN D 1 163 ? 42.60663 33.86827 130.15467 1.000 52.15954 157 ASN D O 1
ATOM 13725 N N . GLY D 1 164 ? 40.53367 34.18454 129.35107 1.000 43.19116 158 GLY D N 1
ATOM 13726 C CA . GLY D 1 164 ? 40.29457 32.77327 129.13473 1.000 42.06841 158 GLY D CA 1
ATOM 13727 C C . GLY D 1 164 ? 39.70415 32.01664 130.30524 1.000 43.19328 158 GLY D C 1
ATOM 13728 O O . GLY D 1 164 ? 39.58253 30.78781 130.22572 1.000 41.25792 158 GLY D O 1
ATOM 13732 N N . GLU D 1 165 ? 39.32672 32.69896 131.37841 1.000 43.66877 159 GLU D N 1
ATOM 13733 C CA . GLU D 1 165 ? 38.76037 32.02719 132.53926 1.000 43.28866 159 GLU D CA 1
ATOM 13734 C C . GLU D 1 165 ? 37.50720 31.25382 132.13570 1.000 38.90117 159 GLU D C 1
ATOM 13735 O O . GLU D 1 165 ? 36.52041 31.86933 131.69900 1.000 35.61543 159 GLU D O 1
ATOM 13747 N N . PRO D 1 166 ? 37.49723 29.92725 132.25525 1.000 40.35694 160 PRO D N 1
ATOM 13748 C CA . PRO D 1 166 ? 36.32092 29.16705 131.81730 1.000 42.33231 160 PRO D CA 1
ATOM 13749 C C . PRO D 1 166 ? 35.07431 29.56177 132.59311 1.000 37.55132 160 PRO D C 1
ATOM 13750 O O . PRO D 1 166 ? 35.12874 29.87705 133.78566 1.000 35.87682 160 PRO D O 1
ATOM 13761 N N . ASP D 1 167 ? 33.94106 29.52917 131.88798 1.000 32.62343 161 ASP D N 1
ATOM 13762 C CA . ASP D 1 167 ? 32.61459 29.79451 132.44886 1.000 36.22074 161 ASP D CA 1
ATOM 13763 C C . ASP D 1 167 ? 32.56317 31.10336 133.22885 1.000 34.56608 161 ASP D C 1
ATOM 13764 O O . ASP D 1 167 ? 31.68800 31.28574 134.08367 1.000 35.92679 161 ASP D O 1
ATOM 13773 N N . ASP D 1 168 ? 33.49885 32.01760 132.96128 1.000 30.77200 162 ASP D N 1
ATOM 13774 C CA . ASP D 1 168 ? 33.49654 33.30680 133.64630 1.000 29.80795 162 ASP D CA 1
ATOM 13775 C C . ASP D 1 168 ? 32.30783 34.16729 133.22184 1.000 31.95650 162 ASP D C 1
ATOM 13776 O O . ASP D 1 168 ? 31.83276 35.00928 133.99985 1.000 29.54468 162 ASP D O 1
ATOM 13785 N N . VAL D 1 169 ? 31.82868 33.98469 131.99264 1.000 33.20075 163 VAL D N 1
ATOM 13786 C CA . VAL D 1 169 ? 30.73539 34.77088 131.43412 1.000 30.33349 163 VAL D CA 1
ATOM 13787 C C . VAL D 1 169 ? 29.50450 33.88066 131.36016 1.000 33.72295 163 VAL D C 1
ATOM 13788 O O . VAL D 1 169 ? 29.56609 32.76908 130.81688 1.000 31.83807 163 VAL D O 1
ATOM 13801 N N . VAL D 1 170 ? 28.39439 34.35596 131.92494 1.000 31.56823 164 VAL D N 1
ATOM 13802 C CA . VAL D 1 170 ? 27.12034 33.64705 131.88245 1.000 31.19178 164 VAL D CA 1
ATOM 13803 C C . VAL D 1 170 ? 26.10730 34.53699 131.16858 1.000 32.33920 164 VAL D C 1
ATOM 13804 O O . VAL D 1 170 ? 25.99119 35.72917 131.48128 1.000 33.53777 164 VAL D O 1
ATOM 13817 N N . MET D 1 171 ? 25.37297 33.96718 130.21709 1.000 28.20484 165 MET D N 1
ATOM 13818 C CA . MET D 1 171 ? 24.29061 34.69186 129.56451 1.000 29.46403 165 MET D CA 1
ATOM 13819 C C . MET D 1 171 ? 23.02515 33.85048 129.63298 1.000 28.06229 165 MET D C 1
ATOM 13820 O O . MET D 1 171 ? 23.06730 32.63939 129.41687 1.000 32.37736 165 MET D O 1
ATOM 13834 N N . LEU D 1 172 ? 21.90446 34.49846 129.93097 1.000 30.67469 166 LEU D N 1
ATOM 13835 C CA . LEU D 1 172 ? 20.60288 33.85206 130.04479 1.000 31.73307 166 LEU D CA 1
ATOM 13836 C C . LEU D 1 172 ? 19.62843 34.58989 129.14371 1.000 32.74035 166 LEU D C 1
ATOM 13837 O O . LEU D 1 172 ? 19.62322 35.82394 129.11004 1.000 32.37952 166 LEU D O 1
ATOM 13853 N N . PHE D 1 173 ? 18.80607 33.83613 128.41926 1.000 29.32112 167 PHE D N 1
ATOM 13854 C CA . PHE D 1 173 ? 17.87169 34.40972 127.46341 1.000 31.94842 167 PHE D CA 1
ATOM 13855 C C . PHE D 1 173 ? 16.48376 33.84227 127.70705 1.000 30.37153 167 PHE D C 1
ATOM 13856 O O . PHE D 1 173 ? 16.32759 32.63896 127.92781 1.000 30.14095 167 PHE D O 1
ATOM 13873 N N . ARG D 1 174 ? 15.47802 34.70361 127.63374 1.000 28.62239 168 ARG D N 1
ATOM 13874 C CA . ARG D 1 174 ? 14.09287 34.26056 127.62289 1.000 30.14095 168 ARG D CA 1
ATOM 13875 C C . ARG D 1 174 ? 13.31039 35.08606 126.61338 1.000 31.98402 168 ARG D C 1
ATOM 13876 O O . ARG D 1 174 ? 13.52530 36.29647 126.50049 1.000 31.90966 168 ARG D O 1
ATOM 13897 N N . PHE D 1 175 ? 12.38217 34.43406 125.90863 1.000 31.45215 169 PHE D N 1
ATOM 13898 C CA . PHE D 1 175 ? 11.57622 35.06630 124.86472 1.000 36.16563 169 PHE D CA 1
ATOM 13899 C C . PHE D 1 175 ? 10.10634 34.78444 125.14730 1.000 37.83404 169 PHE D C 1
ATOM 13900 O O . PHE D 1 175 ? 9.67249 33.63002 125.07971 1.000 42.23822 169 PHE D O 1
ATOM 13917 N N . ARG D 1 176 ? 9.34267 35.83388 125.46581 1.000 37.99923 170 ARG D N 1
ATOM 13918 C CA . ARG D 1 176 ? 7.93987 35.70801 125.85308 1.000 43.61342 170 ARG D CA 1
ATOM 13919 C C . ARG D 1 176 ? 7.05219 36.45950 124.86914 1.000 38.41343 170 ARG D C 1
ATOM 13920 O O . ARG D 1 176 ? 7.38428 37.58971 124.50231 1.000 37.95362 170 ARG D O 1
ATOM 13941 N N . PRO D 1 177 ? 5.92351 35.88420 124.43791 1.000 39.25933 171 PRO D N 1
ATOM 13942 C CA . PRO D 1 177 ? 4.87191 36.70987 123.82323 1.000 36.36714 171 PRO D CA 1
ATOM 13943 C C . PRO D 1 177 ? 4.45349 37.80879 124.79193 1.000 41.73002 171 PRO D C 1
ATOM 13944 O O . PRO D 1 177 ? 4.34751 37.58384 125.99782 1.000 39.55856 171 PRO D O 1
ATOM 13955 N N . ALA D 1 178 ? 4.23143 38.98642 124.27290 1.000 38.22521 172 ALA D N 1
ATOM 13956 C CA . ALA D 1 178 ? 3.93802 40.11687 125.14680 1.000 41.12350 172 ALA D CA 1
ATOM 13957 C C . ALA D 1 178 ? 2.44061 40.37851 125.20877 1.000 42.77937 172 ALA D C 1
ATOM 13958 O O . ALA D 1 178 ? 1.72505 40.14885 124.22915 1.000 43.46669 172 ALA D O 1
ATOM 13965 N N . PRO D 1 179 ? 1.93903 40.85693 126.35749 1.000 48.04486 173 PRO D N 1
ATOM 13966 C CA . PRO D 1 179 ? 0.49131 41.17412 126.46649 1.000 55.39215 173 PRO D CA 1
ATOM 13967 C C . PRO D 1 179 ? 0.15004 42.52143 125.83820 1.000 60.85013 173 PRO D C 1
ATOM 13968 O O . PRO D 1 179 ? -0.19453 43.50613 126.50709 1.000 69.05737 173 PRO D O 1
ATOM 13979 N N . THR D 1 180 ? 0.24502 42.57178 124.51034 1.000 58.48674 174 THR D N 1
ATOM 13980 C CA . THR D 1 180 ? -0.03198 43.77137 123.73567 1.000 58.74334 174 THR D CA 1
ATOM 13981 C C . THR D 1 180 ? -1.05310 43.43401 122.65706 1.000 54.78098 174 THR D C 1
ATOM 13982 O O . THR D 1 180 ? -1.24860 42.26981 122.30467 1.000 54.44226 174 THR D O 1
ATOM 13993 N N . GLU D 1 181 ? -1.70076 44.46752 122.11879 1.000 58.32883 175 GLU D N 1
ATOM 13994 C CA . GLU D 1 181 ? -2.68885 44.23785 121.06900 1.000 59.35237 175 GLU D CA 1
ATOM 13995 C C . GLU D 1 181 ? -2.02153 43.83502 119.76036 1.000 55.35345 175 GLU D C 1
ATOM 13996 O O . GLU D 1 181 ? -2.44146 42.86829 119.11287 1.000 56.37916 175 GLU D O 1
ATOM 14008 N N . GLU D 1 182 ? -0.98229 44.57084 119.34516 1.000 50.78364 176 GLU D N 1
ATOM 14009 C CA . GLU D 1 182 ? -0.18230 44.09712 118.22376 1.000 42.42182 176 GLU D CA 1
ATOM 14010 C C . GLU D 1 182 ? 0.71758 42.95317 118.69095 1.000 40.19683 176 GLU D C 1
ATOM 14011 O O . GLU D 1 182 ? 1.30078 43.02968 119.77556 1.000 42.53773 176 GLU D O 1
ATOM 14023 N N . PRO D 1 183 ? 0.82282 41.86776 117.92541 1.000 36.21499 177 PRO D N 1
ATOM 14024 C CA . PRO D 1 183 ? 1.69713 40.75919 118.35479 1.000 34.77097 177 PRO D CA 1
ATOM 14025 C C . PRO D 1 183 ? 3.11448 41.25663 118.60213 1.000 33.33707 177 PRO D C 1
ATOM 14026 O O . PRO D 1 183 ? 3.77210 41.79825 117.70819 1.000 31.98191 177 PRO D O 1
ATOM 14037 N N . SER D 1 184 ? 3.57261 41.09035 119.83940 1.000 30.60486 178 SER D N 1
ATOM 14038 C CA . SER D 1 184 ? 4.87416 41.56501 120.27748 1.000 32.44738 178 SER D CA 1
ATOM 14039 C C . SER D 1 184 ? 5.52635 40.47743 121.11695 1.000 31.43212 178 SER D C 1
ATOM 14040 O O . SER D 1 184 ? 4.88671 39.50139 121.51202 1.000 28.25266 178 SER D O 1
ATOM 14048 N N . MET D 1 185 ? 6.81574 40.66175 121.38808 1.000 32.19949 179 MET D N 1
ATOM 14049 C CA . MET D 1 185 ? 7.61310 39.70487 122.14116 1.000 32.54920 179 MET D CA 1
ATOM 14050 C C . MET D 1 185 ? 8.60347 40.45366 123.02027 1.000 31.54871 179 MET D C 1
ATOM 14051 O O . MET D 1 185 ? 9.20322 41.44882 122.59983 1.000 29.14724 179 MET D O 1
ATOM 14065 N N . HIS D 1 186 ? 8.77044 39.97088 124.24420 1.000 35.41098 180 HIS D N 1
ATOM 14066 C CA . HIS D 1 186 ? 9.81679 40.45390 125.13315 1.000 33.17523 180 HIS D CA 1
ATOM 14067 C C . HIS D 1 186 ? 11.00549 39.50760 125.04258 1.000 32.30700 180 HIS D C 1
ATOM 14068 O O . HIS D 1 186 ? 10.88902 38.33045 125.39217 1.000 33.42673 180 HIS D O 1
ATOM 14082 N N . ALA D 1 187 ? 12.13662 40.01567 124.55345 1.000 27.66601 181 ALA D N 1
ATOM 14083 C CA . ALA D 1 187 ? 13.37148 39.23969 124.45365 1.000 32.01365 181 ALA D CA 1
ATOM 14084 C C . ALA D 1 187 ? 14.27754 39.73519 125.57572 1.000 31.17272 181 ALA D C 1
ATOM 14085 O O . ALA D 1 187 ? 14.97744 40.73731 125.43848 1.000 27.73920 181 ALA D O 1
ATOM 14092 N N . GLU D 1 188 ? 14.24042 39.03672 126.70469 1.000 32.86020 182 GLU D N 1
ATOM 14093 C CA . GLU D 1 188 ? 15.05578 39.38997 127.85871 1.000 31.37863 182 GLU D CA 1
ATOM 14094 C C . GLU D 1 188 ? 16.38148 38.64488 127.82696 1.000 31.44085 182 GLU D C 1
ATOM 14095 O O . GLU D 1 188 ? 16.44925 37.47777 127.43096 1.000 30.48127 182 GLU D O 1
ATOM 14107 N N . TYR D 1 189 ? 17.43697 39.31268 128.27386 1.000 31.90297 183 TYR D N 1
ATOM 14108 C CA . TYR D 1 189 ? 18.68958 38.60551 128.47291 1.000 35.85817 183 TYR D CA 1
ATOM 14109 C C . TYR D 1 189 ? 19.44189 39.19999 129.65032 1.000 34.85542 183 TYR D C 1
ATOM 14110 O O . TYR D 1 189 ? 19.26930 40.37284 130.00088 1.000 30.85405 183 TYR D O 1
ATOM 14128 N N . VAL D 1 190 ? 20.26548 38.35855 130.26423 1.000 35.17264 184 VAL D N 1
ATOM 14129 C CA . VAL D 1 190 ? 21.15267 38.74158 131.35085 1.000 30.05118 184 VAL D CA 1
ATOM 14130 C C . VAL D 1 190 ? 22.56890 38.42910 130.90266 1.000 32.13096 184 VAL D C 1
ATOM 14131 O O . VAL D 1 190 ? 22.82287 37.36056 130.33595 1.000 31.89876 184 VAL D O 1
ATOM 14144 N N . TYR D 1 191 ? 23.47842 39.37111 131.12846 1.000 29.63719 185 TYR D N 1
ATOM 14145 C CA . TYR D 1 191 ? 24.90284 39.17352 130.90947 1.000 30.23355 185 TYR D CA 1
ATOM 14146 C C . TYR D 1 191 ? 25.61215 39.34122 132.24448 1.000 28.36992 185 TYR D C 1
ATOM 14147 O O . TYR D 1 191 ? 25.36784 40.31436 132.96294 1.000 26.73589 185 TYR D O 1
ATOM 14165 N N . ALA D 1 192 ? 26.48777 38.39972 132.57133 1.000 28.09043 186 ALA D N 1
ATOM 14166 C CA . ALA D 1 192 ? 27.33685 38.51690 133.74713 1.000 30.29948 186 ALA D CA 1
ATOM 14167 C C . ALA D 1 192 ? 28.74338 38.07135 133.38215 1.000 29.56821 186 ALA D C 1
ATOM 14168 O O . ALA D 1 192 ? 28.92483 37.01572 132.76789 1.000 30.24777 186 ALA D O 1
ATOM 14175 N N . CYS D 1 193 ? 29.72918 38.88378 133.74845 1.000 29.34903 187 CYS D N 1
ATOM 14176 C CA . CYS D 1 193 ? 31.12251 38.46226 133.80394 1.000 27.80647 187 CYS D CA 1
ATOM 14177 C C . CYS D 1 193 ? 31.50738 38.44060 135.28168 1.000 28.83025 187 CYS D C 1
ATOM 14178 O O . CYS D 1 193 ? 31.61700 39.49380 135.92082 1.000 28.43496 187 CYS D O 1
ATOM 14186 N N . LYS D 1 194 ? 31.68473 37.24091 135.82911 1.000 26.88071 188 LYS D N 1
ATOM 14187 C CA . LYS D 1 194 ? 31.86905 37.10456 137.26761 1.000 28.30632 188 LYS D CA 1
ATOM 14188 C C . LYS D 1 194 ? 33.15462 37.78407 137.72038 1.000 27.37008 188 LYS D C 1
ATOM 14189 O O . LYS D 1 194 ? 33.13485 38.63842 138.61086 1.000 26.06151 188 LYS D O 1
ATOM 14208 N N . SER D 1 195 ? 34.27774 37.45605 137.08035 1.000 27.73559 189 SER D N 1
ATOM 14209 C CA . SER D 1 195 ? 35.56308 37.98157 137.53202 1.000 29.68313 189 SER D CA 1
ATOM 14210 C C . SER D 1 195 ? 35.65034 39.49617 137.38208 1.000 29.18458 189 SER D C 1
ATOM 14211 O O . SER D 1 195 ? 36.38383 40.15021 138.12880 1.000 34.27065 189 SER D O 1
ATOM 14219 N N . LEU D 1 196 ? 34.92934 40.07061 136.43191 1.000 28.84046 190 LEU D N 1
ATOM 14220 C CA . LEU D 1 196 ? 34.92592 41.51238 136.23157 1.000 30.29008 190 LEU D CA 1
ATOM 14221 C C . LEU D 1 196 ? 33.82141 42.20949 137.01415 1.000 28.10723 190 LEU D C 1
ATOM 14222 O O . LEU D 1 196 ? 33.69552 43.43108 136.93012 1.000 27.41282 190 LEU D O 1
ATOM 14238 N N . ASN D 1 197 ? 33.01965 41.47305 137.77122 1.000 29.32385 191 ASN D N 1
ATOM 14239 C CA . ASN D 1 197 ? 31.95502 42.07712 138.57217 1.000 28.53399 191 ASN D CA 1
ATOM 14240 C C . ASN D 1 197 ? 30.96501 42.84002 137.69496 1.000 28.32971 191 ASN D C 1
ATOM 14241 O O . ASN D 1 197 ? 30.52178 43.93909 138.03836 1.000 26.97040 191 ASN D O 1
ATOM 14252 N N . GLU D 1 198 ? 30.59780 42.24250 136.56332 1.000 28.49499 192 GLU D N 1
ATOM 14253 C CA . GLU D 1 198 ? 29.66410 42.83805 135.61755 1.000 31.07229 192 GLU D CA 1
ATOM 14254 C C . GLU D 1 198 ? 28.34762 42.07008 135.61830 1.000 31.45067 192 GLU D C 1
ATOM 14255 O O . GLU D 1 198 ? 28.33557 40.83531 135.64264 1.000 30.83508 192 GLU D O 1
ATOM 14267 N N . LEU D 1 199 ? 27.24122 42.80851 135.58435 1.000 30.19456 193 LEU D N 1
ATOM 14268 C CA . LEU D 1 199 ? 25.91409 42.21339 135.52351 1.000 28.73286 193 LEU D CA 1
ATOM 14269 C C . LEU D 1 199 ? 24.99410 43.19149 134.81139 1.000 32.40944 193 LEU D C 1
ATOM 14270 O O . LEU D 1 199 ? 24.97521 44.38257 135.14095 1.000 33.30711 193 LEU D O 1
ATOM 14286 N N . LEU D 1 200 ? 24.23926 42.68973 133.84125 1.000 32.60454 194 LEU D N 1
ATOM 14287 C CA . LEU D 1 200 ? 23.38183 43.52775 133.01695 1.000 32.96188 194 LEU D CA 1
ATOM 14288 C C . LEU D 1 200 ? 22.11452 42.76580 132.68638 1.000 29.65791 194 LEU D C 1
ATOM 14289 O O . LEU D 1 200 ? 22.16469 41.56486 132.41602 1.000 30.59192 194 LEU D O 1
ATOM 14305 N N . TYR D 1 201 ? 20.98521 43.47045 132.72305 1.000 31.27946 195 TYR D N 1
ATOM 14306 C CA . TYR D 1 201 ? 19.69151 42.94505 132.31050 1.000 29.41166 195 TYR D CA 1
ATOM 14307 C C . TYR D 1 201 ? 19.07708 43.91568 131.31512 1.000 29.19527 195 TYR D C 1
ATOM 14308 O O . TYR D 1 201 ? 19.03309 45.12316 131.56665 1.000 28.77937 195 TYR D O 1
ATOM 14326 N N . GLU D 1 202 ? 18.61458 43.39266 130.18811 1.000 30.24504 196 GLU D N 1
ATOM 14327 C CA . GLU D 1 202 ? 17.92080 44.18685 129.18734 1.000 31.52808 196 GLU D CA 1
ATOM 14328 C C . GLU D 1 202 ? 16.68819 43.43494 128.71517 1.000 30.80417 196 GLU D C 1
ATOM 14329 O O . GLU D 1 202 ? 16.69168 42.20547 128.63220 1.000 35.33003 196 GLU D O 1
ATOM 14341 N N . ASN D 1 203 ? 15.65103 44.18789 128.36059 1.000 30.56579 1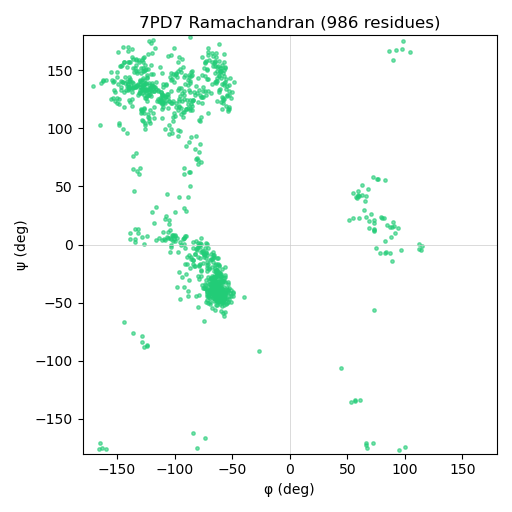97 ASN D N 1
ATOM 14342 C CA . ASN D 1 203 ? 14.39847 43.64133 127.84140 1.000 33.07741 197 ASN D CA 1
ATOM 14343 C C . ASN D 1 203 ? 14.13586 44.32911 126.50830 1.000 33.32137 197 ASN D C 1
ATOM 14344 O O . ASN D 1 203 ? 13.75225 45.50270 126.47478 1.000 36.59968 197 ASN D O 1
ATOM 14355 N N . HIS D 1 204 ? 14.37027 43.61172 125.41728 1.000 32.64966 198 HIS D N 1
ATOM 14356 C CA . HIS D 1 204 ? 14.16024 44.13895 124.07547 1.000 31.56203 198 HIS D CA 1
ATOM 14357 C C . HIS D 1 204 ? 12.70034 43.94492 123.68705 1.000 31.29465 198 HIS D C 1
ATOM 14358 O O . HIS D 1 204 ? 12.19487 42.81802 123.72091 1.000 28.59319 198 HIS D O 1
ATOM 14372 N N . LEU D 1 205 ? 12.02201 45.03447 123.33453 1.000 29.43859 199 LEU D N 1
ATOM 14373 C CA . LEU D 1 205 ? 10.66124 44.96109 122.81640 1.000 30.18638 199 LEU D CA 1
ATOM 14374 C C . LEU D 1 205 ? 10.73036 44.70351 121.31474 1.000 28.51683 199 LEU D C 1
ATOM 14375 O O . LEU D 1 205 ? 11.23618 45.54311 120.55786 1.000 28.18822 199 LEU D O 1
ATOM 14391 N N . LEU D 1 206 ? 10.22753 43.55205 120.88743 1.000 25.14582 200 LEU D N 1
ATOM 14392 C CA . LEU D 1 206 ? 10.21596 43.16958 119.47940 1.000 27.72568 200 LEU D CA 1
ATOM 14393 C C . LEU D 1 206 ? 8.78807 43.25670 118.95663 1.000 26.35318 200 LEU D C 1
ATOM 14394 O O . LEU D 1 206 ? 7.87405 42.67227 119.54605 1.000 24.75966 200 LEU D O 1
ATOM 14410 N N . SER D 1 207 ? 8.60345 43.98457 117.85786 1.000 22.67148 201 SER D N 1
ATOM 14411 C CA . SER D 1 207 ? 7.28154 44.29250 117.33477 1.000 25.51760 201 SER D CA 1
ATOM 14412 C C . SER D 1 207 ? 6.93479 43.38409 116.16390 1.000 25.12559 201 SER D C 1
ATOM 14413 O O . SER D 1 207 ? 7.78295 43.10026 115.31608 1.000 22.52422 201 SER D O 1
ATOM 14421 N N . MET D 1 208 ? 5.67082 42.94642 116.12559 1.000 25.99065 202 MET D N 1
ATOM 14422 C CA . MET D 1 208 ? 5.08824 42.21651 114.99721 1.000 25.09505 202 MET D CA 1
ATOM 14423 C C . MET D 1 208 ? 5.71389 40.83403 114.86140 1.000 24.19195 202 MET D C 1
ATOM 14424 O O . MET D 1 208 ? 6.04803 40.38599 113.76962 1.000 25.37470 202 MET D O 1
ATOM 14438 N N . THR D 1 209 ? 5.79292 40.13048 115.98472 1.000 25.95784 203 THR D N 1
ATOM 14439 C CA . THR D 1 209 ? 6.39626 38.80274 116.04394 1.000 26.18999 203 THR D CA 1
ATOM 14440 C C . THR D 1 209 ? 5.31183 37.74891 115.82757 1.000 25.51701 203 THR D C 1
ATOM 14441 O O . THR D 1 209 ? 4.96534 36.96564 116.71195 1.000 27.11816 203 THR D O 1
ATOM 14452 N N . ASP D 1 210 ? 4.76374 37.75970 114.61456 1.000 27.15106 204 ASP D N 1
ATOM 14453 C CA . ASP D 1 210 ? 3.76203 36.79017 114.19015 1.000 27.29767 204 ASP D CA 1
ATOM 14454 C C . ASP D 1 210 ? 3.84676 36.64733 112.67778 1.000 26.14596 204 ASP D C 1
ATOM 14455 O O . ASP D 1 210 ? 3.81186 37.64814 111.95501 1.000 28.37274 204 ASP D O 1
ATOM 14464 N N . ALA D 1 211 ? 4.00520 35.41004 112.20969 1.000 26.98172 205 ALA D N 1
ATOM 14465 C CA . ALA D 1 211 ? 4.19325 35.19255 110.78764 1.000 28.85661 205 ALA D CA 1
ATOM 14466 C C . ALA D 1 211 ? 2.95948 35.65924 110.05478 1.000 32.07580 205 ALA D C 1
ATOM 14467 O O . ALA D 1 211 ? 3.06435 36.21910 108.94885 1.000 28.50352 205 ALA D O 1
ATOM 14474 N N . HIS D 1 212 ? 1.77378 35.50441 110.69087 1.000 32.08418 206 HIS D N 1
ATOM 14475 C CA . HIS D 1 212 ? 0.57466 35.75634 109.91959 1.000 34.40251 206 HIS D CA 1
ATOM 14476 C C . HIS D 1 212 ? 0.59353 37.20440 109.63400 1.000 32.49170 206 HIS D C 1
ATOM 14477 O O . HIS D 1 212 ? 0.34186 37.66612 108.52200 1.000 34.48176 206 HIS D O 1
ATOM 14491 N N . ALA D 1 213 ? 0.70707 37.92992 110.78089 1.000 27.64536 207 ALA D N 1
ATOM 14492 C CA . ALA D 1 213 ? 0.63240 39.38209 110.87343 1.000 28.21616 207 ALA D CA 1
ATOM 14493 C C . ALA D 1 213 ? 1.74477 40.04695 110.06946 1.000 30.24019 207 ALA D C 1
ATOM 14494 O O . ALA D 1 213 ? 1.53179 41.09458 109.43710 1.000 27.63580 207 ALA D O 1
ATOM 14501 N N . PHE D 1 214 ? 2.95230 39.47618 110.11671 1.000 24.65234 208 PHE D N 1
ATOM 14502 C CA . PHE D 1 214 ? 4.05960 40.00363 109.33113 1.000 27.54751 208 PHE D CA 1
ATOM 14503 C C . PHE D 1 214 ? 3.73996 39.94219 107.84063 1.000 23.26777 208 PHE D C 1
ATOM 14504 O O . PHE D 1 214 ? 3.92976 40.92215 107.10858 1.000 23.49976 208 PHE D O 1
ATOM 14521 N N . ALA D 1 215 ? 3.24925 38.79408 107.37102 1.000 23.97918 209 ALA D N 1
ATOM 14522 C CA . ALA D 1 215 ? 2.95198 38.65056 105.94817 1.000 24.81552 209 ALA D CA 1
ATOM 14523 C C . ALA D 1 215 ? 1.90713 39.66438 105.49818 1.000 26.11951 209 ALA D C 1
ATOM 14524 O O . ALA D 1 215 ? 2.05279 40.29447 104.44442 1.000 27.43567 209 ALA D O 1
ATOM 14531 N N . ALA D 1 216 ? 0.84511 39.84113 106.28299 1.000 29.72131 210 ALA D N 1
ATOM 14532 C CA . ALA D 1 216 ? -0.17474 40.81396 105.91138 1.000 29.36622 210 ALA D CA 1
ATOM 14533 C C . ALA D 1 216 ? 0.42149 42.21186 105.81184 1.000 31.25632 210 ALA D C 1
ATOM 14534 O O . ALA D 1 216 ? 0.04809 42.99718 104.92978 1.000 27.17310 210 ALA D O 1
ATOM 14541 N N . CYS D 1 217 ? 1.35561 42.53625 106.70960 1.000 25.81440 211 CYS D N 1
ATOM 14542 C CA . CYS D 1 217 ? 1.98970 43.84610 106.67739 1.000 27.58147 211 CYS D CA 1
ATOM 14543 C C . CYS D 1 217 ? 2.90960 43.97786 105.46591 1.000 26.77723 211 CYS D C 1
ATOM 14544 O O . CYS D 1 217 ? 2.94069 45.03100 104.81814 1.000 28.19852 211 CYS D O 1
ATOM 14552 N N . ALA D 1 218 ? 3.63988 42.91058 105.12248 1.000 25.20894 212 ALA D N 1
ATOM 14553 C CA . ALA D 1 218 ? 4.43539 42.91741 103.89391 1.000 25.29121 212 ALA D CA 1
ATOM 14554 C C . ALA D 1 218 ? 3.56284 43.10845 102.65284 1.000 28.37008 212 ALA D C 1
ATOM 14555 O O . ALA D 1 218 ? 3.96878 43.77485 101.68760 1.000 27.59251 212 ALA D O 1
ATOM 14562 N N . ARG D 1 219 ? 2.36407 42.52597 102.64614 1.000 26.43381 213 ARG D N 1
ATOM 14563 C CA . ARG D 1 219 ? 1.47549 42.71768 101.50168 1.000 29.09962 213 ARG D CA 1
ATOM 14564 C C . ARG D 1 219 ? 0.97740 44.15513 101.42745 1.000 28.97810 213 ARG D C 1
ATOM 14565 O O . ARG D 1 219 ? 0.88433 44.73292 100.33740 1.000 28.94063 213 ARG D O 1
ATOM 14586 N N . GLU D 1 220 ? 0.65583 44.75464 102.57428 1.000 28.62569 214 GLU D N 1
ATOM 14587 C CA . GLU D 1 220 ? 0.28169 46.16242 102.56467 1.000 31.95227 214 GLU D CA 1
ATOM 14588 C C . GLU D 1 220 ? 1.43982 47.02673 102.08166 1.000 29.53193 214 GLU D C 1
ATOM 14589 O O . GLU D 1 220 ? 1.22587 48.06989 101.45465 1.000 30.27842 214 GLU D O 1
ATOM 14601 N N . ALA D 1 221 ? 2.66688 46.61179 102.36577 1.000 28.08972 215 ALA D N 1
ATOM 14602 C CA . ALA D 1 221 ? 3.82975 47.37156 101.93993 1.000 29.46951 215 ALA D CA 1
ATOM 14603 C C . ALA D 1 221 ? 4.01605 47.35321 100.43174 1.000 30.80140 215 ALA D C 1
ATOM 14604 O O . ALA D 1 221 ? 4.83118 48.12573 99.91701 1.000 31.49593 215 ALA D O 1
ATOM 14611 N N . GLY D 1 222 ? 3.30133 46.48582 99.72167 1.000 28.90734 216 GLY D N 1
ATOM 14612 C CA . GLY D 1 222 ? 3.35452 46.44014 98.27323 1.000 32.36103 216 GLY D CA 1
ATOM 14613 C C . GLY D 1 222 ? 3.93728 45.16899 97.69556 1.000 31.57243 216 GLY D C 1
ATOM 14614 O O . GLY D 1 222 ? 3.97988 45.03519 96.46818 1.000 33.77800 216 GLY D O 1
ATOM 14618 N N . PHE D 1 223 ? 4.37548 44.20628 98.48913 1.000 29.31158 217 PHE D N 1
ATOM 14619 C CA . PHE D 1 223 ? 5.04194 43.04958 97.91743 1.000 32.98891 217 PHE D CA 1
ATOM 14620 C C . PHE D 1 223 ? 4.04791 42.10925 97.25225 1.000 38.91835 217 PHE D C 1
ATOM 14621 O O . PHE D 1 223 ? 3.03067 41.73552 97.84519 1.000 34.90796 217 PHE D O 1
ATOM 14638 N N . ALA D 1 224 ? 4.37784 41.69733 96.02443 1.000 38.70814 218 ALA D N 1
ATOM 14639 C CA . ALA D 1 224 ? 3.43866 40.92481 95.22428 1.000 40.62282 218 ALA D CA 1
ATOM 14640 C C . ALA D 1 224 ? 3.28659 39.52546 95.79047 1.000 44.35846 218 ALA D C 1
ATOM 14641 O O . ALA D 1 224 ? 2.16107 39.04737 95.98889 1.000 47.44320 218 ALA D O 1
ATOM 14648 N N . GLN D 1 225 ? 4.40743 38.83636 96.04262 1.000 42.94773 219 GLN D N 1
ATOM 14649 C CA . GLN D 1 225 ? 4.32319 37.56169 96.74025 1.000 42.85420 219 GLN D CA 1
ATOM 14650 C C . GLN D 1 225 ? 4.95227 37.63308 98.13118 1.000 38.99885 219 GLN D C 1
ATOM 14651 O O . GLN D 1 225 ? 5.94034 38.34022 98.33688 1.000 39.04489 219 GLN D O 1
ATOM 14665 N N . VAL D 1 226 ? 4.46647 36.77680 99.03964 1.000 38.24360 220 VAL D N 1
ATOM 14666 C CA . VAL D 1 226 ? 5.02493 36.57532 100.37697 1.000 33.96280 220 VAL D CA 1
ATOM 14667 C C . VAL D 1 226 ? 4.98698 35.07627 100.64376 1.000 37.48336 220 VAL D C 1
ATOM 14668 O O . VAL D 1 226 ? 3.92354 34.45691 100.53368 1.000 38.18497 220 VAL D O 1
ATOM 14681 N N . THR D 1 227 ? 6.14930 34.48419 100.93112 1.000 34.24738 221 THR D N 1
ATOM 14682 C CA . THR D 1 227 ? 6.29003 33.05422 101.18076 1.000 33.60442 221 THR D CA 1
ATOM 14683 C C . THR D 1 227 ? 7.06411 32.86460 102.47855 1.000 36.40303 221 THR D C 1
ATOM 14684 O O . THR D 1 227 ? 8.12793 33.46539 102.66025 1.000 34.03333 221 THR D O 1
ATOM 14695 N N . VAL D 1 228 ? 6.54093 32.03437 103.37630 1.000 34.16907 222 VAL D N 1
ATOM 14696 C CA . VAL D 1 228 ? 7.17054 31.78552 104.67024 1.000 35.70089 222 VAL D CA 1
ATOM 14697 C C . VAL D 1 228 ? 7.70423 30.36013 104.68721 1.000 34.75419 222 VAL D C 1
ATOM 14698 O O . VAL D 1 228 ? 6.94278 29.40045 104.52293 1.000 41.08961 222 VAL D O 1
ATOM 14711 N N . TYR D 1 229 ? 9.00662 30.22286 104.89349 1.000 35.02119 223 TYR D N 1
ATOM 14712 C CA . TYR D 1 229 ? 9.64702 28.92495 105.02466 1.000 38.18485 223 TYR D CA 1
ATOM 14713 C C . TYR D 1 229 ? 9.94316 28.64123 106.48996 1.000 35.82713 223 TYR D C 1
ATOM 14714 O O . TYR D 1 229 ? 10.20860 29.55102 107.27937 1.000 31.97744 223 TYR D O 1
ATOM 14732 N N . ASP D 1 230 ? 9.88373 27.36365 106.85296 1.000 40.63021 224 ASP D N 1
ATOM 14733 C CA . ASP D 1 230 ? 10.21375 26.98894 108.22180 1.000 40.19650 224 ASP D CA 1
ATOM 14734 C C . ASP D 1 230 ? 11.68015 27.25701 108.51559 1.000 43.18053 224 ASP D C 1
ATOM 14735 O O . ASP D 1 230 ? 12.04021 27.65358 109.63122 1.000 40.36251 224 ASP D O 1
ATOM 14744 N N . SER D 1 231 ? 12.53461 27.04752 107.52497 1.000 42.16475 225 SER D N 1
ATOM 14745 C CA . SER D 1 231 ? 13.96563 27.22312 107.68958 1.000 45.49399 225 SER D CA 1
ATOM 14746 C C . SER D 1 231 ? 14.57607 27.40051 106.30872 1.000 45.49480 225 SER D C 1
ATOM 14747 O O . SER D 1 231 ? 13.88312 27.39127 105.28760 1.000 41.14220 225 SER D O 1
ATOM 14755 N N . SER D 1 232 ? 15.89662 27.48698 106.28635 1.000 44.80410 226 SER D N 1
ATOM 14756 C CA . SER D 1 232 ? 16.62988 27.51680 105.03389 1.000 47.32792 226 SER D CA 1
ATOM 14757 C C . SER D 1 232 ? 16.52452 26.19087 104.26780 1.000 49.17481 226 SER D C 1
ATOM 14758 O O . SER D 1 232 ? 17.05453 26.06122 103.18959 1.000 48.22746 226 SER D O 1
ATOM 14766 N N . LYS D 1 233 ? 15.99792 25.16330 104.83072 1.000 46.97959 227 LYS D N 1
ATOM 14767 C CA . LYS D 1 233 ? 15.73786 23.97223 104.06577 1.000 47.95285 227 LYS D CA 1
ATOM 14768 C C . LYS D 1 233 ? 14.71353 24.13779 102.96653 1.000 46.76809 227 LYS D C 1
ATOM 14769 O O . LYS D 1 233 ? 14.58904 23.20529 102.14265 1.000 48.37898 227 LYS D O 1
ATOM 14788 N N . ARG D 1 234 ? 13.88570 25.12135 103.14229 1.000 47.32017 228 ARG D N 1
ATOM 14789 C CA . ARG D 1 234 ? 12.75021 25.45968 102.32074 1.000 49.00255 228 ARG D CA 1
ATOM 14790 C C . ARG D 1 234 ? 11.50576 24.60642 102.56258 1.000 48.11820 228 ARG D C 1
ATOM 14791 O O . ARG D 1 234 ? 10.63930 24.51091 101.67679 1.000 49.43678 228 ARG D O 1
ATOM 14812 N N . ALA D 1 235 ? 11.36304 23.99258 103.73250 1.000 50.17696 229 ALA D N 1
ATOM 14813 C CA . ALA D 1 235 ? 10.08546 23.39809 104.08678 1.000 48.44434 229 ALA D CA 1
ATOM 14814 C C . ALA D 1 235 ? 9.08314 24.51102 104.38678 1.000 43.88733 229 ALA D C 1
ATOM 14815 O O . ALA D 1 235 ? 9.46456 25.59858 104.82643 1.000 42.21060 229 ALA D O 1
ATOM 14822 N N . PRO D 1 236 ? 7.79956 24.27981 104.14055 1.000 47.96970 230 PRO D N 1
ATOM 14823 C CA . PRO D 1 236 ? 6.80456 25.29442 104.50972 1.000 43.82917 230 PRO D CA 1
ATOM 14824 C C . PRO D 1 236 ? 6.74343 25.48905 106.01925 1.000 44.53510 230 PRO D C 1
ATOM 14825 O O . PRO D 1 236 ? 7.08367 24.60271 106.80567 1.000 41.22059 230 PRO D O 1
ATOM 14836 N N . PHE D 1 237 ? 6.31991 26.68439 106.41463 1.000 41.62768 231 PHE D N 1
ATOM 14837 C CA . PHE D 1 237 ? 6.26231 27.05202 107.82368 1.000 40.78154 231 PHE D CA 1
ATOM 14838 C C . PHE D 1 237 ? 5.44818 26.03831 108.61762 1.000 45.59190 231 PHE D C 1
ATOM 14839 O O . PHE D 1 237 ? 4.31314 25.71400 108.25916 1.000 47.37148 231 PHE D O 1
ATOM 14856 N N . SER D 1 238 ? 6.03949 25.53631 109.70250 1.000 45.58513 232 SER D N 1
ATOM 14857 C CA . SER D 1 238 ? 5.32304 24.64942 110.60976 1.000 46.89082 232 SER D CA 1
ATOM 14858 C C . SER D 1 238 ? 5.45130 25.14784 112.04751 1.000 45.15278 232 SER D C 1
ATOM 14859 O O . SER D 1 238 ? 4.52803 25.77622 112.57446 1.000 45.87491 232 SER D O 1
ATOM 14867 N N . ALA D 1 239 ? 6.58967 24.88440 112.69418 1.000 40.70581 233 ALA D N 1
ATOM 14868 C CA . ALA D 1 239 ? 6.74717 25.21363 114.10640 1.000 40.77791 233 ALA D CA 1
ATOM 14869 C C . ALA D 1 239 ? 8.03950 25.95829 114.42382 1.000 39.42390 233 ALA D C 1
ATOM 14870 O O . ALA D 1 239 ? 8.36151 26.12726 115.60534 1.000 37.78224 233 ALA D O 1
ATOM 14877 N N . ALA D 1 240 ? 8.77780 26.41575 113.41896 1.000 36.13175 234 ALA D N 1
ATOM 14878 C CA . ALA D 1 240 ? 10.03766 27.09016 113.68223 1.000 34.53521 234 ALA D CA 1
ATOM 14879 C C . ALA D 1 240 ? 9.79273 28.37361 114.47418 1.000 32.40884 234 ALA D C 1
ATOM 14880 O O . ALA D 1 240 ? 8.81660 29.08815 114.22108 1.000 32.84285 234 ALA D O 1
ATOM 14887 N N . PRO D 1 241 ? 10.64836 28.69762 115.44539 1.000 32.37849 235 PRO D N 1
ATOM 14888 C CA . PRO D 1 241 ? 10.52057 30.00331 116.11173 1.000 32.66111 235 PRO D CA 1
ATOM 14889 C C . PRO D 1 241 ? 11.09901 31.15499 115.30401 1.000 31.16726 235 PRO D C 1
ATOM 14890 O O . PRO D 1 241 ? 10.76934 32.31352 115.59074 1.000 27.98467 235 PRO D O 1
ATOM 14901 N N . ASN D 1 242 ? 11.94677 30.87384 114.31398 1.000 30.77285 236 ASN D N 1
ATOM 14902 C CA . ASN D 1 242 ? 12.65052 31.90143 113.54486 1.000 27.48816 236 ASN D CA 1
ATOM 14903 C C . ASN D 1 242 ? 12.52896 31.60168 112.05641 1.000 29.54909 236 ASN D C 1
ATOM 14904 O O . ASN D 1 242 ? 13.52653 31.35530 111.37514 1.000 29.33498 236 ASN D O 1
ATOM 14915 N N . PRO D 1 243 ? 11.31133 31.61786 111.51977 1.000 27.08114 237 PRO D N 1
ATOM 14916 C CA . PRO D 1 243 ? 11.11988 31.29515 110.10150 1.000 30.03614 237 PRO D CA 1
ATOM 14917 C C . PRO D 1 243 ? 11.65118 32.39620 109.19397 1.000 27.11253 237 PRO D C 1
ATOM 14918 O O . PRO D 1 243 ? 11.90572 33.52939 109.61207 1.000 26.18983 237 PRO D O 1
ATOM 14929 N N . LEU D 1 244 ? 11.82856 32.03820 107.92462 1.000 30.83795 238 LEU D N 1
ATOM 14930 C CA . LEU D 1 244 ? 12.32434 32.95443 106.90273 1.000 28.58605 238 LEU D CA 1
ATOM 14931 C C . LEU D 1 244 ? 11.17260 33.38658 106.00639 1.000 32.15201 238 LEU D C 1
ATOM 14932 O O . LEU D 1 244 ? 10.49192 32.54176 105.40862 1.000 31.37153 238 LEU D O 1
ATOM 14948 N N . VAL D 1 245 ? 10.96354 34.69598 105.90650 1.000 27.37400 239 VAL D N 1
ATOM 14949 C CA . VAL D 1 245 ? 9.93685 35.25965 105.04238 1.000 29.72697 239 VAL D CA 1
ATOM 14950 C C . VAL D 1 245 ? 10.61585 35.76911 103.77580 1.000 29.97333 239 VAL D C 1
ATOM 14951 O O . VAL D 1 245 ? 11.53454 36.59605 103.84291 1.000 24.67877 239 VAL D O 1
ATOM 14964 N N . CYS D 1 246 ? 10.16968 35.28112 102.62263 1.000 26.35538 240 CYS D N 1
ATOM 14965 C CA . CYS D 1 246 ? 10.69924 35.70986 101.33442 1.000 30.83876 240 CYS D CA 1
ATOM 14966 C C . CYS D 1 246 ? 9.62579 36.49634 100.59570 1.000 29.60457 240 CYS D C 1
ATOM 14967 O O . CYS D 1 246 ? 8.51704 35.99960 100.38729 1.000 31.88232 240 CYS D O 1
ATOM 14975 N N . VAL D 1 247 ? 9.95668 37.72273 100.21774 1.000 27.52081 241 VAL D N 1
ATOM 14976 C CA . VAL D 1 247 ? 9.03260 38.62240 99.54854 1.000 31.39714 241 VAL D CA 1
ATOM 14977 C C . VAL D 1 247 ? 9.60846 38.94023 98.18548 1.000 30.57679 241 VAL D C 1
ATOM 14978 O O . VAL D 1 247 ? 10.83005 39.00354 98.00676 1.000 31.08202 241 VAL D O 1
ATOM 14991 N N . GLU D 1 248 ? 8.72250 39.13412 97.21681 1.000 32.74666 242 GLU D N 1
ATOM 14992 C CA . GLU D 1 248 ? 9.12076 39.51655 95.87189 1.000 34.41277 242 GLU D CA 1
ATOM 14993 C C . GLU D 1 248 ? 8.39686 40.79380 95.47021 1.000 31.85144 242 GLU D C 1
ATOM 14994 O O . GLU D 1 248 ? 7.17889 40.90669 95.64769 1.000 32.24715 242 GLU D O 1
ATOM 15006 N N . LYS D 1 249 ? 9.15578 41.75578 94.95167 1.000 28.13810 243 LYS D N 1
ATOM 15007 C CA . LYS D 1 249 ? 8.58931 42.95828 94.35732 1.000 31.43824 243 LYS D CA 1
ATOM 15008 C C . LYS D 1 249 ? 8.09667 42.62029 92.96091 1.000 32.29083 243 LYS D C 1
ATOM 15009 O O . LYS D 1 249 ? 8.80293 41.95565 92.19521 1.000 35.41996 243 LYS D O 1
ATOM 15028 N N . ALA D 1 250 ? 6.87849 43.05510 92.64047 1.000 33.81419 244 ALA D N 1
ATOM 15029 C CA . ALA D 1 250 ? 6.29795 42.77399 91.33752 1.000 35.70166 244 ALA D CA 1
ATOM 15030 C C . ALA D 1 250 ? 7.25775 43.17022 90.22265 1.000 40.39956 244 ALA D C 1
ATOM 15031 O O . ALA D 1 250 ? 7.97708 44.16762 90.31571 1.000 37.09268 244 ALA D O 1
ATOM 15038 N N . HIS D 1 251 ? 7.27358 42.37126 89.16282 1.000 40.43531 245 HIS D N 1
ATOM 15039 C CA . HIS D 1 251 ? 8.08591 42.73529 88.01095 1.000 49.18728 245 HIS D CA 1
ATOM 15040 C C . HIS D 1 251 ? 7.43590 43.86389 87.22089 1.000 55.74357 245 HIS D C 1
ATOM 15041 O O . HIS D 1 251 ? 8.12675 44.77219 86.75405 1.000 54.65711 245 HIS D O 1
ATOM 15055 N N . ASP D 1 252 ? 6.11573 43.85036 87.11301 1.000 65.37181 246 ASP D N 1
ATOM 15056 C CA . ASP D 1 252 ? 5.35980 44.85263 86.37292 1.000 77.81948 246 ASP D CA 1
ATOM 15057 C C . ASP D 1 252 ? 6.15806 45.27662 85.11825 1.000 74.50226 246 ASP D C 1
ATOM 15058 O O . ASP D 1 252 ? 6.28640 44.46704 84.18367 1.000 65.42886 246 ASP D O 1
#

InterPro domains:
  IPR029063 S-adenosyl-L-methionine-dependent methyltransferase superfamily [G3DSA:3.40.50.150] (2-153)
  IPR029063 S-adenosyl-L-methionine-dependent methyltransferase superfamily [SSF53335] (4-231)
  IPR041698 Methyltransferase domain 25 [PF13649] (42-132)